Protein AF-0000000070917802 (afdb_homodimer)

Nearest PDB structures (foldseek):
  8bj2-assembly1_B  TM=9.925E-01  e=9.468E-62  Medicago truncatula
  1gex-assembly1_A-2  TM=9.159E-01  e=9.272E-33  Escherichia coli
  3ftb-assembly2_E  TM=9.326E-01  e=1.096E-28  Clostridium acetobutylicum
  3fkd-assembly2_B  TM=8.967E-01  e=3.118E-24  Porphyromonas gingivalis
  5yhv-assembly1_B  TM=8.462E-01  e=3.306E-24  Mycobacterium tuberculosis H37Rv

Solvent-accessible surface area (backbone atoms only — not comparable to full-atom values): 43816 Å² total; per-residue (Å²): 139,81,82,80,78,83,81,73,81,79,80,81,81,78,85,82,76,80,76,77,74,73,75,74,76,73,80,75,71,76,68,70,69,65,76,64,74,70,66,70,60,70,78,73,64,53,26,53,76,53,42,38,72,74,56,76,72,48,70,58,78,85,72,74,75,28,54,72,57,46,19,67,75,68,75,41,58,54,88,63,45,43,81,20,52,76,50,44,27,77,83,37,42,51,75,54,22,39,54,46,46,38,60,56,86,56,50,17,40,51,24,49,52,72,41,60,71,45,32,48,54,45,17,67,74,70,68,39,63,40,86,29,48,48,77,26,38,15,43,65,44,44,56,42,50,52,45,64,45,42,49,51,72,72,34,35,32,32,41,45,40,70,46,66,62,62,60,58,50,46,32,45,67,53,45,26,44,76,45,78,47,59,39,38,91,93,62,41,80,45,60,70,59,48,53,51,45,44,75,72,64,60,33,58,35,37,54,44,49,34,27,23,44,66,53,12,40,75,69,50,70,66,59,50,51,59,55,62,70,44,97,40,35,35,39,40,34,30,60,31,28,86,56,30,91,59,77,81,66,55,69,49,16,82,78,31,48,43,32,34,30,35,33,47,32,28,30,75,48,5,28,30,4,42,23,34,15,32,32,29,32,15,66,60,38,42,63,50,51,57,36,63,51,70,51,52,58,47,24,38,59,28,46,51,33,53,49,37,37,66,75,40,58,65,57,45,50,51,52,45,50,52,36,51,54,40,39,55,52,48,54,60,57,47,57,72,37,89,43,38,48,64,43,77,49,31,32,59,38,38,22,24,41,40,36,84,95,48,49,20,67,56,51,42,53,56,32,41,76,70,31,33,39,51,32,63,40,81,42,92,75,39,62,30,21,33,36,39,28,41,48,51,72,69,47,48,50,50,51,53,55,52,50,57,66,62,74,109,139,78,81,79,72,95,70,83,88,80,81,82,81,79,72,81,74,77,75,79,74,75,76,72,76,73,82,73,73,76,68,74,71,66,79,66,74,72,66,72,62,71,79,74,64,53,24,52,76,54,43,40,72,73,54,76,72,48,71,57,78,84,74,73,75,27,54,73,57,48,18,68,75,68,73,42,57,54,89,63,44,44,81,20,50,75,50,44,27,77,84,38,44,51,73,55,22,38,56,46,47,38,60,55,85,56,51,18,39,52,26,49,53,74,39,59,71,47,32,49,52,45,18,68,73,71,70,40,64,41,86,30,47,49,77,25,37,15,42,64,46,43,55,43,50,52,44,64,42,42,49,50,73,72,36,36,31,31,41,46,41,67,47,65,64,63,60,58,49,47,32,46,67,54,46,26,46,75,45,77,47,58,38,40,90,92,62,40,80,44,60,70,59,47,54,52,45,43,74,72,66,60,33,58,33,37,53,43,49,31,26,23,44,66,53,10,39,75,69,51,70,66,60,49,51,60,56,65,71,42,99,39,36,35,38,39,34,29,60,32,27,86,57,30,90,61,77,80,67,57,68,47,16,83,79,31,50,42,33,33,30,36,31,46,33,28,30,74,48,5,28,30,4,40,24,33,15,31,34,30,32,17,67,61,36,42,63,51,50,57,37,62,50,69,53,52,58,45,25,39,59,26,47,50,33,53,47,36,39,66,75,39,58,65,58,45,50,53,51,44,50,51,35,52,55,37,39,56,52,47,55,59,58,46,56,72,37,87,42,38,49,64,43,77,47,32,32,59,37,36,24,24,43,39,37,82,95,48,49,20,66,56,49,42,52,56,32,40,75,71,32,34,40,50,31,63,38,80,42,92,76,41,62,30,22,34,35,40,28,38,47,51,70,70,48,50,50,52,51,52,54,53,49,58,66,62,73,111

Structure (mmCIF, N/CA/C/O backbone):
data_AF-0000000070917802-model_v1
#
loop_
_entity.id
_entity.type
_entity.pdbx_description
1 polymer 'histidinol-phosphate transaminase'
#
loop_
_atom_site.group_PDB
_atom_site.id
_atom_site.type_symbol
_atom_site.label_atom_id
_atom_site.label_alt_id
_atom_site.label_comp_id
_atom_site.label_asym_id
_atom_site.label_entity_id
_atom_site.label_seq_id
_atom_site.pdbx_PDB_ins_code
_atom_site.Cartn_x
_atom_site.Cartn_y
_atom_site.Cartn_z
_atom_site.occupancy
_atom_site.B_iso_or_equiv
_atom_site.auth_seq_id
_atom_site.auth_comp_id
_atom_site.auth_asym_id
_atom_site.auth_atom_id
_atom_site.pdbx_PDB_model_num
ATOM 1 N N . MET A 1 1 ? -27.625 -1.824 -61.688 1 15.85 1 MET A N 1
ATOM 2 C CA . MET A 1 1 ? -27.172 -0.65 -62.438 1 15.85 1 MET A CA 1
ATOM 3 C C . MET A 1 1 ? -25.672 -0.693 -62.656 1 15.85 1 MET A C 1
ATOM 5 O O . MET A 1 1 ? -24.969 -1.47 -62 1 15.85 1 MET A O 1
ATOM 9 N N . SER A 1 2 ? -25.203 0.554 -62.875 1 15.86 2 SER A N 1
ATOM 10 C CA . SER A 1 2 ? -24.422 1.362 -63.812 1 15.86 2 SER A CA 1
ATOM 11 C C . SER A 1 2 ? -22.953 1.422 -63.406 1 15.86 2 SER A C 1
ATOM 13 O O . SER A 1 2 ? -22.625 1.797 -62.281 1 15.86 2 SER A O 1
ATOM 15 N N . LEU A 1 3 ? -22.094 0.553 -64.062 1 16.25 3 LEU A N 1
ATOM 16 C CA . LEU A 1 3 ? -20.703 0.179 -64.25 1 16.25 3 LEU A CA 1
ATOM 17 C C . LEU A 1 3 ? -19.875 1.386 -64.688 1 16.25 3 LEU A C 1
ATOM 19 O O . LEU A 1 3 ? -19.828 1.727 -65.875 1 16.25 3 LEU A O 1
ATOM 23 N N . ARG A 1 4 ? -20.484 2.572 -64 1 15.93 4 ARG A N 1
ATOM 24 C CA . ARG A 1 4 ? -19.875 3.717 -64.688 1 15.93 4 ARG A CA 1
ATOM 25 C C . ARG A 1 4 ? -18.359 3.539 -64.812 1 15.93 4 ARG A C 1
ATOM 27 O O . ARG A 1 4 ? -17.719 3.078 -63.844 1 15.93 4 ARG A O 1
ATOM 34 N N . ALA A 1 5 ? -17.844 3.975 -65.875 1 15.67 5 ALA A N 1
ATOM 35 C CA . ALA A 1 5 ? -16.922 3.92 -67 1 15.67 5 ALA A CA 1
ATOM 36 C C . ALA A 1 5 ? -15.555 4.461 -66.625 1 15.67 5 ALA A C 1
ATOM 38 O O . ALA A 1 5 ? -15.438 5.301 -65.75 1 15.67 5 ALA A O 1
ATOM 39 N N . ALA A 1 6 ? -14.477 3.957 -67.188 1 16.53 6 ALA A N 1
ATOM 40 C CA . ALA A 1 6 ? -13.078 3.572 -67.312 1 16.53 6 ALA A CA 1
ATOM 41 C C . ALA A 1 6 ? -12.188 4.793 -67.5 1 16.53 6 ALA A C 1
ATOM 43 O O . ALA A 1 6 ? -10.969 4.723 -67.312 1 16.53 6 ALA A O 1
ATOM 44 N N . ASN A 1 7 ? -12.906 6.035 -67.875 1 15.97 7 ASN A N 1
ATOM 45 C CA . ASN A 1 7 ? -12.203 6.645 -69 1 15.97 7 ASN A CA 1
ATOM 46 C C . ASN A 1 7 ? -10.867 7.238 -68.562 1 15.97 7 ASN A C 1
ATOM 48 O O . ASN A 1 7 ? -10.758 7.816 -67.5 1 15.97 7 ASN A O 1
ATOM 52 N N . LEU A 1 8 ? -9.758 6.879 -69.25 1 17.47 8 LEU A N 1
ATOM 53 C CA . LEU A 1 8 ? -8.305 6.785 -69.312 1 17.47 8 LEU A CA 1
ATOM 54 C C . LEU A 1 8 ? -7.68 8.164 -69.5 1 17.47 8 LEU A C 1
ATOM 56 O O . LEU A 1 8 ? -6.453 8.289 -69.562 1 17.47 8 LEU A O 1
ATOM 60 N N . ILE A 1 9 ? -8.523 9.297 -69.312 1 16.33 9 ILE A N 1
ATOM 61 C CA . ILE A 1 9 ? -8.07 10.266 -70.312 1 16.33 9 ILE A CA 1
ATOM 62 C C . ILE A 1 9 ? -6.621 10.656 -70 1 16.33 9 ILE A C 1
ATOM 64 O O . ILE A 1 9 ? -6.234 10.82 -68.875 1 16.33 9 ILE A O 1
ATOM 68 N N . ALA A 1 10 ? -5.762 10.828 -71.125 1 16.67 10 ALA A N 1
ATOM 69 C CA . ALA A 1 10 ? -4.434 10.938 -71.75 1 16.67 10 ALA A CA 1
ATOM 70 C C . ALA A 1 10 ? -3.758 12.25 -71.375 1 16.67 10 ALA A C 1
ATOM 72 O O . ALA A 1 10 ? -2.584 12.461 -71.688 1 16.67 10 ALA A O 1
ATOM 73 N N . ALA A 1 11 ? -4.477 13.141 -70.562 1 16.41 11 ALA A N 1
ATOM 74 C CA . ALA A 1 11 ? -4.207 14.453 -71.188 1 16.41 11 ALA A CA 1
ATOM 75 C C . ALA A 1 11 ? -2.721 14.789 -71.125 1 16.41 11 ALA A C 1
ATOM 77 O O . ALA A 1 11 ? -1.991 14.242 -70.25 1 16.41 11 ALA A O 1
ATOM 78 N N . GLY A 1 12 ? -2.404 15.914 -71.812 1 16.84 12 GLY A N 1
ATOM 79 C CA . GLY A 1 12 ? -1.417 16.594 -72.688 1 16.84 12 GLY A CA 1
ATOM 80 C C . GLY A 1 12 ? -0.229 17.109 -71.875 1 16.84 12 GLY A C 1
ATOM 81 O O . GLY A 1 12 ? -0.385 17.578 -70.75 1 16.84 12 GLY A O 1
ATOM 82 N N . ALA A 1 13 ? 0.987 16.703 -72.312 1 18.17 13 ALA A N 1
ATOM 83 C CA . ALA A 1 13 ? 2.391 16.688 -71.875 1 18.17 13 ALA A CA 1
ATOM 84 C C . ALA A 1 13 ? 2.945 18.109 -71.812 1 18.17 13 ALA A C 1
ATOM 86 O O . ALA A 1 13 ? 4.137 18.297 -71.5 1 18.17 13 ALA A O 1
ATOM 87 N N . ASN A 1 14 ? 1.986 19.203 -71.812 1 16.88 14 ASN A N 1
ATOM 88 C CA . ASN A 1 14 ? 2.643 20.328 -72.438 1 16.88 14 ASN A CA 1
ATOM 89 C C . ASN A 1 14 ? 3.961 20.688 -71.75 1 16.88 14 ASN A C 1
ATOM 91 O O . ASN A 1 14 ? 4.117 20.469 -70.562 1 16.88 14 ASN A O 1
ATOM 95 N N . SER A 1 15 ? 4.859 21.172 -72.625 1 17.45 15 SER A N 1
ATOM 96 C CA . SER A 1 15 ? 6.289 21.359 -72.812 1 17.45 15 SER A CA 1
ATOM 97 C C . SER A 1 15 ? 6.891 22.266 -71.75 1 17.45 15 SER A C 1
ATOM 99 O O . SER A 1 15 ? 6.164 22.906 -71 1 17.45 15 SER A O 1
ATOM 101 N N . LEU A 1 16 ? 7.926 22.984 -72.188 1 19.41 16 LEU A N 1
ATOM 102 C CA . LEU A 1 16 ? 9.367 23.031 -72 1 19.41 16 LEU A CA 1
ATOM 103 C C . LEU A 1 16 ? 9.727 24.125 -71 1 19.41 16 LEU A C 1
ATOM 105 O O . LEU A 1 16 ? 10.43 23.875 -70 1 19.41 16 LEU A O 1
ATOM 109 N N . SER A 1 17 ? 9.734 25.422 -71.438 1 18.62 17 SER A N 1
ATOM 110 C CA . SER A 1 17 ? 11.016 26.094 -71.688 1 18.62 17 SER A CA 1
ATOM 111 C C . SER A 1 17 ? 11.32 27.078 -70.562 1 18.62 17 SER A C 1
ATOM 113 O O . SER A 1 17 ? 12.344 27.766 -70.562 1 18.62 17 SER A O 1
ATOM 115 N N . GLY A 1 18 ? 10.578 27.172 -69.5 1 19.41 18 GLY A N 1
ATOM 116 C CA . GLY A 1 18 ? 10.523 28.531 -69 1 19.41 18 GLY A CA 1
ATOM 117 C C . GLY A 1 18 ? 11.875 29.062 -68.562 1 19.41 18 GLY A C 1
ATOM 118 O O . GLY A 1 18 ? 12.789 28.281 -68.25 1 19.41 18 GLY A O 1
ATOM 119 N N . THR A 1 19 ? 12.109 30.391 -69 1 21.34 19 THR A N 1
ATOM 120 C CA . THR A 1 19 ? 13.219 31.328 -69 1 21.34 19 THR A CA 1
ATOM 121 C C . THR A 1 19 ? 13.859 31.453 -67.625 1 21.34 19 THR A C 1
ATOM 123 O O . THR A 1 19 ? 13.164 31.562 -66.625 1 21.34 19 THR A O 1
ATOM 126 N N . PRO A 1 20 ? 15.172 31.156 -67.625 1 22.09 20 PRO A N 1
ATOM 127 C CA . PRO A 1 20 ? 16.031 31 -66.438 1 22.09 20 PRO A CA 1
ATOM 128 C C . PRO A 1 20 ? 16.141 32.281 -65.625 1 22.09 20 PRO A C 1
ATOM 130 O O . PRO A 1 20 ? 16.703 33.281 -66.125 1 22.09 20 PRO A O 1
ATOM 133 N N . LEU A 1 21 ? 14.984 33.094 -65.438 1 21.53 21 LEU A N 1
ATOM 134 C CA . LEU A 1 21 ? 15.328 34.469 -65.062 1 21.53 21 LEU A CA 1
ATOM 135 C C . LEU A 1 21 ? 16.344 34.438 -63.938 1 21.53 21 LEU A C 1
ATOM 137 O O . LEU A 1 21 ? 16.281 33.594 -63.031 1 21.53 21 LEU A O 1
ATOM 141 N N . SER A 1 22 ? 17.438 35.188 -64.125 1 21.77 22 SER A N 1
ATOM 142 C CA . SER A 1 22 ? 18.75 35.406 -63.531 1 21.77 22 SER A CA 1
ATOM 143 C C . SER A 1 22 ? 18.609 36.031 -62.156 1 21.77 22 SER A C 1
ATOM 145 O O . SER A 1 22 ? 19.531 36.656 -61.656 1 21.77 22 SER A O 1
ATOM 147 N N . PHE A 1 23 ? 17.641 35.562 -61.312 1 20.58 23 PHE A N 1
ATOM 148 C CA . PHE A 1 23 ? 17.438 36.469 -60.156 1 20.58 23 PHE A CA 1
ATOM 149 C C . PHE A 1 23 ? 18.75 36.719 -59.438 1 20.58 23 PHE A C 1
ATOM 151 O O . PHE A 1 23 ? 19.469 35.781 -59.094 1 20.58 23 PHE A O 1
ATOM 158 N N . ARG A 1 24 ? 19.234 37.969 -59.625 1 21.98 24 ARG A N 1
ATOM 159 C CA . ARG A 1 24 ? 20.406 38.594 -59.031 1 21.98 24 ARG A CA 1
ATOM 160 C C . ARG A 1 24 ? 20.391 38.406 -57.5 1 21.98 24 ARG A C 1
ATOM 162 O O . ARG A 1 24 ? 19.375 38.656 -56.844 1 21.98 24 ARG A O 1
ATOM 169 N N . SER A 1 25 ? 21.328 37.531 -56.969 1 22.31 25 SER A N 1
ATOM 170 C CA . SER A 1 25 ? 21.438 37.125 -55.594 1 22.31 25 SER A CA 1
ATOM 171 C C . SER A 1 25 ? 21.656 38.312 -54.656 1 22.31 25 SER A C 1
ATOM 173 O O . SER A 1 25 ? 22.641 39.031 -54.812 1 22.31 25 SER A O 1
ATOM 175 N N . PRO A 1 26 ? 20.594 39.25 -54.406 1 24.23 26 PRO A N 1
ATOM 176 C CA . PRO A 1 26 ? 21.047 40.406 -53.656 1 24.23 26 PRO A CA 1
ATOM 177 C C . PRO A 1 26 ? 21.969 40.062 -52.5 1 24.23 26 PRO A C 1
ATOM 179 O O . PRO A 1 26 ? 21.953 38.906 -52.031 1 24.23 26 PRO A O 1
ATOM 182 N N . SER A 1 27 ? 23.016 40.938 -52.312 1 24 27 SER A N 1
ATOM 183 C CA . SER A 1 27 ? 24.141 40.938 -51.406 1 24 27 SER A CA 1
ATOM 184 C C . SER A 1 27 ? 23.656 40.844 -49.938 1 24 27 SER A C 1
ATOM 186 O O . SER A 1 27 ? 22.953 41.719 -49.469 1 24 27 SER A O 1
ATOM 188 N N . MET A 1 28 ? 23.141 39.688 -49.531 1 24.08 28 MET A N 1
ATOM 189 C CA . MET A 1 28 ? 22.625 39.625 -48.156 1 24.08 28 MET A CA 1
ATOM 190 C C . MET A 1 28 ? 23.625 40.188 -47.156 1 24.08 28 MET A C 1
ATOM 192 O O . MET A 1 28 ? 24.781 39.75 -47.125 1 24.08 28 MET A O 1
ATOM 196 N N . SER A 1 29 ? 23.516 41.562 -46.969 1 24.39 29 SER A N 1
ATOM 197 C CA . SER A 1 29 ? 24.297 42.219 -45.938 1 24.39 29 SER A CA 1
ATOM 198 C C . SER A 1 29 ? 24.391 41.344 -44.688 1 24.39 29 SER A C 1
ATOM 200 O O . SER A 1 29 ? 23.422 40.656 -44.312 1 24.39 29 SER A O 1
ATOM 202 N N . ARG A 1 30 ? 25.688 41.094 -44.312 1 25.09 30 ARG A N 1
ATOM 203 C CA . ARG A 1 30 ? 26.078 40.312 -43.156 1 25.09 30 ARG A CA 1
ATOM 204 C C . ARG A 1 30 ? 25.438 40.812 -41.875 1 25.09 30 ARG A C 1
ATOM 206 O O . ARG A 1 30 ? 25.828 41.875 -41.375 1 25.09 30 ARG A O 1
ATOM 213 N N . VAL A 1 31 ? 24.141 41 -41.844 1 24.89 31 VAL A N 1
ATOM 214 C CA . VAL A 1 31 ? 23.75 41.312 -40.469 1 24.89 31 VAL A CA 1
ATOM 215 C C . VAL A 1 31 ? 24.5 40.438 -39.5 1 24.89 31 VAL A C 1
ATOM 217 O O . VAL A 1 31 ? 24.484 39.219 -39.625 1 24.89 31 VAL A O 1
ATOM 220 N N . SER A 1 32 ? 25.562 41.062 -39.031 1 25.31 32 SER A N 1
ATOM 221 C CA . SER A 1 32 ? 26.297 40.406 -37.969 1 25.31 32 SER A CA 1
ATOM 222 C C . SER A 1 32 ? 25.359 39.781 -36.938 1 25.31 32 SER A C 1
ATOM 224 O O . SER A 1 32 ? 24.531 40.469 -36.344 1 25.31 32 SER A O 1
ATOM 226 N N . ALA A 1 33 ? 24.891 38.656 -37.25 1 29.58 33 ALA A N 1
ATOM 227 C CA . ALA A 1 33 ? 24.125 37.969 -36.219 1 29.58 33 ALA A CA 1
ATOM 228 C C . ALA A 1 33 ? 24.781 38.125 -34.844 1 29.58 33 ALA A C 1
ATOM 230 O O . ALA A 1 33 ? 25.891 37.656 -34.625 1 29.58 33 ALA A O 1
ATOM 231 N N . SER A 1 34 ? 24.703 39.375 -34.375 1 24.12 34 SER A N 1
ATOM 232 C CA . SER A 1 34 ? 25.156 39.375 -32.969 1 24.12 34 SER A CA 1
ATOM 233 C C . SER A 1 34 ? 24.844 38.031 -32.281 1 24.12 34 SER A C 1
ATOM 235 O O . SER A 1 34 ? 23.75 37.5 -32.438 1 24.12 34 SER A O 1
ATOM 237 N N . ALA A 1 35 ? 25.906 37.312 -32.094 1 30.67 35 ALA A N 1
ATOM 238 C CA . ALA A 1 35 ? 25.828 36.125 -31.266 1 30.67 35 ALA A CA 1
ATOM 239 C C . ALA A 1 35 ? 24.844 36.312 -30.125 1 30.67 35 ALA A C 1
ATOM 241 O O . ALA A 1 35 ? 25.062 37.125 -29.234 1 30.67 35 ALA A O 1
ATOM 242 N N . ASP A 1 36 ? 23.562 36.344 -30.484 1 28.97 36 ASP A N 1
ATOM 243 C CA . ASP A 1 36 ? 22.547 36.344 -29.438 1 28.97 36 ASP A CA 1
ATOM 244 C C . ASP A 1 36 ? 23.062 35.656 -28.188 1 28.97 36 ASP A C 1
ATOM 246 O O . ASP A 1 36 ? 23.719 34.594 -28.266 1 28.97 36 ASP A O 1
ATOM 250 N N . ALA A 1 37 ? 23.344 36.375 -27.172 1 30.55 37 ALA A N 1
ATOM 251 C CA . ALA A 1 37 ? 23.578 35.875 -25.812 1 30.55 37 ALA A CA 1
ATOM 252 C C . ALA A 1 37 ? 22.844 34.562 -25.578 1 30.55 37 ALA A C 1
ATOM 254 O O . ALA A 1 37 ? 21.609 34.531 -25.531 1 30.55 37 ALA A O 1
ATOM 255 N N . LEU A 1 38 ? 23.359 33.562 -26.219 1 30.17 38 LEU A N 1
ATOM 256 C CA . LEU A 1 38 ? 22.891 32.281 -25.766 1 30.17 38 LEU A CA 1
ATOM 257 C C . LEU A 1 38 ? 22.484 32.344 -24.297 1 30.17 38 LEU A C 1
ATOM 259 O O . LEU A 1 38 ? 23.344 32.438 -23.422 1 30.17 38 LEU A O 1
ATOM 263 N N . THR A 1 39 ? 21.578 33.219 -23.984 1 30.11 39 THR A N 1
ATOM 264 C CA . THR A 1 39 ? 21.031 33.062 -22.641 1 30.11 39 THR A CA 1
ATOM 265 C C . THR A 1 39 ? 21.109 31.594 -22.188 1 30.11 39 THR A C 1
ATOM 267 O O . THR A 1 39 ? 20.547 30.703 -22.828 1 30.11 39 THR A O 1
ATOM 270 N N . THR A 1 40 ? 22.266 31.203 -21.812 1 30.97 40 THR A N 1
ATOM 271 C CA . THR A 1 40 ? 22.422 29.938 -21.109 1 30.97 40 THR A CA 1
ATOM 272 C C . THR A 1 40 ? 21.156 29.609 -20.312 1 30.97 40 THR A C 1
ATOM 274 O O . THR A 1 40 ? 20.906 30.219 -19.281 1 30.97 40 THR A O 1
ATOM 277 N N . VAL A 1 41 ? 20.094 29.531 -20.953 1 36.12 41 VAL A N 1
ATOM 278 C CA . VAL A 1 41 ? 19 28.922 -20.188 1 36.12 41 VAL A CA 1
ATOM 279 C C . VAL A 1 41 ? 19.562 27.844 -19.281 1 36.12 41 VAL A C 1
ATOM 281 O O . VAL A 1 41 ? 20.25 26.922 -19.734 1 36.12 41 VAL A O 1
ATOM 284 N N . PRO A 1 42 ? 19.891 28.188 -18.125 1 38.44 42 PRO A N 1
ATOM 285 C CA . PRO A 1 42 ? 20.359 27.078 -17.281 1 38.44 42 PRO A CA 1
ATOM 286 C C . PRO A 1 42 ? 19.812 25.734 -17.719 1 38.44 42 PRO A C 1
ATOM 288 O O . PRO A 1 42 ? 18.688 25.641 -18.203 1 38.44 42 PRO A O 1
ATOM 291 N N . LEU A 1 43 ? 20.5 24.891 -18.391 1 38.12 43 LEU A N 1
ATOM 292 C CA . LEU A 1 43 ? 20.156 23.516 -18.766 1 38.12 43 LEU A CA 1
ATOM 293 C C . LEU A 1 43 ? 19.094 22.953 -17.828 1 38.12 43 LEU A C 1
ATOM 295 O O . LEU A 1 43 ? 19.359 22.734 -16.641 1 38.12 43 LEU A O 1
ATOM 299 N N . ALA A 1 44 ? 17.875 23.328 -17.938 1 46.56 44 ALA A N 1
ATOM 300 C CA . ALA A 1 44 ? 16.672 22.844 -17.266 1 46.56 44 ALA A CA 1
ATOM 301 C C . ALA A 1 44 ? 16.797 21.359 -16.938 1 46.56 44 ALA A C 1
ATOM 303 O O . ALA A 1 44 ? 16.953 20.516 -17.828 1 46.56 44 ALA A O 1
ATOM 304 N N . THR A 1 45 ? 17.484 20.938 -15.828 1 64.56 45 THR A N 1
ATOM 305 C CA . THR A 1 45 ? 17.609 19.578 -15.281 1 64.56 45 THR A CA 1
ATOM 306 C C . THR A 1 45 ? 16.359 18.766 -15.57 1 64.56 45 THR A C 1
ATOM 308 O O . THR A 1 45 ? 15.258 19.156 -15.18 1 64.56 45 THR A O 1
ATOM 311 N N . LYS A 1 46 ? 16.516 17.906 -16.625 1 78.88 46 LYS A N 1
ATOM 312 C CA . LYS A 1 46 ? 15.422 16.984 -16.922 1 78.88 46 LYS A CA 1
ATOM 313 C C . LYS A 1 46 ? 15.109 16.109 -15.711 1 78.88 46 LYS A C 1
ATOM 315 O O . LYS A 1 46 ? 16 15.828 -14.898 1 78.88 46 LYS A O 1
ATOM 320 N N . GLY A 1 47 ? 13.836 15.914 -15.5 1 86.81 47 GLY A N 1
ATOM 321 C CA . GLY A 1 47 ? 13.359 15.102 -14.383 1 86.81 47 GLY A CA 1
ATOM 322 C C . GLY A 1 47 ? 14.148 13.82 -14.195 1 86.81 47 GLY A C 1
ATOM 323 O O . GLY A 1 47 ? 14.391 13.398 -13.062 1 86.81 47 GLY A O 1
ATOM 324 N N . ALA A 1 48 ? 14.688 13.305 -15.25 1 88.12 48 ALA A N 1
ATOM 325 C CA . ALA A 1 48 ? 15.414 12.039 -15.227 1 88.12 48 ALA A CA 1
ATOM 326 C C . ALA A 1 48 ? 16.703 12.164 -14.422 1 88.12 48 ALA A C 1
ATOM 328 O O . ALA A 1 48 ? 17.234 11.164 -13.922 1 88.12 48 ALA A O 1
ATOM 329 N N . SER A 1 49 ? 17.234 13.336 -14.328 1 91.44 49 SER A N 1
ATOM 330 C CA . SER A 1 49 ? 18.516 13.555 -13.633 1 91.44 49 SER A CA 1
ATOM 331 C C . SER A 1 49 ? 18.375 13.328 -12.133 1 91.44 49 SER A C 1
ATOM 333 O O . SER A 1 49 ? 19.359 13.133 -11.438 1 91.44 49 SER A O 1
ATOM 335 N N . PHE A 1 50 ? 17.141 13.305 -11.688 1 92.75 50 PHE A N 1
ATOM 336 C CA . PHE A 1 50 ? 16.906 13.125 -10.258 1 92.75 50 PHE A CA 1
ATOM 337 C C . PHE A 1 50 ? 16.75 11.656 -9.914 1 92.75 50 PHE A C 1
ATOM 339 O O . PHE A 1 50 ? 16.719 11.289 -8.734 1 92.75 50 PHE A O 1
ATOM 346 N N . ILE A 1 51 ? 16.703 10.805 -10.914 1 94.56 51 ILE A N 1
ATOM 347 C CA . ILE A 1 51 ? 16.359 9.398 -10.734 1 94.56 51 ILE A CA 1
ATOM 348 C C . ILE A 1 51 ? 17.641 8.578 -10.508 1 94.56 51 ILE A C 1
ATOM 350 O O . ILE A 1 51 ? 18.641 8.805 -11.18 1 94.56 51 ILE A O 1
ATOM 354 N N . ARG A 1 52 ? 17.516 7.648 -9.586 1 94.19 52 ARG A N 1
ATOM 355 C CA . ARG A 1 52 ? 18.641 6.727 -9.375 1 94.19 52 ARG A CA 1
ATOM 356 C C . ARG A 1 52 ? 19.016 6.016 -10.664 1 94.19 52 ARG A C 1
ATOM 358 O O . ARG A 1 52 ? 18.141 5.617 -11.438 1 94.19 52 ARG A O 1
ATOM 365 N N . LYS A 1 53 ? 20.234 5.672 -10.844 1 91.69 53 LYS A N 1
ATOM 366 C CA . LYS A 1 53 ? 20.781 5.176 -12.102 1 91.69 53 LYS A CA 1
ATOM 367 C C . LYS A 1 53 ? 20.203 3.809 -12.453 1 91.69 53 LYS A C 1
ATOM 369 O O . LYS A 1 53 ? 19.828 3.564 -13.602 1 91.69 53 LYS A O 1
ATOM 374 N N . HIS A 1 54 ? 20.078 2.932 -11.508 1 90.19 54 HIS A N 1
ATOM 375 C CA . HIS A 1 54 ? 19.656 1.571 -11.805 1 90.19 54 HIS A CA 1
ATOM 376 C C . HIS A 1 54 ? 18.188 1.537 -12.234 1 90.19 54 HIS A C 1
ATOM 378 O O . HIS A 1 54 ? 17.766 0.602 -12.914 1 90.19 54 HIS A O 1
ATOM 384 N N . LEU A 1 55 ? 17.406 2.545 -11.883 1 92.06 55 LEU A N 1
ATOM 385 C CA . LEU A 1 55 ? 15.992 2.592 -12.234 1 92.06 55 LEU A CA 1
ATOM 386 C C . LEU A 1 55 ? 15.797 3.127 -13.648 1 92.06 55 LEU A C 1
ATOM 388 O O . LEU A 1 55 ? 14.742 2.939 -14.25 1 92.06 55 LEU A O 1
ATOM 392 N N . GLN A 1 56 ? 16.766 3.814 -14.102 1 89.94 56 GLN A N 1
ATOM 393 C CA . GLN A 1 56 ? 16.656 4.391 -15.438 1 89.94 56 GLN A CA 1
ATOM 394 C C . GLN A 1 56 ? 16.656 3.299 -16.5 1 89.94 56 GLN A C 1
ATOM 396 O O . GLN A 1 56 ? 16.141 3.504 -17.609 1 89.94 56 GLN A O 1
ATOM 401 N N . THR A 1 57 ? 17.094 2.062 -16.125 1 86.44 57 THR A N 1
ATOM 402 C CA . THR A 1 57 ? 17.172 0.969 -17.094 1 86.44 57 THR A CA 1
ATOM 403 C C . THR A 1 57 ? 16.203 -0.155 -16.703 1 86.44 57 THR A C 1
ATOM 405 O O . THR A 1 57 ? 16.141 -1.18 -17.391 1 86.44 57 THR A O 1
ATOM 408 N N . LEU A 1 58 ? 15.57 0.006 -15.672 1 86.12 58 LEU A N 1
ATOM 409 C CA . LEU A 1 58 ? 14.633 -1.015 -15.219 1 86.12 58 LEU A CA 1
ATOM 410 C C . LEU A 1 58 ? 13.414 -1.073 -16.125 1 86.12 58 LEU A C 1
ATOM 412 O O . LEU A 1 58 ? 12.836 -0.037 -16.469 1 86.12 58 LEU A O 1
ATOM 416 N N . ALA A 1 59 ? 13.094 -2.271 -16.562 1 78.75 59 ALA A N 1
ATOM 417 C CA . ALA A 1 59 ? 11.844 -2.451 -17.297 1 78.75 59 ALA A CA 1
ATOM 418 C C . ALA A 1 59 ? 10.648 -2.469 -16.344 1 78.75 59 ALA A C 1
ATOM 420 O O . ALA A 1 59 ? 10.734 -3.008 -15.234 1 78.75 59 ALA A O 1
ATOM 421 N N . PRO A 1 60 ? 9.57 -1.865 -16.844 1 74.81 60 PRO A N 1
ATOM 422 C CA . PRO A 1 60 ? 8.383 -1.945 -15.992 1 74.81 60 PRO A CA 1
ATOM 423 C C . PRO A 1 60 ? 7.832 -3.365 -15.875 1 74.81 60 PRO A C 1
ATOM 425 O O . PRO A 1 60 ? 8.102 -4.207 -16.734 1 74.81 60 PRO A O 1
ATOM 428 N N . TYR A 1 61 ? 7.133 -3.584 -14.781 1 73.69 61 TYR A N 1
ATOM 429 C CA . TYR A 1 61 ? 6.43 -4.852 -14.625 1 73.69 61 TYR A CA 1
ATOM 430 C C . TYR A 1 61 ? 5.281 -4.961 -15.625 1 73.69 61 TYR A C 1
ATOM 432 O O . TYR A 1 61 ? 4.582 -3.98 -15.891 1 73.69 61 TYR A O 1
ATOM 440 N N . THR A 1 62 ? 5.066 -6.102 -16.156 1 70.12 62 THR A N 1
ATOM 441 C CA . THR A 1 62 ? 3.926 -6.363 -17.031 1 70.12 62 THR A CA 1
ATOM 442 C C . THR A 1 62 ? 2.752 -6.922 -16.234 1 70.12 62 THR A C 1
ATOM 444 O O . THR A 1 62 ? 2.703 -8.117 -15.945 1 70.12 62 THR A O 1
ATOM 447 N N . PRO A 1 63 ? 1.848 -6.043 -15.992 1 72.69 63 PRO A N 1
ATOM 448 C CA . PRO A 1 63 ? 0.741 -6.516 -15.156 1 72.69 63 PRO A CA 1
ATOM 449 C C . PRO A 1 63 ? -0.387 -7.141 -15.969 1 72.69 63 PRO A C 1
ATOM 451 O O . PRO A 1 63 ? -0.397 -7.035 -17.203 1 72.69 63 PRO A O 1
ATOM 454 N N . ILE A 1 64 ? -1.121 -7.918 -15.234 1 77.44 64 ILE A N 1
ATOM 455 C CA . ILE A 1 64 ? -2.375 -8.398 -15.805 1 77.44 64 ILE A CA 1
ATOM 456 C C . ILE A 1 64 ? -3.426 -7.293 -15.75 1 77.44 64 ILE A C 1
ATOM 458 O O . ILE A 1 64 ? -3.297 -6.348 -14.961 1 77.44 64 ILE A O 1
ATOM 462 N N . GLU A 1 65 ? -4.387 -7.434 -16.719 1 80.88 65 GLU A N 1
ATOM 463 C CA . GLU A 1 65 ? -5.402 -6.391 -16.828 1 80.88 65 GLU A CA 1
ATOM 464 C C . GLU A 1 65 ? -6.734 -6.852 -16.234 1 80.88 65 GLU A C 1
ATOM 466 O O . GLU A 1 65 ? -7.117 -8.016 -16.391 1 80.88 65 GLU A O 1
ATOM 471 N N . PRO A 1 66 ? -7.445 -5.945 -15.578 1 81.56 66 PRO A N 1
ATOM 472 C CA . PRO A 1 66 ? -8.766 -6.297 -15.047 1 81.56 66 PRO A CA 1
ATOM 473 C C . PRO A 1 66 ? -9.844 -6.352 -16.125 1 81.56 66 PRO A C 1
ATOM 475 O O . PRO A 1 66 ? -9.57 -6.07 -17.297 1 81.56 66 PRO A O 1
ATOM 478 N N . PHE A 1 67 ? -11.039 -6.766 -15.68 1 80.88 67 PHE A N 1
ATOM 479 C CA . PHE A 1 67 ? -12.156 -7 -16.594 1 80.88 67 PHE A CA 1
ATOM 480 C C . PHE A 1 67 ? -12.469 -5.742 -17.406 1 80.88 67 PHE A C 1
ATOM 482 O O . PHE A 1 67 ? -12.719 -5.82 -18.609 1 80.88 67 PHE A O 1
ATOM 489 N N . GLU A 1 68 ? -12.492 -4.656 -16.703 1 79.19 68 GLU A N 1
ATOM 490 C CA . GLU A 1 68 ? -12.891 -3.42 -17.359 1 79.19 68 GLU A CA 1
ATOM 491 C C . GLU A 1 68 ? -11.969 -3.107 -18.531 1 79.19 68 GLU A C 1
ATOM 493 O O . GLU A 1 68 ? -12.43 -2.691 -19.609 1 79.19 68 GLU A O 1
ATOM 498 N N . ILE A 1 69 ? -10.766 -3.338 -18.375 1 78.56 69 ILE A N 1
ATOM 499 C CA . ILE A 1 69 ? -9.781 -3.061 -19.406 1 78.56 69 ILE A CA 1
ATOM 500 C C . ILE A 1 69 ? -9.859 -4.129 -20.5 1 78.56 69 ILE A C 1
ATOM 502 O O . ILE A 1 69 ? -9.852 -3.811 -21.688 1 78.56 69 ILE A O 1
ATOM 506 N N . LEU A 1 70 ? -10.016 -5.344 -20.062 1 82.19 70 LEU A N 1
ATOM 507 C CA . LEU A 1 70 ? -10.141 -6.445 -21.016 1 82.19 70 LEU A CA 1
ATOM 508 C C . LEU A 1 70 ? -11.406 -6.301 -21.859 1 82.19 70 LEU A C 1
ATOM 510 O O . LEU A 1 70 ? -11.383 -6.547 -23.062 1 82.19 70 LEU A O 1
ATOM 514 N N . SER A 1 71 ? -12.477 -5.941 -21.125 1 83.94 71 SER A N 1
ATOM 515 C CA . SER A 1 71 ? -13.758 -5.734 -21.797 1 83.94 71 SER A CA 1
ATOM 516 C C . SER A 1 71 ? -13.641 -4.691 -22.906 1 83.94 71 SER A C 1
ATOM 518 O O . SER A 1 71 ? -14.078 -4.926 -24.031 1 83.94 71 SER A O 1
ATOM 520 N N . ALA A 1 72 ? -13.078 -3.588 -22.625 1 84.44 72 ALA A N 1
ATOM 521 C CA . ALA A 1 72 ? -12.891 -2.518 -23.594 1 84.44 72 ALA A CA 1
ATOM 522 C C . ALA A 1 72 ? -12.016 -2.984 -24.75 1 84.44 72 ALA A C 1
ATOM 524 O O . ALA A 1 72 ? -12.312 -2.705 -25.922 1 84.44 72 ALA A O 1
ATOM 525 N N . ARG A 1 73 ? -11.023 -3.73 -24.531 1 84.25 73 ARG A N 1
ATOM 526 C CA . ARG A 1 73 ? -10.062 -4.18 -25.547 1 84.25 73 ARG A CA 1
ATOM 527 C C . ARG A 1 73 ? -10.68 -5.246 -26.438 1 84.25 73 ARG A C 1
ATOM 529 O O . ARG A 1 73 ? -10.453 -5.238 -27.656 1 84.25 73 ARG A O 1
ATOM 536 N N . LEU A 1 74 ? -11.516 -6.117 -25.828 1 86.88 74 LEU A N 1
ATOM 537 C CA . LEU A 1 74 ? -12.039 -7.27 -26.547 1 86.88 74 LEU A CA 1
ATOM 538 C C . LEU A 1 74 ? -13.414 -6.965 -27.125 1 86.88 74 LEU A C 1
ATOM 540 O O . LEU A 1 74 ? -13.922 -7.711 -27.969 1 86.88 74 LEU A O 1
ATOM 544 N N . GLY A 1 75 ? -13.984 -5.82 -26.672 1 89.5 75 GLY A N 1
ATOM 545 C CA . GLY A 1 75 ? -15.344 -5.508 -27.078 1 89.5 75 GLY A CA 1
ATOM 546 C C . GLY A 1 75 ? -16.375 -6.508 -26.578 1 89.5 75 GLY A C 1
ATOM 547 O O . GLY A 1 75 ? -17.266 -6.918 -27.328 1 89.5 75 GLY A O 1
ATOM 548 N N . ARG A 1 76 ? -16.141 -7.027 -25.359 1 90.56 76 ARG A N 1
ATOM 549 C CA . ARG A 1 76 ? -17.016 -7.996 -24.719 1 90.56 76 ARG A CA 1
ATOM 550 C C . ARG A 1 76 ? -17.453 -7.504 -23.344 1 90.56 76 ARG A C 1
ATOM 552 O O . ARG A 1 76 ? -16.703 -6.828 -22.641 1 90.56 76 ARG A O 1
ATOM 559 N N . HIS A 1 77 ? -18.672 -7.879 -23.047 1 90.94 77 HIS A N 1
ATOM 560 C CA . HIS A 1 77 ? -19.094 -7.594 -21.672 1 90.94 77 HIS A CA 1
ATOM 561 C C . HIS A 1 77 ? -18.281 -8.383 -20.656 1 90.94 77 HIS A C 1
ATOM 563 O O . HIS A 1 77 ? -17.953 -9.547 -20.891 1 90.94 77 HIS A O 1
ATOM 569 N N . PRO A 1 78 ? -17.969 -7.75 -19.547 1 88.31 78 PRO A N 1
ATOM 570 C CA . PRO A 1 78 ? -17.141 -8.43 -18.531 1 88.31 78 PRO A CA 1
ATOM 571 C C . PRO A 1 78 ? -17.688 -9.812 -18.156 1 88.31 78 PRO A C 1
ATOM 573 O O . PRO A 1 78 ? -16.922 -10.742 -17.938 1 88.31 78 PRO A O 1
ATOM 576 N N . LYS A 1 79 ? -18.969 -9.961 -18.203 1 87.5 79 LYS A N 1
ATOM 577 C CA . LYS A 1 79 ? -19.594 -11.227 -17.812 1 87.5 79 LYS A CA 1
ATOM 578 C C . LYS A 1 79 ? -19.344 -12.305 -18.875 1 87.5 79 LYS A C 1
ATOM 580 O O . LYS A 1 79 ? -19.516 -13.492 -18.594 1 87.5 79 LYS A O 1
ATOM 585 N N . ASP A 1 80 ? -18.969 -11.836 -20.016 1 91.25 80 ASP A N 1
ATOM 586 C CA . ASP A 1 80 ? -18.734 -12.773 -21.125 1 91.25 80 ASP A CA 1
ATOM 587 C C . ASP A 1 80 ? -17.266 -13.133 -21.25 1 91.25 80 ASP A C 1
ATOM 589 O O . ASP A 1 80 ? -16.875 -13.898 -22.125 1 91.25 80 ASP A O 1
ATOM 593 N N . ILE A 1 81 ? -16.516 -12.586 -20.406 1 94.81 81 ILE A N 1
ATOM 594 C CA . ILE A 1 81 ? -15.086 -12.867 -20.422 1 94.81 81 ILE A CA 1
ATOM 595 C C . ILE A 1 81 ? -14.766 -13.938 -19.391 1 94.81 81 ILE A C 1
ATOM 597 O O . ILE A 1 81 ? -15.141 -13.82 -18.219 1 94.81 81 ILE A O 1
ATOM 601 N N . VAL A 1 82 ? -14.195 -15.039 -19.875 1 96.81 82 VAL A N 1
ATOM 602 C CA . VAL A 1 82 ? -13.68 -16.078 -18.984 1 96.81 82 VAL A CA 1
ATOM 603 C C . VAL A 1 82 ? -12.234 -15.758 -18.609 1 96.81 82 VAL A C 1
ATOM 605 O O . VAL A 1 82 ? -11.305 -16.094 -19.344 1 96.81 82 VAL A O 1
ATOM 608 N N . LYS A 1 83 ? -12.062 -15.125 -17.469 1 96.12 83 LYS A N 1
ATOM 609 C CA . LYS A 1 83 ? -10.758 -14.641 -17.031 1 96.12 83 LYS A CA 1
ATOM 610 C C . LYS A 1 83 ? -10.023 -15.703 -16.219 1 96.12 83 LYS A C 1
ATOM 612 O O . LYS A 1 83 ? -10.25 -15.828 -15.008 1 96.12 83 LYS A O 1
ATOM 617 N N . LEU A 1 84 ? -9.117 -16.391 -16.828 1 98 84 LEU A N 1
ATOM 618 C CA . LEU A 1 84 ? -8.367 -17.453 -16.188 1 98 84 LEU A CA 1
ATOM 619 C C . LEU A 1 84 ? -6.867 -17.25 -16.375 1 98 84 LEU A C 1
ATOM 621 O O . LEU A 1 84 ? -6.137 -18.219 -16.641 1 98 84 LEU A O 1
ATOM 625 N N . ASP A 1 85 ? -6.395 -16 -16.219 1 96.56 85 ASP A N 1
ATOM 626 C CA . ASP A 1 85 ? -5.004 -15.68 -16.516 1 96.56 85 ASP A CA 1
ATOM 627 C C . ASP A 1 85 ? -4.273 -15.164 -15.281 1 96.56 85 ASP A C 1
ATOM 629 O O . ASP A 1 85 ? -3.072 -14.898 -15.328 1 96.56 85 ASP A O 1
ATOM 633 N N . ALA A 1 86 ? -4.914 -15.055 -14.117 1 95.62 86 ALA A N 1
ATOM 634 C CA . ALA A 1 86 ? -4.262 -14.367 -13.008 1 95.62 86 ALA A CA 1
ATOM 635 C C . ALA A 1 86 ? -4.477 -15.117 -11.695 1 95.62 86 ALA A C 1
ATOM 637 O O . ALA A 1 86 ? -4.262 -14.562 -10.609 1 95.62 86 ALA A O 1
ATOM 638 N N . ASN A 1 87 ? -4.969 -16.344 -11.75 1 97.88 87 ASN A N 1
ATOM 639 C CA . ASN A 1 87 ? -5.133 -17.234 -10.609 1 97.88 87 ASN A CA 1
ATOM 640 C C . ASN A 1 87 ? -6.09 -16.656 -9.578 1 97.88 87 ASN A C 1
ATOM 642 O O . ASN A 1 87 ? -5.922 -16.875 -8.375 1 97.88 87 ASN A O 1
ATOM 646 N N . GLU A 1 88 ? -7.047 -15.859 -10.016 1 97.56 88 GLU A N 1
ATOM 647 C CA . GLU A 1 88 ? -8.078 -15.305 -9.141 1 97.56 88 GLU A CA 1
ATOM 648 C C . GLU A 1 88 ? -9.172 -16.328 -8.859 1 97.56 88 GLU A C 1
ATOM 650 O O . GLU A 1 88 ? -9.273 -17.344 -9.555 1 97.56 88 GLU A O 1
ATOM 655 N N . ASN A 1 89 ? -9.891 -16.109 -7.785 1 97.94 89 ASN A N 1
ATOM 656 C CA . ASN A 1 89 ? -11.008 -16.969 -7.387 1 97.94 89 ASN A CA 1
ATOM 657 C C . ASN A 1 89 ? -12.328 -16.453 -7.957 1 97.94 89 ASN A C 1
ATOM 659 O O . ASN A 1 89 ? -12.875 -15.461 -7.48 1 97.94 89 ASN A O 1
ATOM 663 N N . PRO A 1 90 ? -12.891 -17.172 -8.922 1 97.06 90 PRO A N 1
ATOM 664 C CA . PRO A 1 90 ? -14.086 -16.656 -9.594 1 97.06 90 PRO A CA 1
ATOM 665 C C . PRO A 1 90 ? -15.336 -16.734 -8.711 1 97.06 90 PRO A C 1
ATOM 667 O O . PRO A 1 90 ? -16.359 -16.125 -9.031 1 97.06 90 PRO A O 1
ATOM 670 N N . TYR A 1 91 ? -15.297 -17.484 -7.668 1 97.56 91 TYR A N 1
ATOM 671 C CA . TYR A 1 91 ? -16.453 -17.578 -6.777 1 97.56 91 TYR A CA 1
ATOM 672 C C . TYR A 1 91 ? -16.594 -16.312 -5.949 1 97.56 91 TYR A C 1
ATOM 674 O O . TYR A 1 91 ? -17.688 -16.016 -5.438 1 97.56 91 TYR A O 1
ATOM 682 N N . GLY A 1 92 ? -15.523 -15.594 -5.828 1 97.31 92 GLY A N 1
ATOM 683 C CA . GLY A 1 92 ? -15.57 -14.391 -5.016 1 97.31 92 GLY A CA 1
ATOM 684 C C . GLY A 1 92 ? -15.469 -14.672 -3.527 1 97.31 92 GLY A C 1
ATOM 685 O O . GLY A 1 92 ? -15.297 -15.82 -3.117 1 97.31 92 GLY A O 1
ATOM 686 N N . PRO A 1 93 ? -15.469 -13.594 -2.76 1 98.25 93 PRO A N 1
ATOM 687 C CA . PRO A 1 93 ? -15.375 -13.75 -1.306 1 98.25 93 PRO A CA 1
ATOM 688 C C . PRO A 1 93 ? -16.688 -14.164 -0.665 1 98.25 93 PRO A C 1
ATOM 690 O O . PRO A 1 93 ? -17.734 -14.117 -1.315 1 98.25 93 PRO A O 1
ATOM 693 N N . PRO A 1 94 ? -16.609 -14.602 0.638 1 98.25 94 PRO A N 1
ATOM 694 C CA . PRO A 1 94 ? -17.875 -14.828 1.354 1 98.25 94 PRO A CA 1
ATOM 695 C C . PRO A 1 94 ? -18.797 -13.617 1.32 1 98.25 94 PRO A C 1
ATOM 697 O O . PRO A 1 94 ? -18.328 -12.477 1.351 1 98.25 94 PRO A O 1
ATOM 700 N N . PRO A 1 95 ? -20.109 -13.859 1.292 1 96.56 95 PRO A N 1
ATOM 701 C CA . PRO A 1 95 ? -21.078 -12.758 1.177 1 96.56 95 PRO A CA 1
ATOM 702 C C . PRO A 1 95 ? -20.953 -11.742 2.311 1 96.56 95 PRO A C 1
ATOM 704 O O . PRO A 1 95 ? -21.281 -10.57 2.127 1 96.56 95 PRO A O 1
ATOM 707 N N . GLU A 1 96 ? -20.438 -12.188 3.449 1 97.88 96 GLU A N 1
ATOM 708 C CA . GLU A 1 96 ? -20.266 -11.32 4.605 1 97.88 96 GLU A CA 1
ATOM 709 C C . GLU A 1 96 ? -19.312 -10.164 4.289 1 97.88 96 GLU A C 1
ATOM 711 O O . GLU A 1 96 ? -19.359 -9.117 4.938 1 97.88 96 GLU A O 1
ATOM 716 N N . VAL A 1 97 ? -18.484 -10.352 3.293 1 98.06 97 VAL A N 1
ATOM 717 C CA . VAL A 1 97 ? -17.453 -9.367 2.982 1 98.06 97 VAL A CA 1
ATOM 718 C C . VAL A 1 97 ? -18.094 -8.102 2.432 1 98.06 97 VAL A C 1
ATOM 720 O O . VAL A 1 97 ? -17.844 -7 2.93 1 98.06 97 VAL A O 1
ATOM 723 N N . LEU A 1 98 ? -18.969 -8.219 1.438 1 96.88 98 LEU A N 1
ATOM 724 C CA . LEU A 1 98 ? -19.609 -7.047 0.849 1 96.88 98 LEU A CA 1
ATOM 725 C C . LEU A 1 98 ? -20.516 -6.359 1.858 1 96.88 98 LEU A C 1
ATOM 727 O O . LEU A 1 98 ? -20.609 -5.129 1.877 1 96.88 98 LEU A O 1
ATOM 731 N N . GLU A 1 99 ? -21.156 -7.117 2.643 1 96.94 99 GLU A N 1
ATOM 732 C CA . GLU A 1 99 ? -21.984 -6.551 3.699 1 96.94 99 GLU A CA 1
ATOM 733 C C . GLU A 1 99 ? -21.156 -5.695 4.652 1 96.94 99 GLU A C 1
ATOM 735 O O . GLU A 1 99 ? -21.562 -4.582 5 1 96.94 99 GLU A O 1
ATOM 740 N N . ALA A 1 100 ? -20.062 -6.207 5.039 1 97.44 100 ALA A N 1
ATOM 741 C CA . ALA A 1 100 ? -19.172 -5.5 5.961 1 97.44 100 ALA A CA 1
ATOM 742 C C . ALA A 1 100 ? -18.625 -4.223 5.324 1 97.44 100 ALA A C 1
ATOM 744 O O . ALA A 1 100 ? -18.531 -3.186 5.988 1 97.44 100 ALA A O 1
ATOM 745 N N . LEU A 1 101 ? -18.312 -4.297 4.07 1 97.31 101 LEU A N 1
ATOM 746 C CA . LEU A 1 101 ? -17.766 -3.141 3.363 1 97.31 101 LEU A CA 1
ATOM 747 C C . LEU A 1 101 ? -18.828 -2.049 3.221 1 97.31 101 LEU A C 1
ATOM 749 O O . LEU A 1 101 ? -18.516 -0.863 3.365 1 97.31 101 LEU A O 1
ATOM 753 N N . GLY A 1 102 ? -20.016 -2.404 2.957 1 96.25 102 GLY A N 1
ATOM 754 C CA . GLY A 1 102 ? -21.094 -1.448 2.773 1 96.25 102 GLY A CA 1
ATOM 755 C C . GLY A 1 102 ? -21.562 -0.824 4.074 1 96.25 102 GLY A C 1
ATOM 756 O O . GLY A 1 102 ? -22.266 0.195 4.062 1 96.25 102 GLY A O 1
ATOM 757 N N . SER A 1 103 ? -21.156 -1.435 5.188 1 94.94 103 SER A N 1
ATOM 758 C CA . SER A 1 103 ? -21.609 -0.944 6.484 1 94.94 103 SER A CA 1
ATOM 759 C C . SER A 1 103 ? -20.438 -0.476 7.344 1 94.94 103 SER A C 1
ATOM 761 O O . SER A 1 103 ? -20.547 -0.415 8.57 1 94.94 103 SER A O 1
ATOM 763 N N . MET A 1 104 ? -19.359 -0.221 6.719 1 94.06 104 MET A N 1
ATOM 764 C CA . MET A 1 104 ? -18.188 0.225 7.461 1 94.06 104 MET A CA 1
ATOM 765 C C . MET A 1 104 ? -18.516 1.458 8.297 1 94.06 104 MET A C 1
ATOM 767 O O . MET A 1 104 ? -19.031 2.451 7.781 1 94.06 104 MET A O 1
ATOM 771 N N . GLU A 1 105 ? -18.078 1.487 9.508 1 90.25 105 GLU A N 1
ATOM 772 C CA . GLU A 1 105 ? -18.469 2.547 10.43 1 90.25 105 GLU A CA 1
ATOM 773 C C . GLU A 1 105 ? -17.578 3.771 10.273 1 90.25 105 GLU A C 1
ATOM 775 O O . GLU A 1 105 ? -18.031 4.906 10.383 1 90.25 105 GLU A O 1
ATOM 780 N N . PHE A 1 106 ? -16.312 3.568 10.031 1 91.75 106 PHE A N 1
ATOM 781 C CA . PHE A 1 106 ? -15.383 4.688 10.102 1 91.75 106 PHE A CA 1
ATOM 782 C C . PHE A 1 106 ? -14.445 4.684 8.898 1 91.75 106 PHE A C 1
ATOM 784 O O . PHE A 1 106 ? -13.219 4.633 9.062 1 91.75 106 PHE A O 1
ATOM 791 N N . PRO A 1 107 ? -15.008 4.859 7.668 1 95.44 107 PRO A N 1
ATOM 792 C CA . PRO A 1 107 ? -14.141 4.941 6.488 1 95.44 107 PRO A CA 1
ATOM 793 C C . PRO A 1 107 ? -13.266 6.195 6.484 1 95.44 107 PRO A C 1
ATOM 795 O O . PRO A 1 107 ? -12.305 6.277 5.719 1 95.44 107 PRO A O 1
ATOM 798 N N . ASN A 1 108 ? -13.617 7.184 7.328 1 96.94 108 ASN A N 1
ATOM 799 C CA . ASN A 1 108 ? -12.938 8.477 7.371 1 96.94 108 ASN A CA 1
ATOM 800 C C . ASN A 1 108 ? -11.828 8.492 8.422 1 96.94 108 ASN A C 1
ATOM 802 O O . ASN A 1 108 ? -11.156 9.508 8.602 1 96.94 108 ASN A O 1
ATOM 806 N N . ILE A 1 109 ? -11.641 7.41 9.086 1 95.81 109 ILE A N 1
ATOM 807 C CA . ILE A 1 109 ? -10.633 7.316 10.133 1 95.81 109 ILE A CA 1
ATOM 808 C C . ILE A 1 109 ? -9.477 6.441 9.664 1 95.81 109 ILE A C 1
ATOM 810 O O . ILE A 1 109 ? -9.688 5.402 9.039 1 95.81 109 ILE A O 1
ATOM 814 N N . TYR A 1 110 ? -8.266 6.863 9.984 1 95.44 110 TYR A N 1
ATOM 815 C CA . TYR A 1 110 ? -7.078 6.102 9.617 1 95.44 110 TYR A CA 1
ATOM 816 C C . TYR A 1 110 ? -7.125 4.699 10.203 1 95.44 110 TYR A C 1
ATOM 818 O O . TYR A 1 110 ? -7.648 4.5 11.305 1 95.44 110 TYR A O 1
ATOM 826 N N . PRO A 1 111 ? -6.551 3.758 9.477 1 94.94 111 PRO A N 1
ATOM 827 C CA . PRO A 1 111 ? -6.562 2.377 9.961 1 94.94 111 PRO A CA 1
ATOM 828 C C . PRO A 1 111 ? -5.641 2.162 11.164 1 94.94 111 PRO A C 1
ATOM 830 O O . PRO A 1 111 ? -4.77 2.994 11.43 1 94.94 111 PRO A O 1
ATOM 833 N N . ASP A 1 112 ? -5.906 1.102 11.852 1 93.81 112 ASP A N 1
ATOM 834 C CA . ASP A 1 112 ? -4.973 0.639 12.867 1 93.81 112 ASP A CA 1
ATOM 835 C C . ASP A 1 112 ? -3.611 0.309 12.258 1 93.81 112 ASP A C 1
ATOM 837 O O . ASP A 1 112 ? -3.498 -0.613 11.445 1 93.81 112 ASP A O 1
ATOM 841 N N . PRO A 1 113 ? -2.602 1.061 12.656 1 92.5 113 PRO A N 1
ATOM 842 C CA . PRO A 1 113 ? -1.285 0.843 12.047 1 92.5 113 PRO A CA 1
ATOM 843 C C . PRO A 1 113 ? -0.752 -0.568 12.281 1 92.5 113 PRO A C 1
ATOM 845 O O . PRO A 1 113 ? 0.129 -1.03 11.555 1 92.5 113 PRO A O 1
ATOM 848 N N . GLU A 1 114 ? -1.276 -1.285 13.242 1 93.69 114 GLU A N 1
ATOM 849 C CA . GLU A 1 114 ? -0.776 -2.619 13.562 1 93.69 114 GLU A CA 1
ATOM 850 C C . GLU A 1 114 ? -1.768 -3.697 13.133 1 93.69 114 GLU A C 1
ATOM 852 O O . GLU A 1 114 ? -1.551 -4.883 13.391 1 93.69 114 GLU A O 1
ATOM 857 N N . SER A 1 115 ? -2.863 -3.279 12.586 1 95.81 115 SER A N 1
ATOM 858 C CA . SER A 1 115 ? -3.881 -4.234 12.164 1 95.81 115 SER A CA 1
ATOM 859 C C . SER A 1 115 ? -4.191 -5.242 13.266 1 95.81 115 SER A C 1
ATOM 861 O O . SER A 1 115 ? -4.238 -6.449 13.016 1 95.81 115 SER A O 1
ATOM 863 N N . ARG A 1 116 ? -4.387 -4.789 14.461 1 96.06 116 ARG A N 1
ATOM 864 C CA . ARG A 1 116 ? -4.461 -5.637 15.648 1 96.06 116 ARG A CA 1
ATOM 865 C C . ARG A 1 116 ? -5.621 -6.621 15.539 1 96.06 116 ARG A C 1
ATOM 867 O O . ARG A 1 116 ? -5.473 -7.801 15.859 1 96.06 116 ARG A O 1
ATOM 874 N N . ARG A 1 117 ? -6.789 -6.168 15.086 1 95.88 117 ARG A N 1
ATOM 875 C CA . ARG A 1 117 ? -7.949 -7.039 14.953 1 95.88 117 ARG A CA 1
ATOM 876 C C . ARG A 1 117 ? -7.68 -8.164 13.953 1 95.88 117 ARG A C 1
ATOM 878 O O . ARG A 1 117 ? -7.977 -9.328 14.227 1 95.88 117 ARG A O 1
ATOM 885 N N . LEU A 1 118 ? -7.078 -7.832 12.859 1 98.19 118 LEU A N 1
ATOM 886 C CA . LEU A 1 118 ? -6.801 -8.828 11.836 1 98.19 118 LEU A CA 1
ATOM 887 C C . LEU A 1 118 ? -5.707 -9.789 12.297 1 98.19 118 LEU A C 1
ATOM 889 O O . LEU A 1 118 ? -5.805 -11 12.07 1 98.19 118 LEU A O 1
ATOM 893 N N . ARG A 1 119 ? -4.672 -9.258 12.922 1 98.31 119 ARG A N 1
ATOM 894 C CA . ARG A 1 119 ? -3.619 -10.133 13.43 1 98.31 119 ARG A CA 1
ATOM 895 C C . ARG A 1 119 ? -4.172 -11.125 14.445 1 98.31 119 ARG A C 1
ATOM 897 O O . ARG A 1 119 ? -3.773 -12.289 14.469 1 98.31 119 ARG A O 1
ATOM 904 N N . ALA A 1 120 ? -5.09 -10.672 15.273 1 98.19 120 ALA A N 1
ATOM 905 C CA . ALA A 1 120 ? -5.711 -11.57 16.25 1 98.19 120 ALA A CA 1
ATOM 906 C C . ALA A 1 120 ? -6.508 -12.664 15.547 1 98.19 120 ALA A C 1
ATOM 908 O O . ALA A 1 120 ? -6.418 -13.836 15.922 1 98.19 120 ALA A O 1
ATOM 909 N N . ALA A 1 121 ? -7.273 -12.297 14.586 1 98.44 121 ALA A N 1
ATOM 910 C CA . ALA A 1 121 ? -8.062 -13.273 13.836 1 98.44 121 ALA A CA 1
ATOM 911 C C . ALA A 1 121 ? -7.156 -14.281 13.133 1 98.44 121 ALA A C 1
ATOM 913 O O . ALA A 1 121 ? -7.453 -15.477 13.102 1 98.44 121 ALA A O 1
ATOM 914 N N . LEU A 1 122 ? -6.066 -13.805 12.617 1 98.62 122 LEU A N 1
ATOM 915 C CA . LEU A 1 122 ? -5.121 -14.664 11.922 1 98.62 122 LEU A CA 1
ATOM 916 C C . LEU A 1 122 ? -4.418 -15.609 12.891 1 98.62 122 LEU A C 1
ATOM 918 O O . LEU A 1 122 ? -4.117 -16.75 12.547 1 98.62 122 LEU A O 1
ATOM 922 N N . ALA A 1 123 ? -4.121 -15.062 14.016 1 98.56 123 ALA A N 1
ATOM 923 C CA . ALA A 1 123 ? -3.521 -15.906 15.047 1 98.56 123 ALA A CA 1
ATOM 924 C C . ALA A 1 123 ? -4.422 -17.094 15.367 1 98.56 123 ALA A C 1
ATOM 926 O O . ALA A 1 123 ? -3.945 -18.234 15.484 1 98.56 123 ALA A O 1
ATOM 927 N N . GLU A 1 124 ? -5.656 -16.828 15.492 1 97.88 124 GLU A N 1
ATOM 928 C CA . GLU A 1 124 ? -6.621 -17.891 15.75 1 97.88 124 GLU A CA 1
ATOM 929 C C . GLU A 1 124 ? -6.688 -18.859 14.57 1 97.88 124 GLU A C 1
ATOM 931 O O . GLU A 1 124 ? -6.715 -20.078 14.766 1 97.88 124 GLU A O 1
ATOM 936 N N . ASP A 1 125 ? -6.652 -18.375 13.422 1 96.62 125 ASP A N 1
ATOM 937 C CA . ASP A 1 125 ? -6.816 -19.172 12.211 1 96.62 125 ASP A CA 1
ATOM 938 C C . ASP A 1 125 ? -5.598 -20.047 11.961 1 96.62 125 ASP A C 1
ATOM 940 O O . ASP A 1 125 ? -5.73 -21.188 11.523 1 96.62 125 ASP A O 1
ATOM 944 N N . THR A 1 126 ? -4.387 -19.547 12.227 1 96.62 126 THR A N 1
ATOM 945 C CA . THR A 1 126 ? -3.152 -20.234 11.867 1 96.62 126 THR A CA 1
ATOM 946 C C . THR A 1 126 ? -2.6 -21.016 13.062 1 96.62 126 THR A C 1
ATOM 948 O O . THR A 1 126 ? -1.774 -21.906 12.891 1 96.62 126 THR A O 1
ATOM 951 N N . GLY A 1 127 ? -2.951 -20.547 14.203 1 96.44 127 GLY A N 1
ATOM 952 C CA . GLY A 1 127 ? -2.42 -21.172 15.406 1 96.44 127 GLY A CA 1
ATOM 953 C C . GLY A 1 127 ? -1.095 -20.578 15.844 1 96.44 127 GLY A C 1
ATOM 954 O O . GLY A 1 127 ? -0.466 -21.078 16.781 1 96.44 127 GLY A O 1
ATOM 955 N N . ILE A 1 128 ? -0.644 -19.578 15.188 1 97.12 128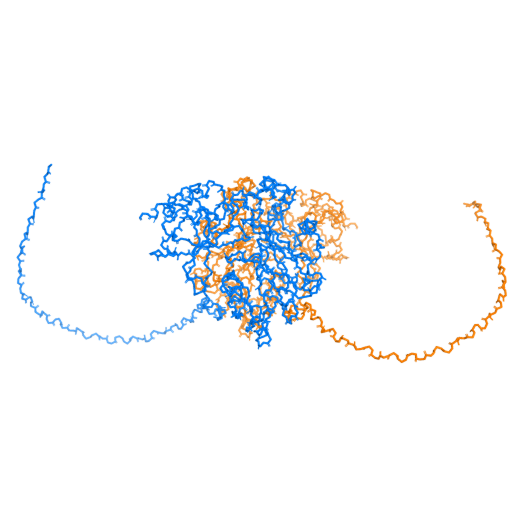 ILE A N 1
ATOM 956 C CA . ILE A 1 128 ? 0.603 -18.938 15.578 1 97.12 128 ILE A CA 1
ATOM 957 C C . ILE A 1 128 ? 0.298 -17.625 16.312 1 97.12 128 ILE A C 1
ATOM 959 O O . ILE A 1 128 ? -0.744 -17.016 16.078 1 97.12 128 ILE A O 1
ATOM 963 N N . GLY A 1 129 ? 1.147 -17.203 17.25 1 97.88 129 GLY A N 1
ATOM 964 C CA . GLY A 1 129 ? 0.947 -15.977 17.984 1 97.88 129 GLY A CA 1
ATOM 965 C C . GLY A 1 129 ? 0.923 -14.742 17.109 1 97.88 129 GLY A C 1
ATOM 966 O O . GLY A 1 129 ? 1.689 -14.648 16.141 1 97.88 129 GLY A O 1
ATOM 967 N N . ALA A 1 130 ? 0.046 -13.789 17.484 1 98.38 130 ALA A N 1
ATOM 968 C CA . ALA A 1 130 ? -0.119 -12.555 16.719 1 98.38 130 ALA A CA 1
ATOM 969 C C . ALA A 1 130 ? 1.196 -11.789 16.625 1 98.38 130 ALA A C 1
ATOM 971 O O . ALA A 1 130 ? 1.426 -11.047 15.672 1 98.38 130 ALA A O 1
ATOM 972 N N . GLU A 1 131 ? 2.09 -11.914 17.609 1 98 131 GLU A N 1
ATOM 973 C CA . GLU A 1 131 ? 3.361 -11.195 17.641 1 98 131 GLU A CA 1
ATOM 974 C C . GLU A 1 131 ? 4.262 -11.617 16.484 1 98 131 GLU A C 1
ATOM 976 O O . GLU A 1 131 ? 5.219 -10.914 16.156 1 98 131 GLU A O 1
ATOM 981 N N . HIS A 1 132 ? 3.926 -12.789 15.812 1 98.62 132 HIS A N 1
ATOM 982 C CA . HIS A 1 132 ? 4.719 -13.289 14.695 1 98.62 132 HIS A CA 1
ATOM 983 C C . HIS A 1 132 ? 4.121 -12.859 13.359 1 98.62 132 HIS A C 1
ATOM 985 O O . HIS A 1 132 ? 4.652 -13.195 12.305 1 98.62 132 HIS A O 1
ATOM 991 N N . ILE A 1 133 ? 2.994 -12.117 13.438 1 98.69 133 ILE A N 1
ATOM 992 C CA . ILE A 1 133 ? 2.244 -11.883 12.211 1 98.69 133 ILE A CA 1
ATOM 993 C C . ILE A 1 133 ? 2.324 -10.406 11.828 1 98.69 133 ILE A C 1
ATOM 995 O O . ILE A 1 133 ? 2.152 -9.531 12.68 1 98.69 133 ILE A O 1
ATOM 999 N N . LEU A 1 134 ? 2.656 -10.148 10.625 1 98.19 134 LEU A N 1
ATOM 1000 C CA . LEU A 1 134 ? 2.594 -8.828 10.016 1 98.19 134 LEU A CA 1
ATOM 1001 C C . LEU A 1 134 ? 1.693 -8.836 8.789 1 98.19 134 LEU A C 1
ATOM 1003 O O . LEU A 1 134 ? 1.749 -9.766 7.977 1 98.19 134 LEU A O 1
ATOM 1007 N N . VAL A 1 135 ? 0.784 -7.828 8.695 1 98.25 135 VAL A N 1
ATOM 1008 C CA . VAL A 1 135 ? -0.156 -7.727 7.582 1 98.25 135 VAL A CA 1
ATOM 1009 C C . VAL A 1 135 ? 0.345 -6.691 6.574 1 98.25 135 VAL A C 1
ATOM 1011 O O . VAL A 1 135 ? 0.948 -5.688 6.957 1 98.25 135 VAL A O 1
ATOM 1014 N N . GLY A 1 136 ? 0.159 -6.969 5.332 1 97.25 136 GLY A N 1
ATOM 1015 C CA . GLY A 1 136 ? 0.554 -6.059 4.27 1 97.25 136 GLY A CA 1
ATOM 1016 C C . GLY A 1 136 ? -0.53 -5.848 3.23 1 97.25 136 GLY A C 1
ATOM 1017 O O . GLY A 1 136 ? -1.521 -6.578 3.199 1 97.25 136 GLY A O 1
ATOM 1018 N N . CYS A 1 137 ? -0.339 -4.789 2.455 1 96.25 137 CYS A N 1
ATOM 1019 C CA . CYS A 1 137 ? -1.177 -4.562 1.283 1 96.25 137 CYS A CA 1
ATOM 1020 C C . CYS A 1 137 ? -0.921 -5.621 0.217 1 96.25 137 CYS A C 1
ATOM 1022 O O . CYS A 1 137 ? -0.342 -5.328 -0.83 1 96.25 137 CYS A O 1
ATOM 1024 N N . GLY A 1 138 ? -1.41 -6.766 0.47 1 95.25 138 GLY A N 1
ATOM 1025 C CA . GLY A 1 138 ? -1.019 -7.949 -0.281 1 95.25 138 GLY A CA 1
ATOM 1026 C C . GLY A 1 138 ? 0.325 -8.508 0.146 1 95.25 138 GLY A C 1
ATOM 1027 O O . GLY A 1 138 ? 1.095 -7.836 0.833 1 95.25 138 GLY A O 1
ATOM 1028 N N . ALA A 1 139 ? 0.545 -9.727 -0.313 1 95.88 139 ALA A N 1
ATOM 1029 C CA . ALA A 1 139 ? 1.843 -10.32 -0.013 1 95.88 139 ALA A CA 1
ATOM 1030 C C . ALA A 1 139 ? 2.961 -9.625 -0.785 1 95.88 139 ALA A C 1
ATOM 1032 O O . ALA A 1 139 ? 4.117 -9.633 -0.354 1 95.88 139 ALA A O 1
ATOM 1033 N N . ASP A 1 140 ? 2.613 -8.977 -1.845 1 94.56 140 ASP A N 1
ATOM 1034 C CA . ASP A 1 140 ? 3.596 -8.273 -2.658 1 94.56 140 ASP A CA 1
ATOM 1035 C C . ASP A 1 140 ? 4.285 -7.172 -1.854 1 94.56 140 ASP A C 1
ATOM 1037 O O . ASP A 1 140 ? 5.5 -6.984 -1.961 1 94.56 140 ASP A O 1
ATOM 1041 N N . GLU A 1 141 ? 3.49 -6.484 -1.101 1 95.69 141 GLU A N 1
ATOM 1042 C CA . GLU A 1 141 ? 4.09 -5.43 -0.29 1 95.69 141 GLU A CA 1
ATOM 1043 C C . GLU A 1 141 ? 5.078 -6.004 0.722 1 95.69 141 GLU A C 1
ATOM 1045 O O . GLU A 1 141 ? 6.105 -5.391 1.011 1 95.69 141 GLU A O 1
ATOM 1050 N N . LEU A 1 142 ? 4.754 -7.148 1.247 1 97.62 142 LEU A N 1
ATOM 1051 C CA . LEU A 1 142 ? 5.633 -7.77 2.232 1 97.62 142 LEU A CA 1
ATOM 1052 C C . LEU A 1 142 ? 6.926 -8.25 1.58 1 97.62 142 LEU A C 1
ATOM 1054 O O . LEU A 1 142 ? 7.996 -8.172 2.186 1 97.62 142 LEU A O 1
ATOM 1058 N N . ILE A 1 143 ? 6.828 -8.797 0.376 1 97.94 143 ILE A N 1
ATOM 1059 C CA . ILE A 1 143 ? 8.023 -9.18 -0.362 1 97.94 143 ILE A CA 1
ATOM 1060 C C . ILE A 1 143 ? 8.953 -7.973 -0.502 1 97.94 143 ILE A C 1
ATOM 1062 O O . ILE A 1 143 ? 10.148 -8.062 -0.209 1 97.94 143 ILE A O 1
ATOM 1066 N N . ASP A 1 144 ? 8.414 -6.898 -0.875 1 96.5 144 ASP A N 1
ATOM 1067 C CA . ASP A 1 144 ? 9.203 -5.684 -1.033 1 96.5 144 ASP A CA 1
ATOM 1068 C C . ASP A 1 144 ? 9.766 -5.211 0.307 1 96.5 144 ASP A C 1
ATOM 1070 O O . ASP A 1 144 ? 10.922 -4.812 0.394 1 96.5 144 ASP A O 1
ATOM 1074 N N . LEU A 1 145 ? 8.922 -5.188 1.319 1 96.69 145 LEU A N 1
ATOM 1075 C CA . LEU A 1 145 ? 9.352 -4.75 2.645 1 96.69 145 LEU A CA 1
ATOM 1076 C C . LEU A 1 145 ? 10.523 -5.59 3.141 1 96.69 145 LEU A C 1
ATOM 1078 O O . LEU A 1 145 ? 11.484 -5.055 3.709 1 96.69 145 LEU A O 1
ATOM 1082 N N . ILE A 1 146 ? 10.43 -6.891 2.949 1 98.25 146 ILE A N 1
ATOM 1083 C CA . ILE A 1 146 ? 11.508 -7.789 3.344 1 98.25 146 ILE A CA 1
ATOM 1084 C C . ILE A 1 146 ? 12.805 -7.391 2.635 1 98.25 146 ILE A C 1
ATOM 1086 O O . ILE A 1 146 ? 13.859 -7.281 3.266 1 98.25 146 ILE A O 1
ATOM 1090 N N . MET A 1 147 ? 12.727 -7.121 1.41 1 97.56 147 MET A N 1
ATOM 1091 C CA . MET A 1 147 ? 13.914 -6.766 0.634 1 97.56 147 MET A CA 1
ATOM 1092 C C . MET A 1 147 ? 14.453 -5.402 1.054 1 97.56 147 MET A C 1
ATOM 1094 O O . MET A 1 147 ? 15.664 -5.219 1.174 1 97.56 147 MET A O 1
ATOM 1098 N N . ARG A 1 148 ? 13.539 -4.512 1.31 1 95.31 148 ARG A N 1
ATOM 1099 C CA . ARG A 1 148 ? 13.93 -3.186 1.778 1 95.31 148 ARG A CA 1
ATOM 1100 C C . ARG A 1 148 ? 14.711 -3.277 3.084 1 95.31 148 ARG A C 1
ATOM 1102 O O . ARG A 1 148 ? 15.617 -2.473 3.332 1 95.31 148 ARG A O 1
ATOM 1109 N N . CYS A 1 149 ? 14.359 -4.168 3.859 1 96.69 149 CYS A N 1
ATOM 1110 C CA . CYS A 1 149 ? 14.938 -4.281 5.191 1 96.69 149 CYS A CA 1
ATOM 1111 C C . CYS A 1 149 ? 16.234 -5.074 5.156 1 96.69 149 CYS A C 1
ATOM 1113 O O . CYS A 1 149 ? 17.062 -4.977 6.074 1 96.69 149 CYS A O 1
ATOM 1115 N N . THR A 1 150 ? 16.469 -5.848 4.094 1 97.62 150 THR A N 1
ATOM 1116 C CA . THR A 1 150 ? 17.547 -6.824 4.168 1 97.62 150 THR A CA 1
ATOM 1117 C C . THR A 1 150 ? 18.609 -6.539 3.107 1 97.62 150 THR A C 1
ATOM 1119 O O . THR A 1 150 ? 19.75 -6.98 3.232 1 97.62 150 THR A O 1
ATOM 1122 N N . LEU A 1 151 ? 18.25 -5.781 2.043 1 97.19 151 LEU A N 1
ATOM 1123 C CA . LEU A 1 151 ? 19.156 -5.68 0.906 1 97.19 151 LEU A CA 1
ATOM 1124 C C . LEU A 1 151 ? 19.797 -4.297 0.842 1 97.19 151 LEU A C 1
ATOM 1126 O O . LEU A 1 151 ? 19.109 -3.281 0.884 1 97.19 151 LEU A O 1
ATOM 1130 N N . ASP A 1 152 ? 21.062 -4.262 0.718 1 94.81 152 ASP A N 1
ATOM 1131 C CA . ASP A 1 152 ? 21.797 -3.09 0.251 1 94.81 152 ASP A CA 1
ATOM 1132 C C . ASP A 1 152 ? 22.047 -3.158 -1.255 1 94.81 152 ASP A C 1
ATOM 1134 O O . ASP A 1 152 ? 22.047 -4.242 -1.839 1 94.81 152 ASP A O 1
ATOM 1138 N N . PRO A 1 153 ? 22.188 -1.96 -1.87 1 92.56 153 PRO A N 1
ATOM 1139 C CA . PRO A 1 153 ? 22.547 -2.021 -3.285 1 92.56 153 PRO A CA 1
ATOM 1140 C C . PRO A 1 153 ? 23.766 -2.906 -3.537 1 92.56 153 PRO A C 1
ATOM 1142 O O . PRO A 1 153 ? 24.766 -2.814 -2.812 1 92.56 153 PRO A O 1
ATOM 1145 N N . GLY A 1 154 ? 23.625 -3.814 -4.527 1 95.06 154 GLY A N 1
ATOM 1146 C CA . GLY A 1 154 ? 24.719 -4.715 -4.852 1 95.06 154 GLY A CA 1
ATOM 1147 C C . GLY A 1 154 ? 24.547 -6.102 -4.266 1 95.06 154 GLY A C 1
ATOM 1148 O O . GLY A 1 154 ? 25.188 -7.055 -4.711 1 95.06 154 GLY A O 1
ATOM 1149 N N . ASP A 1 155 ? 23.656 -6.27 -3.279 1 97.56 155 ASP A N 1
ATOM 1150 C CA . ASP A 1 155 ? 23.359 -7.586 -2.719 1 97.56 155 ASP A CA 1
ATOM 1151 C C . ASP A 1 155 ? 22.672 -8.477 -3.748 1 97.56 155 ASP A C 1
ATOM 1153 O O . ASP A 1 155 ? 22.297 -8.016 -4.828 1 97.56 155 ASP A O 1
ATOM 1157 N N . LYS A 1 156 ? 22.594 -9.766 -3.365 1 98.5 156 LYS A N 1
ATOM 1158 C CA . LYS A 1 156 ? 22 -10.742 -4.273 1 98.5 156 LYS A CA 1
ATOM 1159 C C . LYS A 1 156 ? 20.906 -11.547 -3.576 1 98.5 156 LYS A C 1
ATOM 1161 O O . LYS A 1 156 ? 20.984 -11.812 -2.375 1 98.5 156 LYS A O 1
ATOM 1166 N N . ILE A 1 157 ? 19.922 -11.883 -4.367 1 98.81 157 ILE A N 1
ATOM 1167 C CA . ILE A 1 157 ? 18.969 -12.898 -3.943 1 98.81 157 ILE A CA 1
ATOM 1168 C C . ILE A 1 157 ? 19.078 -14.117 -4.855 1 98.81 157 ILE A C 1
ATOM 1170 O O . ILE A 1 157 ? 19.703 -14.055 -5.918 1 98.81 157 ILE A O 1
ATOM 1174 N N . LEU A 1 158 ? 18.578 -15.234 -4.336 1 98.81 158 LEU A N 1
ATOM 1175 C CA . LEU A 1 158 ? 18.5 -16.453 -5.133 1 98.81 158 LEU A CA 1
ATOM 1176 C C . LEU A 1 158 ? 17.062 -16.875 -5.371 1 98.81 158 LEU A C 1
ATOM 1178 O O . LEU A 1 158 ? 16.25 -16.875 -4.441 1 98.81 158 LEU A O 1
ATOM 1182 N N . ASP A 1 159 ? 16.703 -17.094 -6.551 1 97.25 159 ASP A N 1
ATOM 1183 C CA . ASP A 1 159 ? 15.422 -17.734 -6.84 1 97.25 159 ASP A CA 1
ATOM 1184 C C . ASP A 1 159 ? 15.602 -18.891 -7.824 1 97.25 159 ASP A C 1
ATOM 1186 O O . ASP A 1 159 ? 16.703 -19.141 -8.297 1 97.25 159 ASP A O 1
ATOM 1190 N N . CYS A 1 160 ? 14.562 -19.703 -8.023 1 97.88 160 CYS A N 1
ATOM 1191 C CA . CYS A 1 160 ? 14.609 -20.922 -8.82 1 97.88 160 CYS A CA 1
ATOM 1192 C C . CYS A 1 160 ? 13.602 -20.875 -9.961 1 97.88 160 CYS A C 1
ATOM 1194 O O . CYS A 1 160 ? 12.5 -21.422 -9.844 1 97.88 160 CYS A O 1
ATOM 1196 N N . PRO A 1 161 ? 13.977 -20.281 -11.07 1 95.94 161 PRO A N 1
ATOM 1197 C CA . PRO A 1 161 ? 13.016 -20.188 -12.172 1 95.94 161 PRO A CA 1
ATOM 1198 C C . PRO A 1 161 ? 12.758 -21.516 -12.859 1 95.94 161 PRO A C 1
ATOM 1200 O O . PRO A 1 161 ? 13.617 -22.406 -12.844 1 95.94 161 PRO A O 1
ATOM 1203 N N . PRO A 1 162 ? 11.555 -21.672 -13.562 1 96.25 162 PRO A N 1
ATOM 1204 C CA . PRO A 1 162 ? 10.492 -20.672 -13.57 1 96.25 162 PRO A CA 1
ATOM 1205 C C . PRO A 1 162 ? 9.828 -20.516 -12.203 1 96.25 162 PRO A C 1
ATOM 1207 O O . PRO A 1 162 ? 9.648 -21.5 -11.477 1 96.25 162 PRO A O 1
ATOM 1210 N N . THR A 1 163 ? 9.562 -19.312 -11.82 1 96.44 163 THR A N 1
ATOM 1211 C CA . THR A 1 163 ? 8.867 -18.984 -10.578 1 96.44 163 THR A CA 1
ATOM 1212 C C . THR A 1 163 ? 8.242 -17.594 -10.656 1 96.44 163 THR A C 1
ATOM 1214 O O . THR A 1 163 ? 8.18 -17 -11.727 1 96.44 163 THR A O 1
ATOM 1217 N N . PHE A 1 164 ? 7.715 -17.203 -9.641 1 94.44 164 PHE A N 1
ATOM 1218 C CA . PHE A 1 164 ? 7.016 -15.93 -9.578 1 94.44 164 PHE A CA 1
ATOM 1219 C C . PHE A 1 164 ? 7.961 -14.781 -9.898 1 94.44 164 PHE A C 1
ATOM 1221 O O . PHE A 1 164 ? 9 -14.633 -9.258 1 94.44 164 PHE A O 1
ATOM 1228 N N . THR A 1 165 ? 7.637 -13.852 -10.766 1 91 165 THR A N 1
ATOM 1229 C CA . THR A 1 165 ? 8.547 -12.867 -11.352 1 91 165 THR A CA 1
ATOM 1230 C C . THR A 1 165 ? 8.695 -11.656 -10.438 1 91 165 THR A C 1
ATOM 1232 O O . THR A 1 165 ? 9.617 -10.859 -10.602 1 91 165 THR A O 1
ATOM 1235 N N . MET A 1 166 ? 7.801 -11.516 -9.492 1 92.19 166 MET A N 1
ATOM 1236 C CA . MET A 1 166 ? 7.84 -10.359 -8.602 1 92.19 166 MET A CA 1
ATOM 1237 C C . MET A 1 166 ? 9.117 -10.359 -7.766 1 92.19 166 MET A C 1
ATOM 1239 O O . MET A 1 166 ? 9.602 -9.305 -7.359 1 92.19 166 MET A O 1
ATOM 1243 N N . TYR A 1 167 ? 9.688 -11.523 -7.469 1 96.5 167 TYR A N 1
ATOM 1244 C CA . TYR A 1 167 ? 10.922 -11.586 -6.688 1 96.5 167 TYR A CA 1
ATOM 1245 C C . TYR A 1 167 ? 12.055 -10.852 -7.391 1 96.5 167 TYR A C 1
ATOM 1247 O O . TYR A 1 167 ? 12.711 -10 -6.793 1 96.5 167 TYR A O 1
ATOM 1255 N N . ALA A 1 168 ? 12.195 -11.164 -8.68 1 94.06 168 ALA A N 1
ATOM 1256 C CA . ALA A 1 168 ? 13.242 -10.516 -9.477 1 94.06 168 ALA A CA 1
ATOM 1257 C C . ALA A 1 168 ? 12.945 -9.031 -9.656 1 94.06 168 ALA A C 1
ATOM 1259 O O . ALA A 1 168 ? 13.859 -8.203 -9.617 1 94.06 168 ALA A O 1
ATOM 1260 N N . PHE A 1 169 ? 11.734 -8.734 -9.852 1 92.62 169 PHE A N 1
ATOM 1261 C CA . PHE A 1 169 ? 11.32 -7.344 -10.031 1 92.62 169 PHE A CA 1
ATOM 1262 C C . PHE A 1 169 ? 11.688 -6.512 -8.812 1 92.62 169 PHE A C 1
ATOM 1264 O O . PHE A 1 169 ? 12.344 -5.477 -8.93 1 92.62 169 PHE A O 1
ATOM 1271 N N . ASP A 1 170 ? 11.242 -6.957 -7.648 1 95.19 170 ASP A N 1
ATOM 1272 C CA . ASP A 1 170 ? 11.477 -6.207 -6.418 1 95.19 170 ASP A CA 1
ATOM 1273 C C . ASP A 1 170 ? 12.961 -6.145 -6.09 1 95.19 170 ASP A C 1
ATOM 1275 O O . ASP A 1 170 ? 13.445 -5.148 -5.539 1 95.19 170 ASP A O 1
ATOM 1279 N N . ALA A 1 171 ? 13.688 -7.227 -6.41 1 96.62 171 ALA A N 1
ATOM 1280 C CA . ALA A 1 171 ? 15.141 -7.184 -6.23 1 96.62 171 ALA A CA 1
ATOM 1281 C C . ALA A 1 171 ? 15.758 -6.055 -7.051 1 96.62 171 ALA A C 1
ATOM 1283 O O . ALA A 1 171 ? 16.578 -5.289 -6.543 1 96.62 171 ALA A O 1
ATOM 1284 N N . ALA A 1 172 ? 15.32 -5.934 -8.281 1 94.44 172 ALA A N 1
ATOM 1285 C CA . ALA A 1 172 ? 15.836 -4.902 -9.172 1 94.44 172 ALA A CA 1
ATOM 1286 C C . ALA A 1 172 ? 15.492 -3.508 -8.656 1 94.44 172 ALA A C 1
ATOM 1288 O O . ALA A 1 172 ? 16.328 -2.602 -8.695 1 94.44 172 ALA A O 1
ATOM 1289 N N . VAL A 1 173 ? 14.328 -3.334 -8.172 1 93.31 173 VAL A N 1
ATOM 1290 C CA . VAL A 1 173 ? 13.898 -2.051 -7.633 1 93.31 173 VAL A CA 1
ATOM 1291 C C . VAL A 1 173 ? 14.789 -1.657 -6.457 1 93.31 173 VAL A C 1
ATOM 1293 O O . VAL A 1 173 ? 15.102 -0.479 -6.277 1 93.31 173 VAL A O 1
ATOM 1296 N N . ASN A 1 174 ? 15.211 -2.625 -5.707 1 94.38 174 ASN A N 1
ATOM 1297 C CA . ASN A 1 174 ? 16.031 -2.381 -4.527 1 94.38 174 ASN A CA 1
ATOM 1298 C C . ASN A 1 174 ? 17.516 -2.365 -4.871 1 94.38 174 ASN A C 1
ATOM 1300 O O . ASN A 1 174 ? 18.359 -2.355 -3.975 1 94.38 174 ASN A O 1
ATOM 1304 N N . GLY A 1 175 ? 17.859 -2.445 -6.18 1 94.12 175 GLY A N 1
ATOM 1305 C CA . GLY A 1 175 ? 19.234 -2.363 -6.617 1 94.12 175 GLY A CA 1
ATOM 1306 C C . GLY A 1 175 ? 20.016 -3.648 -6.395 1 94.12 175 GLY A C 1
ATOM 1307 O O . GLY A 1 175 ? 21.234 -3.631 -6.289 1 94.12 175 GLY A O 1
ATOM 1308 N N . ALA A 1 176 ? 19.328 -4.758 -6.207 1 96.56 176 ALA A N 1
ATOM 1309 C CA . ALA A 1 176 ? 19.938 -6.07 -6.016 1 96.56 176 ALA A CA 1
ATOM 1310 C C . ALA A 1 176 ? 19.891 -6.891 -7.301 1 96.56 176 ALA A C 1
ATOM 1312 O O . ALA A 1 176 ? 19.188 -6.535 -8.242 1 96.56 176 ALA A O 1
ATOM 1313 N N . SER A 1 177 ? 20.75 -7.898 -7.309 1 96.88 177 SER A N 1
ATOM 1314 C CA . SER A 1 177 ? 20.75 -8.805 -8.453 1 96.88 177 SER A CA 1
ATOM 1315 C C . SER A 1 177 ? 20.172 -10.172 -8.078 1 96.88 177 SER A C 1
ATOM 1317 O O . SER A 1 177 ? 19.984 -10.461 -6.895 1 96.88 177 SER A O 1
ATOM 1319 N N . VAL A 1 178 ? 19.891 -10.961 -9.117 1 97.56 178 VAL A N 1
ATOM 1320 C CA . VAL A 1 178 ? 19.266 -12.273 -8.906 1 97.56 178 VAL A CA 1
ATOM 1321 C C . VAL A 1 178 ? 20.219 -13.367 -9.383 1 97.56 178 VAL A C 1
ATOM 1323 O O . VAL A 1 178 ? 20.688 -13.344 -10.523 1 97.56 178 VAL A O 1
ATOM 1326 N N . ILE A 1 179 ? 20.547 -14.273 -8.469 1 98.5 179 ILE A N 1
ATOM 1327 C CA . ILE A 1 179 ? 21.172 -15.539 -8.844 1 98.5 179 ILE A CA 1
ATOM 1328 C C . ILE A 1 179 ? 20.109 -16.578 -9.148 1 98.5 179 ILE A C 1
ATOM 1330 O O . ILE A 1 179 ? 19.203 -16.812 -8.336 1 98.5 179 ILE A O 1
ATOM 1334 N N . LYS A 1 180 ? 20.266 -17.203 -10.312 1 97.56 180 LYS A N 1
ATOM 1335 C CA . LYS A 1 180 ? 19.25 -18.172 -10.727 1 97.56 180 LYS A CA 1
ATOM 1336 C C . LYS A 1 180 ? 19.781 -19.609 -10.609 1 97.56 180 LYS A C 1
ATOM 1338 O O . LYS A 1 180 ? 20.891 -19.906 -11.07 1 97.56 180 LYS A O 1
ATOM 1343 N N . VAL A 1 181 ? 19.047 -20.391 -9.938 1 98.38 181 VAL A N 1
ATOM 1344 C CA . VAL A 1 181 ? 19.219 -21.844 -9.977 1 98.38 181 VAL A CA 1
ATOM 1345 C C . VAL A 1 181 ? 17.984 -22.484 -10.617 1 98.38 181 VAL A C 1
ATOM 1347 O O . VAL A 1 181 ? 16.984 -22.719 -9.945 1 98.38 181 VAL A O 1
ATOM 1350 N N . PRO A 1 182 ? 18.078 -22.797 -11.875 1 96.88 182 PRO A N 1
ATOM 1351 C CA . PRO A 1 182 ? 16.891 -23.281 -12.594 1 96.88 182 PRO A CA 1
ATOM 1352 C C . PRO A 1 182 ? 16.359 -24.609 -12.031 1 96.88 182 PRO A C 1
ATOM 1354 O O . PRO A 1 182 ? 17.141 -25.453 -11.602 1 96.88 182 PRO A O 1
ATOM 1357 N N . ARG A 1 183 ? 15.094 -24.703 -12.07 1 96.56 183 ARG A N 1
ATOM 1358 C CA . ARG A 1 183 ? 14.453 -25.953 -11.688 1 96.56 183 ARG A CA 1
ATOM 1359 C C . ARG A 1 183 ? 14.812 -27.078 -12.656 1 96.56 183 ARG A C 1
ATOM 1361 O O . ARG A 1 183 ? 15.125 -26.828 -13.82 1 96.56 183 ARG A O 1
ATOM 1368 N N . LEU A 1 184 ? 14.742 -28.328 -12.172 1 96.44 184 LEU A N 1
ATOM 1369 C CA . LEU A 1 184 ? 15.016 -29.516 -12.969 1 96.44 184 LEU A CA 1
ATOM 1370 C C . LEU A 1 184 ? 13.852 -29.828 -13.906 1 96.44 184 LEU A C 1
ATOM 1372 O O . LEU A 1 184 ? 12.766 -29.25 -13.766 1 96.44 184 LEU A O 1
ATOM 1376 N N . PRO A 1 185 ? 14.102 -30.703 -14.922 1 92.81 185 PRO A N 1
ATOM 1377 C CA . PRO A 1 185 ? 12.945 -31.172 -15.703 1 92.81 185 PRO A CA 1
ATOM 1378 C C . PRO A 1 185 ? 11.812 -31.688 -14.82 1 92.81 185 PRO A C 1
ATOM 1380 O O . PRO A 1 185 ? 12.055 -32.406 -13.844 1 92.81 185 PRO A O 1
ATOM 1383 N N . GLY A 1 186 ? 10.633 -31.234 -15.117 1 93.38 186 GLY A N 1
ATOM 1384 C CA . GLY A 1 186 ? 9.508 -31.547 -14.25 1 93.38 186 GLY A CA 1
ATOM 1385 C C . GLY A 1 186 ? 9.312 -30.531 -13.141 1 93.38 186 GLY A C 1
ATOM 1386 O O . GLY A 1 186 ? 8.469 -30.719 -12.266 1 93.38 186 GLY A O 1
ATOM 1387 N N . PHE A 1 187 ? 10.188 -29.562 -13.07 1 96.12 187 PHE A N 1
ATOM 1388 C CA . PHE A 1 187 ? 10.062 -28.344 -12.273 1 96.12 187 PHE A CA 1
ATOM 1389 C C . PHE A 1 187 ? 10.406 -28.625 -10.812 1 96.12 187 PHE A C 1
ATOM 1391 O O . PHE A 1 187 ? 10 -27.859 -9.93 1 96.12 187 PHE A O 1
ATOM 1398 N N . ALA A 1 188 ? 11.125 -29.719 -10.57 1 96.12 188 ALA A N 1
ATOM 1399 C CA . ALA A 1 188 ? 11.602 -29.953 -9.211 1 96.12 188 ALA A CA 1
ATOM 1400 C C . ALA A 1 188 ? 12.742 -29 -8.852 1 96.12 188 ALA A C 1
ATOM 1402 O O . ALA A 1 188 ? 13.453 -28.531 -9.727 1 96.12 188 ALA A O 1
ATOM 1403 N N . LEU A 1 189 ? 12.922 -28.781 -7.547 1 98 189 LEU A N 1
ATOM 1404 C CA . LEU A 1 189 ? 14.047 -27.969 -7.086 1 98 189 LEU A CA 1
ATOM 1405 C C . LEU A 1 189 ? 15.367 -28.703 -7.258 1 98 189 LEU A C 1
ATOM 1407 O O . LEU A 1 189 ? 15.438 -29.922 -7.016 1 98 189 LEU A O 1
ATOM 1411 N N . ASP A 1 190 ? 16.344 -27.984 -7.688 1 98.44 190 ASP A N 1
ATOM 1412 C CA . ASP A 1 190 ? 17.719 -28.5 -7.68 1 98.44 190 ASP A CA 1
ATOM 1413 C C . ASP A 1 190 ? 18.422 -28.156 -6.367 1 98.44 190 ASP A C 1
ATOM 1415 O O . ASP A 1 190 ? 19.312 -27.297 -6.344 1 98.44 190 ASP A O 1
ATOM 1419 N N . VAL A 1 191 ? 18.125 -28.922 -5.316 1 98.62 191 VAL A N 1
ATOM 1420 C CA . VAL A 1 191 ? 18.547 -28.594 -3.955 1 98.62 191 VAL A CA 1
ATOM 1421 C C . VAL A 1 191 ? 20.062 -28.609 -3.861 1 98.62 191 VAL A C 1
ATOM 1423 O O . VAL A 1 191 ? 20.672 -27.672 -3.312 1 98.62 191 VAL A O 1
ATOM 1426 N N . PRO A 1 192 ? 20.812 -29.578 -4.445 1 98.69 192 PRO A N 1
ATOM 1427 C CA . PRO A 1 192 ? 22.281 -29.547 -4.398 1 98.69 192 PRO A CA 1
ATOM 1428 C C . PRO A 1 192 ? 22.859 -28.266 -5.012 1 98.69 192 PRO A C 1
ATOM 1430 O O . PRO A 1 192 ? 23.781 -27.672 -4.438 1 98.69 192 PRO A O 1
ATOM 1433 N N . SER A 1 193 ? 22.297 -27.859 -6.133 1 98.75 193 SER A N 1
ATOM 1434 C CA . SER A 1 193 ? 22.797 -26.641 -6.785 1 98.75 193 SER A CA 1
ATOM 1435 C C . SER A 1 193 ? 22.5 -25.406 -5.953 1 98.75 193 SER A C 1
ATOM 1437 O O . SER A 1 193 ? 23.281 -24.453 -5.938 1 98.75 193 SER A O 1
ATOM 1439 N N . ILE A 1 194 ? 21.375 -25.406 -5.285 1 98.81 194 ILE A N 1
ATOM 1440 C CA . ILE A 1 194 ? 21.047 -24.297 -4.395 1 98.81 194 ILE A CA 1
ATOM 1441 C C . ILE A 1 194 ? 22.062 -24.219 -3.266 1 98.81 194 ILE A C 1
ATOM 1443 O O . ILE A 1 194 ? 22.609 -23.141 -2.986 1 98.81 194 ILE A O 1
ATOM 1447 N N . VAL A 1 195 ? 22.312 -25.359 -2.699 1 98.75 195 VAL A N 1
ATOM 1448 C CA . VAL A 1 195 ? 23.25 -25.422 -1.582 1 98.75 195 VAL A CA 1
ATOM 1449 C C . VAL A 1 195 ? 24.625 -24.906 -2.025 1 98.75 195 VAL A C 1
ATOM 1451 O O . VAL A 1 195 ? 25.219 -24.047 -1.368 1 98.75 195 VAL A O 1
ATOM 1454 N N . ASP A 1 196 ? 25.078 -25.359 -3.168 1 98.69 196 ASP A N 1
ATOM 1455 C CA . ASP A 1 196 ? 26.391 -24.969 -3.693 1 98.69 196 ASP A CA 1
ATOM 1456 C C . ASP A 1 196 ? 26.422 -23.469 -3.986 1 98.69 196 ASP A C 1
ATOM 1458 O O . ASP A 1 196 ? 27.422 -22.797 -3.672 1 98.69 196 ASP A O 1
ATOM 1462 N N . THR A 1 197 ? 25.391 -22.984 -4.582 1 98.75 197 THR A N 1
ATOM 1463 C CA . THR A 1 197 ? 25.328 -21.578 -4.973 1 98.75 197 THR A CA 1
ATOM 1464 C C . THR A 1 197 ? 25.312 -20.688 -3.74 1 98.75 197 THR A C 1
ATOM 1466 O O . THR A 1 197 ? 25.984 -19.641 -3.721 1 98.75 197 THR A O 1
ATOM 1469 N N . VAL A 1 198 ? 24.547 -21.062 -2.709 1 98.5 198 VAL A N 1
ATOM 1470 C CA . VAL A 1 198 ? 24.5 -20.281 -1.482 1 98.5 198 VAL A CA 1
ATOM 1471 C C . VAL A 1 198 ? 25.891 -20.219 -0.845 1 98.5 198 VAL A C 1
ATOM 1473 O O . VAL A 1 198 ? 26.328 -19.156 -0.406 1 98.5 198 VAL A O 1
ATOM 1476 N N . ARG A 1 199 ? 26.578 -21.312 -0.835 1 97.88 199 ARG A N 1
ATOM 1477 C CA . ARG A 1 199 ? 27.891 -21.391 -0.216 1 97.88 199 ARG A CA 1
ATOM 1478 C C . ARG A 1 199 ? 28.922 -20.562 -1.001 1 97.88 199 ARG A C 1
ATOM 1480 O O . ARG A 1 199 ? 29.812 -19.953 -0.417 1 97.88 199 ARG A O 1
ATOM 1487 N N . GLN A 1 200 ? 28.719 -20.469 -2.283 1 98.25 200 GLN A N 1
ATOM 1488 C CA . GLN A 1 200 ? 29.719 -19.828 -3.148 1 98.25 200 GLN A CA 1
ATOM 1489 C C . GLN A 1 200 ? 29.438 -18.344 -3.312 1 98.25 200 GLN A C 1
ATOM 1491 O O . GLN A 1 200 ? 30.375 -17.531 -3.385 1 98.25 200 GLN A O 1
ATOM 1496 N N . GLN A 1 201 ? 28.188 -18.016 -3.359 1 98.19 201 GLN A N 1
ATOM 1497 C CA . GLN A 1 201 ? 27.859 -16.672 -3.803 1 98.19 201 GLN A CA 1
ATOM 1498 C C . GLN A 1 201 ? 27.234 -15.852 -2.674 1 98.19 201 GLN A C 1
ATOM 1500 O O . GLN A 1 201 ? 27.031 -14.648 -2.809 1 98.19 201 GLN A O 1
ATOM 1505 N N . ASN A 1 202 ? 26.859 -16.406 -1.603 1 97.5 202 ASN A N 1
ATOM 1506 C CA . ASN A 1 202 ? 26.391 -15.781 -0.374 1 97.5 202 ASN A CA 1
ATOM 1507 C C . ASN A 1 202 ? 25.219 -14.828 -0.643 1 97.5 202 ASN A C 1
ATOM 1509 O O . ASN A 1 202 ? 25.266 -13.656 -0.265 1 97.5 202 ASN A O 1
ATOM 1513 N N . PRO A 1 203 ? 24.141 -15.32 -1.342 1 98.62 203 PRO A N 1
ATOM 1514 C CA . PRO A 1 203 ? 22.953 -14.461 -1.437 1 98.62 203 PRO A CA 1
ATOM 1515 C C . PRO A 1 203 ? 22.359 -14.125 -0.071 1 98.62 203 PRO A C 1
ATOM 1517 O O . PRO A 1 203 ? 22.516 -14.898 0.878 1 98.62 203 PRO A O 1
ATOM 1520 N N . LYS A 1 204 ? 21.641 -13 -0.003 1 98.31 204 LYS A N 1
ATOM 1521 C CA . LYS A 1 204 ? 21.031 -12.562 1.247 1 98.31 204 LYS A CA 1
ATOM 1522 C C . LYS A 1 204 ? 19.71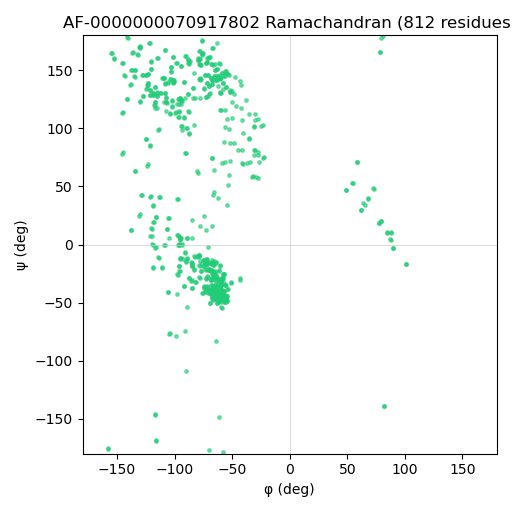9 -13.297 1.5 1 98.31 204 LYS A C 1
ATOM 1524 O O . LYS A 1 204 ? 19.328 -13.516 2.65 1 98.31 204 LYS A O 1
ATOM 1529 N N . ILE A 1 205 ? 19.031 -13.625 0.455 1 98.81 205 ILE A N 1
ATOM 1530 C CA . ILE A 1 205 ? 17.703 -14.242 0.539 1 98.81 205 ILE A CA 1
ATOM 1531 C C . ILE A 1 205 ? 17.594 -15.359 -0.497 1 98.81 205 ILE A C 1
ATOM 1533 O O . ILE A 1 205 ? 18.062 -15.219 -1.624 1 98.81 205 ILE A O 1
ATOM 1537 N N . VAL A 1 206 ? 17.016 -16.438 -0.107 1 98.81 206 VAL A N 1
ATOM 1538 C CA . VAL A 1 206 ? 16.516 -17.453 -1.024 1 98.81 206 VAL A CA 1
ATOM 1539 C C . VAL A 1 206 ? 14.984 -17.438 -1.027 1 98.81 206 VAL A C 1
ATOM 1541 O O . VAL A 1 206 ? 14.352 -17.594 0.021 1 98.81 206 VAL A O 1
ATOM 1544 N N . PHE A 1 207 ? 14.375 -17.25 -2.195 1 98.75 207 PHE A N 1
ATOM 1545 C CA . PHE A 1 207 ? 12.93 -17.328 -2.338 1 98.75 207 PHE A CA 1
ATOM 1546 C C . PHE A 1 207 ? 12.5 -18.719 -2.793 1 98.75 207 PHE A C 1
ATOM 1548 O O . PHE A 1 207 ? 13.016 -19.234 -3.783 1 98.75 207 PHE A O 1
ATOM 1555 N N . LEU A 1 208 ? 11.625 -19.281 -2.055 1 98.62 208 LEU A N 1
ATOM 1556 C CA . LEU A 1 208 ? 10.961 -20.531 -2.4 1 98.62 208 LEU A CA 1
ATOM 1557 C C . LEU A 1 208 ? 9.445 -20.359 -2.404 1 98.62 208 LEU A C 1
ATOM 1559 O O . LEU A 1 208 ? 8.898 -19.656 -1.559 1 98.62 208 LEU A O 1
ATOM 1563 N N . THR A 1 209 ? 8.812 -20.906 -3.369 1 98.31 209 THR A N 1
ATOM 1564 C CA . THR A 1 209 ? 7.359 -20.859 -3.469 1 98.31 209 THR A CA 1
ATOM 1565 C C . THR A 1 209 ? 6.77 -22.266 -3.496 1 98.31 209 THR A C 1
ATOM 1567 O O . THR A 1 209 ? 7.211 -23.109 -4.27 1 98.31 209 THR A O 1
ATOM 1570 N N . SER A 1 210 ? 5.797 -22.516 -2.643 1 98.44 210 SER A N 1
ATOM 1571 C CA . SER A 1 210 ? 5.184 -23.844 -2.514 1 98.44 210 SER A CA 1
ATOM 1572 C C . SER A 1 210 ? 3.699 -23.734 -2.188 1 98.44 210 SER A C 1
ATOM 1574 O O . SER A 1 210 ? 3.33 -23.375 -1.063 1 98.44 210 SER A O 1
ATOM 1576 N N . PRO A 1 211 ? 2.818 -24.125 -3.057 1 98.5 211 PRO A N 1
ATOM 1577 C CA . PRO A 1 211 ? 3.035 -24.547 -4.441 1 98.5 211 PRO A CA 1
ATOM 1578 C C . PRO A 1 211 ? 3.637 -23.438 -5.305 1 98.5 211 PRO A C 1
ATOM 1580 O O . PRO A 1 211 ? 3.303 -22.266 -5.133 1 98.5 211 PRO A O 1
ATOM 1583 N N . ASN A 1 212 ? 4.477 -23.859 -6.176 1 98.44 212 ASN A N 1
ATOM 1584 C CA . ASN A 1 212 ? 5.184 -22.906 -7.016 1 98.44 212 ASN A CA 1
ATOM 1585 C C . ASN A 1 212 ? 4.297 -22.391 -8.148 1 98.44 212 ASN A C 1
ATOM 1587 O O . ASN A 1 212 ? 3.414 -23.094 -8.625 1 98.44 212 ASN A O 1
ATOM 1591 N N . ASN A 1 213 ? 4.387 -21.156 -8.492 1 97.38 213 ASN A N 1
ATOM 1592 C CA . ASN A 1 213 ? 3.855 -20.547 -9.703 1 97.38 213 ASN A CA 1
ATOM 1593 C C . ASN A 1 213 ? 4.938 -20.375 -10.766 1 97.38 213 ASN A C 1
ATOM 1595 O O . ASN A 1 213 ? 5.926 -19.672 -10.555 1 97.38 213 ASN A O 1
ATOM 1599 N N . PRO A 1 214 ? 4.801 -21.094 -11.828 1 97.12 214 PRO A N 1
ATOM 1600 C CA . PRO A 1 214 ? 3.512 -21.406 -12.445 1 97.12 214 PRO A CA 1
ATOM 1601 C C . PRO A 1 214 ? 3.256 -22.906 -12.531 1 97.12 214 PRO A C 1
ATOM 1603 O O . PRO A 1 214 ? 2.27 -23.328 -13.141 1 97.12 214 PRO A O 1
ATOM 1606 N N . ASP A 1 215 ? 4.102 -23.719 -11.938 1 97.38 215 ASP A N 1
ATOM 1607 C CA . ASP A 1 215 ? 4.047 -25.141 -12.266 1 97.38 215 ASP A CA 1
ATOM 1608 C C . ASP A 1 215 ? 3.215 -25.906 -11.242 1 97.38 215 ASP A C 1
ATOM 1610 O O . ASP A 1 215 ? 2.82 -27.047 -11.492 1 97.38 215 ASP A O 1
ATOM 1614 N N . GLY A 1 216 ? 3.016 -25.328 -10.094 1 98.25 216 GLY A N 1
ATOM 1615 C CA . GLY A 1 216 ? 2.162 -25.953 -9.094 1 98.25 216 GLY A CA 1
ATOM 1616 C C . GLY A 1 216 ? 2.887 -26.969 -8.234 1 98.25 216 GLY A C 1
ATOM 1617 O O . GLY A 1 216 ? 2.264 -27.672 -7.438 1 98.25 216 GLY A O 1
ATOM 1618 N N . CYS A 1 217 ? 4.195 -27.062 -8.305 1 97.62 217 CYS A N 1
ATOM 1619 C CA . CYS A 1 217 ? 4.984 -28.047 -7.578 1 97.62 217 CYS A CA 1
ATOM 1620 C C . CYS A 1 217 ? 5.148 -27.641 -6.117 1 97.62 217 CYS A C 1
ATOM 1622 O O . CYS A 1 217 ? 5.09 -26.469 -5.781 1 97.62 217 CYS A O 1
ATOM 1624 N N . LEU A 1 218 ? 5.387 -28.719 -5.305 1 98.06 218 LEU A N 1
ATOM 1625 C CA . LEU A 1 218 ? 5.574 -28.5 -3.873 1 98.06 218 LEU A CA 1
ATOM 1626 C C . LEU A 1 218 ? 7.055 -28.578 -3.506 1 98.06 218 LEU A C 1
ATOM 1628 O O . LEU A 1 218 ? 7.855 -29.141 -4.246 1 98.06 218 LEU A O 1
ATOM 1632 N N . VAL A 1 219 ? 7.418 -27.891 -2.451 1 98.19 219 VAL A N 1
ATOM 1633 C CA . VAL A 1 219 ? 8.688 -28.078 -1.749 1 98.19 219 VAL A CA 1
ATOM 1634 C C . VAL A 1 219 ? 8.492 -29.016 -0.564 1 98.19 219 VAL A C 1
ATOM 1636 O O . VAL A 1 219 ? 7.641 -28.781 0.295 1 98.19 219 VAL A O 1
ATOM 1639 N N . SER A 1 220 ? 9.273 -30.094 -0.516 1 97.88 220 SER A N 1
ATOM 1640 C CA . SER A 1 220 ? 9.117 -31.047 0.578 1 97.88 220 SER A CA 1
ATOM 1641 C C . SER A 1 220 ? 9.742 -30.5 1.865 1 97.88 220 SER A C 1
ATOM 1643 O O . SER A 1 220 ? 10.539 -29.562 1.834 1 97.88 220 SER A O 1
ATOM 1645 N N . ASP A 1 221 ? 9.344 -31.141 2.973 1 98.06 221 ASP A N 1
ATOM 1646 C CA . ASP A 1 221 ? 9.93 -30.781 4.258 1 98.06 221 ASP A CA 1
ATOM 1647 C C . ASP A 1 221 ? 11.453 -30.938 4.238 1 98.06 221 ASP A C 1
ATOM 1649 O O . ASP A 1 221 ? 12.18 -30.078 4.727 1 98.06 221 ASP A O 1
ATOM 1653 N N . ASP A 1 222 ? 11.906 -32 3.691 1 98.12 222 ASP A N 1
ATOM 1654 C CA . ASP A 1 222 ? 13.336 -32.312 3.666 1 98.12 222 ASP A CA 1
ATOM 1655 C C . ASP A 1 222 ? 14.094 -31.266 2.836 1 98.12 222 ASP A C 1
ATOM 1657 O O . ASP A 1 222 ? 15.172 -30.812 3.225 1 98.12 222 ASP A O 1
ATOM 1661 N N . GLU A 1 223 ? 13.547 -30.953 1.686 1 98.5 223 GLU A N 1
ATOM 1662 C CA . GLU A 1 223 ? 14.156 -29.922 0.851 1 98.5 223 GLU A CA 1
ATOM 1663 C C . GLU A 1 223 ? 14.25 -28.594 1.594 1 98.5 223 GLU A C 1
ATOM 1665 O O . GLU A 1 223 ? 15.305 -27.953 1.589 1 98.5 223 GLU A O 1
ATOM 1670 N N . LEU A 1 224 ? 13.156 -28.203 2.225 1 98.69 224 LEU A N 1
ATOM 1671 C CA . LEU A 1 224 ? 13.117 -26.953 2.957 1 98.69 224 LEU A CA 1
ATOM 1672 C C . LEU A 1 224 ? 14.117 -26.953 4.109 1 98.69 224 LEU A C 1
ATOM 1674 O O . LEU A 1 224 ? 14.852 -25.984 4.309 1 98.69 224 LEU A O 1
ATOM 1678 N N . LYS A 1 225 ? 14.164 -28.047 4.855 1 98.62 225 LYS A N 1
ATOM 1679 C CA . LYS A 1 225 ? 15.07 -28.156 5.992 1 98.62 225 LYS A CA 1
ATOM 1680 C C . LYS A 1 225 ? 16.531 -28.047 5.547 1 98.62 225 LYS A C 1
ATOM 1682 O O . LYS A 1 225 ? 17.344 -27.422 6.215 1 98.62 225 LYS A O 1
ATOM 1687 N N . THR A 1 226 ? 16.828 -28.672 4.441 1 98.75 226 THR A N 1
ATOM 1688 C CA . THR A 1 226 ? 18.172 -28.609 3.906 1 98.75 226 THR A CA 1
ATOM 1689 C C . THR A 1 226 ? 18.594 -27.172 3.625 1 98.75 226 THR A C 1
ATOM 1691 O O . THR A 1 226 ? 19.719 -26.766 3.945 1 98.75 226 THR A O 1
ATOM 1694 N N . ILE A 1 227 ? 17.734 -26.438 3.078 1 98.62 227 ILE A N 1
ATOM 1695 C CA . ILE A 1 227 ? 18.047 -25.047 2.725 1 98.62 227 ILE A CA 1
ATOM 1696 C C . ILE A 1 227 ? 18.078 -24.188 3.986 1 98.62 227 ILE A C 1
ATOM 1698 O O . ILE A 1 227 ? 18.906 -23.281 4.105 1 98.62 227 ILE A O 1
ATOM 1702 N N . LEU A 1 228 ? 17.203 -24.5 4.941 1 98.44 228 LEU A N 1
ATOM 1703 C CA . LEU A 1 228 ? 17.141 -23.75 6.191 1 98.44 228 LEU A CA 1
ATOM 1704 C C . LEU A 1 228 ? 18.406 -23.953 7.008 1 98.44 228 LEU A C 1
ATOM 1706 O O . LEU A 1 228 ? 18.703 -23.172 7.918 1 98.44 228 LEU A O 1
ATOM 1710 N N . ASP A 1 229 ? 19.172 -24.953 6.723 1 97.81 229 ASP A N 1
ATOM 1711 C CA . ASP A 1 229 ? 20.422 -25.219 7.43 1 97.81 229 ASP A CA 1
ATOM 1712 C C . ASP A 1 229 ? 21.531 -24.312 6.934 1 97.81 229 ASP A C 1
ATOM 1714 O O . ASP A 1 229 ? 22.594 -24.234 7.555 1 97.81 229 ASP A O 1
ATOM 1718 N N . LEU A 1 230 ? 21.328 -23.578 5.883 1 97.75 230 LEU A N 1
ATOM 1719 C CA . LEU A 1 230 ? 22.328 -22.688 5.305 1 97.75 230 LEU A CA 1
ATOM 1720 C C . LEU A 1 230 ? 22.266 -21.312 5.957 1 97.75 230 LEU A C 1
ATOM 1722 O O . LEU A 1 230 ? 21.234 -20.938 6.527 1 97.75 230 LEU A O 1
ATOM 1726 N N . PRO A 1 231 ? 23.359 -20.516 5.93 1 95.94 231 PRO A N 1
ATOM 1727 C CA . PRO A 1 231 ? 23.375 -19.156 6.477 1 95.94 231 PRO A CA 1
ATOM 1728 C C . PRO A 1 231 ? 22.75 -18.125 5.531 1 95.94 231 PRO A C 1
ATOM 1730 O O . PRO A 1 231 ? 23.422 -17.203 5.094 1 95.94 231 PRO A O 1
ATOM 1733 N N . VAL A 1 232 ? 21.5 -18.312 5.254 1 98.25 232 VAL A N 1
ATOM 1734 C CA . VAL A 1 232 ? 20.766 -17.453 4.328 1 98.25 232 VAL A CA 1
ATOM 1735 C C . VAL A 1 232 ? 19.328 -17.281 4.82 1 98.25 232 VAL A C 1
ATOM 1737 O O . VAL A 1 232 ? 18.781 -18.141 5.508 1 98.25 232 VAL A O 1
ATOM 1740 N N . LEU A 1 233 ? 18.719 -16.125 4.613 1 98.69 233 LEU A N 1
ATOM 1741 C CA . LEU A 1 233 ? 17.297 -15.922 4.891 1 98.69 233 LEU A CA 1
ATOM 1742 C C . LEU A 1 233 ? 16.438 -16.641 3.857 1 98.69 233 LEU A C 1
ATOM 1744 O O . LEU A 1 233 ? 16.656 -16.484 2.652 1 98.69 233 LEU A O 1
ATOM 1748 N N . VAL A 1 234 ? 15.516 -17.453 4.312 1 98.88 234 VAL A N 1
ATOM 1749 C CA . VAL A 1 234 ? 14.617 -18.172 3.426 1 98.88 234 VAL A CA 1
ATOM 1750 C C . VAL A 1 234 ? 13.219 -17.578 3.504 1 98.88 234 VAL A C 1
ATOM 1752 O O . VAL A 1 234 ? 12.641 -17.469 4.59 1 98.88 234 VAL A O 1
ATOM 1755 N N . VAL A 1 235 ? 12.695 -17.141 2.391 1 98.88 235 VAL A N 1
ATOM 1756 C CA . VAL A 1 235 ? 11.305 -16.719 2.291 1 98.88 235 VAL A CA 1
ATOM 1757 C C . VAL A 1 235 ? 10.484 -17.797 1.569 1 98.88 235 VAL A C 1
ATOM 1759 O O . VAL A 1 235 ? 10.703 -18.062 0.386 1 98.88 235 VAL A O 1
ATOM 1762 N N . LEU A 1 236 ? 9.617 -18.375 2.311 1 98.88 236 LEU A N 1
ATOM 1763 C CA . LEU A 1 236 ? 8.695 -19.375 1.748 1 98.88 236 LEU A CA 1
ATOM 1764 C C . LEU A 1 236 ? 7.352 -18.734 1.419 1 98.88 236 LEU A C 1
ATOM 1766 O O . LEU A 1 236 ? 6.594 -18.375 2.322 1 98.88 236 LEU A O 1
ATOM 1770 N N . ASP A 1 237 ? 7.074 -18.609 0.151 1 98.81 237 ASP A N 1
ATOM 1771 C CA . ASP A 1 237 ? 5.812 -18.062 -0.338 1 98.81 237 ASP A CA 1
ATOM 1772 C C . ASP A 1 237 ? 4.758 -19.156 -0.481 1 98.81 237 ASP A C 1
ATOM 1774 O O . ASP A 1 237 ? 4.871 -20.031 -1.351 1 98.81 237 ASP A O 1
ATOM 1778 N N . GLU A 1 238 ? 3.727 -19.031 0.336 1 98.75 238 GLU A N 1
ATOM 1779 C CA . GLU A 1 238 ? 2.66 -20.031 0.373 1 98.75 238 GLU A CA 1
ATOM 1780 C C . GLU A 1 238 ? 1.344 -19.453 -0.133 1 98.75 238 GLU A C 1
ATOM 1782 O O . GLU A 1 238 ? 0.279 -19.75 0.413 1 98.75 238 GLU A O 1
ATOM 1787 N N . ALA A 1 239 ? 1.428 -18.672 -1.18 1 98.44 239 ALA A N 1
ATOM 1788 C CA . ALA A 1 239 ? 0.254 -18 -1.73 1 98.44 239 ALA A CA 1
ATOM 1789 C C . ALA A 1 239 ? -0.832 -19 -2.102 1 98.44 239 ALA A C 1
ATOM 1791 O O . ALA A 1 239 ? -2.021 -18.688 -2.078 1 98.44 239 ALA A O 1
ATOM 1792 N N . TYR A 1 240 ? -0.466 -20.281 -2.393 1 98.69 240 TYR A N 1
ATOM 1793 C CA . TYR A 1 240 ? -1.42 -21.25 -2.939 1 98.69 240 TYR A CA 1
ATOM 1794 C C . TYR A 1 240 ? -1.578 -22.438 -2.014 1 98.69 240 TYR A C 1
ATOM 1796 O O . TYR A 1 240 ? -2.188 -23.453 -2.389 1 98.69 240 TYR A O 1
ATOM 1804 N N . VAL A 1 241 ? -1.121 -22.359 -0.82 1 98.25 241 VAL A N 1
ATOM 1805 C CA . VAL A 1 241 ? -0.949 -23.531 0.043 1 98.25 241 VAL A CA 1
ATOM 1806 C C . VAL A 1 241 ? -2.312 -24.125 0.39 1 98.25 241 VAL A C 1
ATOM 1808 O O . VAL A 1 241 ? -2.432 -25.328 0.624 1 98.25 241 VAL A O 1
ATOM 1811 N N . GLU A 1 242 ? -3.346 -23.328 0.375 1 97.12 242 GLU A N 1
ATOM 1812 C CA . GLU A 1 242 ? -4.676 -23.797 0.745 1 97.12 242 GLU A CA 1
ATOM 1813 C C . GLU A 1 242 ? -5.184 -24.844 -0.245 1 97.12 242 GLU A C 1
ATOM 1815 O O . GLU A 1 242 ? -6.043 -25.656 0.092 1 97.12 242 GLU A O 1
ATOM 1820 N N . PHE A 1 243 ? -4.676 -24.844 -1.418 1 98.38 243 PHE A N 1
ATOM 1821 C CA . PHE A 1 243 ? -5.152 -25.75 -2.455 1 98.38 243 PHE A CA 1
ATOM 1822 C C . PHE A 1 243 ? -4.383 -27.062 -2.414 1 98.38 243 PHE A C 1
ATOM 1824 O O . PHE A 1 243 ? -4.738 -28.016 -3.107 1 98.38 243 PHE A O 1
ATOM 1831 N N . ALA A 1 244 ? -3.305 -27.094 -1.672 1 97.94 244 ALA A N 1
ATOM 1832 C CA . ALA A 1 244 ? -2.459 -28.281 -1.565 1 97.94 244 ALA A CA 1
ATOM 1833 C C . ALA A 1 244 ? -2.953 -29.203 -0.458 1 97.94 244 ALA A C 1
ATOM 1835 O O . ALA A 1 244 ? -3.645 -28.766 0.464 1 97.94 244 ALA A O 1
ATOM 1836 N N . ARG A 1 245 ? -2.588 -30.453 -0.575 1 94.25 245 ARG A N 1
ATOM 1837 C CA . ARG A 1 245 ? -2.885 -31.422 0.478 1 94.25 245 ARG A CA 1
ATOM 1838 C C . ARG A 1 245 ? -1.911 -31.281 1.644 1 94.25 245 ARG A C 1
ATOM 1840 O O . ARG A 1 245 ? -2.268 -31.547 2.793 1 94.25 245 ARG A O 1
ATOM 1847 N N . GLU A 1 246 ? -0.726 -30.828 1.335 1 94.81 246 GLU A N 1
ATOM 1848 C CA . GLU A 1 246 ? 0.288 -30.609 2.363 1 94.81 246 GLU A CA 1
ATOM 1849 C C . GLU A 1 246 ? -0.034 -29.375 3.211 1 94.81 246 GLU A C 1
ATOM 1851 O O . GLU A 1 246 ? -0.528 -28.375 2.693 1 94.81 246 GLU A O 1
ATOM 1856 N N . PRO A 1 247 ? 0.321 -29.469 4.449 1 95.38 247 PRO A N 1
ATOM 1857 C CA . PRO A 1 247 ? 0.01 -28.344 5.332 1 95.38 247 PRO A CA 1
ATOM 1858 C C . PRO A 1 247 ? 0.994 -27.188 5.18 1 95.38 247 PRO A C 1
ATOM 1860 O O . PRO A 1 247 ? 2.117 -27.391 4.711 1 95.38 247 PRO A O 1
ATOM 1863 N N . SER A 1 248 ? 0.533 -26.062 5.621 1 97.88 248 SER A N 1
ATOM 1864 C CA . SER A 1 248 ? 1.393 -24.875 5.707 1 97.88 248 SER A CA 1
ATOM 1865 C C . SER A 1 248 ? 2.512 -25.078 6.723 1 97.88 248 SER A C 1
ATOM 1867 O O . SER A 1 248 ? 2.34 -25.812 7.703 1 97.88 248 SER A O 1
ATOM 1869 N N . ARG A 1 249 ? 3.664 -24.422 6.492 1 98.38 249 ARG A N 1
ATOM 1870 C CA . ARG A 1 249 ? 4.781 -24.438 7.43 1 98.38 249 ARG A CA 1
ATOM 1871 C C . ARG A 1 249 ? 4.891 -23.109 8.164 1 98.38 249 ARG A C 1
ATOM 1873 O O . ARG A 1 249 ? 5.969 -22.734 8.633 1 98.38 249 ARG A O 1
ATOM 1880 N N . ILE A 1 250 ? 3.84 -22.391 8.234 1 98.44 250 ILE A N 1
ATOM 1881 C CA . ILE A 1 250 ? 3.838 -21.047 8.797 1 98.44 250 ILE A CA 1
ATOM 1882 C C . ILE A 1 250 ? 4.297 -21.078 10.25 1 98.44 250 ILE A C 1
ATOM 1884 O O . ILE A 1 250 ? 4.953 -20.156 10.727 1 98.44 250 ILE A O 1
ATOM 1888 N N . ASN A 1 251 ? 4.035 -22.109 10.961 1 97.56 251 ASN A N 1
ATOM 1889 C CA . ASN A 1 251 ? 4.402 -22.234 12.367 1 97.56 251 ASN A CA 1
ATOM 1890 C C . ASN A 1 251 ? 5.898 -22.484 12.531 1 97.56 251 ASN A C 1
ATOM 1892 O O . ASN A 1 251 ? 6.441 -22.328 13.625 1 97.56 251 ASN A O 1
ATOM 1896 N N . TRP A 1 252 ? 6.613 -22.828 11.43 1 98.44 252 TRP A N 1
ATOM 1897 C CA . TRP A 1 252 ? 8.039 -23.125 11.492 1 98.44 252 TRP A CA 1
ATOM 1898 C C . TRP A 1 252 ? 8.844 -21.875 11.836 1 98.44 252 TRP A C 1
ATOM 1900 O O . TRP A 1 252 ? 9.992 -21.969 12.281 1 98.44 252 TRP A O 1
ATOM 1910 N N . VAL A 1 253 ? 8.266 -20.703 11.773 1 98.31 253 VAL A N 1
ATOM 1911 C CA . VAL A 1 253 ? 9.016 -19.469 11.992 1 98.31 253 VAL A CA 1
ATOM 1912 C C . VAL A 1 253 ? 9.391 -19.344 13.469 1 98.31 253 VAL A C 1
ATOM 1914 O O . VAL A 1 253 ? 10.266 -18.562 13.836 1 98.31 253 VAL A O 1
ATOM 1917 N N . THR A 1 254 ? 8.703 -20.016 14.328 1 97.56 254 THR A N 1
ATOM 1918 C CA . THR A 1 254 ? 9.008 -19.984 15.758 1 97.56 254 THR A CA 1
ATOM 1919 C C . THR A 1 254 ? 10.25 -20.812 16.062 1 97.56 254 THR A C 1
ATOM 1921 O O . THR A 1 254 ? 10.875 -20.656 17.109 1 97.56 254 THR A O 1
ATOM 1924 N N . ASN A 1 255 ? 10.633 -21.719 15.117 1 97 255 ASN A N 1
ATOM 1925 C CA . ASN A 1 255 ? 11.75 -22.625 15.352 1 97 255 ASN A CA 1
ATOM 1926 C C . ASN A 1 255 ? 12.945 -22.281 14.469 1 97 255 ASN A C 1
ATOM 1928 O O . ASN A 1 255 ? 14.07 -22.719 14.734 1 97 255 ASN A O 1
ATOM 1932 N N . TYR A 1 256 ? 12.711 -21.594 13.43 1 97.75 256 TYR A N 1
ATOM 1933 C CA . TYR A 1 256 ? 13.773 -21.203 12.508 1 97.75 256 TYR A CA 1
ATOM 1934 C C . TYR A 1 256 ? 13.914 -19.672 12.453 1 97.75 256 TYR A C 1
ATOM 1936 O O . TYR A 1 256 ? 13.023 -18.984 11.969 1 97.75 256 TYR A O 1
ATOM 1944 N N . GLU A 1 257 ? 15.086 -19.203 12.805 1 97.31 257 GLU A N 1
ATOM 1945 C CA . GLU A 1 257 ? 15.328 -17.766 12.891 1 97.31 257 GLU A CA 1
ATOM 1946 C C . GLU A 1 257 ? 15.555 -17.156 11.516 1 97.31 257 GLU A C 1
ATOM 1948 O O . GLU A 1 257 ? 15.562 -15.93 11.359 1 97.31 257 GLU A O 1
ATOM 1953 N N . ASN A 1 258 ? 15.695 -18.031 10.531 1 98.31 258 ASN A N 1
ATOM 1954 C CA . ASN A 1 258 ? 15.977 -17.547 9.188 1 98.31 258 ASN A CA 1
ATOM 1955 C C . ASN A 1 258 ? 14.844 -17.875 8.219 1 98.31 258 ASN A C 1
ATOM 1957 O O . ASN A 1 258 ? 15.055 -17.953 7.008 1 98.31 258 ASN A O 1
ATOM 1961 N N . LEU A 1 259 ? 13.594 -18.078 8.758 1 98.75 259 LEU A N 1
ATOM 1962 C CA . LEU A 1 259 ? 12.461 -18.422 7.898 1 98.75 259 LEU A CA 1
ATOM 1963 C C . LEU A 1 259 ? 11.375 -17.359 7.98 1 98.75 259 LEU A C 1
ATOM 1965 O O . LEU A 1 259 ? 10.992 -16.938 9.078 1 98.75 259 LEU A O 1
ATOM 1969 N N . ILE A 1 260 ? 10.938 -16.922 6.863 1 98.88 260 ILE A N 1
ATOM 1970 C CA . ILE A 1 260 ? 9.727 -16.125 6.707 1 98.88 260 ILE A CA 1
ATOM 1971 C C . ILE A 1 260 ? 8.711 -16.891 5.859 1 98.88 260 ILE A C 1
ATOM 1973 O O . ILE A 1 260 ? 9.078 -17.516 4.855 1 98.88 260 ILE A O 1
ATOM 1977 N N . VAL A 1 261 ? 7.438 -16.906 6.27 1 98.94 261 VAL A N 1
ATOM 1978 C CA . VAL A 1 261 ? 6.387 -17.531 5.477 1 98.94 261 VAL A CA 1
ATOM 1979 C C . VAL A 1 261 ? 5.344 -16.5 5.078 1 98.94 261 VAL A C 1
ATOM 1981 O O . VAL A 1 261 ? 4.848 -15.75 5.922 1 98.94 261 VAL A O 1
ATOM 1984 N N . LEU A 1 262 ? 5.016 -16.422 3.809 1 98.88 262 LEU A N 1
ATOM 1985 C CA . LEU A 1 262 ? 4.055 -15.453 3.287 1 98.88 262 LEU A CA 1
ATOM 1986 C C . LEU A 1 262 ? 2.762 -16.141 2.869 1 98.88 262 LEU A C 1
ATOM 1988 O O . LEU A 1 262 ? 2.789 -17.25 2.322 1 98.88 262 LEU A O 1
ATOM 1992 N N . ARG A 1 263 ? 1.665 -15.469 3.109 1 98.56 263 ARG A N 1
ATOM 1993 C CA . ARG A 1 263 ? 0.316 -15.883 2.744 1 98.56 263 ARG A CA 1
ATOM 1994 C C . ARG A 1 263 ? -0.481 -14.719 2.166 1 98.56 263 ARG A C 1
ATOM 1996 O O . ARG A 1 263 ? -0.054 -13.57 2.252 1 98.56 263 ARG A O 1
ATOM 2003 N N . THR A 1 264 ? -1.621 -15.016 1.512 1 98.31 264 THR A N 1
ATOM 2004 C CA . THR A 1 264 ? -2.428 -13.969 0.893 1 98.31 264 THR A CA 1
ATOM 2005 C C . THR A 1 264 ? -3.912 -14.312 0.983 1 98.31 264 THR A C 1
ATOM 2007 O O . THR A 1 264 ? -4.281 -15.477 1.131 1 98.31 264 THR A O 1
ATOM 2010 N N . PHE A 1 265 ? -4.746 -13.305 0.918 1 98.62 265 PHE A N 1
ATOM 2011 C CA . PHE A 1 265 ? -6.191 -13.477 0.826 1 98.62 265 PHE A CA 1
ATOM 2012 C C . PHE A 1 265 ? -6.652 -13.414 -0.625 1 98.62 265 PHE A C 1
ATOM 2014 O O . PHE A 1 265 ? -7.848 -13.531 -0.908 1 98.62 265 PHE A O 1
ATOM 2021 N N . SER A 1 266 ? -5.762 -13.312 -1.551 1 97.94 266 SER A N 1
ATOM 2022 C CA . SER A 1 266 ? -6.09 -13.023 -2.943 1 97.94 266 SER A CA 1
ATOM 2023 C C . SER A 1 266 ? -6.641 -14.258 -3.646 1 97.94 266 SER A C 1
ATOM 2025 O O . SER A 1 266 ? -7.285 -14.148 -4.691 1 97.94 266 SER A O 1
ATOM 2027 N N . LYS A 1 267 ? -6.316 -15.445 -3.117 1 98.06 267 LYS A N 1
ATOM 2028 C CA . LYS A 1 267 ? -6.605 -16.672 -3.852 1 98.06 267 LYS A CA 1
ATOM 2029 C C . LYS A 1 267 ? -7.816 -17.391 -3.262 1 98.06 267 LYS A C 1
ATOM 2031 O O . LYS A 1 267 ? -8.961 -17.078 -3.586 1 98.06 267 LYS A O 1
ATOM 2036 N N . ARG A 1 268 ? -7.652 -18.047 -2.168 1 97.06 268 ARG A N 1
ATOM 2037 C CA . ARG A 1 268 ? -8.75 -18.828 -1.602 1 97.06 268 ARG A CA 1
ATOM 2038 C C . ARG A 1 268 ? -9.891 -17.906 -1.159 1 97.06 268 ARG A C 1
ATOM 2040 O O . ARG A 1 268 ? -11.062 -18.203 -1.417 1 97.06 268 ARG A O 1
ATOM 2047 N N . ALA A 1 269 ? -9.562 -16.781 -0.537 1 97.94 269 ALA A N 1
ATOM 2048 C CA . ALA A 1 269 ? -10.578 -15.93 0.069 1 97.94 269 ALA A CA 1
ATOM 2049 C C . ALA A 1 269 ? -11.211 -15.008 -0.973 1 97.94 269 ALA A C 1
ATOM 2051 O O . ALA A 1 269 ? -12.211 -14.336 -0.692 1 97.94 269 ALA A O 1
ATOM 2052 N N . GLY A 1 270 ? -10.656 -14.961 -2.141 1 98.25 270 GLY A N 1
ATOM 2053 C CA . GLY A 1 270 ? -11.234 -14.148 -3.203 1 98.25 270 GLY A CA 1
ATOM 2054 C C . GLY A 1 270 ? -11.148 -12.664 -2.932 1 98.25 270 GLY A C 1
ATOM 2055 O O . GLY A 1 270 ? -12.094 -11.922 -3.211 1 98.25 270 GLY A O 1
ATOM 2056 N N . LEU A 1 271 ? -10.07 -12.219 -2.389 1 98.44 271 LEU A N 1
ATOM 2057 C CA . LEU A 1 271 ? -9.93 -10.805 -2.029 1 98.44 271 LEU A CA 1
ATOM 2058 C C . LEU A 1 271 ? -8.773 -10.164 -2.785 1 98.44 271 LEU A C 1
ATOM 2060 O O . LEU A 1 271 ? -8.078 -9.297 -2.246 1 98.44 271 LEU A O 1
ATOM 2064 N N . ALA A 1 272 ? -8.523 -10.594 -4.027 1 97.88 272 ALA A N 1
ATOM 2065 C CA . ALA A 1 272 ? -7.43 -10.031 -4.816 1 97.88 272 ALA A CA 1
ATOM 2066 C C . ALA A 1 272 ? -7.57 -8.516 -4.953 1 97.88 272 ALA A C 1
ATOM 2068 O O . ALA A 1 272 ? -6.578 -7.789 -4.906 1 97.88 272 ALA A O 1
ATOM 2069 N N . GLY A 1 273 ? -8.758 -8.031 -5.039 1 97.12 273 GLY A N 1
ATOM 2070 C CA . GLY A 1 273 ? -9 -6.609 -5.25 1 97.12 273 GLY A CA 1
ATOM 2071 C C . GLY A 1 273 ? -8.836 -5.785 -3.99 1 97.12 273 GLY A C 1
ATOM 2072 O O . GLY A 1 273 ? -8.734 -4.559 -4.055 1 97.12 273 GLY A O 1
ATOM 2073 N N . LEU A 1 274 ? -8.883 -6.402 -2.848 1 98 274 LEU A N 1
ATOM 2074 C CA . LEU A 1 274 ? -8.836 -5.676 -1.585 1 98 274 LEU A CA 1
ATOM 2075 C C . LEU A 1 274 ? -7.398 -5.504 -1.106 1 98 274 LEU A C 1
ATOM 2077 O O . LEU A 1 274 ? -7.121 -4.672 -0.24 1 98 274 LEU A O 1
ATOM 2081 N N . ARG A 1 275 ? -6.477 -6.262 -1.697 1 97 275 ARG A N 1
ATOM 2082 C CA . ARG A 1 275 ? -5.039 -6.129 -1.467 1 97 275 ARG A CA 1
ATOM 2083 C C . ARG A 1 275 ? -4.703 -6.324 0.007 1 97 275 ARG A C 1
ATOM 2085 O O . ARG A 1 275 ? -4.227 -5.398 0.668 1 97 275 ARG A O 1
ATOM 2092 N N . VAL A 1 276 ? -4.82 -7.508 0.464 1 98.31 276 VAL A N 1
ATOM 2093 C CA . VAL A 1 276 ? -4.477 -7.844 1.843 1 98.31 276 VAL A CA 1
ATOM 2094 C C . VAL A 1 276 ? -3.809 -9.211 1.891 1 98.31 276 VAL A C 1
ATOM 2096 O O . VAL A 1 276 ? -4.285 -10.164 1.271 1 98.31 276 VAL A O 1
ATOM 2099 N N . GLY A 1 277 ? -2.678 -9.297 2.438 1 98.38 277 GLY A N 1
ATOM 2100 C CA . GLY A 1 277 ? -1.893 -10.492 2.729 1 98.38 277 GLY A CA 1
ATOM 2101 C C . GLY A 1 277 ? -1.177 -10.422 4.066 1 98.38 277 GLY A C 1
ATOM 2102 O O . GLY A 1 277 ? -1.339 -9.453 4.812 1 98.38 277 GLY A O 1
ATOM 2103 N N . TYR A 1 278 ? -0.485 -11.477 4.406 1 98.75 278 TYR A N 1
ATOM 2104 C CA . TYR A 1 278 ? 0.212 -11.484 5.688 1 98.75 278 TYR A CA 1
ATOM 2105 C C . TYR A 1 278 ? 1.429 -12.398 5.645 1 98.75 278 TYR A C 1
ATOM 2107 O O . TYR A 1 278 ? 1.574 -13.203 4.719 1 98.75 278 TYR A O 1
ATOM 2115 N N . GLY A 1 279 ? 2.303 -12.156 6.559 1 98.69 279 GLY A N 1
ATOM 2116 C CA . GLY A 1 279 ? 3.486 -12.977 6.75 1 98.69 279 GLY A CA 1
ATOM 2117 C C . GLY A 1 279 ? 3.738 -13.328 8.203 1 98.69 279 GLY A C 1
ATOM 2118 O O . GLY A 1 279 ? 3.293 -12.617 9.109 1 98.69 279 GLY A O 1
ATOM 2119 N N . ALA A 1 280 ? 4.344 -14.469 8.391 1 98.88 280 ALA A N 1
ATOM 2120 C CA . ALA A 1 280 ? 4.859 -14.883 9.695 1 98.88 280 ALA A CA 1
ATOM 2121 C C . ALA A 1 280 ? 6.379 -14.781 9.742 1 98.88 280 ALA A C 1
ATOM 2123 O O . ALA A 1 280 ? 7.062 -15.125 8.773 1 98.88 280 ALA A O 1
ATOM 2124 N N . PHE A 1 281 ? 6.84 -14.312 10.844 1 98.69 281 PHE A N 1
ATOM 2125 C CA . PHE A 1 281 ? 8.25 -13.984 11.008 1 98.69 281 PHE A CA 1
ATOM 2126 C C . PHE A 1 281 ? 8.766 -14.453 12.359 1 98.69 281 PHE A C 1
ATOM 2128 O O . PHE A 1 281 ? 8.016 -14.484 13.336 1 98.69 281 PHE A O 1
ATOM 2135 N N . PRO A 1 282 ? 10.094 -14.789 12.391 1 97.88 282 PRO A N 1
ATOM 2136 C CA . PRO A 1 282 ? 10.703 -14.867 13.727 1 97.88 282 PRO A CA 1
ATOM 2137 C C . PRO A 1 282 ? 10.695 -13.523 14.445 1 97.88 282 PRO A C 1
ATOM 2139 O O . PRO A 1 282 ? 10.781 -12.469 13.812 1 97.88 282 PRO A O 1
ATOM 2142 N N . LEU A 1 283 ? 10.648 -13.57 15.773 1 96.56 283 LEU A N 1
ATOM 2143 C CA . LEU A 1 283 ? 10.547 -12.344 16.562 1 96.56 283 LEU A CA 1
ATOM 2144 C C . LEU A 1 283 ? 11.797 -11.484 16.391 1 96.56 283 LEU A C 1
ATOM 2146 O O . LEU A 1 283 ? 11.719 -10.258 16.391 1 96.56 283 LEU A O 1
ATOM 2150 N N . SER A 1 284 ? 12.938 -12.102 16.156 1 95.25 284 SER A N 1
ATOM 2151 C CA . SER A 1 284 ? 14.211 -11.391 16.016 1 95.25 284 SER A CA 1
ATOM 2152 C C . SER A 1 284 ? 14.273 -10.625 14.695 1 95.25 284 SER A C 1
ATOM 2154 O O . SER A 1 284 ? 15.141 -9.766 14.516 1 95.25 284 SER A O 1
ATOM 2156 N N . LEU A 1 285 ? 13.32 -10.914 13.797 1 96.12 285 LEU A N 1
ATOM 2157 C CA . LEU A 1 285 ? 13.281 -10.25 12.5 1 96.12 285 LEU A CA 1
ATOM 2158 C C . LEU A 1 285 ? 12.156 -9.227 12.453 1 96.12 285 LEU A C 1
ATOM 2160 O O . LEU A 1 285 ? 12.352 -8.109 11.969 1 96.12 285 LEU A O 1
ATOM 2164 N N . ILE A 1 286 ? 11.023 -9.586 13.008 1 96.12 286 ILE A N 1
ATOM 2165 C CA . ILE A 1 286 ? 9.781 -8.852 12.766 1 96.12 286 ILE A CA 1
ATOM 2166 C C . ILE A 1 286 ? 9.867 -7.465 13.398 1 96.12 286 ILE A C 1
ATOM 2168 O O . ILE A 1 286 ? 9.266 -6.512 12.898 1 96.12 286 ILE A O 1
ATOM 2172 N N . GLU A 1 287 ? 10.602 -7.289 14.43 1 92.81 287 GLU A N 1
ATOM 2173 C CA . GLU A 1 287 ? 10.727 -6.004 15.102 1 92.81 287 GLU A CA 1
ATOM 2174 C C . GLU A 1 287 ? 11.281 -4.934 14.164 1 92.81 287 GLU A C 1
ATOM 2176 O O . GLU A 1 287 ? 10.867 -3.775 14.219 1 92.81 287 GLU A O 1
ATOM 2181 N N . TYR A 1 288 ? 12.102 -5.344 13.281 1 93.69 288 TYR A N 1
ATOM 2182 C CA . TYR A 1 288 ? 12.727 -4.387 12.383 1 93.69 288 TYR A CA 1
ATOM 2183 C C . TYR A 1 288 ? 11.836 -4.098 11.18 1 93.69 288 TYR A C 1
ATOM 2185 O O . TYR A 1 288 ? 11.875 -3.004 10.617 1 93.69 288 TYR A O 1
ATOM 2193 N N . LEU A 1 289 ? 11.07 -5.105 10.82 1 95.56 289 LEU A N 1
ATOM 2194 C CA . LEU A 1 289 ? 10.094 -4.848 9.766 1 95.56 289 LEU A CA 1
ATOM 2195 C C . LEU A 1 289 ? 9.055 -3.828 10.219 1 95.56 289 LEU A C 1
ATOM 2197 O O . LEU A 1 289 ? 8.648 -2.961 9.445 1 95.56 289 LEU A O 1
ATOM 2201 N N . TRP A 1 290 ? 8.695 -3.883 11.477 1 92.81 290 TRP A N 1
ATOM 2202 C CA . TRP A 1 290 ? 7.766 -2.916 12.047 1 92.81 290 TRP A CA 1
ATOM 2203 C C . TRP A 1 290 ? 8.336 -1.503 11.977 1 92.81 290 TRP A C 1
ATOM 2205 O O . TRP A 1 290 ? 7.602 -0.539 11.75 1 92.81 290 TRP A O 1
ATOM 2215 N N . ARG A 1 291 ? 9.578 -1.354 12.094 1 90.94 291 ARG A N 1
ATOM 2216 C CA . ARG A 1 291 ? 10.227 -0.047 12.109 1 90.94 291 ARG A CA 1
ATOM 2217 C C . ARG A 1 291 ? 10.227 0.583 10.719 1 90.94 291 ARG A C 1
ATOM 2219 O O . ARG A 1 291 ? 10.18 1.808 10.586 1 90.94 291 ARG A O 1
ATOM 2226 N N . ALA A 1 292 ? 10.234 -0.284 9.789 1 92.25 292 ALA A N 1
ATOM 2227 C CA . ALA A 1 292 ? 10.367 0.202 8.414 1 92.25 292 ALA A CA 1
ATOM 2228 C C . ALA A 1 292 ? 9 0.338 7.75 1 92.25 292 ALA A C 1
ATOM 2230 O O . ALA A 1 292 ? 8.852 1.095 6.789 1 92.25 292 ALA A O 1
ATOM 2231 N N . LYS A 1 293 ? 8.07 -0.379 8.273 1 91.81 293 LYS A N 1
ATOM 2232 C CA . LYS A 1 293 ? 6.742 -0.401 7.656 1 91.81 293 LYS A CA 1
ATOM 2233 C C . LYS A 1 293 ? 6.027 0.933 7.848 1 91.81 293 LYS A C 1
ATOM 2235 O O . LYS A 1 293 ? 6.023 1.491 8.945 1 91.81 293 LYS A O 1
ATOM 2240 N N . GLN A 1 294 ? 5.398 1.406 6.773 1 87.81 294 GLN A N 1
ATOM 2241 C CA . GLN A 1 294 ? 4.547 2.582 6.91 1 87.81 294 GLN A CA 1
ATOM 2242 C C . GLN A 1 294 ? 3.297 2.266 7.727 1 87.81 294 GLN A C 1
ATOM 2244 O O . GLN A 1 294 ? 2.717 1.186 7.586 1 87.81 294 GLN A O 1
ATOM 2249 N N . PRO A 1 295 ? 2.738 3.111 8.57 1 83.81 295 PRO A N 1
ATOM 2250 C CA . PRO A 1 295 ? 1.651 2.822 9.508 1 83.81 295 PRO A CA 1
ATOM 2251 C C . PRO A 1 295 ? 0.307 2.627 8.812 1 83.81 295 PRO A C 1
ATOM 2253 O O . PRO A 1 295 ? -0.553 1.9 9.32 1 83.81 295 PRO A O 1
ATOM 2256 N N . TYR A 1 296 ? 0 3.168 7.68 1 88.25 296 TYR A N 1
ATOM 2257 C CA . TYR A 1 296 ? -1.357 3.184 7.148 1 88.25 296 TYR A CA 1
ATOM 2258 C C . TYR A 1 296 ? -1.416 2.504 5.785 1 88.25 296 TYR A C 1
ATOM 2260 O O . TYR A 1 296 ? -2.205 2.896 4.922 1 88.25 296 TYR A O 1
ATOM 2268 N N . ASN A 1 297 ? -0.689 1.446 5.773 1 88.44 297 ASN A N 1
ATOM 2269 C CA . ASN A 1 297 ? -0.568 0.803 4.469 1 88.44 297 ASN A CA 1
ATOM 2270 C C . ASN A 1 297 ? -1.703 -0.189 4.227 1 88.44 297 ASN A C 1
ATOM 2272 O O . ASN A 1 297 ? -2.035 -0.49 3.08 1 88.44 297 ASN A O 1
ATOM 2276 N N . VAL A 1 298 ? -2.236 -0.766 5.27 1 94.44 298 VAL A N 1
ATOM 2277 C CA . VAL A 1 298 ? -3.391 -1.651 5.152 1 94.44 298 VAL A CA 1
ATOM 2278 C C . VAL A 1 298 ? -4.672 -0.869 5.43 1 94.44 298 VAL A C 1
ATOM 2280 O O . VAL A 1 298 ? -4.902 -0.42 6.555 1 94.44 298 VAL A O 1
ATOM 2283 N N . SER A 1 299 ? -5.469 -0.738 4.445 1 96.81 299 SER A N 1
ATOM 2284 C CA . SER A 1 299 ? -6.648 0.112 4.566 1 96.81 299 SER A CA 1
ATOM 2285 C C . SER A 1 299 ? -7.676 -0.499 5.512 1 96.81 299 SER A C 1
ATOM 2287 O O . SER A 1 299 ? -7.645 -1.702 5.777 1 96.81 299 SER A O 1
ATOM 2289 N N . VAL A 1 300 ? -8.594 0.335 5.992 1 96.75 300 VAL A N 1
ATOM 2290 C CA . VAL A 1 300 ? -9.711 -0.136 6.809 1 96.75 300 VAL A CA 1
ATOM 2291 C C . VAL A 1 300 ? -10.547 -1.138 6.016 1 96.75 300 VAL A C 1
ATOM 2293 O O . VAL A 1 300 ? -10.969 -2.166 6.551 1 96.75 300 VAL A O 1
ATOM 2296 N N . ALA A 1 301 ? -10.758 -0.901 4.734 1 97.81 301 ALA A N 1
ATOM 2297 C CA . ALA A 1 301 ? -11.539 -1.793 3.883 1 97.81 301 ALA A CA 1
ATOM 2298 C C . ALA A 1 301 ? -10.891 -3.168 3.781 1 97.81 301 ALA A C 1
ATOM 2300 O O . ALA A 1 301 ? -11.57 -4.195 3.844 1 97.81 301 ALA A O 1
ATOM 2301 N N . ALA A 1 302 ? -9.602 -3.172 3.598 1 97.94 302 ALA A N 1
ATOM 2302 C CA . ALA A 1 302 ? -8.875 -4.434 3.512 1 97.94 302 ALA A CA 1
ATOM 2303 C C . ALA A 1 302 ? -9.008 -5.234 4.805 1 97.94 302 ALA A C 1
ATOM 2305 O O . ALA A 1 302 ? -9.289 -6.434 4.773 1 97.94 302 ALA A O 1
ATOM 2306 N N . GLU A 1 303 ? -8.805 -4.547 5.906 1 97.19 303 GLU A N 1
ATOM 2307 C CA . GLU A 1 303 ? -8.891 -5.211 7.203 1 97.19 303 GLU A CA 1
ATOM 2308 C C . GLU A 1 303 ? -10.297 -5.73 7.469 1 97.19 303 GLU A C 1
ATOM 2310 O O . GLU A 1 303 ? -10.477 -6.871 7.898 1 97.19 303 GLU A O 1
ATOM 2315 N N . VAL A 1 304 ? -11.297 -4.895 7.199 1 97.31 304 VAL A N 1
ATOM 2316 C CA . VAL A 1 304 ? -12.695 -5.25 7.414 1 97.31 304 VAL A CA 1
ATOM 2317 C C . VAL A 1 304 ? -13.062 -6.453 6.543 1 97.31 304 VAL A C 1
ATOM 2319 O O . VAL A 1 304 ? -13.703 -7.391 7.012 1 97.31 304 VAL A O 1
ATOM 2322 N N . ALA A 1 305 ? -12.609 -6.453 5.359 1 98.44 305 ALA A N 1
ATOM 2323 C CA . ALA A 1 305 ? -12.906 -7.531 4.422 1 98.44 305 ALA A CA 1
ATOM 2324 C C . ALA A 1 305 ? -12.258 -8.844 4.867 1 98.44 305 ALA A C 1
ATOM 2326 O O . ALA A 1 305 ? -12.898 -9.891 4.871 1 98.44 305 ALA A O 1
ATOM 2327 N N . ALA A 1 306 ? -10.992 -8.758 5.215 1 98.75 306 ALA A N 1
ATOM 2328 C CA . ALA A 1 306 ? -10.258 -9.953 5.633 1 98.75 306 ALA A CA 1
ATOM 2329 C C . ALA A 1 306 ? -10.867 -10.555 6.898 1 98.75 306 ALA A C 1
ATOM 2331 O O . ALA A 1 306 ? -11.062 -11.766 6.988 1 98.75 306 ALA A O 1
ATOM 2332 N N . CYS A 1 307 ? -11.203 -9.688 7.855 1 98.44 307 CYS A N 1
ATOM 2333 C CA . CYS A 1 307 ? -11.836 -10.156 9.086 1 98.44 307 CYS A CA 1
ATOM 2334 C C . CYS A 1 307 ? -13.18 -10.812 8.789 1 98.44 307 CYS A C 1
ATOM 2336 O O . CYS A 1 307 ? -13.484 -11.883 9.32 1 98.44 307 CYS A O 1
ATOM 2338 N N . ALA A 1 308 ? -13.961 -10.172 7.957 1 98.44 308 ALA A N 1
ATOM 2339 C CA . ALA A 1 308 ? -15.266 -10.727 7.586 1 98.44 308 ALA A CA 1
ATOM 2340 C C . ALA A 1 308 ? -15.109 -12.086 6.914 1 98.44 308 ALA A C 1
ATOM 2342 O O . ALA A 1 308 ? -15.867 -13.016 7.203 1 98.44 308 ALA A O 1
ATOM 2343 N N . ALA A 1 309 ? -14.148 -12.227 6.059 1 98.69 309 ALA A N 1
ATOM 2344 C CA . ALA A 1 309 ? -13.922 -13.492 5.352 1 98.69 309 ALA A CA 1
ATOM 2345 C C . ALA A 1 309 ? -13.609 -14.617 6.332 1 98.69 309 ALA A C 1
ATOM 2347 O O . ALA A 1 309 ? -14.102 -15.734 6.18 1 98.69 309 ALA A O 1
ATOM 2348 N N . LEU A 1 310 ? -12.844 -14.312 7.324 1 98.44 310 LEU A N 1
ATOM 2349 C CA . LEU A 1 310 ? -12.391 -15.312 8.281 1 98.44 310 LEU A CA 1
ATOM 2350 C C . LEU A 1 310 ? -13.539 -15.766 9.18 1 98.44 310 LEU A C 1
ATOM 2352 O O . LEU A 1 310 ? -13.43 -16.797 9.859 1 98.44 310 LEU A O 1
ATOM 2356 N N . THR A 1 311 ? -14.656 -15.078 9.211 1 98 311 THR A N 1
ATOM 2357 C CA . THR A 1 311 ? -15.789 -15.461 10.055 1 98 311 THR A CA 1
ATOM 2358 C C . THR A 1 311 ? -16.594 -16.578 9.406 1 98 311 THR A C 1
ATOM 2360 O O . THR A 1 311 ? -17.469 -17.172 10.039 1 98 311 THR A O 1
ATOM 2363 N N . ASN A 1 312 ? -16.344 -16.938 8.141 1 98.19 312 ASN A N 1
ATOM 2364 C CA . ASN A 1 312 ? -17.062 -17.984 7.43 1 98.19 312 ASN A CA 1
ATOM 2365 C C . ASN A 1 312 ? -16.125 -19.047 6.887 1 98.19 312 ASN A C 1
ATOM 2367 O O . ASN A 1 312 ? -16.016 -19.234 5.676 1 98.19 312 ASN A O 1
ATOM 2371 N N . PRO A 1 313 ? -15.516 -19.797 7.75 1 97.31 313 PRO A N 1
ATOM 2372 C CA . PRO A 1 313 ? -14.562 -20.812 7.312 1 97.31 313 PRO A CA 1
ATOM 2373 C C . PRO A 1 313 ? -15.211 -21.891 6.445 1 97.31 313 PRO A C 1
ATOM 2375 O O . PRO A 1 313 ? -14.547 -22.484 5.586 1 97.31 313 PRO A O 1
ATOM 2378 N N . LYS A 1 314 ? -16.484 -22.172 6.629 1 98.25 314 LYS A N 1
ATOM 2379 C CA . LYS A 1 314 ? -17.172 -23.172 5.812 1 98.25 314 LYS A CA 1
ATOM 2380 C C . LYS A 1 314 ? -17.203 -22.75 4.344 1 98.25 314 LYS A C 1
ATOM 2382 O O . LYS A 1 314 ? -16.922 -23.562 3.461 1 98.25 314 LYS A O 1
ATOM 2387 N N . TYR A 1 315 ? -17.562 -21.484 4.113 1 98.38 315 TYR A N 1
ATOM 2388 C CA . TYR A 1 315 ? -17.562 -20.984 2.744 1 98.38 315 TYR A CA 1
ATOM 2389 C C . TYR A 1 315 ? -16.188 -21.125 2.111 1 98.38 315 TYR A C 1
ATOM 2391 O O . TYR A 1 315 ? -16.062 -21.578 0.97 1 98.38 315 TYR A O 1
ATOM 2399 N N . LEU A 1 316 ? -15.172 -20.734 2.801 1 98.25 316 LEU A N 1
ATOM 2400 C CA . LEU A 1 316 ? -13.805 -20.797 2.301 1 98.25 316 LEU A CA 1
ATOM 2401 C C . LEU A 1 316 ? -13.414 -22.234 1.954 1 98.25 316 LEU A C 1
ATOM 2403 O O . LEU A 1 316 ? -12.797 -22.484 0.917 1 98.25 316 LEU A O 1
ATOM 2407 N N . GLU A 1 317 ? -13.773 -23.141 2.801 1 97.81 317 GLU A N 1
ATOM 2408 C CA . GLU A 1 317 ? -13.469 -24.547 2.57 1 97.81 317 GLU A CA 1
ATOM 2409 C C . GLU A 1 317 ? -14.258 -25.094 1.386 1 97.81 317 GLU A C 1
ATOM 2411 O O . GLU A 1 317 ? -13.719 -25.844 0.568 1 97.81 317 GLU A O 1
ATOM 2416 N N . ASP A 1 318 ? -15.516 -24.75 1.309 1 98.38 318 ASP A N 1
ATOM 2417 C CA . ASP A 1 318 ? -16.359 -25.234 0.222 1 98.38 318 ASP A CA 1
ATOM 2418 C C . ASP A 1 318 ? -15.836 -24.766 -1.133 1 98.38 318 ASP A C 1
ATOM 2420 O O . ASP A 1 318 ? -15.789 -25.547 -2.09 1 98.38 318 ASP A O 1
ATOM 2424 N N . VAL A 1 319 ? -15.484 -23.547 -1.166 1 97.94 319 VAL A N 1
ATOM 2425 C CA . VAL A 1 319 ? -15 -22.969 -2.414 1 97.94 319 VAL A CA 1
ATOM 2426 C C . VAL A 1 319 ? -13.656 -23.594 -2.785 1 97.94 319 VAL A C 1
ATOM 2428 O O . VAL A 1 319 ? -13.43 -23.953 -3.947 1 97.94 319 VAL A O 1
ATOM 2431 N N . LYS A 1 320 ? -12.812 -23.703 -1.837 1 98.06 320 LYS A N 1
ATOM 2432 C CA . LYS A 1 320 ? -11.531 -24.359 -2.061 1 98.06 320 LYS A CA 1
ATOM 2433 C C . LYS A 1 320 ? -11.727 -25.781 -2.605 1 98.06 320 LYS A C 1
ATOM 2435 O O . LYS A 1 320 ? -11.086 -26.172 -3.582 1 98.06 320 LYS A O 1
ATOM 2440 N N . ASN A 1 321 ? -12.562 -26.531 -1.984 1 98.38 321 ASN A N 1
ATOM 2441 C CA . ASN A 1 321 ? -12.836 -27.906 -2.424 1 98.38 321 ASN A CA 1
ATOM 2442 C C . ASN A 1 321 ? -13.391 -27.938 -3.844 1 98.38 321 ASN A C 1
ATOM 2444 O O . ASN A 1 321 ? -13.016 -28.797 -4.645 1 98.38 321 ASN A O 1
ATOM 2448 N N . ALA A 1 322 ? -14.281 -27 -4.129 1 98.62 322 ALA A N 1
ATOM 2449 C CA . ALA A 1 322 ? -14.852 -26.906 -5.473 1 98.62 322 ALA A CA 1
ATOM 2450 C C . ALA A 1 322 ? -13.758 -26.641 -6.508 1 98.62 322 ALA A C 1
ATOM 2452 O O . ALA A 1 322 ? -13.758 -27.25 -7.586 1 98.62 322 ALA A O 1
ATOM 2453 N N . LEU A 1 323 ? -12.859 -25.812 -6.176 1 98.75 323 LEU A N 1
ATOM 2454 C CA . LEU A 1 323 ? -11.781 -25.469 -7.094 1 98.75 323 LEU A CA 1
ATOM 2455 C C . LEU A 1 323 ? -10.828 -26.656 -7.281 1 98.75 323 LEU A C 1
ATOM 2457 O O . LEU A 1 323 ? -10.375 -26.922 -8.398 1 98.75 323 LEU A O 1
ATOM 2461 N N . VAL A 1 324 ? -10.547 -27.359 -6.223 1 98.69 324 VAL A N 1
ATOM 2462 C CA . VAL A 1 324 ? -9.648 -28.5 -6.297 1 98.69 324 VAL A CA 1
ATOM 2463 C C . VAL A 1 324 ? -10.305 -29.609 -7.125 1 98.69 324 VAL A C 1
ATOM 2465 O O . VAL A 1 324 ? -9.641 -30.25 -7.941 1 98.69 324 VAL A O 1
ATOM 2468 N N . GLU A 1 325 ? -11.57 -29.828 -6.91 1 98.62 325 GLU A N 1
ATOM 2469 C CA . GLU A 1 325 ? -12.297 -30.797 -7.711 1 98.62 325 GLU A CA 1
ATOM 2470 C C . GLU A 1 325 ? -12.281 -30.438 -9.188 1 98.62 325 GLU A C 1
ATOM 2472 O O . GLU A 1 325 ? -12.07 -31.297 -10.047 1 98.62 325 GLU A O 1
ATOM 2477 N N . GLU A 1 326 ? -12.516 -29.172 -9.43 1 98.81 326 GLU A N 1
ATOM 2478 C CA . GLU A 1 326 ? -12.523 -28.703 -10.812 1 98.81 326 GLU A CA 1
ATOM 2479 C C . GLU A 1 326 ? -11.141 -28.781 -11.438 1 98.81 326 GLU A C 1
ATOM 2481 O O . GLU A 1 326 ? -11 -29.047 -12.641 1 98.81 326 GLU A O 1
ATOM 2486 N N . ARG A 1 327 ? -10.094 -28.531 -10.672 1 98.81 327 ARG A N 1
ATOM 2487 C CA . ARG A 1 327 ? -8.727 -28.688 -11.141 1 98.81 327 ARG A CA 1
ATOM 2488 C C . ARG A 1 327 ? -8.492 -30.094 -11.688 1 98.81 327 ARG A C 1
ATOM 2490 O O . ARG A 1 327 ? -7.898 -30.266 -12.758 1 98.81 327 ARG A O 1
ATOM 2497 N N . GLU A 1 328 ? -8.969 -31.078 -10.977 1 98.5 328 GLU A N 1
ATOM 2498 C CA . GLU A 1 328 ? -8.812 -32.469 -11.391 1 98.5 328 GLU A CA 1
ATOM 2499 C C . GLU A 1 328 ? -9.578 -32.75 -12.68 1 98.5 328 GLU A C 1
ATOM 2501 O O . GLU A 1 328 ? -9.07 -33.406 -13.586 1 98.5 328 GLU A O 1
ATOM 2506 N N . ARG A 1 329 ? -10.766 -32.219 -12.719 1 98.75 329 ARG A N 1
ATOM 2507 C CA . ARG A 1 329 ? -11.562 -32.406 -13.93 1 98.75 329 ARG A CA 1
ATOM 2508 C C . ARG A 1 329 ? -10.883 -31.75 -15.125 1 98.75 329 ARG A C 1
ATOM 2510 O O . ARG A 1 329 ? -10.742 -32.375 -16.188 1 98.75 329 ARG A O 1
ATOM 2517 N N . MET A 1 330 ? -10.523 -30.516 -14.945 1 98.81 330 MET A N 1
ATOM 2518 C CA . MET A 1 330 ? -9.875 -29.766 -16.031 1 98.81 330 MET A CA 1
ATOM 2519 C C . MET A 1 330 ? -8.594 -30.469 -16.469 1 98.81 330 MET A C 1
ATOM 2521 O O . MET A 1 330 ? -8.32 -30.562 -17.672 1 98.81 330 MET A O 1
ATOM 2525 N N . PHE A 1 331 ? -7.793 -30.953 -15.539 1 98.75 331 PHE A N 1
ATOM 2526 C CA . PHE A 1 331 ? -6.539 -31.641 -15.828 1 98.75 331 PHE A CA 1
ATOM 2527 C C . PHE A 1 331 ? -6.773 -32.812 -16.75 1 98.75 331 PHE A C 1
ATOM 2529 O O . PHE A 1 331 ? -6.082 -33 -17.75 1 98.75 331 PHE A O 1
ATOM 2536 N N . VAL A 1 332 ? -7.766 -33.625 -16.438 1 98.69 332 VAL A N 1
ATOM 2537 C CA . VAL A 1 332 ? -8.086 -34.812 -17.203 1 98.69 332 VAL A CA 1
ATOM 2538 C C . VAL A 1 332 ? -8.555 -34.406 -18.609 1 98.69 332 VAL A C 1
ATOM 2540 O O . VAL A 1 332 ? -8.133 -35.031 -19.594 1 98.69 332 VAL A O 1
ATOM 2543 N N . LYS A 1 333 ? -9.359 -33.406 -18.703 1 98.62 333 LYS A N 1
ATOM 2544 C CA . LYS A 1 333 ? -9.93 -33 -19.969 1 98.62 333 LYS A CA 1
ATOM 2545 C C . LYS A 1 333 ? -8.875 -32.344 -20.875 1 98.62 333 LYS A C 1
ATOM 2547 O O . LYS A 1 333 ? -8.914 -32.5 -22.094 1 98.62 333 LYS A O 1
ATOM 2552 N N . LEU A 1 334 ? -7.969 -31.609 -20.297 1 98.38 334 LEU A N 1
ATOM 2553 C CA . LEU A 1 334 ? -6.922 -30.953 -21.078 1 98.38 334 LEU A CA 1
ATOM 2554 C C . LEU A 1 334 ? -6.016 -31.984 -21.75 1 98.38 334 LEU A C 1
ATOM 2556 O O . LEU A 1 334 ? -5.445 -31.734 -22.812 1 98.38 334 LEU A O 1
ATOM 2560 N N . LYS A 1 335 ? -5.891 -33.156 -21.188 1 97.5 335 LYS A N 1
ATOM 2561 C CA . LYS A 1 335 ? -5.055 -34.25 -21.734 1 97.5 335 LYS A CA 1
ATOM 2562 C C . LYS A 1 335 ? -5.621 -34.781 -23.047 1 97.5 335 LYS A C 1
ATOM 2564 O O . LYS A 1 335 ? -4.91 -35.438 -23.812 1 97.5 335 LYS A O 1
ATOM 2569 N N . GLU A 1 336 ? -6.828 -34.469 -23.281 1 96.69 336 GLU A N 1
ATOM 2570 C CA . GLU A 1 336 ? -7.492 -34.969 -24.484 1 96.69 336 GLU A CA 1
ATOM 2571 C C . GLU A 1 336 ? -7.051 -34.219 -25.719 1 96.69 336 GLU A C 1
ATOM 2573 O O . GLU A 1 336 ? -7.293 -34.656 -26.844 1 96.69 336 GLU A O 1
ATOM 2578 N N . PHE A 1 337 ? -6.465 -33.125 -25.547 1 96.5 337 PHE A N 1
ATOM 2579 C CA . PHE A 1 337 ? -5.996 -32.344 -26.672 1 96.5 337 PHE A CA 1
ATOM 2580 C C . PHE A 1 337 ? -4.539 -32.656 -26.984 1 96.5 337 PHE A C 1
ATOM 2582 O O . PHE A 1 337 ? -3.654 -32.406 -26.156 1 96.5 337 PHE A O 1
ATOM 2589 N N . SER A 1 338 ? -4.23 -33.062 -28.188 1 94.19 338 SER A N 1
ATOM 2590 C CA . SER A 1 338 ? -2.924 -33.594 -28.562 1 94.19 338 SER A CA 1
ATOM 2591 C C . SER A 1 338 ? -1.853 -32.531 -28.531 1 94.19 338 SER A C 1
ATOM 2593 O O . SER A 1 338 ? -0.664 -32.812 -28.391 1 94.19 338 SER A O 1
ATOM 2595 N N . PHE A 1 339 ? -2.254 -31.312 -28.625 1 95.44 339 PHE A N 1
ATOM 2596 C CA . PHE A 1 339 ? -1.276 -30.234 -28.703 1 95.44 339 PHE A CA 1
ATOM 2597 C C . PHE A 1 339 ? -1.028 -29.641 -27.312 1 95.44 339 PHE A C 1
ATOM 2599 O O . PHE A 1 339 ? -0.343 -28.625 -27.188 1 95.44 339 PHE A O 1
ATOM 2606 N N . LEU A 1 340 ? -1.608 -30.234 -26.281 1 96.75 340 LEU A N 1
ATOM 2607 C CA . LEU A 1 340 ? -1.404 -29.797 -24.906 1 96.75 340 LEU A CA 1
ATOM 2608 C C . LEU A 1 340 ? -0.867 -30.922 -24.047 1 96.75 340 LEU A C 1
ATOM 2610 O O . LEU A 1 340 ? -1.296 -32.062 -24.172 1 96.75 340 LEU A O 1
ATOM 2614 N N . GLU A 1 341 ? 0.06 -30.609 -23.203 1 96.56 341 GLU A N 1
ATOM 2615 C CA . GLU A 1 341 ? 0.556 -31.484 -22.156 1 96.56 341 GLU A CA 1
ATOM 2616 C C . GLU A 1 341 ? 0.468 -30.828 -20.781 1 96.56 341 GLU A C 1
ATOM 2618 O O . GLU A 1 341 ? 1.391 -30.125 -20.359 1 96.56 341 GLU A O 1
ATOM 2623 N N . PRO A 1 342 ? -0.604 -31.016 -20.109 1 98.06 342 PRO A N 1
ATOM 2624 C CA . PRO A 1 342 ? -0.752 -30.422 -18.781 1 98.06 342 PRO A CA 1
ATOM 2625 C C . PRO A 1 342 ? 0.135 -31.078 -17.734 1 98.06 342 PRO A C 1
ATOM 2627 O O . PRO A 1 342 ? 0.379 -32.281 -17.797 1 98.06 342 PRO A O 1
ATOM 2630 N N . TYR A 1 343 ? 0.61 -30.312 -16.797 1 97.56 343 TYR A N 1
ATOM 2631 C CA . TYR A 1 343 ? 1.368 -30.797 -15.648 1 97.56 343 TYR A CA 1
ATOM 2632 C C . TYR A 1 343 ? 0.492 -30.859 -14.406 1 97.56 343 TYR A C 1
ATOM 2634 O O . TYR A 1 343 ? -0.372 -30 -14.203 1 97.56 343 TYR A O 1
ATOM 2642 N N . PRO A 1 344 ? 0.695 -31.938 -13.609 1 97.19 344 PRO A N 1
ATOM 2643 C CA . PRO A 1 344 ? -0.037 -31.953 -12.344 1 97.19 344 PRO A CA 1
ATOM 2644 C C . PRO A 1 344 ? 0.243 -30.719 -11.484 1 97.19 344 PRO A C 1
ATOM 2646 O O . PRO A 1 344 ? 1.373 -30.234 -11.453 1 97.19 344 PRO A O 1
ATOM 2649 N N . SER A 1 345 ? -0.777 -30.281 -10.773 1 98.25 345 SER A N 1
ATOM 2650 C CA . SER A 1 345 ? -0.643 -29.062 -10 1 98.25 345 SER A CA 1
ATOM 2651 C C . SER A 1 345 ? -1.219 -29.219 -8.594 1 98.25 345 SER A C 1
ATOM 2653 O O . SER A 1 345 ? -2.219 -29.922 -8.406 1 98.25 345 SER A O 1
ATOM 2655 N N . HIS A 1 346 ? -0.593 -28.578 -7.652 1 98.44 346 HIS A N 1
ATOM 2656 C CA . HIS A 1 346 ? -1.107 -28.5 -6.289 1 98.44 346 HIS A CA 1
ATOM 2657 C C . HIS A 1 346 ? -1.667 -27.109 -5.98 1 98.44 346 HIS A C 1
ATOM 2659 O O . HIS A 1 346 ? -1.891 -26.781 -4.816 1 98.44 346 HIS A O 1
ATOM 2665 N N . ALA A 1 347 ? -1.863 -26.297 -6.949 1 98.62 347 ALA A N 1
ATOM 2666 C CA . ALA A 1 347 ? -2.391 -24.938 -6.832 1 98.62 347 ALA A CA 1
ATOM 2667 C C . ALA A 1 347 ? -3.73 -24.812 -7.551 1 98.62 347 ALA A C 1
ATOM 2669 O O . ALA A 1 347 ? -4.398 -25.812 -7.82 1 98.62 347 ALA A O 1
ATOM 2670 N N . ASN A 1 348 ? -4.238 -23.594 -7.742 1 98.75 348 ASN A N 1
ATOM 2671 C CA . ASN A 1 348 ? -5.5 -23.391 -8.445 1 98.75 348 ASN A CA 1
ATOM 2672 C C . ASN A 1 348 ? -5.273 -23.031 -9.914 1 98.75 348 ASN A C 1
ATOM 2674 O O . ASN A 1 348 ? -5.953 -22.156 -10.461 1 98.75 348 ASN A O 1
ATOM 2678 N N . PHE A 1 349 ? -4.316 -23.656 -10.516 1 98.88 349 PHE A N 1
ATOM 2679 C CA . PHE A 1 349 ? -4.012 -23.469 -11.93 1 98.88 349 PHE A CA 1
ATOM 2680 C C . PHE A 1 349 ? -3.316 -24.703 -12.492 1 98.88 349 PHE A C 1
ATOM 2682 O O . PHE A 1 349 ? -2.852 -25.562 -11.734 1 98.88 349 PHE A O 1
ATOM 2689 N N . ILE A 1 350 ? -3.277 -24.781 -13.805 1 98.75 350 ILE A N 1
ATOM 2690 C CA . ILE A 1 350 ? -2.6 -25.859 -14.508 1 98.75 350 ILE A CA 1
ATOM 2691 C C . ILE A 1 350 ? -1.674 -25.281 -15.578 1 98.75 350 ILE A C 1
ATOM 2693 O O . ILE A 1 350 ? -2.098 -24.469 -16.391 1 98.75 350 ILE A O 1
ATOM 2697 N N . LEU A 1 351 ? -0.427 -25.641 -15.469 1 98.44 351 LEU A N 1
ATOM 2698 C CA . LEU A 1 351 ? 0.537 -25.328 -16.516 1 98.44 351 LEU A CA 1
ATOM 2699 C C . LEU A 1 351 ? 0.506 -26.359 -17.625 1 98.44 351 LEU A C 1
ATOM 2701 O O . LEU A 1 351 ? 0.469 -27.562 -17.359 1 98.44 351 LEU A O 1
ATOM 2705 N N . CYS A 1 352 ? 0.507 -25.906 -18.891 1 97.69 352 CYS A N 1
ATOM 2706 C CA . CYS A 1 352 ? 0.491 -26.797 -20.047 1 97.69 352 CYS A CA 1
ATOM 2707 C C . CYS A 1 352 ? 1.619 -26.469 -21.016 1 97.69 352 CYS A C 1
ATOM 2709 O O . CYS A 1 352 ? 1.767 -25.312 -21.438 1 97.69 352 CYS A O 1
ATOM 2711 N N . SER A 1 353 ? 2.346 -27.438 -21.344 1 95.81 353 SER A N 1
ATOM 2712 C CA . SER A 1 353 ? 3.211 -27.281 -22.516 1 95.81 353 SER A CA 1
ATOM 2713 C C . SER A 1 353 ? 2.408 -27.344 -23.812 1 95.81 353 SER A C 1
ATOM 2715 O O . SER A 1 353 ? 1.484 -28.156 -23.938 1 95.81 353 SER A O 1
ATOM 2717 N N . VAL A 1 354 ? 2.691 -26.453 -24.641 1 95.5 354 VAL A N 1
ATOM 2718 C CA . VAL A 1 354 ? 2.057 -26.438 -25.953 1 95.5 354 VAL A CA 1
ATOM 2719 C C . VAL A 1 354 ? 2.951 -27.156 -26.969 1 95.5 354 VAL A C 1
ATOM 2721 O O . VAL A 1 354 ? 4.121 -26.797 -27.125 1 95.5 354 VAL A O 1
ATOM 2724 N N . THR A 1 355 ? 2.395 -28.125 -27.594 1 91.06 355 THR A N 1
ATOM 2725 C CA . THR A 1 355 ? 3.17 -28.953 -28.516 1 91.06 355 THR A CA 1
ATOM 2726 C C . THR A 1 355 ? 2.57 -28.922 -29.922 1 91.06 355 THR A C 1
ATOM 2728 O O . THR A 1 355 ? 1.534 -28.297 -30.141 1 91.06 355 THR A O 1
ATOM 2731 N N . GLY A 1 356 ? 3.316 -29.547 -30.797 1 85.94 356 GLY A N 1
ATOM 2732 C CA . GLY A 1 356 ? 2.846 -29.609 -32.188 1 85.94 356 GLY A CA 1
ATOM 2733 C C . GLY A 1 356 ? 3.146 -28.359 -32.969 1 85.94 356 GLY A C 1
ATOM 2734 O O . GLY A 1 356 ? 4.25 -27.812 -32.875 1 85.94 356 GLY A O 1
ATOM 2735 N N . ASN A 1 357 ? 2.129 -27.969 -33.781 1 85.25 357 ASN A N 1
ATOM 2736 C CA . ASN A 1 357 ? 2.363 -26.891 -34.719 1 85.25 357 ASN A CA 1
ATOM 2737 C C . ASN A 1 357 ? 1.868 -25.547 -34.188 1 85.25 357 ASN A C 1
ATOM 2739 O O . ASN A 1 357 ? 1.911 -24.531 -34.875 1 85.25 357 ASN A O 1
ATOM 2743 N N . LYS A 1 358 ? 1.498 -25.594 -32.938 1 87.81 358 LYS A N 1
ATOM 2744 C CA . LYS A 1 358 ? 0.989 -24.359 -32.344 1 87.81 358 LYS A CA 1
ATOM 2745 C C . LYS A 1 358 ? 1.957 -23.812 -31.312 1 87.81 358 LYS A C 1
ATOM 2747 O O . LYS A 1 358 ? 2.623 -24.578 -30.609 1 87.81 358 LYS A O 1
ATOM 2752 N N . THR A 1 359 ? 1.998 -22.5 -31.328 1 91.81 359 THR A N 1
ATOM 2753 C CA . THR A 1 359 ? 2.77 -21.844 -30.266 1 91.81 359 THR A CA 1
ATOM 2754 C C . THR A 1 359 ? 1.855 -21.391 -29.141 1 91.81 359 THR A C 1
ATOM 2756 O O . THR A 1 359 ? 0.646 -21.25 -29.328 1 91.81 359 THR A O 1
ATOM 2759 N N . ALA A 1 360 ? 2.449 -21.25 -27.984 1 94.81 360 ALA A N 1
ATOM 2760 C CA . ALA A 1 360 ? 1.696 -20.75 -26.844 1 94.81 360 ALA A CA 1
ATOM 2761 C C . ALA A 1 360 ? 1.069 -19.391 -27.125 1 94.81 360 ALA A C 1
ATOM 2763 O O . ALA A 1 360 ? -0.061 -19.125 -26.719 1 94.81 360 ALA A O 1
ATOM 2764 N N . ARG A 1 361 ? 1.805 -18.578 -27.781 1 93.69 361 ARG A N 1
ATOM 2765 C CA . ARG A 1 361 ? 1.319 -17.25 -28.141 1 93.69 361 ARG A CA 1
ATOM 2766 C C . ARG A 1 361 ? 0.092 -17.344 -29.047 1 93.69 361 ARG A C 1
ATOM 2768 O O . ARG A 1 361 ? -0.894 -16.625 -28.828 1 93.69 361 ARG A O 1
ATOM 2775 N N . GLU A 1 362 ? 0.134 -18.141 -30 1 93.06 362 GLU A N 1
ATOM 2776 C CA . GLU A 1 362 ? -0.977 -18.328 -30.922 1 93.06 362 GLU A CA 1
ATOM 2777 C C . GLU A 1 362 ? -2.195 -18.906 -30.219 1 93.06 362 GLU A C 1
ATOM 2779 O O . GLU A 1 362 ? -3.33 -18.516 -30.5 1 93.06 362 GLU A O 1
ATOM 2784 N N . LEU A 1 363 ? -1.876 -19.844 -29.422 1 94.94 363 LEU A N 1
ATOM 2785 C CA . LEU A 1 363 ? -2.965 -20.469 -28.672 1 94.94 363 LEU A CA 1
ATOM 2786 C C . LEU A 1 363 ? -3.662 -19.453 -27.781 1 94.94 363 LEU A C 1
ATOM 2788 O O . LEU A 1 363 ? -4.895 -19.406 -27.719 1 94.94 363 LEU A O 1
ATOM 2792 N N . LYS A 1 364 ? -2.934 -18.703 -27.047 1 95.12 364 LYS A N 1
ATOM 2793 C CA . LYS A 1 364 ? -3.492 -17.656 -26.203 1 95.12 364 LYS A CA 1
ATOM 2794 C C . LYS A 1 364 ? -4.352 -16.703 -27.031 1 95.12 364 LYS A C 1
ATOM 2796 O O . LYS A 1 364 ? -5.457 -16.344 -26.609 1 95.12 364 LYS A O 1
ATOM 2801 N N . ALA A 1 365 ? -3.846 -16.234 -28.141 1 94.12 365 ALA A N 1
ATOM 2802 C CA . ALA A 1 365 ? -4.562 -15.312 -29.016 1 94.12 365 ALA A CA 1
ATOM 2803 C C . ALA A 1 365 ? -5.875 -15.914 -29.5 1 94.12 365 ALA A C 1
ATOM 2805 O O . ALA A 1 365 ? -6.898 -15.234 -29.562 1 94.12 365 ALA A O 1
ATOM 2806 N N . ALA A 1 366 ? -5.832 -17.125 -29.891 1 94.75 366 ALA A N 1
ATOM 2807 C CA . ALA A 1 366 ? -7.027 -17.812 -30.375 1 94.75 366 ALA A CA 1
ATOM 2808 C C . ALA A 1 366 ? -8.086 -17.906 -29.281 1 94.75 366 ALA A C 1
ATOM 2810 O O . ALA A 1 366 ? -9.273 -17.703 -29.531 1 94.75 366 ALA A O 1
ATOM 2811 N N . LEU A 1 367 ? -7.66 -18.281 -28.094 1 96.44 367 LEU A N 1
ATOM 2812 C CA . LEU A 1 367 ? -8.578 -18.375 -26.969 1 96.44 367 LEU A CA 1
ATOM 2813 C C . LEU A 1 367 ? -9.18 -17.016 -26.641 1 96.44 367 LEU A C 1
ATOM 2815 O O . LEU A 1 367 ? -10.375 -16.922 -26.328 1 96.44 367 LEU A O 1
ATOM 2819 N N . ALA A 1 368 ? -8.344 -16.016 -26.719 1 94.69 368 ALA A N 1
ATOM 2820 C CA . ALA A 1 368 ? -8.812 -14.664 -26.438 1 94.69 368 ALA A CA 1
ATOM 2821 C C . ALA A 1 368 ? -9.922 -14.25 -27.391 1 94.69 368 ALA A C 1
ATOM 2823 O O . ALA A 1 368 ? -10.844 -13.531 -27 1 94.69 368 ALA A O 1
ATOM 2824 N N . LYS A 1 369 ? -9.852 -14.609 -28.594 1 93.44 369 LYS A N 1
ATOM 2825 C CA . LYS A 1 369 ? -10.883 -14.32 -29.578 1 93.44 369 LYS A CA 1
ATOM 2826 C C . LYS A 1 369 ? -12.234 -14.883 -29.156 1 93.44 369 LYS A C 1
ATOM 2828 O O . LYS A 1 369 ? -13.281 -14.328 -29.484 1 93.44 369 LYS A O 1
ATOM 2833 N N . ASP A 1 370 ? -12.117 -15.93 -28.406 1 94.38 370 ASP A N 1
ATOM 2834 C CA . ASP A 1 370 ? -13.344 -16.562 -27.922 1 94.38 370 ASP A CA 1
ATOM 2835 C C . ASP A 1 370 ? -13.703 -16.078 -26.516 1 94.38 370 ASP A C 1
ATOM 2837 O O . ASP A 1 370 ? -14.562 -16.656 -25.859 1 94.38 370 ASP A O 1
ATOM 2841 N N . GLY A 1 371 ? -12.984 -15.109 -25.984 1 94.69 371 GLY A N 1
ATOM 2842 C CA . GLY A 1 371 ? -13.281 -14.516 -24.688 1 94.69 371 GLY A CA 1
ATOM 2843 C C . GLY A 1 371 ? -12.633 -15.25 -23.531 1 94.69 371 GLY A C 1
ATOM 2844 O O . GLY A 1 371 ? -13.008 -15.055 -22.375 1 94.69 371 GLY A O 1
ATOM 2845 N N . VAL A 1 372 ? -11.758 -16.141 -23.875 1 97.06 372 VAL A N 1
ATOM 2846 C CA . VAL A 1 372 ? -11.055 -16.906 -22.844 1 97.06 372 VAL A CA 1
ATOM 2847 C C . VAL A 1 372 ? -9.648 -16.344 -22.656 1 97.06 372 VAL A C 1
ATOM 2849 O O . VAL A 1 372 ? -8.836 -16.375 -23.594 1 97.06 372 VAL A O 1
ATOM 2852 N N . MET A 1 373 ? -9.375 -15.875 -21.422 1 96.56 373 MET A N 1
ATOM 2853 C CA . MET A 1 373 ? -8.062 -15.305 -21.125 1 96.56 373 MET A CA 1
ATOM 2854 C C . MET A 1 373 ? -7.203 -16.297 -20.344 1 96.56 373 MET A C 1
ATOM 2856 O O . MET A 1 373 ? -7.625 -16.797 -19.312 1 96.56 373 MET A O 1
ATOM 2860 N N . VAL A 1 374 ? -6.062 -16.609 -20.859 1 96.94 374 VAL A N 1
ATOM 2861 C CA . VAL A 1 374 ? -5.074 -17.438 -20.172 1 96.94 374 VAL A CA 1
ATOM 2862 C C . VAL A 1 374 ? -3.711 -16.75 -20.203 1 96.94 374 VAL A C 1
ATOM 2864 O O . VAL A 1 374 ? -3.539 -15.727 -20.875 1 96.94 374 VAL A O 1
ATOM 2867 N N . ARG A 1 375 ? -2.799 -17.266 -19.484 1 95.31 375 ARG A N 1
ATOM 2868 C CA . ARG A 1 375 ? -1.449 -16.703 -19.453 1 95.31 375 ARG A CA 1
ATOM 2869 C C . ARG A 1 375 ? -0.5 -17.531 -20.328 1 95.31 375 ARG A C 1
ATOM 2871 O O . ARG A 1 375 ? -0.57 -18.75 -20.344 1 95.31 375 ARG A O 1
ATOM 2878 N N . HIS A 1 376 ? 0.368 -16.859 -21.062 1 93.19 376 HIS A N 1
ATOM 2879 C CA . HIS A 1 376 ? 1.404 -17.594 -21.781 1 93.19 376 HIS A CA 1
ATOM 2880 C C . HIS A 1 376 ? 2.797 -17.156 -21.344 1 93.19 376 HIS A C 1
ATOM 2882 O O . HIS A 1 376 ? 2.955 -16.109 -20.719 1 93.19 376 HIS A O 1
ATOM 2888 N N . TYR A 1 377 ? 3.717 -17.938 -21.516 1 90.44 377 TYR A N 1
ATOM 2889 C CA . TYR A 1 377 ? 5.117 -17.672 -21.203 1 90.44 377 TYR A CA 1
ATOM 2890 C C . TYR A 1 377 ? 6.004 -17.875 -22.422 1 90.44 377 TYR A C 1
ATOM 2892 O O . TYR A 1 377 ? 5.816 -18.828 -23.172 1 90.44 377 TYR A O 1
ATOM 2900 N N . GLU A 1 378 ? 6.898 -16.891 -22.609 1 80 378 GLU A N 1
ATOM 2901 C CA . GLU A 1 378 ? 7.848 -16.984 -23.719 1 80 378 GLU A CA 1
ATOM 2902 C C . GLU A 1 378 ? 9.273 -16.734 -23.25 1 80 378 GLU A C 1
ATOM 2904 O O . GLU A 1 378 ? 10.133 -16.328 -24.031 1 80 378 GLU A O 1
ATOM 2909 N N . LYS A 1 379 ? 9.5 -17 -22.062 1 77.5 379 LYS A N 1
ATOM 2910 C CA . LYS A 1 379 ? 10.844 -16.812 -21.531 1 77.5 379 LYS A CA 1
ATOM 2911 C C . LYS A 1 379 ? 11.68 -18.062 -21.672 1 77.5 379 LYS A C 1
ATOM 2913 O O . LYS A 1 379 ? 11.148 -19.156 -21.906 1 77.5 379 LYS A O 1
ATOM 2918 N N . ALA A 1 380 ? 12.93 -17.906 -21.578 1 75.06 380 ALA A N 1
ATOM 2919 C CA . ALA A 1 380 ? 13.898 -18.984 -21.797 1 75.06 380 ALA A CA 1
ATOM 2920 C C . ALA A 1 380 ? 13.602 -20.172 -20.891 1 75.06 380 ALA A C 1
ATOM 2922 O O . ALA A 1 380 ? 13.672 -21.328 -21.328 1 75.06 380 ALA A O 1
ATOM 2923 N N . GLU A 1 381 ? 13.125 -19.844 -19.688 1 78.38 381 GLU A N 1
ATOM 2924 C CA . GLU A 1 381 ? 12.914 -20.938 -18.734 1 78.38 381 GLU A CA 1
ATOM 2925 C C . GLU A 1 381 ? 11.547 -21.594 -18.922 1 78.38 381 GLU A C 1
ATOM 2927 O O . GLU A 1 381 ? 11.297 -22.672 -18.406 1 78.38 381 GLU A O 1
ATOM 2932 N N . LEU A 1 382 ? 10.727 -20.969 -19.609 1 87.62 382 LEU A N 1
ATOM 2933 C CA . LEU A 1 382 ? 9.367 -21.438 -19.859 1 87.62 382 LEU A CA 1
ATOM 2934 C C . LEU A 1 382 ? 8.906 -21.047 -21.25 1 87.62 382 LEU A C 1
ATOM 2936 O O . LEU A 1 382 ? 8.109 -20.125 -21.422 1 87.62 382 LEU A O 1
ATOM 2940 N N . GLN A 1 383 ? 9.43 -21.844 -22.172 1 87.94 383 GLN A N 1
ATOM 2941 C CA . GLN A 1 383 ? 9.117 -21.516 -23.562 1 87.94 383 GLN A CA 1
ATOM 2942 C C . GLN A 1 383 ? 7.934 -22.344 -24.062 1 87.94 383 GLN A C 1
ATOM 2944 O O . GLN A 1 383 ? 7.918 -23.562 -23.922 1 87.94 383 GLN A O 1
ATOM 2949 N N . ASN A 1 384 ? 6.992 -21.766 -24.531 1 93.5 384 ASN A N 1
ATOM 2950 C CA . ASN A 1 384 ? 5.84 -22.375 -25.188 1 93.5 384 ASN A CA 1
ATOM 2951 C C . ASN A 1 384 ? 4.922 -23.062 -24.172 1 93.5 384 ASN A C 1
ATOM 2953 O O . ASN A 1 384 ? 4.562 -24.219 -24.344 1 93.5 384 ASN A O 1
ATOM 2957 N N . TYR A 1 385 ? 4.629 -22.359 -23.125 1 96.81 385 TYR A N 1
ATOM 2958 C CA . TYR A 1 385 ? 3.686 -22.828 -22.109 1 96.81 385 TYR A CA 1
ATOM 2959 C C . TYR A 1 385 ? 2.514 -21.859 -21.984 1 96.81 385 TYR A C 1
ATOM 2961 O O . TYR A 1 385 ? 2.652 -20.656 -22.25 1 96.81 385 TYR A O 1
ATOM 2969 N N . ILE A 1 386 ? 1.428 -22.359 -21.625 1 97.25 386 ILE A N 1
ATOM 2970 C CA . ILE A 1 386 ? 0.317 -21.562 -21.125 1 97.25 386 ILE A CA 1
ATOM 2971 C C . ILE A 1 386 ? -0.078 -22.047 -19.719 1 97.25 386 ILE A C 1
ATOM 2973 O O . ILE A 1 386 ? 0.126 -23.203 -19.375 1 97.25 386 ILE A O 1
ATOM 2977 N N . ARG A 1 387 ? -0.495 -21.141 -18.953 1 98.19 387 ARG A N 1
ATOM 2978 C CA . ARG A 1 387 ? -1.076 -21.469 -17.656 1 98.19 387 ARG A CA 1
ATOM 2979 C C . ARG A 1 387 ? -2.551 -21.078 -17.609 1 98.19 387 ARG A C 1
ATOM 2981 O O . ARG A 1 387 ? -2.916 -19.953 -17.938 1 98.19 387 ARG A O 1
ATOM 2988 N N . ILE A 1 388 ? -3.354 -21.984 -17.172 1 98.69 388 ILE A N 1
ATOM 2989 C CA . ILE A 1 388 ? -4.793 -21.781 -17.078 1 98.69 388 ILE A CA 1
ATOM 2990 C C . ILE A 1 388 ? -5.227 -21.859 -15.617 1 98.69 388 ILE A C 1
ATOM 2992 O O . ILE A 1 388 ? -5.105 -22.906 -14.977 1 98.69 388 ILE A O 1
ATOM 2996 N N . SER A 1 389 ? -5.754 -20.734 -15.133 1 98.69 389 SER A N 1
ATOM 2997 C CA . SER A 1 389 ? -6.359 -20.766 -13.805 1 98.69 389 SER A CA 1
ATOM 2998 C C . SER A 1 389 ? -7.598 -21.656 -13.773 1 98.69 389 SER A C 1
ATOM 3000 O O . SER A 1 389 ? -8.344 -21.719 -14.75 1 98.69 389 SER A O 1
ATOM 3002 N N . VAL A 1 390 ? -7.781 -22.312 -12.664 1 98.56 390 VAL A N 1
ATOM 3003 C CA . VAL A 1 390 ? -8.984 -23.109 -12.484 1 98.56 390 VAL A CA 1
ATOM 3004 C C . VAL A 1 390 ? -10.141 -22.219 -12.031 1 98.56 390 VAL A C 1
ATOM 3006 O O . VAL A 1 390 ? -9.992 -21.422 -11.102 1 98.56 390 VAL A O 1
ATOM 3009 N N . GLY A 1 391 ? -11.227 -22.281 -12.75 1 97.81 391 GLY A N 1
ATOM 3010 C CA . GLY A 1 391 ? -12.406 -21.5 -12.406 1 97.81 391 GLY A CA 1
ATOM 3011 C C . GLY A 1 391 ? -13.609 -22.359 -12.062 1 97.81 391 GLY A C 1
ATOM 3012 O O . GLY A 1 391 ? -13.477 -23.391 -11.406 1 97.81 391 GLY A O 1
ATOM 3013 N N . LYS A 1 392 ? -14.742 -21.922 -12.375 1 98.12 392 LYS A N 1
ATOM 3014 C CA . LYS A 1 392 ? -15.992 -22.672 -12.219 1 98.12 392 LYS A CA 1
ATOM 3015 C C . LYS A 1 392 ? -16.156 -23.703 -13.336 1 98.12 392 LYS A C 1
ATOM 3017 O O . LYS A 1 392 ? -15.516 -23.594 -14.383 1 98.12 392 LYS A O 1
ATOM 3022 N N . PRO A 1 393 ? -17 -24.688 -13.07 1 98.56 393 PRO A N 1
ATOM 3023 C CA . PRO A 1 393 ? -17.188 -25.734 -14.078 1 98.56 393 PRO A CA 1
ATOM 3024 C C . PRO A 1 393 ? -17.578 -25.172 -15.445 1 98.56 393 PRO A C 1
ATOM 3026 O O . PRO A 1 393 ? -17.062 -25.625 -16.469 1 98.56 393 PRO A O 1
ATOM 3029 N N . GLU A 1 394 ? -18.422 -24.109 -15.469 1 98.19 394 GLU A N 1
ATOM 3030 C CA . GLU A 1 394 ? -18.844 -23.531 -16.734 1 98.19 394 GLU A CA 1
ATOM 3031 C C . GLU A 1 394 ? -17.672 -22.844 -17.453 1 98.19 394 GLU A C 1
ATOM 3033 O O . GLU A 1 394 ? -17.641 -22.766 -18.672 1 98.19 394 GLU A O 1
ATOM 3038 N N . GLN A 1 395 ? -16.766 -22.359 -16.719 1 98.19 395 GLN A N 1
ATOM 3039 C CA . GLN A 1 395 ? -15.594 -21.734 -17.312 1 98.19 395 GLN A CA 1
ATOM 3040 C C . GLN A 1 395 ? -14.648 -22.766 -17.906 1 98.19 395 GLN A C 1
ATOM 3042 O O . GLN A 1 395 ? -14.07 -22.562 -18.969 1 98.19 395 GLN A O 1
ATOM 3047 N N . THR A 1 396 ? -14.453 -23.906 -17.188 1 98.44 396 THR A N 1
ATOM 3048 C CA . THR A 1 396 ? -13.719 -25.016 -17.75 1 98.44 396 THR A CA 1
ATOM 3049 C C . THR A 1 396 ? -14.359 -25.469 -19.062 1 98.44 396 THR A C 1
ATOM 3051 O O . THR A 1 396 ? -13.656 -25.703 -20.062 1 98.44 396 THR A O 1
ATOM 3054 N N . ASP A 1 397 ? -15.664 -25.562 -19.094 1 98.56 397 ASP A N 1
ATOM 3055 C CA . ASP A 1 397 ? -16.375 -25.953 -20.297 1 98.56 397 ASP A CA 1
ATOM 3056 C C . ASP A 1 397 ? -16.094 -24.984 -21.438 1 98.56 397 ASP A C 1
ATOM 3058 O O . ASP A 1 397 ? -15.922 -25.391 -22.594 1 98.56 397 ASP A O 1
ATOM 3062 N N . ALA A 1 398 ? -16.094 -23.703 -21.109 1 97.81 398 ALA A N 1
ATOM 3063 C CA . ALA A 1 398 ? -15.812 -22.688 -22.125 1 97.81 398 ALA A CA 1
ATOM 3064 C C . ALA A 1 398 ? -14.406 -22.844 -22.672 1 97.81 398 ALA A C 1
ATOM 3066 O O . ALA A 1 398 ? -14.188 -22.688 -23.875 1 97.81 398 ALA A O 1
ATOM 3067 N N . VAL A 1 399 ? -13.469 -23.141 -21.844 1 98.31 399 VAL A N 1
ATOM 3068 C CA . VAL A 1 399 ? -12.086 -23.375 -22.266 1 98.31 399 VAL A CA 1
ATOM 3069 C C . VAL A 1 399 ? -12.031 -24.562 -23.219 1 98.31 399 VAL A C 1
ATOM 3071 O O . VAL A 1 399 ? -11.43 -24.484 -24.281 1 98.31 399 VAL A O 1
ATOM 3074 N N . LEU A 1 400 ? -12.688 -25.656 -22.859 1 98.19 400 LEU A N 1
ATOM 3075 C CA . LEU A 1 400 ? -12.664 -26.875 -23.641 1 98.19 400 LEU A CA 1
ATOM 3076 C C . LEU A 1 400 ? -13.328 -26.672 -25 1 98.19 400 LEU A C 1
ATOM 3078 O O . LEU A 1 400 ? -12.852 -27.172 -26.016 1 98.19 400 LEU A O 1
ATOM 3082 N N . ALA A 1 401 ? -14.391 -25.938 -24.969 1 97.62 401 ALA A N 1
ATOM 3083 C CA . ALA A 1 401 ? -15.078 -25.625 -26.219 1 97.62 401 ALA A CA 1
ATOM 3084 C C . ALA A 1 401 ? -14.188 -24.812 -27.141 1 97.62 401 ALA A C 1
ATOM 3086 O O . ALA A 1 401 ? -14.148 -25.047 -28.344 1 97.62 401 ALA A O 1
ATOM 3087 N N . ALA A 1 402 ? -13.555 -23.812 -26.594 1 97.06 402 ALA A N 1
ATOM 3088 C CA . ALA A 1 402 ? -12.656 -22.969 -27.391 1 97.06 402 ALA A CA 1
ATOM 3089 C C . ALA A 1 402 ? -11.492 -23.781 -27.938 1 97.06 402 ALA A C 1
ATOM 3091 O O . ALA A 1 402 ? -11.086 -23.609 -29.094 1 97.06 402 ALA A O 1
ATOM 3092 N N . LEU A 1 403 ? -10.938 -24.688 -27.188 1 96.94 403 LEU A N 1
ATOM 3093 C CA . LEU A 1 403 ? -9.828 -25.531 -27.594 1 96.94 403 LEU A CA 1
ATOM 3094 C C . LEU A 1 403 ? -10.258 -26.5 -28.703 1 96.94 403 LEU A C 1
ATOM 3096 O O . LEU A 1 403 ? -9.484 -26.781 -29.609 1 96.94 403 LEU A O 1
ATOM 3100 N N . ALA A 1 404 ? -11.422 -26.984 -28.578 1 96.44 404 ALA A N 1
ATOM 3101 C CA . ALA A 1 404 ? -11.945 -27.953 -29.547 1 96.44 404 ALA A CA 1
ATOM 3102 C C . ALA A 1 404 ? -11.992 -27.328 -30.953 1 96.44 404 ALA A C 1
ATOM 3104 O O . ALA A 1 404 ? -11.797 -28.031 -31.938 1 96.44 404 ALA A O 1
ATOM 3105 N N . LYS A 1 405 ? -12.164 -26.062 -30.969 1 94.31 405 LYS A N 1
ATOM 3106 C CA . LYS A 1 405 ? -12.195 -25.359 -32.25 1 94.31 405 LYS A CA 1
ATOM 3107 C C . LYS A 1 405 ? -10.812 -25.328 -32.906 1 94.31 405 LYS A C 1
ATOM 3109 O O . LYS A 1 405 ? -10.688 -25.109 -34.094 1 94.31 405 LYS A O 1
ATOM 3114 N N . LEU A 1 406 ? -9.852 -25.5 -32.156 1 91.06 406 LEU A N 1
ATOM 3115 C CA . LEU A 1 406 ? -8.477 -25.375 -32.625 1 91.06 406 LEU A CA 1
ATOM 3116 C C . LEU A 1 406 ? -7.922 -26.75 -33.031 1 91.06 406 LEU A C 1
ATOM 3118 O O . LEU A 1 406 ? -6.809 -26.828 -33.562 1 91.06 406 LEU A O 1
ATOM 3122 N N . GLN A 1 407 ? -8.562 -27.812 -32.719 1 83.12 407 GLN A N 1
ATOM 3123 C CA . GLN A 1 407 ? -8.125 -29.156 -33.094 1 83.12 407 GLN A CA 1
ATOM 3124 C C . GLN A 1 407 ? -8.227 -29.359 -34.625 1 83.12 407 GLN A C 1
ATOM 3126 O O . GLN A 1 407 ? -7.488 -30.156 -35.188 1 83.12 407 GLN A O 1
ATOM 3131 N N . CYS A 1 408 ? -9.086 -28.594 -35.375 1 61.19 408 CYS A N 1
ATOM 3132 C CA . CYS A 1 408 ? -9.234 -28.781 -36.812 1 61.19 408 CYS A CA 1
ATOM 3133 C C . CYS A 1 408 ? -8.125 -28.078 -37.562 1 61.19 408 CYS A C 1
ATOM 3135 O O . CYS A 1 408 ? -7.648 -27.016 -37.156 1 61.19 408 CYS A O 1
ATOM 3137 N N . MET B 1 1 ? -13.758 8.477 69.562 1 16.78 1 MET B N 1
ATOM 3138 C CA . MET B 1 1 ? -13.359 7.938 70.875 1 16.78 1 MET B CA 1
ATOM 3139 C C . MET B 1 1 ? -12.695 6.578 70.688 1 16.78 1 MET B C 1
ATOM 3141 O O . MET B 1 1 ? -12.648 6.027 69.625 1 16.78 1 MET B O 1
ATOM 3145 N N . SER B 1 2 ? -13.281 5.578 71.312 1 15.32 2 SER B N 1
ATOM 3146 C CA . SER B 1 2 ? -12.922 4.625 72.312 1 15.32 2 SER B CA 1
ATOM 3147 C C . SER B 1 2 ? -12.508 3.283 71.75 1 15.32 2 SER B C 1
ATOM 3149 O O . SER B 1 2 ? -11.758 2.527 72.375 1 15.32 2 SER B O 1
ATOM 3151 N N . LEU B 1 3 ? -13.266 2.842 70.75 1 14.86 3 LEU B N 1
ATOM 3152 C CA . LEU B 1 3 ? -13.617 1.463 71.062 1 14.86 3 LEU B CA 1
ATOM 3153 C C . LEU B 1 3 ? -12.398 0.553 70.938 1 14.86 3 LEU B C 1
ATOM 3155 O O . LEU B 1 3 ? -11.484 0.821 70.188 1 14.86 3 LEU B O 1
ATOM 3159 N N . ARG B 1 4 ? -12.586 -0.696 71.125 1 15.33 4 ARG B N 1
ATOM 3160 C CA . ARG B 1 4 ? -12.18 -1.864 71.875 1 15.33 4 ARG B CA 1
ATOM 3161 C C . ARG B 1 4 ? -11.078 -2.639 71.188 1 15.33 4 ARG B C 1
ATOM 3163 O O . ARG B 1 4 ? -10.055 -2.979 71.75 1 15.33 4 ARG B O 1
ATOM 3170 N N . ALA B 1 5 ? -11.445 -3.402 70.062 1 14.6 5 ALA B N 1
ATOM 3171 C CA . ALA B 1 5 ? -11.383 -4.816 70.438 1 14.6 5 ALA B CA 1
ATOM 3172 C C . ALA B 1 5 ? -9.984 -5.375 70.188 1 14.6 5 ALA B C 1
ATOM 3174 O O . ALA B 1 5 ? -9.508 -6.195 71 1 14.6 5 ALA B O 1
ATOM 3175 N N . ALA B 1 6 ? -9.312 -5.277 68.938 1 16.52 6 ALA B N 1
ATOM 3176 C CA . ALA B 1 6 ? -8.984 -6.57 68.375 1 16.52 6 ALA B CA 1
ATOM 3177 C C . ALA B 1 6 ? -7.695 -7.137 68.938 1 16.52 6 ALA B C 1
ATOM 3179 O O . ALA B 1 6 ? -6.637 -6.512 68.875 1 16.52 6 ALA B O 1
ATOM 3180 N N . ASN B 1 7 ? -7.793 -8.062 69.812 1 15.67 7 ASN B N 1
ATOM 3181 C CA . ASN B 1 7 ? -7.027 -8.664 70.875 1 15.67 7 ASN B CA 1
ATOM 3182 C C . ASN B 1 7 ? -5.758 -9.344 70.375 1 15.67 7 ASN B C 1
ATOM 3184 O O . ASN B 1 7 ? -4.66 -9.07 70.875 1 15.67 7 ASN B O 1
ATOM 3188 N N . LEU B 1 8 ? -5.871 -10.641 69.875 1 15.72 8 LEU B N 1
ATOM 3189 C CA . LEU B 1 8 ? -5.328 -11.664 70.75 1 15.72 8 LEU B CA 1
ATOM 3190 C C . LEU B 1 8 ? -3.857 -11.922 70.438 1 15.72 8 LEU B C 1
ATOM 3192 O O . LEU B 1 8 ? -3.01 -11.859 71.312 1 15.72 8 LEU B O 1
ATOM 3196 N N . ILE B 1 9 ? -3.422 -13.25 69.75 1 16.27 9 ILE B N 1
ATOM 3197 C CA . ILE B 1 9 ? -2.793 -14.383 70.438 1 16.27 9 ILE B CA 1
ATOM 3198 C C . ILE B 1 9 ? -1.315 -14.453 70.062 1 16.27 9 ILE B C 1
ATOM 3200 O O . ILE B 1 9 ? -0.972 -14.539 68.875 1 16.27 9 ILE B O 1
ATOM 3204 N N . ALA B 1 10 ? -0.296 -14.273 70.875 1 17.81 10 ALA B N 1
ATOM 3205 C CA . ALA B 1 10 ? 1.139 -14 70.938 1 17.81 10 ALA B CA 1
ATOM 3206 C C . ALA B 1 10 ? 1.946 -15.289 70.812 1 17.81 10 ALA B C 1
ATOM 3208 O O . ALA B 1 10 ? 3.146 -15.312 71.062 1 17.81 10 ALA B O 1
ATOM 3209 N N . ALA B 1 11 ? 1.247 -16.453 70.188 1 16.88 11 ALA B N 1
ATOM 3210 C CA . ALA B 1 11 ? 1.779 -17.656 70.812 1 16.88 11 ALA B CA 1
ATOM 3211 C C . ALA B 1 11 ? 3.293 -17.75 70.625 1 16.88 11 ALA B C 1
ATOM 3213 O O . ALA B 1 11 ? 3.861 -17.109 69.75 1 16.88 11 ALA B O 1
ATOM 3214 N N . GLY B 1 12 ? 3.916 -18.922 71.188 1 16.52 12 GLY B N 1
ATOM 3215 C CA . GLY B 1 12 ? 5.055 -19.422 72 1 16.52 12 GLY B CA 1
ATOM 3216 C C . GLY B 1 12 ? 6.238 -19.797 71.125 1 16.52 12 GLY B C 1
ATOM 3217 O O . GLY B 1 12 ? 6.062 -20.266 70 1 16.52 12 GLY B O 1
ATOM 3218 N N . ALA B 1 13 ? 7.484 -19.312 71.312 1 18.78 13 ALA B N 1
ATOM 3219 C CA . ALA B 1 13 ? 8.82 -19.125 70.75 1 18.78 13 ALA B CA 1
ATOM 3220 C C . ALA B 1 13 ? 9.602 -20.438 70.75 1 18.78 13 ALA B C 1
ATOM 3222 O O . ALA B 1 13 ? 10.805 -20.453 70.5 1 18.78 13 ALA B O 1
ATOM 3223 N N . ASN B 1 14 ? 8.797 -21.688 70.75 1 17.42 14 ASN B N 1
ATOM 3224 C CA . ASN B 1 14 ? 9.625 -22.734 71.375 1 17.42 14 ASN B CA 1
ATOM 3225 C C . ASN B 1 14 ? 10.914 -22.938 70.562 1 17.42 14 ASN B C 1
ATOM 3227 O O . ASN B 1 14 ? 10.945 -22.734 69.375 1 17.42 14 ASN B O 1
ATOM 3231 N N . SER B 1 15 ? 12.062 -23.266 71.25 1 19.09 15 SER B N 1
ATOM 3232 C CA . SER B 1 15 ? 13.516 -23.219 71.312 1 19.09 15 SER B CA 1
ATOM 3233 C C . SER B 1 15 ? 14.109 -24.391 70.5 1 19.09 15 SER B C 1
ATOM 3235 O O . SER B 1 15 ? 15.336 -24.531 70.438 1 19.09 15 SER B O 1
ATOM 3237 N N . LEU B 1 16 ? 13.25 -25.234 69.75 1 19.36 16 LEU B N 1
ATOM 3238 C CA . LEU B 1 16 ? 13.852 -26.578 69.75 1 19.36 16 LEU B CA 1
ATOM 3239 C C . LEU B 1 16 ? 15.227 -26.547 69.125 1 19.36 16 LEU B C 1
ATOM 3241 O O . LEU B 1 16 ? 15.438 -25.844 68.125 1 19.36 16 LEU B O 1
ATOM 3245 N N . SER B 1 17 ? 16.234 -27.109 69.75 1 20.31 17 SER B N 1
ATOM 3246 C CA . SER B 1 17 ? 17.688 -27.219 69.812 1 20.31 17 SER B CA 1
ATOM 3247 C C . SER B 1 17 ? 18.219 -28.125 68.75 1 20.31 17 SER B C 1
ATOM 3249 O O . SER B 1 17 ? 19.422 -28.375 68.625 1 20.31 17 SER B O 1
ATOM 3251 N N . GLY B 1 18 ? 17.391 -28.453 67.688 1 19.55 18 GLY B N 1
ATOM 3252 C CA . GLY B 1 18 ? 17.781 -29.734 67.062 1 19.55 18 GLY B CA 1
ATOM 3253 C C . GLY B 1 18 ? 19.203 -29.75 66.562 1 19.55 18 GLY B C 1
ATOM 3254 O O . GLY B 1 18 ? 19.766 -28.703 66.25 1 19.55 18 GLY B O 1
ATOM 3255 N N . THR B 1 19 ? 19.859 -30.906 66.938 1 22.31 19 THR B N 1
ATOM 3256 C CA . THR B 1 19 ? 21.234 -31.422 66.875 1 22.31 19 THR B CA 1
ATOM 3257 C C . THR B 1 19 ? 21.75 -31.422 65.438 1 22.31 19 THR B C 1
ATOM 3259 O O . THR B 1 19 ? 21.047 -31.844 64.5 1 22.31 19 THR B O 1
ATOM 3262 N N . PRO B 1 20 ? 22.797 -30.609 65.188 1 21.88 20 PRO B N 1
ATOM 3263 C CA . PRO B 1 20 ? 23.359 -30.266 63.875 1 21.88 20 PRO B CA 1
ATOM 3264 C C . PRO B 1 20 ? 23.984 -31.469 63.188 1 21.88 20 PRO B C 1
ATOM 3266 O O . PRO B 1 20 ? 24.922 -32.062 63.719 1 21.88 20 PRO B O 1
ATOM 3269 N N . LEU B 1 21 ? 23.094 -32.531 62.844 1 21.83 21 LEU B N 1
ATOM 3270 C CA . LEU B 1 21 ? 23.734 -33.75 62.312 1 21.83 21 LEU B CA 1
ATOM 3271 C C . LEU B 1 21 ? 24.75 -33.375 61.25 1 21.83 21 LEU B C 1
ATOM 3273 O O . LEU B 1 21 ? 24.5 -32.5 60.406 1 21.83 21 LEU B O 1
ATOM 3277 N N . SER B 1 22 ? 25.984 -33.719 61.5 1 21.86 22 SER B N 1
ATOM 3278 C CA . SER B 1 22 ? 27.281 -33.5 60.875 1 21.86 22 SER B CA 1
ATOM 3279 C C . SER B 1 22 ? 27.344 -34.188 59.5 1 21.86 22 SER B C 1
ATOM 3281 O O . SER B 1 22 ? 28.078 -35.125 59.312 1 21.86 22 SER B O 1
ATOM 3283 N N . PHE B 1 23 ? 26.266 -34.031 58.656 1 20.77 23 PHE B N 1
ATOM 3284 C CA . PHE B 1 23 ? 26.297 -34.906 57.5 1 20.77 23 PHE B CA 1
ATOM 3285 C C . PHE B 1 23 ? 27.594 -34.719 56.719 1 20.77 23 PHE B C 1
ATOM 3287 O O . PHE B 1 23 ? 27.984 -33.594 56.375 1 20.77 23 PHE B O 1
ATOM 3294 N N . ARG B 1 24 ? 28.484 -35.688 56.969 1 22.36 24 ARG B N 1
ATOM 3295 C CA . ARG B 1 24 ? 29.797 -35.844 56.312 1 22.36 24 ARG B CA 1
ATOM 3296 C C . ARG B 1 24 ? 29.672 -35.844 54.812 1 22.36 24 ARG B C 1
ATOM 3298 O O . ARG B 1 24 ? 28.859 -36.594 54.25 1 22.36 24 ARG B O 1
ATOM 3305 N N . SER B 1 25 ? 29.969 -34.656 54.219 1 21.95 25 SER B N 1
ATOM 3306 C CA . SER B 1 25 ? 29.812 -34.406 52.781 1 21.95 25 SER B CA 1
ATOM 3307 C C . SER B 1 25 ? 30.594 -35.375 51.938 1 21.95 25 SER B C 1
ATOM 3309 O O . SER B 1 25 ? 31.797 -35.562 52.156 1 21.95 25 SER B O 1
ATOM 3311 N N . PRO B 1 26 ? 29.953 -36.562 51.594 1 24.73 26 PRO B N 1
ATOM 3312 C CA . PRO B 1 26 ? 30.703 -37.562 50.812 1 24.73 26 PRO B CA 1
ATOM 3313 C C . PRO B 1 26 ? 31.516 -36.938 49.688 1 24.73 26 PRO B C 1
ATOM 3315 O O . PRO B 1 26 ? 31.219 -35.812 49.25 1 24.73 26 PRO B O 1
ATOM 3318 N N . SER B 1 27 ? 32.781 -37.469 49.562 1 24.47 27 SER B N 1
ATOM 3319 C CA . SER B 1 27 ? 33.875 -37.156 48.656 1 24.47 27 SER B CA 1
ATOM 3320 C C . SER B 1 27 ? 33.438 -37.156 47.219 1 24.47 27 SER B C 1
ATOM 3322 O O . SER B 1 27 ? 33 -38.219 46.688 1 24.47 27 SER B O 1
ATOM 3324 N N . MET B 1 28 ? 32.688 -36.188 46.781 1 23.38 28 MET B N 1
ATOM 3325 C CA . MET B 1 28 ? 32.156 -36.188 45.406 1 23.38 28 MET B CA 1
ATOM 3326 C C . MET B 1 28 ? 33.312 -36.406 44.406 1 23.38 28 MET B C 1
ATOM 3328 O O . MET B 1 28 ? 34.281 -35.656 44.406 1 23.38 28 MET B O 1
ATOM 3332 N N . SER B 1 29 ? 33.594 -37.719 44.156 1 23.98 29 SER B N 1
ATOM 3333 C CA . SER B 1 29 ? 34.562 -38.031 43.094 1 23.98 29 SER B CA 1
ATOM 3334 C C . SER B 1 29 ? 34.344 -37.156 41.875 1 23.98 29 SER B C 1
ATOM 3336 O O . SER B 1 29 ? 33.219 -36.875 41.5 1 23.98 29 SER B O 1
ATOM 3338 N N . ARG B 1 30 ? 35.406 -36.344 41.594 1 25.09 30 ARG B N 1
ATOM 3339 C CA . ARG B 1 30 ? 35.5 -35.438 40.469 1 25.09 30 ARG B CA 1
ATOM 3340 C C . ARG B 1 30 ? 35.219 -36.156 39.156 1 25.09 30 ARG B C 1
ATOM 3342 O O . ARG B 1 30 ? 36 -37 38.719 1 25.09 30 ARG B O 1
ATOM 3349 N N . VAL B 1 31 ? 34 -36.75 39 1 23.73 31 VAL B N 1
ATOM 3350 C CA . VAL B 1 31 ? 33.781 -37.188 37.656 1 23.73 31 VAL B CA 1
ATOM 3351 C C . VAL B 1 31 ? 34.281 -36.156 36.656 1 23.73 31 VAL B C 1
ATOM 3353 O O . VAL B 1 31 ? 34 -34.969 36.781 1 23.73 31 VAL B O 1
ATOM 3356 N N . SER B 1 32 ? 35.406 -36.562 36.062 1 26.17 32 SER B N 1
ATOM 3357 C CA . SER B 1 32 ? 36 -35.781 34.969 1 26.17 32 SER B CA 1
ATOM 3358 C C . SER B 1 32 ? 34.969 -35.344 33.969 1 26.17 32 SER B C 1
ATOM 3360 O O . SER B 1 32 ? 34.219 -36.188 33.406 1 26.17 32 SER B O 1
ATOM 3362 N N . ALA B 1 33 ? 34.281 -34.281 34.281 1 29.38 33 ALA B N 1
ATOM 3363 C CA . ALA B 1 33 ? 33.375 -33.719 33.281 1 29.38 33 ALA B CA 1
ATOM 3364 C C . ALA B 1 33 ? 34 -33.719 31.906 1 29.38 33 ALA B C 1
ATOM 3366 O O . ALA B 1 33 ? 35.031 -33.062 31.672 1 29.38 33 ALA B O 1
ATOM 3367 N N . SER B 1 34 ? 34.125 -34.938 31.391 1 24.69 34 SER B N 1
ATOM 3368 C CA . SER B 1 34 ? 34.562 -34.844 30 1 24.69 34 SER B CA 1
ATOM 3369 C C . SER B 1 34 ? 33.938 -33.625 29.328 1 24.69 34 SER B C 1
ATOM 3371 O O . SER B 1 34 ? 32.75 -33.312 29.516 1 24.69 34 SER B O 1
ATOM 3373 N N . ALA B 1 35 ? 34.812 -32.688 29.031 1 31.02 35 ALA B N 1
ATOM 3374 C CA . ALA B 1 35 ? 34.469 -31.516 28.203 1 31.02 35 ALA B CA 1
ATOM 3375 C C . ALA B 1 35 ? 33.5 -31.891 27.094 1 31.02 35 ALA B C 1
ATOM 3377 O O . ALA B 1 35 ? 33.844 -32.656 26.188 1 31.02 35 ALA B O 1
ATOM 3378 N N . ASP B 1 36 ? 32.281 -32.188 27.5 1 29.56 36 ASP B N 1
ATOM 3379 C CA . ASP B 1 36 ? 31.219 -32.406 26.5 1 29.56 36 ASP B CA 1
ATOM 3380 C C . ASP B 1 36 ? 31.5 -31.562 25.25 1 29.56 36 ASP B C 1
ATOM 3382 O O . ASP B 1 36 ? 31.922 -30.406 25.359 1 29.56 36 ASP B O 1
ATOM 3386 N N . ALA B 1 37 ? 31.797 -32.219 24.172 1 32.25 37 ALA B N 1
ATOM 3387 C CA . ALA B 1 37 ? 31.859 -31.656 22.812 1 32.25 37 ALA B CA 1
ATOM 3388 C C . ALA B 1 37 ? 30.859 -30.516 22.656 1 32.25 37 ALA B C 1
ATOM 3390 O O . ALA B 1 37 ? 29.641 -30.75 22.656 1 32.25 37 ALA B O 1
ATOM 3391 N N . LEU B 1 38 ? 31.219 -29.391 23.203 1 32.06 38 LEU B N 1
ATOM 3392 C CA . LEU B 1 38 ? 30.453 -28.203 22.812 1 32.06 38 LEU B CA 1
ATOM 3393 C C . LEU B 1 38 ? 29.984 -28.312 21.375 1 32.06 38 LEU B C 1
ATOM 3395 O O . LEU B 1 38 ? 30.797 -28.234 20.438 1 32.06 38 LEU B O 1
ATOM 3399 N N . THR B 1 39 ? 29.234 -29.359 21.062 1 31.19 39 THR B N 1
ATOM 3400 C CA . THR B 1 39 ? 28.578 -29.281 19.766 1 31.19 39 THR B CA 1
ATOM 3401 C C . THR B 1 39 ? 28.328 -27.828 19.359 1 31.19 39 THR B C 1
ATOM 3403 O O . THR B 1 39 ? 27.641 -27.094 20.078 1 31.19 39 THR B O 1
ATOM 3406 N N . THR B 1 40 ? 29.359 -27.203 18.875 1 31.69 40 THR B N 1
ATOM 3407 C CA . THR B 1 40 ? 29.219 -25.906 18.234 1 31.69 40 THR B CA 1
ATOM 3408 C C . THR B 1 40 ? 27.875 -25.797 17.547 1 31.69 40 THR B C 1
ATOM 3410 O O . THR B 1 40 ? 27.641 -26.422 16.516 1 31.69 40 THR B O 1
ATOM 3413 N N . VAL B 1 41 ? 26.844 -25.922 18.234 1 36.75 41 VAL B N 1
ATOM 3414 C CA . VAL B 1 41 ? 25.594 -25.516 17.578 1 36.75 41 VAL B CA 1
ATOM 3415 C C . VAL B 1 41 ? 25.859 -24.312 16.672 1 36.75 41 VAL B C 1
ATOM 3417 O O . VAL B 1 41 ? 26.422 -23.297 17.109 1 36.75 41 VAL B O 1
ATOM 3420 N N . PRO B 1 42 ? 26.172 -24.562 15.461 1 38.62 42 PRO B N 1
ATOM 3421 C CA . PRO B 1 42 ? 26.359 -23.391 14.609 1 38.62 42 PRO B CA 1
ATOM 3422 C C . PRO B 1 42 ? 25.625 -22.156 15.125 1 38.62 42 PRO B C 1
ATOM 3424 O O . PRO B 1 42 ? 24.547 -22.281 15.703 1 38.62 42 PRO B O 1
ATOM 3427 N N . LEU B 1 43 ? 26.188 -21.203 15.719 1 38.47 43 LEU B N 1
ATOM 3428 C CA . LEU B 1 43 ? 25.672 -19.906 16.141 1 38.47 43 LEU B CA 1
ATOM 3429 C C . LEU B 1 43 ? 24.453 -19.516 15.312 1 38.47 43 LEU B C 1
ATOM 3431 O O . LEU B 1 43 ? 24.562 -19.266 14.109 1 38.47 43 LEU B O 1
ATOM 3435 N N . ALA B 1 44 ? 23.312 -20.078 15.508 1 46.41 44 ALA B N 1
ATOM 3436 C CA . ALA B 1 44 ? 22 -19.781 14.961 1 46.41 44 ALA B CA 1
ATOM 3437 C C . ALA B 1 44 ? 21.844 -18.297 14.656 1 46.41 44 ALA B C 1
ATOM 3439 O O . ALA B 1 44 ? 21.938 -17.469 15.555 1 46.41 44 ALA B O 1
ATOM 3440 N N . THR B 1 45 ? 22.344 -17.766 13.492 1 64.88 45 THR B N 1
ATOM 3441 C CA . THR B 1 45 ? 22.188 -16.406 12.961 1 64.88 45 THR B CA 1
ATOM 3442 C C . THR B 1 45 ? 20.844 -15.812 13.375 1 64.88 45 THR B C 1
ATOM 3444 O O . THR B 1 45 ? 19.797 -16.375 13.078 1 64.88 45 THR B O 1
ATOM 3447 N N . LYS B 1 46 ? 20.953 -14.93 14.398 1 79.5 46 LYS B N 1
ATOM 3448 C CA . LYS B 1 46 ? 19.766 -14.195 14.805 1 79.5 46 LYS B CA 1
ATOM 3449 C C . LYS B 1 46 ? 19.188 -13.391 13.641 1 79.5 46 LYS B C 1
ATOM 3451 O O . LYS B 1 46 ? 19.922 -12.984 12.742 1 79.5 46 LYS B O 1
ATOM 3456 N N . GLY B 1 47 ? 17.891 -13.406 13.562 1 87.75 47 GLY B N 1
ATOM 3457 C CA . GLY B 1 47 ? 17.172 -12.703 12.508 1 87.75 47 GLY B CA 1
ATOM 3458 C C . GLY B 1 47 ? 17.719 -11.312 12.25 1 87.75 47 GLY B C 1
ATOM 3459 O O . GLY B 1 47 ? 17.766 -10.859 11.102 1 87.75 47 GLY B O 1
ATOM 3460 N N . ALA B 1 48 ? 18.25 -10.695 13.258 1 88.69 48 ALA B N 1
ATOM 3461 C CA . ALA B 1 48 ? 18.766 -9.328 13.164 1 88.69 48 ALA B CA 1
ATOM 3462 C C . ALA B 1 48 ? 19.969 -9.242 12.227 1 88.69 48 ALA B C 1
ATOM 3464 O O . ALA B 1 48 ? 20.266 -8.18 11.688 1 88.69 48 ALA B O 1
ATOM 3465 N N . SER B 1 49 ? 20.656 -10.328 12.062 1 91.81 49 SER B N 1
ATOM 3466 C CA . SER B 1 49 ? 21.875 -10.336 11.242 1 91.81 49 SER B CA 1
ATOM 3467 C C . SER B 1 49 ? 21.531 -10.156 9.766 1 91.81 49 SER B C 1
ATOM 3469 O O . SER B 1 49 ? 22.406 -9.805 8.969 1 91.81 49 SER B O 1
ATOM 3471 N N . PHE B 1 50 ? 20.281 -10.344 9.453 1 93.25 50 PHE B N 1
ATOM 3472 C CA . PHE B 1 50 ? 19.875 -10.227 8.062 1 93.25 50 PHE B CA 1
ATOM 3473 C C . PHE B 1 50 ? 19.438 -8.797 7.742 1 93.25 50 PHE B C 1
ATOM 3475 O O . PHE B 1 50 ? 19.219 -8.453 6.578 1 93.25 50 PHE B O 1
ATOM 3482 N N . ILE B 1 51 ? 19.359 -7.949 8.758 1 94.88 51 ILE B N 1
ATOM 3483 C CA . ILE B 1 51 ? 18.766 -6.625 8.617 1 94.88 51 ILE B CA 1
ATOM 3484 C C . ILE B 1 51 ? 19.844 -5.605 8.273 1 94.88 51 ILE B C 1
ATOM 3486 O O . ILE B 1 51 ? 20.953 -5.648 8.828 1 94.88 51 ILE B O 1
ATOM 3490 N N . ARG B 1 52 ? 19.484 -4.711 7.375 1 94.44 52 ARG B N 1
ATOM 3491 C CA . ARG B 1 52 ? 20.406 -3.621 7.055 1 94.44 52 ARG B CA 1
ATOM 3492 C C . ARG B 1 52 ? 20.797 -2.844 8.312 1 94.44 52 ARG B C 1
ATOM 3494 O O . ARG B 1 52 ? 19.953 -2.594 9.172 1 94.44 52 ARG B O 1
ATOM 3501 N N . LYS B 1 53 ? 21.938 -2.303 8.367 1 92 53 LYS B N 1
ATOM 3502 C CA . LYS B 1 53 ? 22.531 -1.711 9.57 1 92 53 LYS B CA 1
ATOM 3503 C C . LYS B 1 53 ? 21.766 -0.457 9.984 1 92 53 LYS B C 1
ATOM 3505 O O . LYS B 1 53 ? 21.469 -0.269 11.172 1 92 53 LYS B O 1
ATOM 3510 N N . HIS B 1 54 ? 21.406 0.385 9.07 1 90.5 54 HIS B N 1
ATOM 3511 C CA . HIS B 1 54 ? 20.781 1.656 9.43 1 90.5 54 HIS B CA 1
ATOM 3512 C C . HIS B 1 54 ? 19.391 1.447 10.008 1 90.5 54 HIS B C 1
ATOM 3514 O O . HIS B 1 54 ? 18.891 2.299 10.734 1 90.5 54 HIS B O 1
ATOM 3520 N N . LEU B 1 55 ? 18.75 0.318 9.727 1 92.31 55 LEU B N 1
ATOM 3521 C CA . LEU B 1 55 ? 17.406 0.037 10.219 1 92.31 55 LEU B CA 1
ATOM 3522 C C . LEU B 1 55 ? 17.453 -0.511 11.641 1 92.31 55 LEU B C 1
ATOM 3524 O O . LEU B 1 55 ? 16.438 -0.501 12.352 1 92.31 55 LEU B O 1
ATOM 3528 N N . GLN B 1 56 ? 18.562 -1.021 11.977 1 90.31 56 GLN B N 1
ATOM 3529 C CA . GLN B 1 56 ? 18.688 -1.594 13.312 1 90.31 56 GLN B CA 1
ATOM 3530 C C . GLN B 1 56 ? 18.625 -0.511 14.391 1 90.31 56 GLN B C 1
ATOM 3532 O O . GLN B 1 56 ? 18.266 -0.79 15.539 1 90.31 56 GLN B O 1
ATOM 3537 N N . THR B 1 57 ? 18.781 0.779 13.969 1 86.69 57 THR B N 1
ATOM 3538 C CA . THR B 1 57 ? 18.781 1.877 14.93 1 86.69 57 THR B CA 1
ATOM 3539 C C . THR B 1 57 ? 17.609 2.818 14.672 1 86.69 57 THR B C 1
ATOM 3541 O O . THR B 1 57 ? 17.453 3.822 15.367 1 86.69 57 THR B O 1
ATOM 3544 N N . LEU B 1 58 ? 16.922 2.541 13.703 1 86.38 58 LEU B N 1
ATOM 3545 C CA . LEU B 1 58 ? 15.781 3.389 13.359 1 86.38 58 LEU B CA 1
ATOM 3546 C C . LEU B 1 58 ? 14.664 3.246 14.398 1 86.38 58 LEU B C 1
ATOM 3548 O O . LEU B 1 58 ? 14.312 2.131 14.781 1 86.38 58 LEU B O 1
ATOM 3552 N N . ALA B 1 59 ? 14.188 4.379 14.867 1 79 59 ALA B N 1
ATOM 3553 C CA . ALA B 1 59 ? 13.008 4.352 15.727 1 79 59 ALA B CA 1
ATOM 3554 C C . ALA B 1 59 ? 11.742 4.156 14.906 1 79 59 ALA B C 1
ATOM 3556 O O . ALA B 1 59 ? 11.617 4.691 13.797 1 79 59 ALA B O 1
ATOM 3557 N N . PRO B 1 60 ? 10.82 3.385 15.508 1 74.69 60 PRO B N 1
ATOM 3558 C CA . PRO B 1 60 ? 9.555 3.254 14.781 1 74.69 60 PRO B CA 1
ATOM 3559 C C . PRO B 1 60 ? 8.766 4.559 14.734 1 74.69 60 PRO B C 1
ATOM 3561 O O . PRO B 1 60 ? 8.977 5.445 15.562 1 74.69 60 PRO B O 1
ATOM 3564 N N . TYR B 1 61 ? 7.938 4.641 13.719 1 73.56 61 TYR B N 1
ATOM 3565 C CA . TYR B 1 61 ? 7.012 5.766 13.648 1 73.56 61 TYR B CA 1
ATOM 3566 C C . TYR B 1 61 ? 5.973 5.684 14.766 1 73.56 61 TYR B C 1
ATOM 3568 O O . TYR B 1 61 ? 5.484 4.598 15.086 1 73.56 61 TYR B O 1
ATOM 3576 N N . THR B 1 62 ? 5.617 6.777 15.32 1 69.94 62 THR B N 1
ATOM 3577 C CA . THR B 1 62 ? 4.547 6.844 16.312 1 69.94 62 THR B CA 1
ATOM 3578 C C . THR B 1 62 ? 3.217 7.191 15.648 1 69.94 62 THR B C 1
ATOM 3580 O O . THR B 1 62 ? 2.938 8.359 15.375 1 69.94 62 THR B O 1
ATOM 3583 N N . PRO B 1 63 ? 2.453 6.164 15.492 1 72.62 63 PRO B N 1
ATOM 3584 C CA . PRO B 1 63 ? 1.199 6.441 14.789 1 72.62 63 PRO B CA 1
ATOM 3585 C C . PRO B 1 63 ? 0.074 6.867 15.727 1 72.62 63 PRO B C 1
ATOM 3587 O O . PRO B 1 63 ? 0.21 6.754 16.953 1 72.62 63 PRO B O 1
ATOM 3590 N N . ILE B 1 64 ? -0.847 7.504 15.086 1 77.56 64 ILE B N 1
ATOM 3591 C CA . ILE B 1 64 ? -2.092 7.766 15.797 1 77.56 64 ILE B CA 1
ATOM 3592 C C . ILE B 1 64 ? -2.945 6.5 15.836 1 77.56 64 ILE B C 1
ATOM 3594 O O . ILE B 1 64 ? -2.742 5.586 15.031 1 77.56 64 ILE B O 1
ATOM 3598 N N . GLU B 1 65 ? -3.814 6.477 16.906 1 80.94 65 GLU B N 1
ATOM 3599 C CA . GLU B 1 65 ? -4.625 5.281 17.109 1 80.94 65 GLU B CA 1
ATOM 3600 C C . GLU B 1 65 ? -6.062 5.504 16.656 1 80.94 65 GLU B C 1
ATOM 3602 O O . GLU B 1 65 ? -6.621 6.586 16.859 1 80.94 65 GLU B O 1
ATOM 3607 N N . PRO B 1 66 ? -6.68 4.488 16.062 1 81.56 66 PRO B N 1
ATOM 3608 C CA . PRO B 1 66 ? -8.086 4.605 15.672 1 81.56 66 PRO B CA 1
ATOM 3609 C C . PRO B 1 66 ? -9.039 4.488 16.859 1 81.56 66 PRO B C 1
ATOM 3611 O O . PRO B 1 66 ? -8.602 4.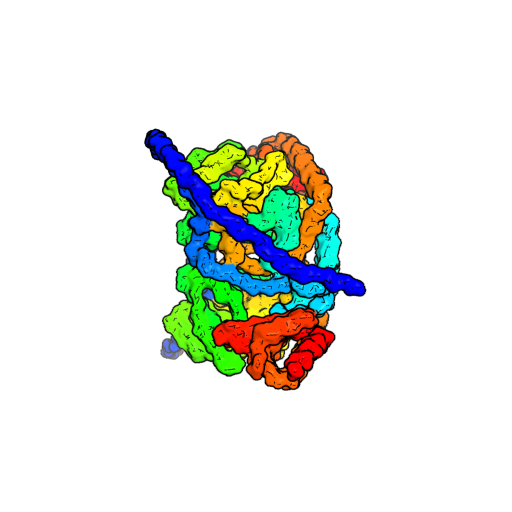27 17.984 1 81.56 66 PRO B O 1
ATOM 3614 N N . PHE B 1 67 ? -10.32 4.68 16.547 1 80.81 67 PHE B N 1
ATOM 3615 C CA . PHE B 1 67 ? -11.359 4.73 17.578 1 80.81 67 PHE B CA 1
ATOM 3616 C C . PHE B 1 67 ? -11.375 3.445 18.391 1 80.81 67 PHE B C 1
ATOM 3618 O O . PHE B 1 67 ? -11.508 3.486 19.625 1 80.81 67 PHE B O 1
ATOM 3625 N N . GLU B 1 68 ? -11.289 2.371 17.688 1 79.38 68 GLU B N 1
ATOM 3626 C CA . GLU B 1 68 ? -11.398 1.091 18.375 1 79.38 68 GLU B CA 1
ATOM 3627 C C . GLU B 1 68 ? -10.32 0.946 19.453 1 79.38 68 GLU B C 1
ATOM 3629 O O . GLU B 1 68 ? -10.586 0.463 20.547 1 79.38 68 GLU B O 1
ATOM 3634 N N . ILE B 1 69 ? -9.195 1.375 19.156 1 78.69 69 ILE B N 1
ATOM 3635 C CA . ILE B 1 69 ? -8.07 1.277 20.078 1 78.69 69 ILE B CA 1
ATOM 3636 C C . ILE B 1 69 ? -8.219 2.324 21.188 1 78.69 69 ILE B C 1
ATOM 3638 O O . ILE B 1 69 ? -8.031 2.021 22.359 1 78.69 69 ILE B O 1
ATOM 3642 N N . LEU B 1 70 ? -8.617 3.492 20.781 1 82.31 70 LEU B N 1
ATOM 3643 C CA . LEU B 1 70 ? -8.828 4.566 21.75 1 82.31 70 LEU B CA 1
ATOM 3644 C C . LEU B 1 70 ? -9.953 4.215 22.719 1 82.31 70 LEU B C 1
ATOM 3646 O O . LEU B 1 70 ? -9.852 4.469 23.922 1 82.31 70 LEU B O 1
ATOM 3650 N N . SER B 1 71 ? -11.031 3.664 22.109 1 84.06 71 SER B N 1
ATOM 3651 C CA . SER B 1 71 ? -12.18 3.252 22.906 1 84.06 71 SER B CA 1
ATOM 3652 C C . SER B 1 71 ? -11.773 2.252 23.984 1 84.06 71 SER B C 1
ATOM 3654 O O . SER B 1 71 ? -12.125 2.414 25.156 1 84.06 71 SER B O 1
ATOM 3656 N N . ALA B 1 72 ? -11.062 1.26 23.641 1 84.56 72 ALA B N 1
ATOM 3657 C CA . ALA B 1 72 ? -10.586 0.247 24.578 1 84.56 72 ALA B CA 1
ATOM 3658 C C . ALA B 1 72 ? -9.695 0.865 25.641 1 84.56 72 ALA B C 1
ATOM 3660 O O . ALA B 1 72 ? -9.82 0.546 26.828 1 84.56 72 ALA B O 1
ATOM 3661 N N . ARG B 1 73 ? -8.875 1.773 25.328 1 84.25 73 ARG B N 1
ATOM 3662 C CA . ARG B 1 73 ? -7.902 2.389 26.234 1 84.25 73 ARG B CA 1
ATOM 3663 C C . ARG B 1 73 ? -8.594 3.34 27.203 1 84.25 73 ARG B C 1
ATOM 3665 O O . ARG B 1 73 ? -8.25 3.381 28.391 1 84.25 73 ARG B O 1
ATOM 3672 N N . LEU B 1 74 ? -9.625 4.051 26.688 1 87 74 LEU B N 1
ATOM 3673 C CA . LEU B 1 74 ? -10.258 5.105 27.469 1 87 74 LEU B CA 1
ATOM 3674 C C . LEU B 1 74 ? -11.492 4.574 28.188 1 87 74 LEU B C 1
ATOM 3676 O O . LEU B 1 74 ? -12.023 5.234 29.078 1 87 74 LEU B O 1
ATOM 3680 N N . GLY B 1 75 ? -11.906 3.348 27.766 1 89.56 75 GLY B N 1
ATOM 3681 C CA . GLY B 1 75 ? -13.141 2.814 28.328 1 89.56 75 GLY B CA 1
ATOM 3682 C C . GLY B 1 75 ? -14.367 3.621 27.938 1 89.56 75 GLY B C 1
ATOM 3683 O O . GLY B 1 75 ? -15.234 3.883 28.781 1 89.56 75 GLY B O 1
ATOM 3684 N N . ARG B 1 76 ? -14.352 4.16 26.719 1 90.69 76 ARG B N 1
ATOM 3685 C CA . ARG B 1 76 ? -15.445 4.961 26.172 1 90.69 76 ARG B CA 1
ATOM 3686 C C . ARG B 1 76 ? -15.93 4.391 24.844 1 90.69 76 ARG B C 1
ATOM 3688 O O . ARG B 1 76 ? -15.141 3.85 24.062 1 90.69 76 ARG B O 1
ATOM 3695 N N . HIS B 1 77 ? -17.219 4.547 24.672 1 91.06 77 HIS B N 1
ATOM 3696 C CA . HIS B 1 77 ? -17.734 4.18 23.359 1 91.06 77 HIS B CA 1
ATOM 3697 C C . HIS B 1 77 ? -17.156 5.09 22.266 1 91.06 77 HIS B C 1
ATOM 3699 O O . HIS B 1 77 ? -17.016 6.297 22.469 1 91.06 77 HIS B O 1
ATOM 3705 N N . PRO B 1 78 ? -16.859 4.512 21.125 1 88.38 78 PRO B N 1
ATOM 3706 C CA . PRO B 1 78 ? -16.281 5.309 20.031 1 88.38 78 PRO B CA 1
ATOM 3707 C C . PRO B 1 78 ? -17.094 6.57 19.734 1 88.38 78 PRO B C 1
ATOM 3709 O O . PRO B 1 78 ? -16.516 7.621 19.453 1 88.38 78 PRO B O 1
ATOM 3712 N N . LYS B 1 79 ? -18.375 6.512 19.906 1 87.44 79 LYS B N 1
ATOM 3713 C CA . LYS B 1 79 ? -19.234 7.641 19.609 1 87.44 79 LYS B CA 1
ATOM 3714 C C . LYS B 1 79 ? -19.078 8.758 20.625 1 87.44 79 LYS B C 1
ATOM 3716 O O . LYS B 1 79 ? -19.469 9.898 20.375 1 87.44 79 LYS B O 1
ATOM 3721 N N . ASP B 1 80 ? -18.484 8.375 21.734 1 91.19 80 ASP B N 1
ATOM 3722 C CA . ASP B 1 80 ? -18.312 9.344 22.812 1 91.19 80 ASP B CA 1
ATOM 3723 C C . ASP B 1 80 ? -16.922 9.953 22.781 1 91.19 80 ASP B C 1
ATOM 3725 O O . ASP B 1 80 ? -16.578 10.781 23.625 1 91.19 80 ASP B O 1
ATOM 3729 N N . ILE B 1 81 ? -16.188 9.531 21.875 1 94.75 81 ILE B N 1
ATOM 3730 C CA . ILE B 1 81 ? -14.828 10.047 21.734 1 94.75 81 ILE B CA 1
ATOM 3731 C C . ILE B 1 81 ? -14.805 11.156 20.688 1 94.75 81 ILE B C 1
ATOM 3733 O O . ILE B 1 81 ? -15.273 10.969 19.562 1 94.75 81 ILE B O 1
ATOM 3737 N N . VAL B 1 82 ? -14.383 12.336 21.125 1 96.81 82 VAL B N 1
ATOM 3738 C CA . VAL B 1 82 ? -14.148 13.445 20.203 1 96.81 82 VAL B CA 1
ATOM 3739 C C . VAL B 1 82 ? -12.719 13.375 19.672 1 96.81 82 VAL B C 1
ATOM 3741 O O . VAL B 1 82 ? -11.789 13.867 20.312 1 96.81 82 VAL B O 1
ATOM 3744 N N . LYS B 1 83 ? -12.562 12.766 18.516 1 96.06 83 LYS B N 1
ATOM 3745 C CA . LYS B 1 83 ? -11.25 12.508 17.938 1 96.06 83 LYS B CA 1
ATOM 3746 C C . LYS B 1 83 ? -10.797 13.672 17.062 1 96.06 83 LYS B C 1
ATOM 3748 O O . LYS B 1 83 ? -11.172 13.758 15.883 1 96.06 83 LYS B O 1
ATOM 3753 N N . LEU B 1 84 ? -9.953 14.508 17.562 1 98 84 LEU B N 1
ATOM 3754 C CA . LEU B 1 84 ? -9.461 15.688 16.859 1 98 84 LEU B CA 1
ATOM 3755 C C . LEU B 1 84 ? -7.941 15.742 16.891 1 98 84 LEU B C 1
ATOM 3757 O O . LEU B 1 84 ? -7.359 16.812 17.109 1 98 84 LEU B O 1
ATOM 3761 N N . ASP B 1 85 ? -7.281 14.57 16.672 1 96.56 85 ASP B N 1
ATOM 3762 C CA . ASP B 1 85 ? -5.832 14.5 16.828 1 96.56 85 ASP B CA 1
ATOM 3763 C C . ASP B 1 85 ? -5.164 14.102 15.516 1 96.56 85 ASP B C 1
ATOM 3765 O O . ASP B 1 85 ? -3.934 14.055 15.43 1 96.56 85 ASP B O 1
ATOM 3769 N N . ALA B 1 86 ? -5.891 13.875 14.422 1 95.56 86 ALA B N 1
ATOM 3770 C CA . ALA B 1 86 ? -5.25 13.305 13.242 1 95.56 86 ALA B CA 1
ATOM 3771 C C . ALA B 1 86 ? -5.73 13.992 11.969 1 95.56 86 ALA B C 1
ATOM 3773 O O . ALA B 1 86 ? -5.535 13.477 10.867 1 95.56 86 ALA B O 1
ATOM 3774 N N . ASN B 1 87 ? -6.418 15.125 12.094 1 97.88 87 ASN B N 1
ATOM 3775 C CA . ASN B 1 87 ? -6.848 15.969 10.977 1 97.88 87 ASN B CA 1
ATOM 3776 C C . ASN B 1 87 ? -7.797 15.219 10.047 1 97.88 87 ASN B C 1
ATOM 3778 O O . ASN B 1 87 ? -7.797 15.445 8.836 1 97.88 87 ASN B O 1
ATOM 3782 N N . GLU B 1 88 ? -8.555 14.266 10.586 1 97.56 88 GLU B N 1
ATOM 3783 C CA . GLU B 1 88 ? -9.562 13.539 9.812 1 97.56 88 GLU B CA 1
ATOM 3784 C C . GLU B 1 88 ? -10.836 14.359 9.656 1 97.56 88 GLU B C 1
ATOM 3786 O O . GLU B 1 88 ? -11.039 15.344 10.375 1 97.56 88 GLU B O 1
ATOM 3791 N N . ASN B 1 89 ? -11.609 14.016 8.664 1 97.94 89 ASN B N 1
ATOM 3792 C CA . ASN B 1 89 ? -12.891 14.664 8.391 1 97.94 89 ASN B CA 1
ATOM 3793 C C . ASN B 1 89 ? -14.039 13.945 9.094 1 97.94 89 ASN B C 1
ATOM 3795 O O . ASN B 1 89 ? -14.453 12.867 8.664 1 97.94 89 ASN B O 1
ATOM 3799 N N . PRO B 1 90 ? -14.602 14.555 10.117 1 97 90 PRO B N 1
ATOM 3800 C CA . PRO B 1 90 ? -15.617 13.859 10.906 1 97 90 PRO B CA 1
ATOM 3801 C C . PRO B 1 90 ? -16.938 13.711 10.172 1 97 90 PRO B C 1
ATOM 3803 O O . PRO B 1 90 ? -17.812 12.945 10.594 1 97 90 PRO B O 1
ATOM 3806 N N . TYR B 1 91 ? -17.156 14.453 9.133 1 97.56 91 TYR B N 1
ATOM 3807 C CA . TYR B 1 91 ? -18.391 14.336 8.375 1 97.56 91 TYR B CA 1
ATOM 3808 C C . TYR B 1 91 ? -18.422 13.047 7.559 1 97.56 91 TYR B C 1
ATOM 3810 O O . TYR B 1 91 ? -19.484 12.57 7.172 1 97.56 91 TYR B O 1
ATOM 3818 N N . GLY B 1 92 ? -17.25 12.539 7.309 1 97.31 92 GLY B N 1
ATOM 3819 C CA . GLY B 1 92 ? -17.172 11.336 6.496 1 97.31 92 GLY B CA 1
ATOM 3820 C C . GLY B 1 92 ? -17.266 11.617 5.008 1 97.31 92 GLY B C 1
ATOM 3821 O O . GLY B 1 92 ? -17.344 12.773 4.59 1 97.31 92 GLY B O 1
ATOM 3822 N N . PRO B 1 93 ? -17.188 10.539 4.238 1 98.25 93 PRO B N 1
ATOM 3823 C CA . PRO B 1 93 ? -17.266 10.688 2.781 1 98.25 93 PRO B CA 1
ATOM 3824 C C . PRO B 1 93 ? -18.688 10.875 2.285 1 98.25 93 PRO B C 1
ATOM 3826 O O . PRO B 1 93 ? -19.641 10.656 3.039 1 98.25 93 PRO B O 1
ATOM 3829 N N . PRO B 1 94 ? -18.828 11.312 0.993 1 98.25 94 PRO B N 1
ATOM 3830 C CA . PRO B 1 94 ? -20.172 11.32 0.413 1 98.25 94 PRO B CA 1
ATOM 3831 C C . PRO B 1 94 ? -20.875 9.961 0.532 1 98.25 94 PRO B C 1
ATOM 3833 O O . PRO B 1 94 ? -20.219 8.922 0.44 1 98.25 94 PRO B O 1
ATOM 3836 N N . PRO B 1 95 ? -22.188 9.977 0.707 1 96.62 95 PRO B N 1
ATOM 3837 C CA . PRO B 1 95 ? -22.938 8.727 0.912 1 96.62 95 PRO B CA 1
ATOM 3838 C C . PRO B 1 95 ? -22.766 7.742 -0.24 1 96.62 95 PRO B C 1
ATOM 3840 O O . PRO B 1 95 ? -22.859 6.527 -0.035 1 96.62 95 PRO B O 1
ATOM 3843 N N . GLU B 1 96 ? -22.453 8.266 -1.429 1 97.88 96 GLU B N 1
ATOM 3844 C CA . GLU B 1 96 ? -22.25 7.426 -2.607 1 97.88 96 GLU B CA 1
ATOM 3845 C C . GLU B 1 96 ? -21.094 6.453 -2.398 1 97.88 96 GLU B C 1
ATOM 3847 O O . GLU B 1 96 ? -21.031 5.406 -3.045 1 97.88 96 GLU B O 1
ATOM 3852 N N . VAL B 1 97 ? -20.203 6.777 -1.502 1 98.06 97 VAL B N 1
ATOM 3853 C CA . VAL B 1 97 ? -19 5.984 -1.306 1 98.06 97 VAL B CA 1
ATOM 3854 C C . VAL B 1 97 ? -19.359 4.629 -0.7 1 98.06 97 VAL B C 1
ATOM 3856 O O . VAL B 1 97 ? -18.984 3.584 -1.231 1 98.06 97 VAL B O 1
ATOM 3859 N N . LEU B 1 98 ? -20.141 4.617 0.384 1 96.88 98 LEU B N 1
ATOM 3860 C CA . LEU B 1 98 ? -20.5 3.361 1.027 1 96.88 98 LEU B CA 1
ATOM 3861 C C . LEU B 1 98 ? -21.375 2.518 0.112 1 96.88 98 LEU B C 1
ATOM 3863 O O . LEU B 1 98 ? -21.266 1.29 0.092 1 96.88 98 LEU B O 1
ATOM 3867 N N . GLU B 1 99 ? -22.219 3.154 -0.596 1 96.88 99 GLU B N 1
ATOM 3868 C CA . GLU B 1 99 ? -23.047 2.441 -1.564 1 96.88 99 GLU B CA 1
ATOM 3869 C C . GLU B 1 99 ? -22.188 1.728 -2.605 1 96.88 99 GLU B C 1
ATOM 3871 O O . GLU B 1 99 ? -22.422 0.559 -2.918 1 96.88 99 GLU B O 1
ATOM 3876 N N . ALA B 1 100 ? -21.234 2.418 -3.102 1 97.44 100 ALA B N 1
ATOM 3877 C CA . ALA B 1 100 ? -20.344 1.861 -4.113 1 97.44 100 ALA B CA 1
ATOM 3878 C C . ALA B 1 100 ? -19.531 0.702 -3.551 1 97.44 100 ALA B C 1
ATOM 3880 O O . ALA B 1 100 ? -19.328 -0.311 -4.227 1 97.44 100 ALA B O 1
ATOM 3881 N N . LEU B 1 101 ? -19.094 0.842 -2.342 1 97.31 101 LEU B N 1
ATOM 3882 C CA . LEU B 1 101 ? -18.297 -0.2 -1.703 1 97.31 101 LEU B CA 1
ATOM 3883 C C . LEU B 1 101 ? -19.125 -1.453 -1.464 1 97.31 101 LEU B C 1
ATOM 3885 O O . LEU B 1 101 ? -18.641 -2.572 -1.655 1 97.31 101 LEU B O 1
ATOM 3889 N N . GLY B 1 102 ? -20.328 -1.303 -1.069 1 96.31 102 GLY B N 1
ATOM 3890 C CA . GLY B 1 102 ? -21.203 -2.428 -0.782 1 96.31 102 GLY B CA 1
ATOM 3891 C C . GLY B 1 102 ? -21.703 -3.137 -2.031 1 96.31 102 GLY B C 1
ATOM 3892 O O . GLY B 1 102 ? -22.203 -4.262 -1.957 1 96.31 102 GLY B O 1
ATOM 3893 N N . SER B 1 103 ? -21.516 -2.475 -3.178 1 95 103 SER B N 1
ATOM 3894 C CA . SER B 1 103 ? -22.016 -3.049 -4.422 1 95 103 SER B CA 1
ATOM 3895 C C . SER B 1 103 ? -20.875 -3.32 -5.402 1 95 103 SER B C 1
ATOM 3897 O O . SER B 1 103 ? -21.109 -3.414 -6.609 1 95 103 SER B O 1
ATOM 3899 N N . MET B 1 104 ? -19.703 -3.381 -4.895 1 94.12 104 MET B N 1
ATOM 3900 C CA . MET B 1 104 ? -18.562 -3.625 -5.762 1 94.12 104 MET B CA 1
ATOM 3901 C C . MET B 1 104 ? -18.75 -4.898 -6.578 1 94.12 104 MET B C 1
ATOM 3903 O O . MET B 1 104 ? -19.031 -5.961 -6.02 1 94.12 104 MET B O 1
ATOM 3907 N N . GLU B 1 105 ? -18.453 -4.855 -7.82 1 90.38 105 GLU B N 1
ATOM 3908 C CA . GLU B 1 105 ? -18.75 -5.973 -8.719 1 90.38 105 GLU B CA 1
ATOM 3909 C C . GLU B 1 105 ? -17.641 -7.023 -8.672 1 90.38 105 GLU B C 1
ATOM 3911 O O . GLU B 1 105 ? -17.922 -8.227 -8.742 1 90.38 105 GLU B O 1
ATOM 3916 N N . PHE B 1 106 ? -16.422 -6.617 -8.555 1 91.69 106 PHE B N 1
ATOM 3917 C CA . PHE B 1 106 ? -15.32 -7.559 -8.734 1 91.69 106 PHE B CA 1
ATOM 3918 C C . PHE B 1 106 ? -14.281 -7.387 -7.633 1 91.69 106 PHE B C 1
ATOM 3920 O O . PHE B 1 106 ? -13.109 -7.133 -7.918 1 91.69 106 PHE B O 1
ATOM 3927 N N . PRO B 1 107 ? -14.672 -7.648 -6.352 1 95.5 107 PRO B N 1
ATOM 3928 C CA . PRO B 1 107 ? -13.688 -7.574 -5.27 1 95.5 107 PRO B CA 1
ATOM 3929 C C . PRO B 1 107 ? -12.617 -8.664 -5.371 1 95.5 107 PRO B C 1
ATOM 3931 O O . PRO B 1 107 ? -11.578 -8.578 -4.707 1 95.5 107 PRO B O 1
ATOM 3934 N N . ASN B 1 108 ? -12.875 -9.703 -6.18 1 97 108 ASN B N 1
ATOM 3935 C CA . ASN B 1 108 ? -12 -10.859 -6.309 1 97 108 ASN B CA 1
ATOM 3936 C C . ASN B 1 108 ? -11.016 -10.688 -7.469 1 97 108 ASN B C 1
ATOM 3938 O O . ASN B 1 108 ? -10.203 -11.578 -7.734 1 97 108 ASN B O 1
ATOM 3942 N N . ILE B 1 109 ? -11.086 -9.609 -8.141 1 95.94 109 ILE B N 1
ATOM 3943 C CA . ILE B 1 109 ? -10.234 -9.352 -9.289 1 95.94 109 ILE B CA 1
ATOM 3944 C C . ILE B 1 109 ? -9.195 -8.289 -8.938 1 95.94 109 ILE B C 1
ATOM 3946 O O . ILE B 1 109 ? -9.516 -7.293 -8.289 1 95.94 109 ILE B O 1
ATOM 3950 N N . TYR B 1 110 ? -7.965 -8.5 -9.383 1 95.5 110 TYR B N 1
ATOM 3951 C CA . TYR B 1 110 ? -6.895 -7.539 -9.133 1 95.5 110 TYR B CA 1
ATOM 3952 C C . TYR B 1 110 ? -7.242 -6.168 -9.703 1 95.5 110 TYR B C 1
ATOM 3954 O O . TYR B 1 110 ? -7.906 -6.07 -10.734 1 95.5 110 TYR B O 1
ATOM 3962 N N . PRO B 1 111 ? -6.766 -5.133 -9.039 1 94.94 111 PRO B N 1
ATOM 3963 C CA . PRO B 1 111 ? -7.062 -3.775 -9.508 1 94.94 111 PRO B CA 1
ATOM 3964 C C . PRO B 1 111 ? -6.32 -3.42 -10.789 1 94.94 111 PRO B C 1
ATOM 3966 O O . PRO B 1 111 ? -5.359 -4.098 -11.164 1 94.94 111 PRO B O 1
ATOM 3969 N N . ASP B 1 112 ? -6.836 -2.42 -11.438 1 93.81 112 ASP B N 1
ATOM 3970 C CA . ASP B 1 112 ? -6.098 -1.814 -12.539 1 93.81 112 ASP B CA 1
ATOM 3971 C C . ASP B 1 112 ? -4.758 -1.26 -12.07 1 93.81 112 ASP B C 1
ATOM 3973 O O . ASP B 1 112 ? -4.711 -0.33 -11.266 1 93.81 112 ASP B O 1
ATOM 3977 N N . PRO B 1 113 ? -3.672 -1.833 -12.586 1 92.62 113 PRO B N 1
ATOM 3978 C CA . PRO B 1 113 ? -2.355 -1.395 -12.117 1 92.62 113 PRO B CA 1
ATOM 3979 C C . PRO B 1 113 ? -2.092 0.084 -12.391 1 92.62 113 PRO B C 1
ATOM 3981 O O . PRO B 1 113 ? -1.222 0.689 -11.766 1 92.62 113 PRO B O 1
ATOM 3984 N N . GLU B 1 114 ? -2.84 0.693 -13.281 1 93.69 114 GLU B N 1
ATOM 3985 C CA . GLU B 1 114 ? -2.609 2.09 -13.641 1 93.69 114 GLU B CA 1
ATOM 3986 C C . GLU B 1 114 ? -3.723 2.986 -13.102 1 93.69 114 GLU B C 1
ATOM 3988 O O . GLU B 1 114 ? -3.74 4.188 -13.375 1 93.69 114 GLU B O 1
ATOM 3993 N N . SER B 1 115 ? -4.672 2.4 -12.445 1 95.81 115 SER B N 1
ATOM 3994 C CA . SER B 1 115 ? -5.789 3.17 -11.906 1 95.81 115 SER B CA 1
ATOM 3995 C C . SER B 1 115 ? -6.375 4.102 -12.961 1 95.81 115 SER B C 1
ATOM 3997 O O . SER B 1 115 ? -6.602 5.285 -12.695 1 95.81 115 SER B O 1
ATOM 3999 N N . ARG B 1 116 ? -6.617 3.613 -14.141 1 95.94 116 ARG B N 1
ATOM 4000 C CA . ARG B 1 116 ? -6.961 4.43 -15.305 1 95.94 116 ARG B CA 1
ATOM 4001 C C . ARG B 1 116 ? -8.258 5.203 -15.07 1 95.94 116 ARG B C 1
ATOM 4003 O O . ARG B 1 116 ? -8.344 6.387 -15.391 1 95.94 116 ARG B O 1
ATOM 4010 N N . ARG B 1 117 ? -9.273 4.555 -14.5 1 95.88 117 ARG B N 1
ATOM 4011 C CA . ARG B 1 117 ? -10.547 5.219 -14.234 1 95.88 117 ARG B CA 1
ATOM 4012 C C . ARG B 1 117 ? -10.367 6.379 -13.258 1 95.88 117 ARG B C 1
ATOM 4014 O O . ARG B 1 117 ? -10.891 7.473 -13.484 1 95.88 117 ARG B O 1
ATOM 4021 N N . LEU B 1 118 ? -9.609 6.164 -12.227 1 98.19 118 LEU B N 1
ATOM 4022 C CA . LEU B 1 118 ? -9.398 7.203 -11.227 1 98.19 118 LEU B CA 1
ATOM 4023 C C . LEU B 1 118 ? -8.547 8.336 -11.781 1 98.19 118 LEU B C 1
ATOM 4025 O O . LEU B 1 118 ? -8.82 9.508 -11.539 1 98.19 118 LEU B O 1
ATOM 4029 N N . ARG B 1 119 ? -7.508 7.977 -12.531 1 98.31 119 ARG B N 1
ATOM 4030 C CA . ARG B 1 119 ? -6.676 9.016 -13.133 1 98.31 119 ARG B CA 1
ATOM 4031 C C . ARG B 1 119 ? -7.492 9.883 -14.086 1 98.31 119 ARG B C 1
ATOM 4033 O O . ARG B 1 119 ? -7.301 11.102 -14.133 1 98.31 119 ARG B O 1
ATOM 4040 N N . ALA B 1 120 ? -8.398 9.273 -14.82 1 98.19 120 ALA B N 1
ATOM 4041 C CA . ALA B 1 120 ? -9.258 10.047 -15.711 1 98.19 120 ALA B CA 1
ATOM 4042 C C . ALA B 1 120 ? -10.156 10.992 -14.922 1 98.19 120 ALA B C 1
ATOM 4044 O O . ALA B 1 120 ? -10.305 12.164 -15.289 1 98.19 120 ALA B O 1
ATOM 4045 N N . ALA B 1 121 ? -10.75 10.516 -13.891 1 98.44 121 ALA B N 1
ATOM 4046 C CA . ALA B 1 121 ? -11.602 11.344 -13.047 1 98.44 121 ALA B CA 1
ATOM 4047 C C . ALA B 1 121 ? -10.82 12.5 -12.43 1 98.44 121 ALA B C 1
ATOM 4049 O O . ALA B 1 121 ? -11.312 13.633 -12.359 1 98.44 121 ALA B O 1
ATOM 4050 N N . LEU B 1 122 ? -9.617 12.219 -12.039 1 98.62 122 LEU B N 1
ATOM 4051 C CA . LEU B 1 122 ? -8.758 13.234 -11.438 1 98.62 122 LEU B CA 1
ATOM 4052 C C . LEU B 1 122 ? -8.336 14.273 -12.469 1 98.62 122 LEU B C 1
ATOM 4054 O O . LEU B 1 122 ? -8.203 15.453 -12.141 1 98.62 122 LEU B O 1
ATOM 4058 N N . ALA B 1 123 ? -8.062 13.773 -13.617 1 98.56 123 ALA B N 1
ATOM 4059 C CA . ALA B 1 123 ? -7.73 14.703 -14.695 1 98.56 123 ALA B CA 1
ATOM 4060 C C . ALA B 1 123 ? -8.852 15.719 -14.914 1 98.56 123 ALA B C 1
ATOM 4062 O O . ALA B 1 123 ? -8.586 16.906 -15.062 1 98.56 123 ALA B O 1
ATOM 4063 N N . GLU B 1 124 ? -10.023 15.242 -14.906 1 97.88 124 GLU B N 1
ATOM 4064 C CA . GLU B 1 124 ? -11.18 16.125 -15.047 1 97.88 124 GLU B CA 1
ATOM 4065 C C . GLU B 1 124 ? -11.289 17.078 -13.867 1 97.88 124 GLU B C 1
ATOM 4067 O O . GLU B 1 124 ? -11.539 18.281 -14.039 1 97.88 124 GLU B O 1
ATOM 4072 N N . ASP B 1 125 ? -11.047 16.594 -12.727 1 96.69 125 ASP B N 1
ATOM 4073 C CA . ASP B 1 125 ? -11.219 17.375 -11.5 1 96.69 125 ASP B CA 1
ATOM 4074 C C . ASP B 1 125 ? -10.148 18.453 -11.375 1 96.69 125 ASP B C 1
ATOM 4076 O O . ASP B 1 125 ? -10.422 19.562 -10.914 1 96.69 125 ASP B O 1
ATOM 4080 N N . THR B 1 126 ? -8.906 18.172 -11.766 1 96.62 126 THR B N 1
ATOM 4081 C CA . THR B 1 126 ? -7.773 19.062 -11.531 1 96.62 126 THR B CA 1
ATOM 4082 C C . THR B 1 126 ? -7.488 19.906 -12.773 1 96.62 126 THR B C 1
ATOM 4084 O O . THR B 1 126 ? -6.812 20.938 -12.68 1 96.62 126 THR B O 1
ATOM 4087 N N . GLY B 1 127 ? -7.879 19.391 -13.875 1 96.44 127 GLY B N 1
ATOM 4088 C CA . GLY B 1 127 ? -7.59 20.078 -15.125 1 96.44 127 GLY B CA 1
ATOM 4089 C C . GLY B 1 127 ? -6.234 19.719 -15.703 1 96.44 127 GLY B C 1
ATOM 4090 O O . GLY B 1 127 ? -5.793 20.328 -16.688 1 96.44 127 GLY B O 1
ATOM 4091 N N . ILE B 1 128 ? -5.555 18.812 -15.109 1 97.12 128 ILE B N 1
ATOM 4092 C CA . ILE B 1 128 ? -4.262 18.375 -15.633 1 97.12 128 ILE B CA 1
ATOM 4093 C C . ILE B 1 128 ? -4.414 17.031 -16.344 1 97.12 128 ILE B C 1
ATOM 4095 O O . ILE B 1 128 ? -5.301 16.25 -16 1 97.12 128 ILE B O 1
ATOM 4099 N N . GLY B 1 129 ? -3.611 16.766 -17.375 1 97.88 129 GLY B N 1
ATOM 4100 C CA . GLY B 1 129 ? -3.676 15.508 -18.094 1 97.88 129 GLY B CA 1
ATOM 4101 C C . GLY B 1 129 ? -3.395 14.297 -17.234 1 97.88 129 GLY B C 1
ATOM 4102 O O . GLY B 1 129 ? -2.523 14.336 -16.359 1 97.88 129 GLY B O 1
ATOM 4103 N N . ALA B 1 130 ? -4.137 13.203 -17.516 1 98.31 130 ALA B N 1
ATOM 4104 C CA . ALA B 1 130 ? -4.004 11.969 -16.766 1 98.31 130 ALA B CA 1
ATOM 4105 C C . ALA B 1 130 ? -2.574 11.438 -16.812 1 98.31 130 ALA B C 1
ATOM 4107 O O . ALA B 1 130 ? -2.121 10.758 -15.891 1 98.31 130 ALA B O 1
ATOM 4108 N N . GLU B 1 131 ? -1.82 11.703 -17.875 1 98.06 131 GLU B N 1
ATOM 4109 C CA . GLU B 1 131 ? -0.456 11.219 -18.047 1 98.06 131 GLU B CA 1
ATOM 4110 C C . GLU B 1 131 ? 0.478 11.797 -17 1 98.06 131 GLU B C 1
ATOM 4112 O O . GLU B 1 131 ? 1.57 11.266 -16.766 1 98.06 131 GLU B O 1
ATOM 4117 N N . HIS B 1 132 ? 0.014 12.898 -16.281 1 98.62 132 HIS B N 1
ATOM 4118 C CA . HIS B 1 132 ? 0.824 13.531 -15.242 1 98.62 132 HIS B CA 1
ATOM 4119 C C . HIS B 1 132 ? 0.453 13.016 -13.859 1 98.62 132 HIS B C 1
ATOM 4121 O O . HIS B 1 132 ? 1.021 13.453 -12.852 1 98.62 132 HIS B O 1
ATOM 4127 N N . ILE B 1 133 ? -0.528 12.094 -13.82 1 98.69 133 ILE B N 1
ATOM 4128 C CA . ILE B 1 133 ? -1.094 11.75 -12.523 1 98.69 133 ILE B CA 1
ATOM 4129 C C . ILE B 1 133 ? -0.725 10.312 -12.164 1 98.69 133 ILE B C 1
ATOM 4131 O O . ILE B 1 133 ? -0.831 9.406 -13 1 98.69 133 ILE B O 1
ATOM 4135 N N . LEU B 1 134 ? -0.227 10.125 -11.008 1 98.25 134 LEU B N 1
ATOM 4136 C CA . LEU B 1 134 ? -0 8.812 -10.406 1 98.25 134 LEU B CA 1
ATOM 4137 C C . LEU B 1 134 ? -0.754 8.68 -9.094 1 98.25 134 LEU B C 1
ATOM 4139 O O . LEU B 1 134 ? -0.772 9.617 -8.281 1 98.25 134 LEU B O 1
ATOM 4143 N N . VAL B 1 135 ? -1.464 7.531 -8.906 1 98.25 135 VAL B N 1
ATOM 4144 C CA . VAL B 1 135 ? -2.252 7.285 -7.707 1 98.25 135 VAL B CA 1
ATOM 4145 C C . VAL B 1 135 ? -1.48 6.359 -6.766 1 98.25 135 VAL B C 1
ATOM 4147 O O . VAL B 1 135 ? -0.761 5.465 -7.215 1 98.25 135 VAL B O 1
ATOM 4150 N N . GLY B 1 136 ? -1.575 6.617 -5.508 1 97.31 136 GLY B N 1
ATOM 4151 C CA . GLY B 1 136 ? -0.922 5.797 -4.5 1 97.31 136 GLY B CA 1
ATOM 4152 C C . GLY B 1 136 ? -1.843 5.406 -3.361 1 97.31 136 GLY B C 1
ATOM 4153 O O . GLY B 1 136 ? -2.936 5.957 -3.223 1 97.31 136 GLY B O 1
ATOM 4154 N N . CYS B 1 137 ? -1.397 4.395 -2.623 1 96.31 137 CYS B N 1
ATOM 4155 C CA . CYS B 1 137 ? -2.059 4.035 -1.372 1 96.31 137 CYS B CA 1
ATOM 4156 C C . CYS B 1 137 ? -1.876 5.129 -0.326 1 96.31 137 CYS B C 1
ATOM 4158 O O . CYS B 1 137 ? -1.149 4.941 0.652 1 96.31 137 CYS B O 1
ATOM 4160 N N . GLY B 1 138 ? -2.578 6.176 -0.504 1 95.31 138 GLY B N 1
ATOM 4161 C CA . GLY B 1 138 ? -2.314 7.414 0.216 1 95.31 138 GLY B CA 1
ATOM 4162 C C . GLY B 1 138 ? -1.142 8.195 -0.348 1 95.31 138 GLY B C 1
ATOM 4163 O O . GLY B 1 138 ? -0.345 7.656 -1.12 1 95.31 138 GLY B O 1
ATOM 4164 N N . ALA B 1 139 ? -1.092 9.43 0.09 1 96 139 ALA B N 1
ATOM 4165 C CA . ALA B 1 139 ? 0.044 10.242 -0.341 1 96 139 ALA B CA 1
ATOM 4166 C C . ALA B 1 139 ? 1.34 9.758 0.302 1 96 139 ALA B C 1
ATOM 4168 O O . ALA B 1 139 ? 2.426 9.953 -0.248 1 96 139 ALA B O 1
ATOM 4169 N N . ASP B 1 140 ? 1.226 9.07 1.388 1 94.62 140 ASP B N 1
ATOM 4170 C CA . ASP B 1 140 ? 2.395 8.547 2.09 1 94.62 140 ASP B CA 1
ATOM 4171 C C . ASP B 1 140 ? 3.174 7.574 1.208 1 94.62 140 ASP B C 1
ATOM 4173 O O . ASP B 1 140 ? 4.406 7.602 1.186 1 94.62 140 ASP B O 1
ATOM 4177 N N . GLU B 1 141 ? 2.436 6.758 0.534 1 95.75 141 GLU B N 1
ATOM 4178 C CA . GLU B 1 141 ? 3.119 5.812 -0.342 1 95.75 141 GLU B CA 1
ATOM 4179 C C . GLU B 1 141 ? 3.883 6.535 -1.447 1 95.75 141 GLU B C 1
ATOM 4181 O O . GLU B 1 141 ? 4.965 6.102 -1.847 1 95.75 141 GLU B O 1
ATOM 4186 N N . LEU B 1 142 ? 3.312 7.609 -1.93 1 97.62 142 LEU B N 1
ATOM 4187 C CA . LEU B 1 142 ? 3.965 8.359 -2.996 1 97.62 142 LEU B CA 1
ATOM 4188 C C . LEU B 1 142 ? 5.219 9.062 -2.479 1 97.62 142 LEU B C 1
ATOM 4190 O O . LEU B 1 142 ? 6.215 9.172 -3.195 1 97.62 142 LEU B O 1
ATOM 4194 N N . ILE B 1 143 ? 5.152 9.586 -1.265 1 97.94 143 ILE B N 1
ATOM 4195 C CA . ILE B 1 143 ? 6.34 10.18 -0.652 1 97.94 143 ILE B CA 1
ATOM 4196 C C . ILE B 1 143 ? 7.465 9.148 -0.617 1 97.94 143 ILE B C 1
ATOM 4198 O O . ILE B 1 143 ? 8.594 9.438 -1.033 1 97.94 143 ILE B O 1
ATOM 4202 N N . ASP B 1 144 ? 7.164 8.008 -0.204 1 96.5 144 ASP B N 1
ATOM 4203 C CA . ASP B 1 144 ? 8.164 6.941 -0.139 1 96.5 144 ASP B CA 1
ATOM 4204 C C . ASP B 1 144 ? 8.648 6.562 -1.534 1 96.5 144 ASP B C 1
ATOM 4206 O O . ASP B 1 144 ? 9.852 6.363 -1.745 1 96.5 144 ASP B O 1
ATOM 4210 N N . LEU B 1 145 ? 7.727 6.387 -2.451 1 96.69 145 LEU B N 1
ATOM 4211 C CA . LEU B 1 145 ? 8.078 6.016 -3.816 1 96.69 145 LEU B CA 1
ATOM 4212 C C . LEU B 1 145 ? 9.039 7.035 -4.426 1 96.69 145 LEU B C 1
ATOM 4214 O O . LEU B 1 145 ? 10.008 6.66 -5.09 1 96.69 145 LEU B O 1
ATOM 4218 N N . ILE B 1 146 ? 8.742 8.305 -4.219 1 98.31 146 ILE B N 1
ATOM 4219 C CA . ILE B 1 146 ? 9.602 9.375 -4.719 1 98.31 146 ILE B CA 1
ATOM 4220 C C . ILE B 1 146 ? 11.016 9.203 -4.152 1 98.31 146 ILE B C 1
ATOM 4222 O O . ILE B 1 146 ? 12 9.273 -4.891 1 98.31 146 ILE B O 1
ATOM 4226 N N . MET B 1 147 ? 11.109 8.938 -2.924 1 97.56 147 MET B N 1
ATOM 4227 C CA . MET B 1 147 ? 12.414 8.797 -2.279 1 97.56 147 MET B CA 1
ATOM 4228 C C . MET B 1 147 ? 13.133 7.543 -2.764 1 97.56 147 MET B C 1
ATOM 4230 O O . MET B 1 147 ? 14.336 7.566 -3.008 1 97.56 147 MET B O 1
ATOM 4234 N N . ARG B 1 148 ? 12.367 6.516 -2.932 1 95.38 148 ARG B N 1
ATOM 4235 C CA . ARG B 1 148 ? 12.93 5.27 -3.451 1 95.38 148 ARG B CA 1
ATOM 4236 C C . ARG B 1 148 ? 13.539 5.48 -4.832 1 95.38 148 ARG B C 1
ATOM 4238 O O . ARG B 1 148 ? 14.539 4.84 -5.176 1 95.38 148 ARG B O 1
ATOM 4245 N N . CYS B 1 149 ? 12.961 6.293 -5.562 1 96.69 149 CYS B N 1
ATOM 4246 C CA . CYS B 1 149 ? 13.367 6.488 -6.945 1 96.69 149 CYS B CA 1
ATOM 4247 C C . CYS B 1 149 ? 14.516 7.496 -7.039 1 96.69 149 CYS B C 1
ATOM 4249 O O . CYS B 1 149 ? 15.234 7.527 -8.039 1 96.69 149 CYS B O 1
ATOM 4251 N N . THR B 1 150 ? 14.711 8.305 -5.996 1 97.62 150 THR B N 1
ATOM 4252 C CA . THR B 1 150 ? 15.594 9.445 -6.176 1 97.62 150 THR B CA 1
ATOM 4253 C C . THR B 1 150 ? 16.797 9.359 -5.23 1 97.62 150 THR B C 1
ATOM 4255 O O . THR B 1 150 ? 17.828 9.992 -5.465 1 97.62 150 THR B O 1
ATOM 4258 N N . LEU B 1 151 ? 16.688 8.555 -4.145 1 97.19 151 LEU B N 1
ATOM 4259 C CA . LEU B 1 151 ? 17.719 8.609 -3.111 1 97.19 151 LEU B CA 1
ATOM 4260 C C . LEU B 1 151 ? 18.578 7.355 -3.129 1 97.19 151 LEU B C 1
ATOM 4262 O O . LEU B 1 151 ? 18.062 6.238 -3.109 1 97.19 151 LEU B O 1
ATOM 4266 N N . ASP B 1 152 ? 19.828 7.539 -3.141 1 94.75 152 ASP B N 1
ATOM 4267 C CA . ASP B 1 152 ? 20.797 6.512 -2.762 1 94.75 152 ASP B CA 1
ATOM 4268 C C . ASP B 1 152 ? 21.188 6.637 -1.289 1 94.75 152 ASP B C 1
ATOM 4270 O O . ASP B 1 152 ? 21.062 7.711 -0.701 1 94.75 152 ASP B O 1
ATOM 4274 N N . PRO B 1 153 ? 21.594 5.473 -0.701 1 92.56 153 PRO B N 1
ATOM 4275 C CA . PRO B 1 153 ? 22.094 5.613 0.667 1 92.56 153 PRO B CA 1
ATOM 4276 C C . PRO B 1 153 ? 23.172 6.691 0.795 1 92.56 153 PRO B C 1
ATOM 4278 O O . PRO B 1 153 ? 24.094 6.762 -0.027 1 92.56 153 PRO B O 1
ATOM 4281 N N . GLY B 1 154 ? 22.984 7.574 1.813 1 95.06 154 GLY B N 1
ATOM 4282 C CA . GLY B 1 154 ? 23.938 8.648 2.029 1 95.06 154 GLY B CA 1
ATOM 4283 C C . GLY B 1 154 ? 23.469 9.984 1.479 1 95.06 154 GLY B C 1
ATOM 4284 O O . GLY B 1 154 ? 23.984 11.039 1.867 1 95.06 154 GLY B O 1
ATOM 4285 N N . ASP B 1 155 ? 22.453 9.984 0.592 1 97.56 155 ASP B N 1
ATOM 4286 C CA . ASP B 1 155 ? 21.891 11.227 0.077 1 97.56 155 ASP B CA 1
ATOM 4287 C C . ASP B 1 155 ? 21.172 12 1.18 1 97.56 155 ASP B C 1
ATOM 4289 O O . ASP B 1 155 ? 21 11.492 2.291 1 97.56 155 ASP B O 1
ATOM 4293 N N . LYS B 1 156 ? 20.828 13.258 0.816 1 98.5 156 LYS B N 1
ATOM 4294 C CA . LYS B 1 156 ? 20.172 14.133 1.791 1 98.5 156 LYS B CA 1
ATOM 4295 C C . LYS B 1 156 ? 18.891 14.727 1.222 1 98.5 156 LYS B C 1
ATOM 4297 O O . LYS B 1 156 ? 18.797 14.984 0.018 1 98.5 156 LYS B O 1
ATOM 4302 N N . ILE B 1 157 ? 17.953 14.898 2.111 1 98.81 157 ILE B N 1
ATOM 4303 C CA . ILE B 1 157 ? 16.797 15.734 1.801 1 98.81 157 ILE B CA 1
ATOM 4304 C C . ILE B 1 157 ? 16.797 16.969 2.703 1 98.81 157 ILE B C 1
ATOM 4306 O O . ILE B 1 157 ? 17.531 17.016 3.697 1 98.81 157 ILE B O 1
ATOM 4310 N N . LEU B 1 158 ? 16.062 17.984 2.254 1 98.81 158 LEU B N 1
ATOM 4311 C CA . LEU B 1 158 ? 15.867 19.172 3.064 1 98.81 158 LEU B CA 1
ATOM 4312 C C . LEU B 1 158 ? 14.406 19.344 3.455 1 98.81 158 LEU B C 1
ATOM 4314 O O . LEU B 1 158 ? 13.516 19.188 2.617 1 98.81 158 LEU B O 1
ATOM 4318 N N . ASP B 1 159 ? 14.133 19.5 4.668 1 97.31 159 ASP B N 1
ATOM 4319 C CA . ASP B 1 159 ? 12.805 19.922 5.094 1 97.31 159 ASP B CA 1
ATOM 4320 C C . ASP B 1 159 ? 12.883 21.094 6.066 1 97.31 159 ASP B C 1
ATOM 4322 O O . ASP B 1 159 ? 13.977 21.547 6.422 1 97.31 159 ASP B O 1
ATOM 4326 N N . CYS B 1 160 ? 11.758 21.734 6.371 1 97.88 160 CYS B N 1
ATOM 4327 C CA . CYS B 1 160 ? 11.68 22.953 7.172 1 97.88 160 CYS B CA 1
ATOM 4328 C C . CYS B 1 160 ? 10.812 22.734 8.406 1 97.88 160 CYS B C 1
ATOM 4330 O O . CYS B 1 160 ? 9.633 23.078 8.414 1 97.88 160 CYS B O 1
ATOM 4332 N N . PRO B 1 161 ? 11.398 22.219 9.484 1 95.94 161 PRO B N 1
ATOM 4333 C CA . PRO B 1 161 ? 10.594 21.969 10.68 1 95.94 161 PRO B CA 1
ATOM 4334 C C . PRO B 1 161 ? 10.18 23.25 11.398 1 95.94 161 PRO B C 1
ATOM 4336 O O . PRO B 1 161 ? 10.867 24.266 11.297 1 95.94 161 PRO B O 1
ATOM 4339 N N . PRO B 1 162 ? 9.055 23.203 12.219 1 96.31 162 PRO B N 1
ATOM 4340 C CA . PRO B 1 162 ? 8.188 22.031 12.328 1 96.31 162 PRO B CA 1
ATOM 4341 C C . PRO B 1 162 ? 7.418 21.75 11.031 1 96.31 162 PRO B C 1
ATOM 4343 O O . PRO B 1 162 ? 7 22.688 10.344 1 96.31 162 PRO B O 1
ATOM 4346 N N . THR B 1 163 ? 7.324 20.516 10.664 1 96.5 163 THR B N 1
ATOM 4347 C CA . THR B 1 163 ? 6.57 20.078 9.5 1 96.5 163 THR B CA 1
ATOM 4348 C C . THR B 1 163 ? 6.199 18.594 9.625 1 96.5 163 THR B C 1
ATOM 4350 O O . THR B 1 163 ? 6.355 18 10.695 1 96.5 163 THR B O 1
ATOM 4353 N N . PHE B 1 164 ? 5.652 18.109 8.672 1 94.44 164 PHE B N 1
ATOM 4354 C CA . PHE B 1 164 ? 5.176 16.734 8.672 1 94.44 164 PHE B CA 1
ATOM 4355 C C . PHE B 1 164 ? 6.332 15.758 8.883 1 94.44 164 PHE B C 1
ATOM 4357 O O . PHE B 1 164 ? 7.309 15.781 8.133 1 94.44 164 PHE B O 1
ATOM 4364 N N . THR B 1 165 ? 6.266 14.805 9.773 1 91.06 165 THR B N 1
ATOM 4365 C CA . THR B 1 165 ? 7.387 14 10.25 1 91.06 165 THR B CA 1
ATOM 4366 C C . THR B 1 165 ? 7.637 12.82 9.32 1 91.06 165 THR B C 1
ATOM 4368 O O . THR B 1 165 ? 8.695 12.188 9.375 1 91.06 165 THR B O 1
ATOM 4371 N N . MET B 1 166 ? 6.691 12.508 8.484 1 92.31 166 MET B N 1
ATOM 4372 C CA . MET B 1 166 ? 6.836 11.367 7.582 1 92.31 166 MET B CA 1
ATOM 4373 C C . MET B 1 166 ? 7.996 11.578 6.617 1 92.31 166 MET B C 1
ATOM 4375 O O . MET B 1 166 ? 8.609 10.617 6.156 1 92.31 166 MET B O 1
ATOM 4379 N N . TYR B 1 167 ? 8.32 12.828 6.262 1 96.56 167 TYR B N 1
ATOM 4380 C CA . TYR B 1 167 ? 9.438 13.102 5.359 1 96.56 167 TYR B CA 1
ATOM 4381 C C . TYR B 1 167 ? 10.742 12.57 5.934 1 96.56 167 TYR B C 1
ATOM 4383 O O . TYR B 1 167 ? 11.477 11.844 5.258 1 96.56 167 TYR B O 1
ATOM 4391 N N . ALA B 1 168 ? 10.961 12.922 7.207 1 94.06 168 ALA B N 1
ATOM 4392 C CA . ALA B 1 168 ? 12.18 12.469 7.879 1 94.06 168 ALA B CA 1
ATOM 4393 C C . ALA B 1 168 ? 12.172 10.961 8.078 1 94.06 168 ALA B C 1
ATOM 4395 O O . ALA B 1 168 ? 13.203 10.297 7.938 1 94.06 168 ALA B O 1
ATOM 4396 N N . PHE B 1 169 ? 11.055 10.453 8.391 1 92.62 169 PHE B N 1
ATOM 4397 C CA . PHE B 1 169 ? 10.906 9.016 8.602 1 92.62 169 PHE B CA 1
ATOM 4398 C C . PHE B 1 169 ? 11.273 8.242 7.34 1 92.62 169 PHE B C 1
ATOM 4400 O O . PHE B 1 169 ? 12.117 7.34 7.375 1 92.62 169 PHE B O 1
ATOM 4407 N N . ASP B 1 170 ? 10.633 8.602 6.238 1 95.12 170 ASP B N 1
ATOM 4408 C CA . ASP B 1 170 ? 10.867 7.887 4.984 1 95.12 170 ASP B CA 1
ATOM 4409 C C . ASP B 1 170 ? 12.305 8.078 4.5 1 95.12 170 ASP B C 1
ATOM 4411 O O . ASP B 1 170 ? 12.883 7.176 3.895 1 95.12 170 ASP B O 1
ATOM 4415 N N . ALA B 1 171 ? 12.867 9.281 4.754 1 96.69 171 ALA B N 1
ATOM 4416 C CA . ALA B 1 171 ? 14.273 9.484 4.426 1 96.69 171 ALA B CA 1
ATOM 4417 C C . ALA B 1 171 ? 15.156 8.477 5.16 1 96.69 171 ALA B C 1
ATOM 4419 O O . ALA B 1 171 ? 16.031 7.859 4.562 1 96.69 171 ALA B O 1
ATOM 4420 N N . ALA B 1 172 ? 14.875 8.289 6.426 1 94.44 172 ALA B N 1
ATOM 4421 C CA . ALA B 1 172 ? 15.648 7.363 7.25 1 94.44 172 ALA B CA 1
ATOM 4422 C C . ALA B 1 172 ? 15.492 5.93 6.762 1 94.44 172 ALA B C 1
ATOM 4424 O O . ALA B 1 172 ? 16.469 5.176 6.703 1 94.44 172 ALA B O 1
ATOM 4425 N N . VAL B 1 173 ? 14.336 5.547 6.41 1 93.31 173 VAL B N 1
ATOM 4426 C CA . VAL B 1 173 ? 14.07 4.203 5.906 1 93.31 173 VAL B CA 1
ATOM 4427 C C . VAL B 1 173 ? 14.891 3.953 4.641 1 93.31 173 VAL B C 1
ATOM 4429 O O . VAL B 1 173 ? 15.375 2.842 4.418 1 93.31 173 VAL B O 1
ATOM 4432 N N . ASN B 1 174 ? 15.055 4.977 3.857 1 94.38 174 ASN B N 1
ATOM 4433 C CA . ASN B 1 174 ? 15.773 4.863 2.594 1 94.38 174 ASN B CA 1
ATOM 4434 C C . ASN B 1 174 ? 17.266 5.105 2.777 1 94.38 174 ASN B C 1
ATOM 4436 O O . ASN B 1 174 ? 18 5.223 1.799 1 94.38 174 ASN B O 1
ATOM 4440 N N . GLY B 1 175 ? 17.719 5.258 4.043 1 94.12 175 GLY B N 1
ATOM 4441 C CA . GLY B 1 175 ? 19.141 5.414 4.332 1 94.12 175 GLY B CA 1
ATOM 4442 C C . GLY B 1 175 ? 19.656 6.812 4.043 1 94.12 175 GLY B C 1
ATOM 4443 O O . GLY B 1 175 ? 20.859 7 3.805 1 94.12 175 GLY B O 1
ATOM 4444 N N . ALA B 1 176 ? 18.781 7.789 3.939 1 96.62 176 ALA B N 1
ATOM 4445 C CA . ALA B 1 176 ? 19.141 9.188 3.697 1 96.62 176 ALA B CA 1
ATOM 4446 C C . ALA B 1 176 ? 19.078 10 4.988 1 96.62 176 ALA B C 1
ATOM 4448 O O . ALA B 1 176 ? 18.562 9.531 6 1 96.62 176 ALA B O 1
ATOM 4449 N N . SER B 1 177 ? 19.75 11.148 4.914 1 96.94 177 SER B N 1
ATOM 4450 C CA . SER B 1 177 ? 19.719 12.055 6.059 1 96.94 177 SER B CA 1
ATOM 4451 C C . SER B 1 177 ? 18.875 13.297 5.754 1 96.94 177 SER B C 1
ATOM 4453 O O . SER B 1 177 ? 18.516 13.539 4.605 1 96.94 177 SER B O 1
ATOM 4455 N N . VAL B 1 178 ? 18.578 14.039 6.828 1 97.62 178 VAL B N 1
ATOM 4456 C CA . VAL B 1 178 ? 17.734 15.219 6.699 1 97.62 178 VAL B CA 1
ATOM 4457 C C . VAL B 1 178 ? 18.531 16.469 7.078 1 97.62 178 VAL B C 1
ATOM 4459 O O . VAL B 1 178 ? 19.109 16.531 8.164 1 97.62 178 VAL B O 1
ATOM 4462 N N . ILE B 1 179 ? 18.594 17.406 6.137 1 98.5 179 ILE B N 1
ATOM 4463 C CA . ILE B 1 179 ? 19.031 18.75 6.453 1 98.5 179 ILE B CA 1
ATOM 4464 C C . ILE B 1 179 ? 17.828 19.594 6.879 1 98.5 179 ILE B C 1
ATOM 4466 O O . ILE B 1 179 ? 16.828 19.672 6.168 1 98.5 179 ILE B O 1
ATOM 4470 N N . LYS B 1 180 ? 18.016 20.25 8.023 1 97.56 180 LYS B N 1
ATOM 4471 C CA . LYS B 1 180 ? 16.906 21.047 8.555 1 97.56 180 LYS B CA 1
ATOM 4472 C C . LYS B 1 180 ? 17.172 22.547 8.398 1 97.56 180 LYS B C 1
ATOM 4474 O O . LYS B 1 180 ? 18.25 23.016 8.742 1 97.56 180 LYS B O 1
ATOM 4479 N N . VAL B 1 181 ? 16.25 23.188 7.805 1 98.44 181 VAL B N 1
ATOM 4480 C CA . VAL B 1 181 ? 16.172 24.641 7.844 1 98.44 181 VAL B CA 1
ATOM 4481 C C . VAL B 1 181 ? 14.922 25.062 8.617 1 98.44 181 VAL B C 1
ATOM 4483 O O . VAL B 1 181 ? 13.82 25.125 8.062 1 98.44 181 VAL B O 1
ATOM 4486 N N . PRO B 1 182 ? 15.086 25.406 9.859 1 96.88 182 PRO B N 1
ATOM 4487 C CA . PRO B 1 182 ? 13.93 25.703 10.703 1 96.88 182 PRO B CA 1
ATOM 4488 C C . PRO B 1 182 ? 13.125 26.891 10.211 1 96.88 182 PRO B C 1
ATOM 4490 O O . PRO B 1 182 ? 13.695 27.859 9.703 1 96.88 182 PRO B O 1
ATOM 4493 N N . ARG B 1 183 ? 11.859 26.781 10.406 1 96.56 183 ARG B N 1
ATOM 4494 C CA . ARG B 1 183 ? 10.977 27.891 10.102 1 96.56 183 ARG B CA 1
ATOM 4495 C C . ARG B 1 183 ? 11.234 29.062 11.039 1 96.56 183 ARG B C 1
ATOM 4497 O O . ARG B 1 183 ? 11.719 28.875 12.156 1 96.56 183 ARG B O 1
ATOM 4504 N N . LEU B 1 184 ? 10.906 30.281 10.57 1 96.38 184 LEU B N 1
ATOM 4505 C CA . LEU B 1 184 ? 11.047 31.516 11.344 1 96.38 184 LEU B CA 1
ATOM 4506 C C . LEU B 1 184 ? 9.953 31.625 12.398 1 96.38 184 LEU B C 1
ATOM 4508 O O . LEU B 1 184 ? 8.977 30.875 12.367 1 96.38 184 LEU B O 1
ATOM 4512 N N . PRO B 1 185 ? 10.156 32.562 13.391 1 92.75 185 PRO B N 1
ATOM 4513 C CA . PRO B 1 185 ? 9.031 32.812 14.289 1 92.75 185 PRO B CA 1
ATOM 4514 C C . PRO B 1 185 ? 7.738 33.125 13.531 1 92.75 185 PRO B C 1
ATOM 4516 O O . PRO B 1 185 ? 7.758 33.844 12.547 1 92.75 185 PRO B O 1
ATOM 4519 N N . GLY B 1 186 ? 6.688 32.469 13.961 1 93.31 186 GLY B N 1
ATOM 4520 C CA . GLY B 1 186 ? 5.441 32.594 13.219 1 93.31 186 GLY B CA 1
ATOM 4521 C C . GLY B 1 186 ? 5.309 31.547 12.125 1 93.31 186 GLY B C 1
ATOM 4522 O O . GLY B 1 186 ? 4.352 31.578 11.344 1 93.31 186 GLY B O 1
ATOM 4523 N N . PHE B 1 187 ? 6.32 30.734 11.945 1 96.06 187 PHE B N 1
ATOM 4524 C CA . PHE B 1 187 ? 6.328 29.516 11.156 1 96.06 187 PHE B CA 1
ATOM 4525 C C . PHE B 1 187 ? 6.461 29.828 9.672 1 96.06 187 PHE B C 1
ATOM 4527 O O . PHE B 1 187 ? 6.113 29 8.828 1 96.06 187 PHE B O 1
ATOM 4534 N N . ALA B 1 188 ? 6.945 31.016 9.359 1 96.12 188 ALA B N 1
ATOM 4535 C CA . ALA B 1 188 ? 7.23 31.328 7.965 1 96.12 188 ALA B CA 1
ATOM 4536 C C . ALA B 1 188 ? 8.469 30.578 7.48 1 96.12 188 ALA B C 1
ATOM 4538 O O . ALA B 1 188 ? 9.344 30.234 8.273 1 96.12 188 ALA B O 1
ATOM 4539 N N . LEU B 1 189 ? 8.562 30.375 6.164 1 98.06 189 LEU B N 1
ATOM 4540 C CA . LEU B 1 189 ? 9.75 29.766 5.586 1 98.06 189 LEU B CA 1
ATOM 4541 C C . LEU B 1 189 ? 10.93 30.719 5.629 1 98.06 189 LEU B C 1
ATOM 4543 O O . LEU B 1 189 ? 10.773 31.922 5.395 1 98.06 189 LEU B O 1
ATOM 4547 N N . ASP B 1 190 ? 12.07 30.188 5.941 1 98.44 190 ASP B N 1
ATOM 4548 C CA . ASP B 1 190 ? 13.32 30.922 5.793 1 98.44 190 ASP B CA 1
ATOM 4549 C C . ASP B 1 190 ? 13.93 30.688 4.41 1 98.44 190 ASP B C 1
ATOM 4551 O O . ASP B 1 190 ? 14.945 30 4.285 1 98.44 190 ASP B O 1
ATOM 4555 N N . VAL B 1 191 ? 13.398 31.375 3.404 1 98.62 191 VAL B N 1
ATOM 4556 C CA . VAL B 1 191 ? 13.719 31.109 2.006 1 98.62 191 VAL B CA 1
ATOM 4557 C C . VAL B 1 191 ? 15.203 31.391 1.753 1 98.62 191 VAL B C 1
ATOM 4559 O O . VAL B 1 191 ? 15.891 30.578 1.137 1 98.62 191 VAL B O 1
ATOM 4562 N N . PRO B 1 192 ? 15.828 32.5 2.266 1 98.69 192 PRO B N 1
ATOM 4563 C CA . PRO B 1 192 ? 17.266 32.688 2.062 1 98.69 192 PRO B CA 1
ATOM 4564 C C . PRO B 1 192 ? 18.109 31.547 2.598 1 98.69 192 PRO B C 1
ATOM 4566 O O . PRO B 1 192 ? 19.047 31.109 1.929 1 98.69 192 PRO B O 1
ATOM 4569 N N . SER B 1 193 ? 17.75 31.047 3.768 1 98.75 193 SER B N 1
ATOM 4570 C CA . SER B 1 193 ? 18.516 29.938 4.355 1 98.75 193 SER B CA 1
ATOM 4571 C C . SER B 1 193 ? 18.344 28.656 3.545 1 98.75 193 SER B C 1
ATOM 4573 O O . SER B 1 193 ? 19.266 27.859 3.439 1 98.75 193 SER B O 1
ATOM 4575 N N . ILE B 1 194 ? 17.172 28.469 3.004 1 98.81 194 ILE B N 1
ATOM 4576 C CA . ILE B 1 194 ? 16.938 27.312 2.145 1 98.81 194 ILE B CA 1
ATOM 4577 C C . ILE B 1 194 ? 17.844 27.406 0.914 1 98.81 194 ILE B C 1
ATOM 4579 O O . ILE B 1 194 ? 18.516 26.422 0.571 1 98.81 194 ILE B O 1
ATOM 4583 N N . VAL B 1 195 ? 17.828 28.578 0.328 1 98.75 195 VAL B N 1
ATOM 4584 C CA . VAL B 1 195 ? 18.609 28.781 -0.88 1 98.75 195 VAL B CA 1
ATOM 4585 C C . VAL B 1 195 ? 20.094 28.516 -0.586 1 98.75 195 VAL B C 1
ATOM 4587 O O . VAL B 1 195 ? 20.75 27.766 -1.31 1 98.75 195 VAL B O 1
ATOM 4590 N N . ASP B 1 196 ? 20.578 29.047 0.503 1 98.69 196 ASP B N 1
ATOM 4591 C CA . ASP B 1 196 ? 21.984 28.875 0.886 1 98.69 196 ASP B CA 1
ATOM 4592 C C . ASP B 1 196 ? 22.312 27.406 1.16 1 98.69 196 ASP B C 1
ATOM 4594 O O . ASP B 1 196 ? 23.359 26.922 0.741 1 98.69 196 ASP B O 1
ATOM 4598 N N . THR B 1 197 ? 21.438 26.766 1.856 1 98.75 197 THR B N 1
ATOM 4599 C CA . THR B 1 197 ? 21.656 25.375 2.236 1 98.75 197 THR B CA 1
ATOM 4600 C C . THR B 1 197 ? 21.672 24.469 1.006 1 98.75 197 THR B C 1
ATOM 4602 O O . THR B 1 197 ? 22.5 23.562 0.909 1 98.75 197 THR B O 1
ATOM 4605 N N . VAL B 1 198 ? 20.75 24.719 0.062 1 98.56 198 VAL B N 1
ATOM 4606 C CA . VAL B 1 198 ? 20.719 23.922 -1.16 1 98.56 198 VAL B CA 1
ATOM 4607 C C . VAL B 1 198 ? 22.016 24.109 -1.938 1 98.56 198 VAL B C 1
ATOM 4609 O O . VAL B 1 198 ? 22.594 23.125 -2.434 1 98.56 198 VAL B O 1
ATOM 4612 N N . ARG B 1 199 ? 22.5 25.297 -2.004 1 97.88 199 ARG B N 1
ATOM 4613 C CA . ARG B 1 199 ? 23.719 25.594 -2.756 1 97.88 199 ARG B CA 1
ATOM 4614 C C . ARG B 1 199 ? 24.938 24.969 -2.088 1 97.88 199 ARG B C 1
ATOM 4616 O O . ARG B 1 199 ? 25.859 24.516 -2.768 1 97.88 199 ARG B O 1
ATOM 4623 N N . GLN B 1 200 ? 24.891 24.844 -0.793 1 98.25 200 GLN B N 1
ATOM 4624 C CA . GLN B 1 200 ? 26.062 24.391 -0.042 1 98.25 200 GLN B CA 1
ATOM 4625 C C . GLN B 1 200 ? 26.062 22.875 0.133 1 98.25 200 GLN B C 1
ATOM 4627 O O . GLN B 1 200 ? 27.109 22.234 0.1 1 98.25 200 GLN B O 1
ATOM 4632 N N . GLN B 1 201 ? 24.891 22.344 0.301 1 98.19 201 GLN B N 1
ATOM 4633 C CA . GLN B 1 201 ? 24.859 20.953 0.762 1 98.19 201 GLN B CA 1
ATOM 4634 C C . GLN B 1 201 ? 24.266 20.047 -0.304 1 98.19 201 GLN B C 1
ATOM 4636 O O . GLN B 1 201 ? 24.281 18.812 -0.16 1 98.19 201 GLN B O 1
ATOM 4641 N N . ASN B 1 202 ? 23.703 20.516 -1.322 1 97.5 202 ASN B N 1
ATOM 4642 C CA . ASN B 1 202 ? 23.219 19.812 -2.5 1 97.5 202 ASN B CA 1
ATOM 4643 C C . ASN B 1 202 ? 22.266 18.672 -2.119 1 97.5 202 ASN B C 1
ATOM 4645 O O . ASN B 1 202 ? 22.469 17.531 -2.512 1 97.5 202 ASN B O 1
ATOM 4649 N N . PRO B 1 203 ? 21.203 18.984 -1.314 1 98.62 203 PRO B N 1
ATOM 4650 C CA . PRO B 1 203 ? 20.203 17.938 -1.104 1 98.62 203 PRO B CA 1
ATOM 4651 C C . PRO B 1 203 ? 19.531 17.5 -2.402 1 98.62 203 PRO B C 1
ATOM 4653 O O . PRO B 1 203 ? 19.438 18.281 -3.355 1 98.62 203 PRO B O 1
ATOM 4656 N N . LYS B 1 204 ? 19 16.266 -2.385 1 98.31 204 LYS B N 1
ATOM 4657 C CA . LYS B 1 204 ? 18.344 15.711 -3.568 1 98.31 204 LYS B CA 1
ATOM 4658 C C . LYS B 1 204 ? 16.906 16.203 -3.674 1 98.31 204 LYS B C 1
ATOM 4660 O O . LYS B 1 204 ? 16.375 16.359 -4.777 1 98.31 204 LYS B O 1
ATOM 4665 N N . ILE B 1 205 ? 16.281 16.422 -2.57 1 98.81 205 ILE B N 1
ATOM 4666 C CA . ILE B 1 205 ? 14.875 16.797 -2.51 1 98.81 205 ILE B CA 1
ATOM 4667 C C . ILE B 1 205 ? 14.672 17.891 -1.458 1 98.81 205 ILE B C 1
ATOM 4669 O O . ILE B 1 205 ? 15.289 17.844 -0.389 1 98.81 205 ILE B O 1
ATOM 4673 N N . VAL B 1 206 ? 13.883 18.875 -1.785 1 98.88 206 VAL B N 1
ATOM 4674 C CA . VAL B 1 206 ? 13.312 19.797 -0.81 1 98.88 206 VAL B CA 1
ATOM 4675 C C . VAL B 1 206 ? 11.82 19.516 -0.647 1 98.88 206 VAL B C 1
ATOM 4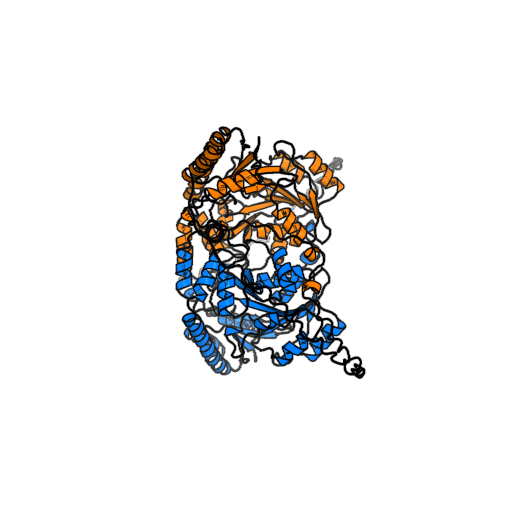677 O O . VAL B 1 206 ? 11.062 19.547 -1.621 1 98.88 206 VAL B O 1
ATOM 4680 N N . PHE B 1 207 ? 11.383 19.234 0.581 1 98.75 207 PHE B N 1
ATOM 4681 C CA . PHE B 1 207 ? 9.969 19.062 0.875 1 98.75 207 PHE B CA 1
ATOM 4682 C C . PHE B 1 207 ? 9.359 20.359 1.385 1 98.75 207 PHE B C 1
ATOM 4684 O O . PHE B 1 207 ? 9.883 20.969 2.316 1 98.75 207 PHE B O 1
ATOM 4691 N N . LEU B 1 208 ? 8.328 20.766 0.747 1 98.62 208 LEU B N 1
ATOM 4692 C CA . LEU B 1 208 ? 7.5 21.891 1.174 1 98.62 208 LEU B CA 1
ATOM 4693 C C . LEU B 1 208 ? 6.043 21.453 1.334 1 98.62 208 LEU B C 1
ATOM 4695 O O . LEU B 1 208 ? 5.539 20.656 0.545 1 98.62 208 LEU B O 1
ATOM 4699 N N . THR B 1 209 ? 5.426 21.891 2.367 1 98.31 209 THR B N 1
ATOM 4700 C CA . THR B 1 209 ? 4.023 21.578 2.617 1 98.31 209 THR B CA 1
ATOM 4701 C C . THR B 1 209 ? 3.203 22.875 2.721 1 98.31 209 THR B C 1
ATOM 4703 O O . THR B 1 209 ? 3.57 23.797 3.451 1 98.31 209 THR B O 1
ATOM 4706 N N . SER B 1 210 ? 2.123 22.953 1.966 1 98.44 210 SER B N 1
ATOM 4707 C CA . SER B 1 210 ? 1.284 24.156 1.915 1 98.44 210 SER B CA 1
ATOM 4708 C C . SER B 1 210 ? -0.187 23.781 1.744 1 98.44 210 SER B C 1
ATOM 4710 O O . SER B 1 210 ? -0.606 23.375 0.663 1 98.44 210 SER B O 1
ATOM 4712 N N . PRO B 1 211 ? -1.02 24.047 2.707 1 98.5 211 PRO B N 1
ATOM 4713 C CA . PRO B 1 211 ? -0.731 24.5 4.066 1 98.5 211 PRO B CA 1
ATOM 4714 C C . PRO B 1 211 ? 0.138 23.531 4.852 1 98.5 211 PRO B C 1
ATOM 4716 O O . PRO B 1 211 ? -0.009 22.312 4.703 1 98.5 211 PRO B O 1
ATOM 4719 N N . ASN B 1 212 ? 0.975 24.094 5.637 1 98.44 212 ASN B N 1
ATOM 4720 C CA . ASN B 1 212 ? 1.919 23.266 6.391 1 98.44 212 ASN B CA 1
ATOM 4721 C C . ASN B 1 212 ? 1.257 22.625 7.602 1 98.44 212 ASN B C 1
ATOM 4723 O O . ASN B 1 212 ? 0.311 23.172 8.164 1 98.44 212 ASN B O 1
ATOM 4727 N N . ASN B 1 213 ? 1.6 21.422 7.918 1 97.38 213 ASN B N 1
ATOM 4728 C CA . ASN B 1 213 ? 1.311 20.734 9.172 1 97.38 213 ASN B CA 1
ATOM 4729 C C . ASN B 1 213 ? 2.51 20.781 10.117 1 97.38 213 ASN B C 1
ATOM 4731 O O . ASN B 1 213 ? 3.574 20.25 9.789 1 97.38 213 ASN B O 1
ATOM 4735 N N . PRO B 1 214 ? 2.369 21.453 11.195 1 97.12 214 PRO B N 1
ATOM 4736 C CA . PRO B 1 214 ? 1.119 21.562 11.953 1 97.12 214 PRO B CA 1
ATOM 4737 C C . PRO B 1 214 ? 0.619 23 12.078 1 97.12 214 PRO B C 1
ATOM 4739 O O . PRO B 1 214 ? -0.356 23.25 12.789 1 97.12 214 PRO B O 1
ATOM 4742 N N . ASP B 1 215 ? 1.244 23.938 11.406 1 97.38 215 ASP B N 1
ATOM 4743 C CA . ASP B 1 215 ? 0.981 25.328 11.75 1 97.38 215 ASP B CA 1
ATOM 4744 C C . ASP B 1 215 ? -0.071 25.938 10.828 1 97.38 215 ASP B C 1
ATOM 4746 O O . ASP B 1 215 ? -0.628 27 11.125 1 97.38 215 ASP B O 1
ATOM 4750 N N . GLY B 1 216 ? -0.29 25.312 9.695 1 98.25 216 GLY B N 1
ATOM 4751 C CA . GLY B 1 216 ? -1.337 25.766 8.797 1 98.25 216 GLY B CA 1
ATOM 4752 C C . GLY B 1 216 ? -0.891 26.891 7.879 1 98.25 216 GLY B C 1
ATOM 4753 O O . GLY B 1 216 ? -1.705 27.469 7.16 1 98.25 216 GLY B O 1
ATOM 4754 N N . CYS B 1 217 ? 0.383 27.203 7.809 1 97.62 217 CYS B N 1
ATOM 4755 C CA . CYS B 1 217 ? 0.909 28.312 7.012 1 97.62 217 CYS B CA 1
ATOM 4756 C C . CYS B 1 217 ? 0.986 27.922 5.539 1 97.62 217 CYS B C 1
ATOM 4758 O O . CYS B 1 217 ? 1.097 26.75 5.203 1 97.62 217 CYS B O 1
ATOM 4760 N N . LEU B 1 218 ? 0.949 29.016 4.715 1 98.06 218 LEU B N 1
ATOM 4761 C CA . LEU B 1 218 ? 1.02 28.812 3.27 1 98.06 218 LEU B CA 1
ATOM 4762 C C . LEU B 1 218 ? 2.418 29.141 2.748 1 98.06 218 LEU B C 1
ATOM 4764 O O . LEU B 1 218 ? 3.18 29.859 3.402 1 98.06 218 LEU B O 1
ATOM 4768 N N . VAL B 1 219 ? 2.779 28.516 1.67 1 98.25 219 VAL B N 1
ATOM 4769 C CA . VAL B 1 219 ? 3.916 28.906 0.839 1 98.25 219 VAL B CA 1
ATOM 4770 C C . VAL B 1 219 ? 3.441 29.797 -0.306 1 98.25 219 VAL B C 1
ATOM 4772 O O . VAL B 1 219 ? 2.555 29.422 -1.073 1 98.25 219 VAL B O 1
ATOM 4775 N N . SER B 1 220 ? 4.02 30.984 -0.423 1 97.88 220 SER B N 1
ATOM 4776 C CA . SER B 1 220 ? 3.592 31.891 -1.484 1 97.88 220 SER B CA 1
ATOM 4777 C C . SER B 1 220 ? 4.156 31.469 -2.836 1 97.88 220 SER B C 1
ATOM 4779 O O . SER B 1 220 ? 5.098 30.672 -2.898 1 97.88 220 SER B O 1
ATOM 4781 N N . ASP B 1 221 ? 3.549 32 -3.891 1 98.06 221 ASP B N 1
ATOM 4782 C CA . ASP B 1 221 ? 4.051 31.734 -5.234 1 98.06 221 ASP B CA 1
ATOM 4783 C C . ASP B 1 221 ? 5.512 32.156 -5.371 1 98.06 221 ASP B C 1
ATOM 4785 O O . ASP B 1 221 ? 6.324 31.422 -5.938 1 98.06 221 ASP B O 1
ATOM 4789 N N . ASP B 1 222 ? 5.836 33.281 -4.863 1 98.12 222 ASP B N 1
ATOM 4790 C CA . ASP B 1 222 ? 7.188 33.812 -4.984 1 98.12 222 ASP B CA 1
ATOM 4791 C C . ASP B 1 222 ? 8.195 32.938 -4.25 1 98.12 222 ASP B C 1
ATOM 4793 O O . ASP B 1 222 ? 9.289 32.688 -4.754 1 98.12 222 ASP B O 1
ATOM 4797 N N . GLU B 1 223 ? 7.828 32.562 -3.053 1 98.5 223 GLU B N 1
ATOM 4798 C CA . GLU B 1 223 ? 8.688 31.641 -2.297 1 98.5 223 GLU B CA 1
ATOM 4799 C C . GLU B 1 223 ? 8.93 30.344 -3.059 1 98.5 223 GLU B C 1
ATOM 4801 O O . GLU B 1 223 ? 10.07 29.891 -3.168 1 98.5 223 GLU B O 1
ATOM 4806 N N . LEU B 1 224 ? 7.855 29.766 -3.578 1 98.69 224 LEU B N 1
ATOM 4807 C CA . LEU B 1 224 ? 7.957 28.516 -4.312 1 98.69 224 LEU B CA 1
ATOM 4808 C C . LEU B 1 224 ? 8.812 28.688 -5.566 1 98.69 224 LEU B C 1
ATOM 4810 O O . LEU B 1 224 ? 9.672 27.859 -5.852 1 98.69 224 LEU B O 1
ATOM 4814 N N . LYS B 1 225 ? 8.594 29.75 -6.309 1 98.62 225 LYS B N 1
ATOM 4815 C CA . LYS B 1 225 ? 9.344 30.016 -7.535 1 98.62 225 LYS B CA 1
ATOM 4816 C C . LYS B 1 225 ? 10.836 30.172 -7.242 1 98.62 225 LYS B C 1
ATOM 4818 O O . LYS B 1 225 ? 11.672 29.672 -7.996 1 98.62 225 LYS B O 1
ATOM 4823 N N . THR B 1 226 ? 11.141 30.828 -6.168 1 98.75 226 THR B N 1
ATOM 4824 C CA . THR B 1 226 ? 12.539 31.016 -5.777 1 98.75 226 THR B CA 1
ATOM 4825 C C . THR B 1 226 ? 13.219 29.672 -5.555 1 98.75 226 THR B C 1
ATOM 4827 O O . THR B 1 226 ? 14.352 29.453 -5.988 1 98.75 226 THR B O 1
ATOM 4830 N N . ILE B 1 227 ? 12.555 28.797 -4.93 1 98.62 227 ILE B N 1
ATOM 4831 C CA . ILE B 1 227 ? 13.133 27.484 -4.625 1 98.62 227 ILE B CA 1
ATOM 4832 C C . ILE B 1 227 ? 13.188 26.641 -5.891 1 98.62 227 ILE B C 1
ATOM 4834 O O . ILE B 1 227 ? 14.133 25.891 -6.102 1 98.62 227 ILE B O 1
ATOM 4838 N N . LEU B 1 228 ? 12.172 26.781 -6.746 1 98.5 228 LEU B N 1
ATOM 4839 C CA . LEU B 1 228 ? 12.109 26.031 -7.988 1 98.5 228 LEU B CA 1
ATOM 4840 C C . LEU B 1 228 ? 13.234 26.438 -8.93 1 98.5 228 LEU B C 1
ATOM 4842 O O . LEU B 1 228 ? 13.555 25.703 -9.875 1 98.5 228 LEU B O 1
ATOM 4846 N N . ASP B 1 229 ? 13.836 27.547 -8.711 1 97.81 229 ASP B N 1
ATOM 4847 C CA . ASP B 1 229 ? 14.938 28.031 -9.539 1 97.81 229 ASP B CA 1
ATOM 4848 C C . ASP B 1 229 ? 16.25 27.328 -9.18 1 97.81 229 ASP B C 1
ATOM 4850 O O . ASP B 1 229 ? 17.234 27.438 -9.906 1 97.81 229 ASP B O 1
ATOM 4854 N N . LEU B 1 230 ? 16.281 26.578 -8.125 1 97.75 230 LEU B N 1
ATOM 4855 C CA . LEU B 1 230 ? 17.453 25.859 -7.66 1 97.75 230 LEU B CA 1
ATOM 4856 C C . LEU B 1 230 ? 17.562 24.484 -8.312 1 97.75 230 LEU B C 1
ATOM 4858 O O . LEU B 1 230 ? 16.562 23.938 -8.773 1 97.75 230 LEU B O 1
ATOM 4862 N N . PRO B 1 231 ? 18.781 23.891 -8.406 1 95.94 231 PRO B N 1
ATOM 4863 C CA . PRO B 1 231 ? 18.953 22.547 -8.969 1 95.94 231 PRO B CA 1
ATOM 4864 C C . PRO B 1 231 ? 18.625 21.438 -7.969 1 95.94 231 PRO B C 1
ATOM 4866 O O . PRO B 1 231 ? 19.484 20.641 -7.613 1 95.94 231 PRO B O 1
ATOM 4869 N N . VAL B 1 232 ? 17.406 21.406 -7.555 1 98.25 232 VAL B N 1
ATOM 4870 C CA . VAL B 1 232 ? 16.922 20.453 -6.566 1 98.25 232 VAL B CA 1
ATOM 4871 C C . VAL B 1 232 ? 15.5 20.031 -6.91 1 98.25 232 VAL B C 1
ATOM 4873 O O . VAL B 1 232 ? 14.75 20.781 -7.527 1 98.25 232 VAL B O 1
ATOM 4876 N N . LEU B 1 233 ? 15.125 18.781 -6.648 1 98.69 233 LEU B N 1
ATOM 4877 C CA . LEU B 1 233 ? 13.742 18.344 -6.781 1 98.69 233 LEU B CA 1
ATOM 4878 C C . LEU B 1 233 ? 12.883 18.906 -5.656 1 98.69 233 LEU B C 1
ATOM 4880 O O . LEU B 1 233 ? 13.25 18.812 -4.48 1 98.69 233 LEU B O 1
ATOM 4884 N N . VAL B 1 234 ? 11.789 19.562 -6.016 1 98.88 234 VAL B N 1
ATOM 4885 C CA . VAL B 1 234 ? 10.875 20.141 -5.031 1 98.88 234 VAL B CA 1
ATOM 4886 C C . VAL B 1 234 ? 9.594 19.312 -4.965 1 98.88 234 VAL B C 1
ATOM 4888 O O . VAL B 1 234 ? 8.938 19.094 -5.988 1 98.88 234 VAL B O 1
ATOM 4891 N N . VAL B 1 235 ? 9.273 18.797 -3.807 1 98.88 235 VAL B N 1
ATOM 4892 C CA . VAL B 1 235 ? 7.988 18.141 -3.562 1 98.88 235 VAL B CA 1
ATOM 4893 C C . VAL B 1 235 ? 7.082 19.062 -2.752 1 98.88 235 VAL B C 1
ATOM 4895 O O . VAL B 1 235 ? 7.375 19.375 -1.594 1 98.88 235 VAL B O 1
ATOM 4898 N N . LEU B 1 236 ? 6.051 19.5 -3.393 1 98.88 236 LEU B N 1
ATOM 4899 C CA . LEU B 1 236 ? 5.043 20.312 -2.729 1 98.88 236 LEU B CA 1
ATOM 4900 C C . LEU B 1 236 ? 3.867 19.469 -2.266 1 98.88 236 LEU B C 1
ATOM 4902 O O . LEU B 1 236 ? 3.092 18.969 -3.088 1 98.88 236 LEU B O 1
ATOM 4906 N N . ASP B 1 237 ? 3.752 19.297 -0.977 1 98.81 237 ASP B N 1
ATOM 4907 C CA . ASP B 1 237 ? 2.66 18.547 -0.362 1 98.81 237 ASP B CA 1
ATOM 4908 C C . ASP B 1 237 ? 1.455 19.453 -0.099 1 98.81 237 ASP B C 1
ATOM 4910 O O . ASP B 1 237 ? 1.508 20.328 0.762 1 98.81 237 ASP B O 1
ATOM 4914 N N . GLU B 1 238 ? 0.381 19.156 -0.808 1 98.75 238 GLU B N 1
ATOM 4915 C CA . GLU B 1 238 ? -0.838 19.953 -0.724 1 98.75 238 GLU B CA 1
ATOM 4916 C C . GLU B 1 238 ? -1.976 19.156 -0.087 1 98.75 238 GLU B C 1
ATOM 4918 O O . GLU B 1 238 ? -3.127 19.266 -0.515 1 98.75 238 GLU B O 1
ATOM 4923 N N . ALA B 1 239 ? -1.652 18.406 0.942 1 98.44 239 ALA B N 1
ATOM 4924 C CA . ALA B 1 239 ? -2.629 17.547 1.606 1 98.44 239 ALA B CA 1
ATOM 4925 C C . ALA B 1 239 ? -3.826 18.359 2.098 1 98.44 239 ALA B C 1
ATOM 4927 O O . ALA 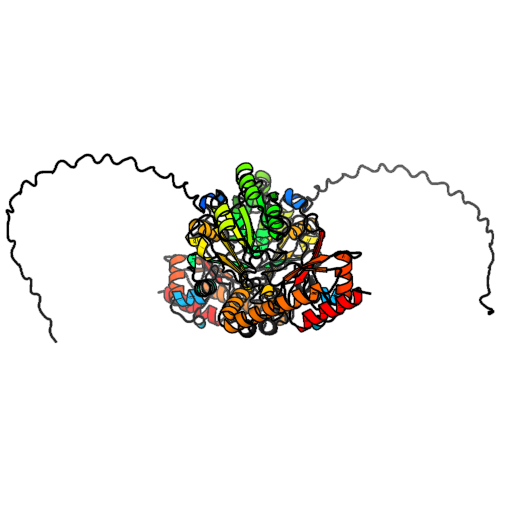B 1 239 ? -4.938 17.844 2.197 1 98.44 239 ALA B O 1
ATOM 4928 N N . TYR B 1 240 ? -3.658 19.688 2.361 1 98.69 240 TYR B N 1
ATOM 4929 C CA . TYR B 1 240 ? -4.699 20.469 3.016 1 98.69 240 TYR B CA 1
ATOM 4930 C C . TYR B 1 240 ? -5.156 21.625 2.125 1 98.69 240 TYR B C 1
ATOM 4932 O O . TYR B 1 240 ? -5.887 22.516 2.57 1 98.69 240 TYR B O 1
ATOM 4940 N N . VAL B 1 241 ? -4.812 21.609 0.885 1 98.25 241 VAL B N 1
ATOM 4941 C CA . VAL B 1 241 ? -4.934 22.766 0.02 1 98.25 241 VAL B CA 1
ATOM 4942 C C . VAL B 1 241 ? -6.406 23.125 -0.179 1 98.25 241 VAL B C 1
ATOM 4944 O O . VAL B 1 241 ? -6.754 24.281 -0.39 1 98.25 241 VAL B O 1
ATOM 4947 N N . GLU B 1 242 ? -7.285 22.172 -0.054 1 97.12 242 GLU B N 1
ATOM 4948 C CA . GLU B 1 242 ? -8.711 22.406 -0.279 1 97.12 242 GLU B CA 1
ATOM 4949 C C . GLU B 1 242 ? -9.281 23.359 0.769 1 97.12 242 GLU B C 1
ATOM 4951 O O . GLU B 1 242 ? -10.305 24 0.533 1 97.12 242 GLU B O 1
ATOM 4956 N N . PHE B 1 243 ? -8.656 23.438 1.871 1 98.38 243 PHE B N 1
ATOM 4957 C CA . PHE B 1 243 ? -9.172 24.266 2.959 1 98.38 243 PHE B CA 1
ATOM 4958 C C . PHE B 1 243 ? -8.648 25.688 2.85 1 98.38 243 PHE B C 1
ATOM 4960 O O . PHE B 1 243 ? -9.086 26.578 3.582 1 98.38 243 PHE B O 1
ATOM 4967 N N . ALA B 1 244 ? -7.668 25.891 2.004 1 97.94 244 ALA B N 1
ATOM 4968 C CA . ALA B 1 244 ? -7.055 27.203 1.821 1 97.94 244 ALA B CA 1
ATOM 4969 C C . ALA B 1 244 ? -7.816 28.031 0.784 1 97.94 244 ALA B C 1
ATOM 4971 O O . ALA B 1 244 ? -8.523 27.469 -0.061 1 97.94 244 ALA B O 1
ATOM 4972 N N . ARG B 1 245 ? -7.652 29.328 0.873 1 94.44 245 ARG B N 1
ATOM 4973 C CA . ARG B 1 245 ? -8.219 30.219 -0.133 1 94.44 245 ARG B CA 1
ATOM 4974 C C . ARG B 1 245 ? -7.367 30.234 -1.398 1 94.44 245 ARG B C 1
ATOM 4976 O O . ARG B 1 245 ? -7.887 30.422 -2.502 1 94.44 245 ARG B O 1
ATOM 4983 N N . GLU B 1 246 ? -6.094 29.984 -1.222 1 94.75 246 GLU B N 1
ATOM 4984 C CA . GLU B 1 246 ? -5.172 29.938 -2.354 1 94.75 246 GLU B CA 1
ATOM 4985 C C . GLU B 1 246 ? -5.371 28.672 -3.174 1 94.75 246 GLU B C 1
ATOM 4987 O O . GLU B 1 246 ? -5.633 27.609 -2.619 1 94.75 246 GLU B O 1
ATOM 4992 N N . PRO B 1 247 ? -5.172 28.812 -4.434 1 95.31 247 PRO B N 1
ATOM 4993 C CA . PRO B 1 247 ? -5.375 27.641 -5.289 1 95.31 247 PRO B CA 1
ATOM 4994 C C . PRO B 1 247 ? -4.199 26.672 -5.254 1 95.31 247 PRO B C 1
ATOM 4996 O O . PRO B 1 247 ? -3.082 27.062 -4.902 1 95.31 247 PRO B O 1
ATOM 4999 N N . SER B 1 248 ? -4.504 25.469 -5.652 1 97.88 248 SER B N 1
ATOM 5000 C CA . SER B 1 248 ? -3.475 24.453 -5.84 1 97.88 248 SER B CA 1
ATOM 5001 C C . SER B 1 248 ? -2.521 24.844 -6.969 1 97.88 248 SER B C 1
ATOM 5003 O O . SER B 1 248 ? -2.914 25.516 -7.918 1 97.88 248 SER B O 1
ATOM 5005 N N . ARG B 1 249 ? -1.246 24.406 -6.867 1 98.38 249 ARG B N 1
ATOM 5006 C CA . ARG B 1 249 ? -0.253 24.594 -7.918 1 98.38 249 ARG B CA 1
ATOM 5007 C C . ARG B 1 249 ? 0.004 23.281 -8.672 1 98.38 249 ARG B C 1
ATOM 5009 O O . ARG B 1 249 ? 1.077 23.094 -9.25 1 98.38 249 ARG B O 1
ATOM 5016 N N . ILE B 1 250 ? -0.914 22.391 -8.641 1 98.44 250 ILE B N 1
ATOM 5017 C CA . ILE B 1 250 ? -0.744 21.062 -9.211 1 98.44 250 ILE B CA 1
ATOM 5018 C C . ILE B 1 250 ? -0.455 21.172 -10.703 1 98.44 250 ILE B C 1
ATOM 5020 O O . ILE B 1 250 ? 0.298 20.359 -11.258 1 98.44 250 ILE B O 1
ATOM 5024 N N . ASN B 1 251 ? -0.956 22.141 -11.367 1 97.56 251 ASN B N 1
ATOM 5025 C CA . ASN B 1 251 ? -0.761 22.297 -12.805 1 97.56 251 ASN B CA 1
ATOM 5026 C C . ASN B 1 251 ? 0.645 22.797 -13.125 1 97.56 251 ASN B C 1
ATOM 5028 O O . ASN B 1 251 ? 1.084 22.734 -14.273 1 97.56 251 ASN B O 1
ATOM 5032 N N . TRP B 1 252 ? 1.401 23.281 -12.109 1 98.44 252 TRP B N 1
ATOM 5033 C CA . TRP B 1 252 ? 2.74 23.812 -12.312 1 98.44 252 TRP B CA 1
ATOM 5034 C C . TRP B 1 252 ? 3.709 22.719 -12.758 1 98.44 252 TRP B C 1
ATOM 5036 O O . TRP B 1 252 ? 4.766 23.016 -13.32 1 98.44 252 TRP B O 1
ATOM 5046 N N . VAL B 1 253 ? 3.348 21.469 -12.641 1 98.31 253 VAL B N 1
ATOM 5047 C CA . VAL B 1 253 ? 4.266 20.375 -12.953 1 98.31 253 VAL B CA 1
ATOM 5048 C C . VAL B 1 253 ? 4.496 20.312 -14.461 1 98.31 253 VAL B C 1
ATOM 5050 O O . VAL B 1 253 ? 5.449 19.672 -14.922 1 98.31 253 VAL B O 1
ATOM 5053 N N . THR B 1 254 ? 3.619 20.844 -15.234 1 97.56 254 THR B N 1
ATOM 5054 C CA . THR B 1 254 ? 3.766 20.859 -16.688 1 97.56 254 THR B CA 1
ATOM 5055 C C . THR B 1 254 ? 4.816 21.875 -17.109 1 97.56 254 THR B C 1
ATOM 5057 O O . THR B 1 254 ? 5.34 21.812 -18.219 1 97.56 254 THR B O 1
ATOM 5060 N N . ASN B 1 255 ? 5.145 22.844 -16.203 1 97 255 ASN B N 1
ATOM 5061 C CA . ASN B 1 255 ? 6.062 23.922 -16.547 1 97 255 ASN B CA 1
ATOM 5062 C C . ASN B 1 255 ? 7.383 23.797 -15.789 1 97 255 ASN B C 1
ATOM 5064 O O . ASN B 1 255 ? 8.375 24.406 -16.172 1 97 255 ASN B O 1
ATOM 5068 N N . TYR B 1 256 ? 7.371 23.078 -14.742 1 97.81 256 TYR B N 1
ATOM 5069 C CA . TYR B 1 256 ? 8.57 22.891 -13.938 1 97.81 256 TYR B CA 1
ATOM 5070 C C . TYR B 1 256 ? 8.977 21.422 -13.914 1 97.81 256 TYR B C 1
ATOM 5072 O O . TYR B 1 256 ? 8.27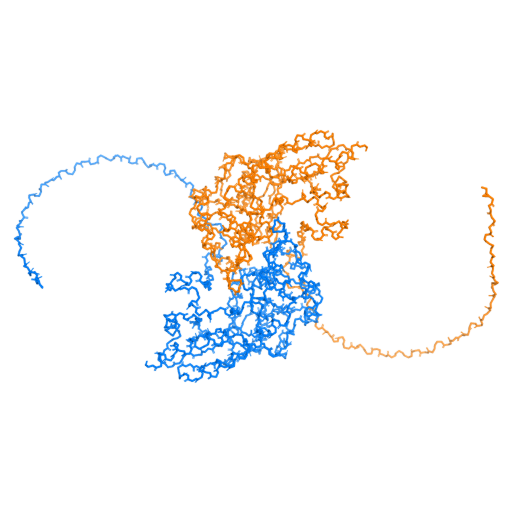3 20.578 -13.336 1 97.81 256 TYR B O 1
ATOM 5080 N N . GLU B 1 257 ? 10.164 21.141 -14.391 1 97.25 257 GLU B N 1
ATOM 5081 C CA . GLU B 1 257 ? 10.641 19.766 -14.516 1 97.25 257 GLU B CA 1
ATOM 5082 C C . GLU B 1 257 ? 11.109 19.219 -13.172 1 97.25 257 GLU B C 1
ATOM 5084 O O . GLU B 1 257 ? 11.328 18.016 -13.039 1 97.25 257 GLU B O 1
ATOM 5089 N N . ASN B 1 258 ? 11.203 20.109 -12.211 1 98.31 258 ASN B N 1
ATOM 5090 C CA . ASN B 1 258 ? 11.703 19.688 -10.906 1 98.31 258 ASN B CA 1
ATOM 5091 C C . ASN B 1 258 ? 10.641 19.828 -9.82 1 98.31 258 ASN B C 1
ATOM 5093 O O . ASN B 1 258 ? 10.961 19.938 -8.641 1 98.31 258 ASN B O 1
ATOM 5097 N N . LEU B 1 259 ? 9.328 19.812 -10.219 1 98.75 259 LEU B N 1
ATOM 5098 C CA . LEU B 1 259 ? 8.25 19.969 -9.25 1 98.75 259 LEU B CA 1
ATOM 5099 C C . LEU B 1 259 ? 7.355 18.734 -9.227 1 98.75 259 LEU B C 1
ATOM 5101 O O . LEU B 1 259 ? 6.941 18.25 -10.273 1 98.75 259 LEU B O 1
ATOM 5105 N N . ILE B 1 260 ? 7.121 18.25 -8.07 1 98.88 260 ILE B N 1
ATOM 5106 C CA . ILE B 1 260 ? 6.086 17.25 -7.793 1 98.88 260 ILE B CA 1
ATOM 5107 C C . ILE B 1 260 ? 5.051 17.844 -6.836 1 98.88 260 ILE B C 1
ATOM 5109 O O . ILE B 1 260 ? 5.406 18.531 -5.871 1 98.88 260 ILE B O 1
ATOM 5113 N N . VAL B 1 261 ? 3.756 17.641 -7.117 1 98.94 261 VAL B N 1
ATOM 5114 C CA . VAL B 1 261 ? 2.705 18.094 -6.215 1 98.94 261 VAL B CA 1
ATOM 5115 C C . VAL B 1 261 ? 1.901 16.891 -5.715 1 98.94 261 VAL B C 1
ATOM 5117 O O . VAL B 1 261 ? 1.454 16.062 -6.512 1 98.94 261 VAL B O 1
ATOM 5120 N N . LEU B 1 262 ? 1.717 16.766 -4.418 1 98.88 262 LEU B N 1
ATOM 5121 C CA . LEU B 1 262 ? 0.997 15.648 -3.809 1 98.88 262 LEU B CA 1
ATOM 5122 C C . LEU B 1 262 ? -0.346 16.109 -3.254 1 98.88 262 LEU B C 1
ATOM 5124 O O . LEU B 1 262 ? -0.452 17.219 -2.707 1 98.88 262 LEU B O 1
ATOM 5128 N N . ARG B 1 263 ? -1.33 15.258 -3.383 1 98.56 263 ARG B N 1
ATOM 5129 C CA . ARG B 1 263 ? -2.686 15.445 -2.875 1 98.56 263 ARG B CA 1
ATOM 5130 C C . ARG B 1 263 ? -3.207 14.164 -2.229 1 98.56 263 ARG B C 1
ATOM 5132 O O . ARG B 1 263 ? -2.607 13.102 -2.377 1 98.56 263 ARG B O 1
ATOM 5139 N N . THR B 1 264 ? -4.301 14.266 -1.449 1 98.31 264 THR B N 1
ATOM 5140 C CA . THR B 1 264 ? -4.848 13.102 -0.758 1 98.31 264 THR B CA 1
ATOM 5141 C C . THR B 1 264 ? -6.371 13.18 -0.689 1 98.31 264 THR B C 1
ATOM 5143 O O . THR B 1 264 ? -6.945 14.266 -0.786 1 98.31 264 THR B O 1
ATOM 5146 N N . PHE B 1 265 ? -7.016 12.055 -0.55 1 98.62 265 PHE B N 1
ATOM 5147 C CA . PHE B 1 265 ? -8.453 11.977 -0.304 1 98.62 265 PHE B CA 1
ATOM 5148 C C . PHE B 1 265 ? -8.742 11.844 1.187 1 98.62 265 PHE B C 1
ATOM 5150 O O . PHE B 1 265 ? -9.898 11.75 1.595 1 98.62 265 PHE B O 1
ATOM 5157 N N . SER B 1 266 ? -7.746 11.906 2.018 1 97.94 266 SER B N 1
ATOM 5158 C CA . SER B 1 266 ? -7.871 11.578 3.434 1 97.94 266 SER B CA 1
ATOM 5159 C C . SER B 1 266 ? -8.547 12.703 4.207 1 97.94 266 SER B C 1
ATOM 5161 O O . SER B 1 266 ? -9.039 12.492 5.316 1 97.94 266 SER B O 1
ATOM 5163 N N . LYS B 1 267 ? -8.492 13.93 3.648 1 98.06 267 LYS B N 1
ATOM 5164 C CA . LYS B 1 267 ? -8.898 15.102 4.422 1 98.06 267 LYS B CA 1
ATOM 5165 C C . LYS B 1 267 ? -10.273 15.602 3.973 1 98.06 267 LYS B C 1
ATOM 5167 O O . LYS B 1 267 ? -11.305 15.086 4.414 1 98.06 267 LYS B O 1
ATOM 5172 N N . ARG B 1 268 ? -10.336 16.266 2.869 1 97.06 268 ARG B N 1
ATOM 5173 C CA . ARG B 1 268 ? -11.602 16.828 2.428 1 97.06 268 ARG B CA 1
ATOM 5174 C C . ARG B 1 268 ? -12.609 15.734 2.1 1 97.06 268 ARG B C 1
ATOM 5176 O O . ARG B 1 268 ? -13.781 15.828 2.48 1 97.06 268 ARG B O 1
ATOM 5183 N N . ALA B 1 269 ? -12.172 14.672 1.438 1 97.94 269 ALA B N 1
ATOM 5184 C CA . ALA B 1 269 ? -13.078 13.648 0.932 1 97.94 269 ALA B CA 1
ATOM 5185 C C . ALA B 1 269 ? -13.438 12.648 2.025 1 97.94 269 ALA B C 1
ATOM 5187 O O . ALA B 1 269 ? -14.336 11.812 1.845 1 97.94 269 ALA B O 1
ATOM 5188 N N . GLY B 1 270 ? -12.758 12.703 3.125 1 98.25 270 GLY B N 1
ATOM 5189 C CA . GLY B 1 270 ? -13.07 1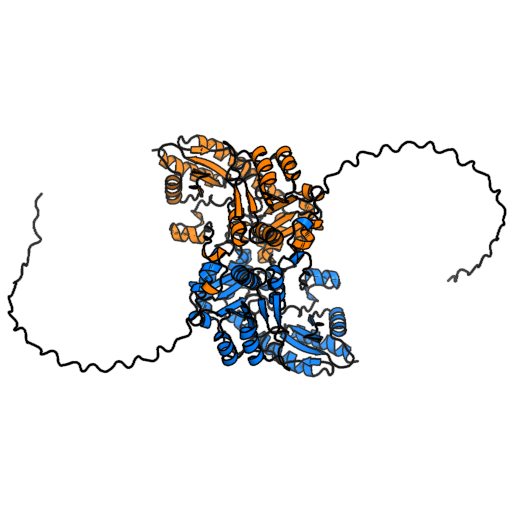1.82 4.234 1 98.25 270 GLY B CA 1
ATOM 5190 C C . GLY B 1 270 ? -12.766 10.359 3.941 1 98.25 270 GLY B C 1
ATOM 5191 O O . GLY B 1 270 ? -13.531 9.477 4.316 1 98.25 270 GLY B O 1
ATOM 5192 N N . LEU B 1 271 ? -11.688 10.102 3.281 1 98.44 271 LEU B N 1
ATOM 5193 C CA . LEU B 1 271 ? -11.352 8.734 2.898 1 98.44 271 LEU B CA 1
ATOM 5194 C C . LEU B 1 271 ? -10.031 8.297 3.525 1 98.44 271 LEU B C 1
ATOM 5196 O O . LEU B 1 271 ? -9.258 7.559 2.908 1 98.44 271 LEU B O 1
ATOM 5200 N N . ALA B 1 272 ? -9.734 8.781 4.738 1 97.88 272 ALA B N 1
ATOM 5201 C CA . ALA B 1 272 ? -8.484 8.422 5.402 1 97.88 272 ALA B CA 1
ATOM 5202 C C . ALA B 1 272 ? -8.344 6.91 5.543 1 97.88 272 ALA B C 1
ATOM 5204 O O . ALA B 1 272 ? -7.25 6.363 5.391 1 97.88 272 ALA B O 1
ATOM 5205 N N . GLY B 1 273 ? -9.422 6.23 5.746 1 97.12 273 GLY B N 1
ATOM 5206 C CA . GLY B 1 273 ? -9.383 4.793 5.965 1 97.12 273 GLY B CA 1
ATOM 5207 C C . GLY B 1 273 ? -9.219 3.994 4.688 1 97.12 273 GLY B C 1
ATOM 5208 O O . GLY B 1 273 ? -8.906 2.805 4.727 1 97.12 273 GLY B O 1
ATOM 5209 N N . LEU B 1 274 ? -9.484 4.586 3.561 1 98 274 LEU B N 1
ATOM 5210 C CA . LEU B 1 274 ? -9.453 3.865 2.293 1 98 274 LEU B CA 1
ATOM 5211 C C . LEU B 1 274 ? -8.062 3.934 1.666 1 98 274 LEU B C 1
ATOM 5213 O O . LEU B 1 274 ? -7.746 3.154 0.765 1 98 274 LEU B O 1
ATOM 5217 N N . ARG B 1 275 ? -7.227 4.832 2.162 1 97 275 ARG B N 1
ATOM 5218 C CA . ARG B 1 275 ? -5.824 4.941 1.782 1 97 275 ARG B CA 1
ATOM 5219 C C . ARG B 1 275 ? -5.68 5.176 0.282 1 97 275 ARG B C 1
ATOM 5221 O O . ARG B 1 275 ? -5.117 4.344 -0.432 1 97 275 ARG B O 1
ATOM 5228 N N . VAL B 1 276 ? -6.047 6.332 -0.147 1 98.31 276 VAL B N 1
ATOM 5229 C CA . VAL B 1 276 ? -5.91 6.707 -1.551 1 98.31 276 VAL B CA 1
ATOM 5230 C C . VAL B 1 276 ? -5.492 8.172 -1.654 1 98.31 276 VAL B C 1
ATOM 5232 O O . VAL B 1 276 ? -6.051 9.031 -0.972 1 98.31 276 VAL B O 1
ATOM 5235 N N . GLY B 1 277 ? -4.449 8.445 -2.322 1 98.38 277 GLY B N 1
ATOM 5236 C CA . GLY B 1 277 ? -3.914 9.75 -2.682 1 98.38 277 GLY B CA 1
ATOM 5237 C C . GLY B 1 277 ? -3.344 9.797 -4.086 1 98.38 277 GLY B C 1
ATOM 5238 O O . GLY B 1 277 ? -3.424 8.812 -4.824 1 98.38 277 GLY B O 1
ATOM 5239 N N . TYR B 1 278 ? -2.887 10.953 -4.488 1 98.75 278 TYR B N 1
ATOM 5240 C CA . TYR B 1 278 ? -2.34 11.062 -5.836 1 98.75 278 TYR B CA 1
ATOM 5241 C C . TYR B 1 278 ? -1.296 12.172 -5.906 1 98.75 278 TYR B C 1
ATOM 5243 O O . TYR B 1 278 ? -1.191 13 -4.992 1 98.75 278 TYR B O 1
ATOM 5251 N N . GLY B 1 279 ? -0.488 12.078 -6.91 1 98.75 279 GLY B N 1
ATOM 5252 C CA . GLY B 1 279 ? 0.515 13.086 -7.215 1 98.75 279 GLY B CA 1
ATOM 5253 C C . GLY B 1 279 ? 0.551 13.461 -8.688 1 98.75 279 GLY B C 1
ATOM 5254 O O . GLY B 1 279 ? 0.146 12.68 -9.547 1 98.75 279 GLY B O 1
ATOM 5255 N N . ALA B 1 280 ? 0.925 14.688 -8.914 1 98.88 280 ALA B N 1
ATOM 5256 C CA . ALA B 1 280 ? 1.221 15.164 -10.266 1 98.88 280 ALA B CA 1
ATOM 5257 C C . ALA B 1 280 ? 2.723 15.32 -10.477 1 98.88 280 ALA B C 1
ATOM 5259 O O . ALA B 1 280 ? 3.436 15.781 -9.578 1 98.88 280 ALA B O 1
ATOM 5260 N N . PHE B 1 281 ? 3.141 14.938 -11.633 1 98.69 281 PHE B N 1
ATOM 5261 C CA . PHE B 1 281 ? 4.562 14.852 -11.938 1 98.69 281 PHE B CA 1
ATOM 5262 C C . PHE B 1 281 ? 4.844 15.391 -13.336 1 98.69 281 PHE B C 1
ATOM 5264 O O . PHE B 1 281 ? 4 15.289 -14.234 1 98.69 281 PHE B O 1
ATOM 5271 N N . PRO B 1 282 ? 6.094 15.953 -13.5 1 97.88 282 PRO B N 1
ATOM 5272 C CA . PRO B 1 282 ? 6.535 16.109 -14.891 1 97.88 282 PRO B CA 1
ATOM 5273 C C . PRO B 1 282 ? 6.676 14.781 -15.617 1 97.88 282 PRO B C 1
ATOM 5275 O O . PRO B 1 282 ? 7.004 13.766 -15 1 97.88 282 PRO B O 1
ATOM 5278 N N . LEU B 1 283 ? 6.484 14.805 -16.938 1 96.5 283 LEU B N 1
ATOM 5279 C CA . LEU B 1 283 ? 6.512 13.578 -17.719 1 96.5 283 LEU B CA 1
ATOM 5280 C C . LEU B 1 283 ? 7.898 12.938 -17.688 1 96.5 283 LEU B C 1
ATOM 5282 O O . LEU B 1 283 ? 8.023 11.711 -17.688 1 96.5 283 LEU B O 1
ATOM 5286 N N . SER B 1 284 ? 8.93 13.742 -17.562 1 95.12 284 SER B N 1
ATOM 5287 C CA . SER B 1 284 ? 10.305 13.258 -17.562 1 95.12 284 SER B CA 1
ATOM 5288 C C . SER B 1 284 ? 10.641 12.523 -16.266 1 95.12 284 SER B C 1
ATOM 5290 O O . SER B 1 284 ? 11.648 11.82 -16.188 1 95.12 284 SER B O 1
ATOM 5292 N N . LEU B 1 285 ? 9.758 12.664 -15.273 1 96.06 285 LEU B N 1
ATOM 5293 C CA . LEU B 1 285 ? 9.969 12.016 -13.984 1 96.06 285 LEU B CA 1
ATOM 5294 C C . LEU B 1 285 ? 9.039 10.812 -13.82 1 96.06 285 LEU B C 1
ATOM 5296 O O . LEU B 1 285 ? 9.469 9.75 -13.375 1 96.06 285 LEU B O 1
ATOM 5300 N N . ILE B 1 286 ? 7.812 10.961 -14.25 1 96.12 286 ILE B N 1
ATOM 5301 C CA . ILE B 1 286 ? 6.75 10.031 -13.891 1 96.12 286 ILE B CA 1
ATOM 5302 C C . ILE B 1 286 ? 7.008 8.672 -14.539 1 96.12 286 ILE B C 1
ATOM 5304 O O . ILE B 1 286 ? 6.629 7.637 -14 1 96.12 286 ILE B O 1
ATOM 5308 N N . GLU B 1 287 ? 7.648 8.633 -15.648 1 92.81 287 GLU B N 1
ATOM 5309 C CA . GLU B 1 287 ? 7.922 7.383 -16.344 1 92.81 287 GLU B CA 1
ATOM 5310 C C . GLU B 1 287 ? 8.742 6.434 -15.484 1 92.81 287 GLU B C 1
ATOM 5312 O O . GLU B 1 287 ? 8.531 5.219 -15.508 1 92.81 287 GLU B O 1
ATOM 5317 N N . TYR B 1 288 ? 9.562 6.973 -14.68 1 93.69 288 TYR B N 1
ATOM 5318 C CA . TYR B 1 288 ? 10.438 6.141 -13.859 1 93.69 288 TYR B CA 1
ATOM 5319 C C . TYR B 1 288 ? 9.734 5.715 -12.578 1 93.69 288 TYR B C 1
ATOM 5321 O O . TYR B 1 288 ? 10.016 4.645 -12.031 1 93.69 288 TYR B O 1
ATOM 5329 N N . LEU B 1 289 ? 8.859 6.582 -12.125 1 95.56 289 LEU B N 1
ATOM 5330 C CA . LEU B 1 289 ? 8.055 6.172 -10.977 1 95.56 289 LEU B CA 1
ATOM 5331 C C . LEU B 1 289 ? 7.164 4.984 -11.328 1 95.56 289 LEU B C 1
ATOM 5333 O O . LEU B 1 289 ? 6.992 4.07 -10.523 1 95.56 289 LEU B O 1
ATOM 5337 N N . TRP B 1 290 ? 6.672 4.969 -12.539 1 92.88 290 TRP B N 1
ATOM 5338 C CA . TRP B 1 290 ? 5.867 3.852 -13.016 1 92.88 290 TRP B CA 1
ATOM 5339 C C . TRP B 1 290 ? 6.672 2.557 -13.023 1 92.88 290 TRP B C 1
ATOM 5341 O O . TRP B 1 290 ? 6.137 1.482 -12.742 1 92.88 290 TRP B O 1
ATOM 5351 N N . ARG B 1 291 ? 7.906 2.621 -13.273 1 91 291 ARG B N 1
ATOM 5352 C CA . ARG B 1 291 ? 8.758 1.44 -13.367 1 91 291 ARG B CA 1
ATOM 5353 C C . ARG B 1 291 ? 9.008 0.834 -11.984 1 91 291 ARG B C 1
ATOM 5355 O O . ARG B 1 291 ? 9.18 -0.38 -11.859 1 91 291 ARG B O 1
ATOM 5362 N N . ALA B 1 292 ? 8.977 1.7 -11.055 1 92.31 292 ALA B N 1
ATOM 5363 C CA . ALA B 1 292 ? 9.328 1.257 -9.703 1 92.31 292 ALA B CA 1
ATOM 5364 C C . ALA B 1 292 ? 8.078 0.894 -8.906 1 92.31 292 ALA B C 1
ATOM 5366 O O . ALA B 1 292 ? 8.156 0.122 -7.945 1 92.31 292 ALA B O 1
ATOM 5367 N N . LYS B 1 293 ? 6.992 1.438 -9.312 1 91.94 293 LYS B N 1
ATOM 5368 C CA . LYS B 1 293 ? 5.754 1.24 -8.562 1 91.94 293 LYS B CA 1
ATOM 5369 C C . LYS B 1 293 ? 5.262 -0.199 -8.688 1 91.94 293 LYS B C 1
ATOM 5371 O O . LYS B 1 293 ? 5.234 -0.757 -9.789 1 91.94 293 LYS B O 1
ATOM 5376 N N . GLN B 1 294 ? 4.84 -0.766 -7.555 1 88.06 294 GLN B N 1
ATOM 5377 C CA . GLN B 1 294 ? 4.191 -2.07 -7.613 1 88.06 294 GLN B CA 1
ATOM 5378 C C . GLN B 1 294 ? 2.824 -1.976 -8.289 1 88.06 294 GLN B C 1
ATOM 5380 O O . GLN B 1 294 ? 2.088 -1.01 -8.078 1 88.06 294 GLN B O 1
ATOM 5385 N N . PRO B 1 295 ? 2.34 -2.91 -9.086 1 84.25 295 PRO B N 1
ATOM 5386 C CA . PRO B 1 295 ? 1.128 -2.816 -9.898 1 84.25 295 PRO B CA 1
ATOM 5387 C C . PRO B 1 295 ? -0.15 -2.844 -9.062 1 84.25 295 PRO B C 1
ATOM 5389 O O . PRO B 1 295 ? -1.168 -2.275 -9.469 1 84.25 295 PRO B O 1
ATOM 5392 N N . TYR B 1 296 ? -0.239 -3.439 -7.918 1 88.62 296 TYR B N 1
ATOM 5393 C CA . TYR B 1 296 ? -1.515 -3.672 -7.25 1 88.62 296 TYR B CA 1
ATOM 5394 C C . TYR B 1 296 ? -1.543 -3.002 -5.883 1 88.62 296 TYR B C 1
ATOM 5396 O O . TYR B 1 296 ? -2.154 -3.518 -4.945 1 88.62 296 TYR B O 1
ATOM 5404 N N . ASN B 1 297 ? -1.016 -1.83 -5.938 1 88.62 297 ASN B N 1
ATOM 5405 C CA . ASN B 1 297 ? -0.868 -1.163 -4.645 1 88.62 297 ASN B CA 1
ATOM 5406 C C . ASN B 1 297 ? -2.123 -0.378 -4.273 1 88.62 297 ASN B C 1
ATOM 5408 O O . ASN B 1 297 ? -2.375 -0.124 -3.096 1 88.62 297 ASN B O 1
ATOM 5412 N N . VAL B 1 298 ? -2.859 0.089 -5.25 1 94.56 298 VAL B N 1
ATOM 5413 C CA . VAL B 1 298 ? -4.129 0.762 -5.004 1 94.56 298 VAL B CA 1
ATOM 5414 C C . VAL B 1 298 ? -5.281 -0.232 -5.152 1 94.56 298 VAL B C 1
ATOM 5416 O O . VAL B 1 298 ? -5.543 -0.729 -6.25 1 94.56 298 VAL B O 1
ATOM 5419 N N . SER B 1 299 ? -5.941 -0.478 -4.094 1 96.81 299 SER B N 1
ATOM 5420 C CA . SER B 1 299 ? -6.965 -1.519 -4.094 1 96.81 299 SER B CA 1
ATOM 5421 C C . SER B 1 299 ? -8.18 -1.101 -4.922 1 96.81 299 SER B C 1
ATOM 5423 O O . SER B 1 299 ? -8.375 0.087 -5.184 1 96.81 299 SER B O 1
ATOM 5425 N N . VAL B 1 300 ? -8.992 -2.086 -5.312 1 96.75 300 VAL B N 1
ATOM 5426 C CA . VAL B 1 300 ? -10.242 -1.821 -6.004 1 96.75 300 VAL B CA 1
ATOM 5427 C C . VAL B 1 300 ? -11.156 -0.968 -5.121 1 96.75 300 VAL B C 1
ATOM 5429 O O . VAL B 1 300 ? -11.797 -0.03 -5.602 1 96.75 300 VAL B O 1
ATOM 5432 N N . ALA B 1 301 ? -11.18 -1.227 -3.824 1 97.81 301 ALA B N 1
ATOM 5433 C CA . ALA B 1 301 ? -12.016 -0.473 -2.891 1 97.81 301 ALA B CA 1
ATOM 5434 C C . ALA B 1 301 ? -11.602 0.994 -2.846 1 97.81 301 ALA B C 1
ATOM 5436 O O . ALA B 1 301 ? -12.445 1.888 -2.828 1 97.81 301 ALA B O 1
ATOM 5437 N N . ALA B 1 302 ? -10.328 1.213 -2.797 1 97.94 302 ALA B N 1
ATOM 5438 C CA . ALA B 1 302 ? -9.812 2.58 -2.775 1 97.94 302 ALA B CA 1
ATOM 5439 C C . ALA B 1 302 ? -10.211 3.336 -4.039 1 97.94 302 ALA B C 1
ATOM 5441 O O . ALA B 1 302 ? -10.695 4.469 -3.969 1 97.94 302 ALA B O 1
ATOM 5442 N N . GLU B 1 303 ? -10.016 2.682 -5.164 1 97.25 303 GLU B N 1
ATOM 5443 C CA . GLU B 1 303 ? -10.352 3.309 -6.438 1 97.25 303 GLU B CA 1
ATOM 5444 C C . GLU B 1 303 ? -11.852 3.576 -6.547 1 97.25 303 GLU B C 1
ATOM 5446 O O . GLU B 1 303 ? -12.266 4.668 -6.945 1 97.25 303 GLU B O 1
ATOM 5451 N N . VAL B 1 304 ? -12.656 2.594 -6.18 1 97.31 304 VAL B N 1
ATOM 5452 C CA . VAL B 1 304 ? -14.109 2.705 -6.238 1 97.31 304 VAL B CA 1
ATOM 5453 C C . VAL B 1 304 ? -14.578 3.832 -5.328 1 97.31 304 VAL B C 1
ATOM 5455 O O . VAL B 1 304 ? -15.422 4.645 -5.715 1 97.31 304 VAL B O 1
ATOM 5458 N N . ALA B 1 305 ? -14.008 3.926 -4.195 1 98.44 305 ALA B N 1
ATOM 5459 C CA . ALA B 1 305 ? -14.383 4.949 -3.225 1 98.44 305 ALA B CA 1
ATOM 5460 C C . ALA B 1 305 ? -14.016 6.344 -3.723 1 98.44 305 ALA B C 1
ATOM 5462 O O . ALA B 1 305 ? -14.828 7.27 -3.65 1 98.44 305 ALA B O 1
ATOM 5463 N N . ALA B 1 306 ? -12.797 6.469 -4.207 1 98.75 306 ALA B N 1
ATOM 5464 C CA . ALA B 1 306 ? -12.328 7.766 -4.691 1 98.75 306 ALA B CA 1
ATOM 5465 C C . ALA B 1 306 ? -13.156 8.242 -5.879 1 98.75 306 ALA B C 1
ATOM 5467 O O . ALA B 1 306 ? -13.562 9.406 -5.938 1 98.75 306 ALA B O 1
ATOM 5468 N N . CYS B 1 307 ? -13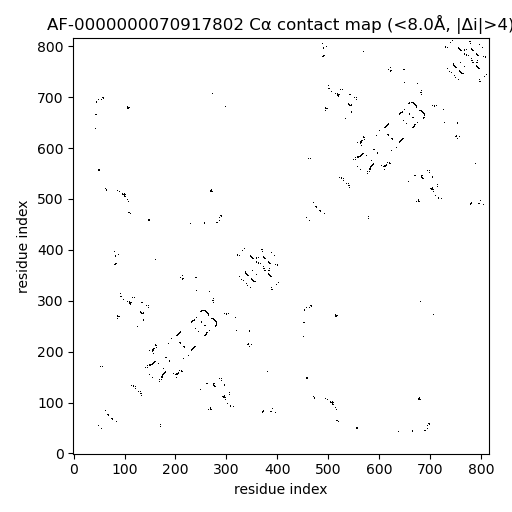.445 7.324 -6.801 1 98.5 307 CYS B N 1
ATOM 5469 C CA . CYS B 1 307 ? -14.273 7.668 -7.949 1 98.5 307 CYS B CA 1
ATOM 5470 C C . CYS B 1 307 ? -15.672 8.086 -7.512 1 98.5 307 CYS B C 1
ATOM 5472 O O . CYS B 1 307 ? -16.203 9.086 -8 1 98.5 307 CYS B O 1
ATOM 5474 N N . ALA B 1 308 ? -16.234 7.34 -6.609 1 98.44 308 ALA B N 1
ATOM 5475 C CA . ALA B 1 308 ? -17.562 7.664 -6.102 1 98.44 308 ALA B CA 1
ATOM 5476 C C . ALA B 1 308 ? -17.578 9.039 -5.434 1 98.44 308 ALA B C 1
ATOM 5478 O O . ALA B 1 308 ? -18.5 9.82 -5.637 1 98.44 308 ALA B O 1
ATOM 5479 N N . ALA B 1 309 ? -16.578 9.344 -4.68 1 98.69 309 ALA B N 1
ATOM 5480 C CA . ALA B 1 309 ? -16.484 10.625 -3.992 1 98.69 309 ALA B CA 1
ATOM 5481 C C . ALA B 1 309 ? -16.469 11.781 -4.988 1 98.69 309 ALA B C 1
ATOM 5483 O O . ALA B 1 309 ? -17.125 12.805 -4.773 1 98.69 309 ALA B O 1
ATOM 5484 N N . LEU B 1 310 ? -15.789 11.602 -6.059 1 98.44 310 LEU B N 1
ATOM 5485 C CA . LEU B 1 310 ? -15.609 12.656 -7.051 1 98.44 310 LEU B CA 1
ATOM 5486 C C . LEU B 1 310 ? -16.906 12.898 -7.82 1 98.44 310 LEU B C 1
ATOM 5488 O O . LEU B 1 310 ? -17.047 13.922 -8.5 1 98.44 310 LEU B O 1
ATOM 5492 N N . THR B 1 311 ? -17.875 12.039 -7.742 1 98 311 THR B N 1
ATOM 5493 C CA . THR B 1 311 ? -19.141 12.211 -8.453 1 98 311 THR B CA 1
ATOM 5494 C C . THR B 1 311 ? -20.062 13.188 -7.715 1 98 311 THR B C 1
ATOM 5496 O O . THR B 1 311 ? -21.078 13.609 -8.242 1 98 311 THR B O 1
ATOM 5499 N N . ASN B 1 312 ? -19.75 13.578 -6.473 1 98.19 312 ASN B N 1
ATOM 5500 C CA . ASN B 1 312 ? -20.562 14.5 -5.684 1 98.19 312 ASN B CA 1
ATOM 5501 C C . ASN B 1 312 ? -19.75 15.719 -5.234 1 98.19 312 ASN B C 1
ATOM 5503 O O . ASN B 1 312 ? -19.562 15.93 -4.035 1 98.19 312 ASN B O 1
ATOM 5507 N N . PRO B 1 313 ? -19.391 16.547 -6.156 1 97.25 313 PRO B N 1
ATOM 5508 C CA . PRO B 1 313 ? -18.578 17.703 -5.809 1 97.25 313 PRO B CA 1
ATOM 5509 C C . PRO B 1 313 ? -19.297 18.672 -4.871 1 97.25 313 PRO B C 1
ATOM 5511 O O . PRO B 1 313 ? -18.656 19.375 -4.078 1 97.25 313 PRO B O 1
ATOM 5514 N N . LYS B 1 314 ? -20.609 18.734 -4.914 1 98.25 314 LYS B N 1
ATOM 5515 C CA . LYS B 1 314 ? -21.375 19.609 -4.023 1 98.25 314 LYS B CA 1
ATOM 5516 C C . LYS B 1 314 ? -21.172 19.203 -2.562 1 98.25 314 LYS B C 1
ATOM 5518 O O . LYS B 1 314 ? -20.938 20.062 -1.705 1 98.25 314 LYS B O 1
ATOM 5523 N N . TYR B 1 315 ? -21.297 17.891 -2.309 1 98.38 315 TYR B N 1
ATOM 5524 C CA . TYR B 1 315 ? -21.062 17.406 -0.951 1 98.38 315 TYR B CA 1
ATOM 5525 C C . TYR B 1 315 ? -19.672 17.781 -0.465 1 98.38 315 TYR B C 1
ATOM 5527 O O . TYR B 1 315 ? -19.516 18.266 0.662 1 98.38 315 TYR B O 1
ATOM 5535 N N . LEU B 1 316 ? -18.688 17.578 -1.257 1 98.25 316 LEU B N 1
ATOM 5536 C CA . LEU B 1 316 ? -17.297 17.875 -0.901 1 98.25 316 LEU B CA 1
ATOM 5537 C C . LEU B 1 316 ? -17.125 19.359 -0.583 1 98.25 316 LEU B C 1
ATOM 5539 O O . LEU B 1 316 ? -16.453 19.719 0.387 1 98.25 316 LEU B O 1
ATOM 5543 N N . GLU B 1 317 ? -17.719 20.188 -1.381 1 97.88 317 GLU B N 1
ATOM 5544 C CA . GLU B 1 317 ? -17.641 21.625 -1.171 1 97.88 317 GLU B CA 1
ATOM 5545 C C . GLU B 1 317 ? -18.391 22.047 0.092 1 97.88 317 GLU B C 1
ATOM 5547 O O . GLU B 1 317 ? -17.906 22.875 0.855 1 97.88 317 GLU B O 1
ATOM 5552 N N . ASP B 1 318 ? -19.547 21.5 0.3 1 98.38 318 ASP B N 1
ATOM 5553 C CA . ASP B 1 318 ? -20.344 21.828 1.474 1 98.38 318 ASP B CA 1
ATOM 5554 C C . ASP B 1 318 ? -19.609 21.469 2.762 1 98.38 318 ASP B C 1
ATOM 5556 O O . ASP B 1 318 ? -19.594 22.25 3.715 1 98.38 318 ASP B O 1
ATOM 5560 N N . VAL B 1 319 ? -19.062 20.328 2.748 1 97.94 319 VAL B N 1
ATOM 5561 C CA . VAL B 1 319 ? -18.359 19.859 3.934 1 97.94 319 VAL B CA 1
ATOM 5562 C C . VAL B 1 319 ? -17.109 20.703 4.168 1 97.94 319 VAL B C 1
ATOM 5564 O O . VAL B 1 319 ? -16.828 21.094 5.301 1 97.94 319 VAL B O 1
ATOM 5567 N N . LYS B 1 320 ? -16.406 20.938 3.133 1 98.06 320 LYS B N 1
ATOM 5568 C CA . LYS B 1 320 ? -15.234 21.812 3.229 1 98.06 320 LYS B CA 1
ATOM 5569 C C . LYS B 1 320 ? -15.609 23.172 3.805 1 98.06 320 LYS B C 1
ATOM 5571 O O . LYS B 1 320 ? -14.945 23.672 4.711 1 98.06 320 LYS B O 1
ATOM 5576 N N . ASN B 1 321 ? -16.625 23.781 3.279 1 98.38 321 ASN B N 1
ATOM 5577 C CA . ASN B 1 321 ? -17.078 25.078 3.756 1 98.38 321 ASN B CA 1
ATOM 5578 C C . ASN B 1 321 ? -17.484 25.031 5.227 1 98.38 321 ASN B C 1
ATOM 5580 O O . ASN B 1 321 ? -17.172 25.953 5.988 1 98.38 321 ASN B O 1
ATOM 5584 N N . ALA B 1 322 ? -18.156 23.953 5.598 1 98.62 322 ALA B N 1
ATOM 5585 C CA . ALA B 1 322 ? -18.547 23.781 6.992 1 98.62 322 ALA B CA 1
ATOM 5586 C C . ALA B 1 322 ? -17.328 23.719 7.906 1 98.62 322 ALA B C 1
ATOM 5588 O O . ALA B 1 322 ? -17.312 24.328 8.984 1 98.62 322 ALA B O 1
ATOM 5589 N N . LEU B 1 323 ? -16.344 23.047 7.477 1 98.75 323 LEU B N 1
ATOM 5590 C CA . LEU B 1 323 ? -15.133 22.906 8.273 1 98.75 323 LEU B CA 1
ATOM 5591 C C . LEU B 1 323 ? -14.391 24.234 8.367 1 98.75 323 LEU B C 1
ATOM 5593 O O . LEU B 1 323 ? -13.867 24.578 9.438 1 98.75 323 LEU B O 1
ATOM 5597 N N . VAL B 1 324 ? -14.336 24.969 7.289 1 98.69 324 VAL B N 1
ATOM 5598 C CA . VAL B 1 324 ? -13.648 26.25 7.277 1 98.69 324 VAL B CA 1
ATOM 5599 C C . VAL B 1 324 ? -14.383 27.234 8.18 1 98.69 324 VAL B C 1
ATOM 5601 O O . VAL B 1 324 ? -13.758 28 8.922 1 98.69 324 VAL B O 1
ATOM 5604 N N . GLU B 1 325 ? -15.68 27.234 8.102 1 98.62 325 GLU B N 1
ATOM 5605 C CA . GLU B 1 325 ? -16.484 28.078 8.977 1 98.62 325 GLU B CA 1
ATOM 5606 C C . GLU B 1 325 ? -16.25 27.734 10.445 1 98.62 325 GLU B C 1
ATOM 5608 O O . GLU B 1 325 ? -16.094 28.625 11.281 1 98.62 325 GLU B O 1
ATOM 5613 N N . GLU B 1 326 ? -16.234 26.453 10.695 1 98.81 326 GLU B N 1
ATOM 5614 C CA . GLU B 1 326 ? -16.016 26 12.07 1 98.81 326 GLU B CA 1
ATOM 5615 C C . GLU B 1 326 ? -14.609 26.328 12.547 1 98.81 326 GLU B C 1
ATOM 5617 O O . GLU B 1 326 ? -14.391 26.609 13.727 1 98.81 326 GLU B O 1
ATOM 5622 N N . ARG B 1 327 ? -13.633 26.25 11.672 1 98.81 327 ARG B N 1
ATOM 5623 C CA . ARG B 1 327 ? -12.258 26.641 11.992 1 98.81 327 ARG B CA 1
ATOM 5624 C C . ARG B 1 327 ? -12.219 28.078 12.523 1 98.81 327 ARG B C 1
ATOM 5626 O O . ARG B 1 327 ? -11.547 28.344 13.523 1 98.81 327 ARG B O 1
ATOM 5633 N N . GLU B 1 328 ? -12.93 28.953 11.875 1 98.5 328 GLU B N 1
ATOM 5634 C CA . GLU B 1 328 ? -12.969 30.359 12.289 1 98.5 328 GLU B CA 1
ATOM 5635 C C . GLU B 1 328 ? -13.633 30.516 13.648 1 98.5 328 GLU B C 1
ATOM 5637 O O . GLU B 1 328 ? -13.148 31.266 14.5 1 98.5 328 GLU B O 1
ATOM 5642 N N . ARG B 1 329 ? -14.695 29.781 13.812 1 98.75 329 ARG B N 1
ATOM 5643 C CA . ARG B 1 329 ? -15.383 29.828 15.094 1 98.75 329 ARG B CA 1
ATOM 5644 C C . ARG B 1 329 ? -14.477 29.312 16.219 1 98.75 329 ARG B C 1
ATOM 5646 O O . ARG B 1 329 ? -14.344 29.953 17.25 1 98.75 329 ARG B O 1
ATOM 5653 N N . MET B 1 330 ? -13.93 28.172 15.984 1 98.81 330 MET B N 1
ATOM 5654 C CA . MET B 1 330 ? -13.047 27.547 16.984 1 98.81 330 MET B CA 1
ATOM 5655 C C . MET B 1 330 ? -11.867 28.469 17.297 1 98.81 330 MET B C 1
ATOM 5657 O O . MET B 1 330 ? -11.492 28.609 18.453 1 98.81 330 MET B O 1
ATOM 5661 N N . PHE B 1 331 ? -11.258 29.062 16.281 1 98.75 331 PHE B N 1
ATOM 5662 C CA . PHE B 1 331 ? -10.117 29.953 16.438 1 98.75 331 PHE B CA 1
ATOM 5663 C C . PHE B 1 331 ? -10.453 31.094 17.391 1 98.75 331 PHE B C 1
ATOM 5665 O O . PHE B 1 331 ? -9.695 31.375 18.312 1 98.75 331 PHE B O 1
ATOM 5672 N N . VAL B 1 332 ? -11.602 31.688 17.203 1 98.69 332 VAL B N 1
ATOM 5673 C CA . VAL B 1 332 ? -12.039 32.812 18.016 1 98.69 332 VAL B CA 1
ATOM 5674 C C . VAL B 1 332 ? -12.281 32.375 19.453 1 98.69 332 VAL B C 1
ATOM 5676 O O . VAL B 1 332 ? -11.867 33.031 20.391 1 98.69 332 VAL B O 1
ATOM 5679 N N . LYS B 1 333 ? -12.891 31.234 19.609 1 98.62 333 LYS B N 1
ATOM 5680 C CA . LYS B 1 333 ? -13.25 30.734 20.938 1 98.62 333 LYS B CA 1
ATOM 5681 C C . LYS B 1 333 ? -12.016 30.297 21.719 1 98.62 333 LYS B C 1
ATOM 5683 O O . LYS B 1 333 ? -11.953 30.453 22.938 1 98.62 333 LYS B O 1
ATOM 5688 N N . LEU B 1 334 ? -11.055 29.719 21.062 1 98.38 334 LEU B N 1
ATOM 5689 C CA . LEU B 1 334 ? -9.836 29.25 21.719 1 98.38 334 LEU B CA 1
ATOM 5690 C C . LEU B 1 334 ? -9.055 30.422 22.297 1 98.38 334 LEU B C 1
ATOM 5692 O O . LEU B 1 334 ? -8.344 30.281 23.281 1 98.38 334 LEU B O 1
ATOM 5696 N N . LYS B 1 335 ? -9.203 31.609 21.734 1 97.5 335 LYS B N 1
ATOM 5697 C CA . LYS B 1 335 ? -8.508 32.812 22.203 1 97.5 335 LYS B CA 1
ATOM 5698 C C . LYS B 1 335 ? -9.016 33.25 23.562 1 97.5 335 LYS B C 1
ATOM 5700 O O . LYS B 1 335 ? -8.359 34.031 24.266 1 97.5 335 LYS B O 1
ATOM 5705 N N . GLU B 1 336 ? -10.117 32.75 23.922 1 96.75 336 GLU B N 1
ATOM 5706 C CA . GLU B 1 336 ? -10.734 33.156 25.188 1 96.75 336 GLU B CA 1
ATOM 5707 C C . GLU B 1 336 ? -10.039 32.469 26.359 1 96.75 336 GLU B C 1
ATOM 5709 O O . GLU B 1 336 ? -10.234 32.875 27.516 1 96.75 336 GLU B O 1
ATOM 5714 N N . PHE B 1 337 ? -9.297 31.516 26.109 1 96.5 337 PHE B N 1
ATOM 5715 C CA . PHE B 1 337 ? -8.586 30.812 27.172 1 96.5 337 PHE B CA 1
ATOM 5716 C C . PHE B 1 337 ? -7.176 31.375 27.344 1 96.5 337 PHE B C 1
ATOM 5718 O O . PHE B 1 337 ? -6.355 31.281 26.422 1 96.5 337 PHE B O 1
ATOM 5725 N N . SER B 1 338 ? -6.82 31.875 28.516 1 94.19 338 SER B N 1
ATOM 5726 C CA . SER B 1 338 ? -5.594 32.625 28.75 1 94.19 338 SER B CA 1
ATOM 5727 C C . SER B 1 338 ? -4.359 31.734 28.594 1 94.19 338 SER B C 1
ATOM 5729 O O . SER B 1 338 ? -3.262 32.219 28.328 1 94.19 338 SER B O 1
ATOM 5731 N N . PHE B 1 339 ? -4.543 30.469 28.734 1 95.44 339 PHE B N 1
ATOM 5732 C CA . PHE B 1 339 ? -3.391 29.578 28.688 1 95.44 339 PHE B CA 1
ATOM 5733 C C . PHE B 1 339 ? -3.193 29.031 27.281 1 95.44 339 PHE B C 1
ATOM 5735 O O . PHE B 1 339 ? -2.369 28.141 27.078 1 95.44 339 PHE B O 1
ATOM 5742 N N . LEU B 1 340 ? -3.973 29.5 26.328 1 96.75 340 LEU B N 1
ATOM 5743 C CA . LEU B 1 340 ? -3.84 29.078 24.938 1 96.75 340 LEU B CA 1
ATOM 5744 C C . LEU B 1 340 ? -3.598 30.281 24.031 1 96.75 340 LEU B C 1
ATOM 5746 O O . LEU B 1 340 ? -4.195 31.344 24.219 1 96.75 340 LEU B O 1
ATOM 5750 N N . GLU B 1 341 ? -2.721 30.125 23.094 1 96.56 341 GLU B N 1
ATOM 5751 C CA . GLU B 1 341 ? -2.492 31.062 22 1 96.56 341 GLU B CA 1
ATOM 5752 C C . GLU B 1 341 ? -2.605 30.391 20.641 1 96.56 341 GLU B C 1
ATOM 5754 O O . GLU B 1 341 ? -1.622 29.844 20.125 1 96.56 341 GLU B O 1
ATOM 5759 N N . PRO B 1 342 ? -3.762 30.391 20.078 1 98.06 342 PRO B N 1
ATOM 5760 C CA . PRO B 1 342 ? -3.941 29.766 18.766 1 98.06 342 PRO B CA 1
ATOM 5761 C C . PRO B 1 342 ? -3.295 30.547 17.641 1 98.06 342 PRO B C 1
ATOM 5763 O O . PRO B 1 342 ? -3.254 31.781 17.688 1 98.06 342 PRO B O 1
ATOM 5766 N N . TYR B 1 343 ? -2.799 29.875 16.656 1 97.56 343 TYR B N 1
ATOM 5767 C CA . TYR B 1 343 ? -2.26 30.469 15.438 1 97.56 343 TYR B CA 1
ATOM 5768 C C . TYR B 1 343 ? -3.258 30.359 14.289 1 97.56 343 TYR B C 1
ATOM 5770 O O . TYR B 1 343 ? -3.975 29.375 14.172 1 97.56 343 TYR B O 1
ATOM 5778 N N . PRO B 1 344 ? -3.328 31.453 13.492 1 97.19 344 PRO B N 1
ATOM 5779 C CA . PRO B 1 344 ? -4.184 31.328 12.312 1 97.19 344 PRO B CA 1
ATOM 5780 C C . PRO B 1 344 ? -3.785 30.156 11.414 1 97.19 344 PRO B C 1
ATOM 5782 O O . PRO B 1 344 ? -2.596 29.875 11.266 1 97.19 344 PRO B O 1
ATOM 5785 N N . SER B 1 345 ? -4.789 29.547 10.82 1 98.25 345 SER B N 1
ATOM 5786 C CA . SER B 1 345 ? -4.527 28.344 10.023 1 98.25 345 SER B CA 1
ATOM 5787 C C . SER B 1 345 ? -5.266 28.406 8.688 1 98.25 345 SER B C 1
ATOM 5789 O O . SER B 1 345 ? -6.387 28.906 8.609 1 98.25 345 SER B O 1
ATOM 5791 N N . HIS B 1 346 ? -4.633 27.875 7.668 1 98.5 346 HIS B N 1
ATOM 5792 C CA . HIS B 1 346 ? -5.27 27.719 6.367 1 98.5 346 HIS B CA 1
ATOM 5793 C C . HIS B 1 346 ? -5.613 26.25 6.105 1 98.5 346 HIS B C 1
ATOM 5795 O O . HIS B 1 346 ? -5.895 25.859 4.969 1 98.5 346 HIS B O 1
ATOM 5801 N N . ALA B 1 347 ? -5.566 25.406 7.094 1 98.62 347 ALA B N 1
ATOM 5802 C CA . ALA B 1 347 ? -5.863 23.984 7.02 1 98.62 347 ALA B CA 1
ATOM 5803 C C . ALA B 1 347 ? -7.082 23.641 7.875 1 98.62 347 ALA B C 1
ATOM 5805 O O . ALA B 1 347 ? -7.875 24.516 8.219 1 98.62 347 ALA B O 1
ATOM 5806 N N . ASN B 1 348 ? -7.352 22.359 8.102 1 98.75 348 ASN B N 1
ATOM 5807 C CA . ASN B 1 348 ? -8.484 21.953 8.938 1 98.75 348 ASN B CA 1
ATOM 5808 C C . ASN B 1 348 ? -8.047 21.641 10.367 1 98.75 348 ASN B C 1
ATOM 5810 O O . ASN B 1 348 ? -8.508 20.672 10.969 1 98.75 348 ASN B O 1
ATOM 5814 N N . PHE B 1 349 ? -7.145 22.422 10.875 1 98.88 349 PHE B N 1
ATOM 5815 C CA . PHE B 1 349 ? -6.668 22.312 12.242 1 98.88 349 PHE B CA 1
ATOM 5816 C C . PHE B 1 349 ? -6.137 23.641 12.742 1 98.88 349 PHE B C 1
ATOM 5818 O O . PHE B 1 349 ? -5.898 24.562 11.953 1 98.88 349 PHE B O 1
ATOM 5825 N N . ILE B 1 350 ? -5.973 23.734 14.039 1 98.75 350 ILE B N 1
ATOM 5826 C CA . ILE B 1 350 ? -5.422 24.922 14.68 1 98.75 350 ILE B CA 1
ATOM 5827 C C . ILE B 1 350 ? -4.305 24.516 15.641 1 98.75 350 ILE B C 1
ATOM 5829 O O . ILE B 1 350 ? -4.496 23.656 16.5 1 98.75 350 ILE B O 1
ATOM 5833 N N . LEU B 1 351 ? -3.152 25.078 15.406 1 98.44 351 LEU B N 1
ATOM 5834 C CA . LEU B 1 351 ? -2.043 24.938 16.344 1 98.44 351 LEU B CA 1
ATOM 5835 C C . LEU B 1 351 ? -2.135 25.969 17.453 1 98.44 351 LEU B C 1
ATOM 5837 O O . LEU B 1 351 ? -2.404 27.141 17.203 1 98.44 351 LEU B O 1
ATOM 5841 N N . CYS B 1 352 ? -1.931 25.531 18.719 1 97.62 352 CYS B N 1
ATOM 5842 C CA . CYS B 1 352 ? -1.978 26.422 19.875 1 97.62 352 CYS B CA 1
ATOM 5843 C C . CYS B 1 352 ? -0.712 26.281 20.719 1 97.62 352 CYS B C 1
ATOM 5845 O O . CYS B 1 352 ? -0.327 25.188 21.094 1 97.62 352 CYS B O 1
ATOM 5847 N N . SER B 1 353 ? -0.133 27.375 20.969 1 95.81 353 SER B N 1
ATOM 5848 C CA . SER B 1 353 ? 0.859 27.375 22.047 1 95.81 353 SER B CA 1
ATOM 5849 C C . SER B 1 353 ? 0.194 27.312 23.422 1 95.81 353 SER B C 1
ATOM 5851 O O . SER B 1 353 ? -0.837 27.938 23.641 1 95.81 353 SER B O 1
ATOM 5853 N N . VAL B 1 354 ? 0.72 26.484 24.203 1 95.5 354 VAL B N 1
ATOM 5854 C CA . VAL B 1 354 ? 0.235 26.375 25.578 1 95.5 354 VAL B CA 1
ATOM 5855 C C . VAL B 1 354 ? 1.095 27.25 26.5 1 95.5 354 VAL B C 1
ATOM 5857 O O . VAL B 1 354 ? 2.318 27.094 26.531 1 95.5 354 VAL B O 1
ATOM 5860 N N . THR B 1 355 ? 0.453 28.109 27.188 1 91.12 355 THR B N 1
ATOM 5861 C CA . THR B 1 355 ? 1.166 29.078 28.016 1 91.12 355 THR B CA 1
ATOM 5862 C C . THR B 1 355 ? 0.727 28.953 29.469 1 91.12 355 THR B C 1
ATOM 5864 O O . THR B 1 355 ? -0.152 28.156 29.797 1 91.12 355 THR B O 1
ATOM 5867 N N . GLY B 1 356 ? 1.437 29.703 30.281 1 85.75 356 GLY B N 1
ATOM 5868 C CA . GLY B 1 356 ? 1.104 29.703 31.688 1 85.75 356 GLY B CA 1
ATOM 5869 C C . GLY B 1 356 ? 1.695 28.531 32.438 1 85.75 356 GLY B C 1
ATOM 5870 O O . GLY B 1 356 ? 2.859 28.172 32.25 1 85.75 356 GLY B O 1
ATOM 5871 N N . ASN B 1 357 ? 0.854 27.984 33.344 1 85.06 357 ASN B N 1
ATOM 5872 C CA . ASN B 1 357 ? 1.365 26.969 34.25 1 85.06 357 ASN B CA 1
ATOM 5873 C C . ASN B 1 357 ? 1.049 25.562 33.75 1 85.06 357 ASN B C 1
ATOM 5875 O O . ASN B 1 357 ? 1.327 24.578 34.438 1 85.06 357 ASN B O 1
ATOM 5879 N N . LYS B 1 358 ? 0.566 25.516 32.594 1 87.75 358 LYS B N 1
ATOM 5880 C CA . LYS B 1 358 ? 0.213 24.219 32.031 1 87.75 358 LYS B CA 1
ATOM 5881 C C . LYS B 1 358 ? 1.149 23.828 30.891 1 87.75 358 LYS B C 1
ATOM 5883 O O . LYS B 1 358 ? 1.607 24.688 30.125 1 87.75 358 LYS B O 1
ATOM 5888 N N . THR B 1 359 ? 1.401 22.531 30.875 1 91.69 359 THR B N 1
ATOM 5889 C CA . THR B 1 359 ? 2.158 22.016 29.75 1 91.69 359 THR B CA 1
ATOM 5890 C C . THR B 1 359 ? 1.226 21.391 28.703 1 91.69 359 THR B C 1
ATOM 5892 O O . THR B 1 359 ? 0.086 21.047 29.016 1 91.69 359 THR B O 1
ATOM 5895 N N . ALA B 1 360 ? 1.715 21.344 27.5 1 94.81 360 ALA B N 1
ATOM 5896 C CA . ALA B 1 360 ? 0.943 20.734 26.422 1 94.81 360 ALA B CA 1
ATOM 5897 C C . ALA B 1 360 ? 0.592 19.281 26.766 1 94.81 360 ALA B C 1
ATOM 5899 O O . ALA B 1 360 ? -0.511 18.812 26.469 1 94.81 360 ALA B O 1
ATOM 5900 N N . ARG B 1 361 ? 1.518 18.609 27.344 1 93.56 361 ARG B N 1
ATOM 5901 C CA . ARG B 1 361 ? 1.305 17.234 27.734 1 93.56 361 ARG B CA 1
ATOM 5902 C C . ARG B 1 361 ? 0.18 17.125 28.766 1 93.56 361 ARG B C 1
ATOM 5904 O O . ARG B 1 361 ? -0.688 16.25 28.656 1 93.56 361 ARG B O 1
ATOM 5911 N N . GLU B 1 362 ? 0.182 17.922 29.719 1 92.88 362 GLU B N 1
ATOM 5912 C CA . GLU B 1 362 ? -0.842 17.938 30.766 1 92.88 362 GLU B CA 1
ATOM 5913 C C . GLU B 1 362 ? -2.209 18.297 30.188 1 92.88 362 GLU B C 1
ATOM 5915 O O . GLU B 1 362 ? -3.225 17.703 30.562 1 92.88 362 GLU B O 1
ATOM 5920 N N . LEU B 1 363 ? -2.137 19.234 29.375 1 94.88 363 LEU B N 1
ATOM 5921 C CA . LEU B 1 363 ? -3.389 19.672 28.75 1 94.88 363 LEU B CA 1
ATOM 5922 C C . LEU B 1 363 ? -3.992 18.531 27.922 1 94.88 363 LEU B C 1
ATOM 5924 O O . LEU B 1 363 ? -5.195 18.281 28 1 94.88 363 LEU B O 1
ATOM 5928 N N . LYS B 1 364 ? -3.221 17.922 27.109 1 95 364 LYS B N 1
ATOM 5929 C CA . LYS B 1 364 ? -3.676 16.781 26.328 1 95 364 LYS B CA 1
ATOM 5930 C C . LYS B 1 364 ? -4.27 15.695 27.219 1 95 364 LYS B C 1
ATOM 5932 O O . LYS B 1 364 ? -5.336 15.148 26.922 1 95 364 LYS B O 1
ATOM 5937 N N . ALA B 1 365 ? -3.586 15.352 28.281 1 94.06 365 ALA B N 1
ATOM 5938 C CA . ALA B 1 365 ? -4.043 14.32 29.203 1 94.06 365 ALA B CA 1
ATOM 5939 C C . ALA B 1 365 ? -5.383 14.703 29.828 1 94.06 365 ALA B C 1
ATOM 5941 O O . ALA B 1 365 ? -6.266 13.859 29.984 1 94.06 365 ALA B O 1
ATOM 5942 N N . ALA B 1 366 ? -5.5 15.898 30.234 1 94.69 366 ALA B N 1
ATOM 5943 C CA . ALA B 1 366 ? -6.738 16.391 30.844 1 94.69 366 ALA B CA 1
ATOM 5944 C C . ALA B 1 366 ? -7.902 16.297 29.859 1 94.69 366 ALA B C 1
ATOM 5946 O O . ALA B 1 366 ? -9.008 15.883 30.234 1 94.69 366 ALA B O 1
ATOM 5947 N N . LEU B 1 367 ? -7.676 16.719 28.641 1 96.38 367 LEU B N 1
ATOM 5948 C CA . LEU B 1 367 ? -8.703 16.641 27.609 1 96.38 367 LEU B CA 1
ATOM 5949 C C . LEU B 1 367 ? -9.102 15.195 27.344 1 96.38 367 LEU B C 1
ATOM 5951 O O . LEU B 1 367 ? -10.289 14.898 27.156 1 96.38 367 LEU B O 1
ATOM 5955 N N . ALA B 1 368 ? -8.109 14.367 27.328 1 94.62 368 ALA B N 1
ATOM 5956 C CA . ALA B 1 368 ? -8.359 12.945 27.078 1 94.62 368 ALA B CA 1
ATOM 5957 C C . ALA B 1 368 ? -9.281 12.359 28.141 1 94.62 368 ALA B C 1
ATOM 5959 O O . ALA B 1 368 ? -10.109 11.492 27.844 1 94.62 368 ALA B O 1
ATOM 5960 N N . LYS B 1 369 ? -9.141 12.75 29.312 1 93.38 369 LYS B N 1
ATOM 5961 C CA . LYS B 1 369 ? -10 12.297 30.406 1 93.38 369 LYS B CA 1
ATOM 5962 C C . LYS B 1 369 ? -11.461 12.625 30.125 1 93.38 369 LYS B C 1
ATOM 5964 O O . LYS B 1 369 ? -12.359 11.898 30.562 1 93.38 369 LYS B O 1
ATOM 5969 N N . ASP B 1 370 ? -11.602 13.664 29.391 1 94.38 370 ASP B N 1
ATOM 5970 C CA . ASP B 1 370 ? -12.961 14.078 29.047 1 94.38 370 ASP B CA 1
ATOM 5971 C C . ASP B 1 370 ? -13.375 13.523 27.688 1 94.38 370 ASP B C 1
ATOM 5973 O O . ASP B 1 370 ? -14.383 13.953 27.125 1 94.38 370 ASP B O 1
ATOM 5977 N N . GLY B 1 371 ? -12.57 12.68 27.078 1 94.62 371 GLY B N 1
ATOM 5978 C CA . GLY B 1 371 ? -12.906 12.031 25.812 1 94.62 371 GLY B CA 1
ATOM 5979 C C . GLY B 1 371 ? -12.508 12.859 24.594 1 94.62 371 GLY B C 1
ATOM 5980 O O . GLY B 1 371 ? -12.977 12.594 23.484 1 94.62 371 GLY B O 1
ATOM 5981 N N . VAL B 1 372 ? -11.766 13.883 24.859 1 97.06 372 VAL B N 1
ATOM 5982 C CA . VAL B 1 372 ? -11.312 14.742 23.766 1 97.06 372 VAL B CA 1
ATOM 5983 C C . VAL B 1 372 ? -9.859 14.43 23.422 1 97.06 372 VAL B C 1
ATOM 5985 O O . VAL B 1 372 ? -8.969 14.609 24.266 1 97.06 372 VAL B O 1
ATOM 5988 N N . MET B 1 373 ? -9.641 13.992 22.172 1 96.5 373 MET B N 1
ATOM 5989 C CA . MET B 1 373 ? -8.289 13.656 21.734 1 96.5 373 MET B CA 1
ATOM 5990 C C . MET B 1 373 ? -7.699 14.766 20.875 1 96.5 373 MET B C 1
ATOM 5992 O O . MET B 1 373 ? -8.312 15.195 19.891 1 96.5 373 MET B O 1
ATOM 5996 N N . VAL B 1 374 ? -6.578 15.273 21.25 1 96.94 374 VAL B N 1
ATOM 5997 C CA . VAL B 1 374 ? -5.82 16.25 20.484 1 96.94 374 VAL B CA 1
ATOM 5998 C C . VAL B 1 374 ? -4.363 15.805 20.359 1 96.94 374 VAL B C 1
ATOM 6000 O O . VAL B 1 374 ? -3.953 14.836 21 1 96.94 374 VAL B O 1
ATOM 6003 N N . ARG B 1 375 ? -3.639 16.453 19.562 1 95.25 375 ARG B N 1
ATOM 6004 C CA . ARG B 1 375 ? -2.225 16.141 19.391 1 95.25 375 ARG B CA 1
ATOM 6005 C C . ARG B 1 375 ? -1.347 17.125 20.172 1 95.25 375 ARG B C 1
ATOM 6007 O O . ARG B 1 375 ? -1.629 18.312 20.203 1 95.25 375 ARG B O 1
ATOM 6014 N N . HIS B 1 376 ? -0.3 16.625 20.797 1 93.19 376 HIS B N 1
ATOM 6015 C CA . HIS B 1 376 ? 0.663 17.531 21.422 1 93.19 376 HIS B CA 1
ATOM 6016 C C . HIS B 1 376 ? 2.057 17.344 20.828 1 93.19 376 HIS B C 1
ATOM 6018 O O . HIS B 1 376 ? 2.33 16.328 20.188 1 93.19 376 HIS B O 1
ATOM 6024 N N . TYR B 1 377 ? 2.84 18.25 20.922 1 90.5 377 TYR B N 1
ATOM 6025 C CA . TYR B 1 377 ? 4.219 18.25 20.453 1 90.5 377 TYR B CA 1
ATOM 6026 C C . TYR B 1 377 ? 5.18 18.609 21.578 1 90.5 377 TYR B C 1
ATOM 6028 O O . TYR B 1 377 ? 4.914 19.531 22.344 1 90.5 377 TYR B O 1
ATOM 6036 N N . GLU B 1 378 ? 6.246 17.812 21.656 1 80 378 GLU B N 1
ATOM 6037 C CA . GLU B 1 378 ? 7.273 18.062 22.672 1 80 378 GLU B CA 1
ATOM 6038 C C . GLU B 1 378 ? 8.664 18.062 22.047 1 80 378 GLU B C 1
ATOM 6040 O O . GLU B 1 378 ? 9.656 17.828 22.734 1 80 378 GLU B O 1
ATOM 6045 N N . LYS B 1 379 ? 8.727 18.328 20.875 1 77.31 379 LYS B N 1
ATOM 6046 C CA . LYS B 1 379 ? 10.023 18.344 20.203 1 77.31 379 LYS B CA 1
ATOM 6047 C C . LYS B 1 379 ? 10.656 19.734 20.266 1 77.31 379 LYS B C 1
ATOM 6049 O O . LYS B 1 379 ? 9.969 20.719 20.547 1 77.31 379 LYS B O 1
ATOM 6054 N N . ALA B 1 380 ? 11.898 19.781 20.031 1 75.12 380 ALA B N 1
ATOM 6055 C CA . ALA B 1 380 ? 12.68 21 20.172 1 75.12 380 ALA B CA 1
ATOM 6056 C C . ALA B 1 380 ? 12.109 22.109 19.297 1 75.12 380 ALA B C 1
ATOM 6058 O O . ALA B 1 380 ? 12.031 23.266 19.719 1 75.12 380 ALA B O 1
ATOM 6059 N N . GLU B 1 381 ? 11.562 21.688 18.156 1 78.25 381 GLU B N 1
ATOM 6060 C CA . GLU B 1 381 ? 11.078 22.703 17.219 1 78.25 381 GLU B CA 1
ATOM 6061 C C . GLU B 1 381 ? 9.648 23.141 17.562 1 78.25 381 GLU B C 1
ATOM 6063 O O . GLU B 1 381 ? 9.172 24.156 17.062 1 78.25 381 GLU B O 1
ATOM 6068 N N . LEU B 1 382 ? 9.008 22.406 18.297 1 87.5 382 LEU B N 1
ATOM 6069 C CA . LEU B 1 382 ? 7.629 22.656 18.703 1 87.5 382 LEU B CA 1
ATOM 6070 C C . LEU B 1 382 ? 7.391 22.188 20.141 1 87.5 382 LEU B C 1
ATOM 6072 O O . LEU B 1 382 ? 6.785 21.141 20.375 1 87.5 382 LEU B O 1
ATOM 6076 N N . GLN B 1 383 ? 7.844 23.078 21 1 88.06 383 GLN B N 1
ATOM 6077 C CA . GLN B 1 383 ? 7.738 22.719 22.422 1 88.06 383 GLN B CA 1
ATOM 6078 C C . GLN B 1 383 ? 6.492 23.328 23.047 1 88.06 383 GLN B C 1
ATOM 6080 O O . GLN B 1 383 ? 6.254 24.531 22.922 1 88.06 383 GLN B O 1
ATOM 6085 N N . ASN B 1 384 ? 5.723 22.609 23.609 1 93.56 384 ASN B N 1
ATOM 6086 C CA . ASN B 1 384 ? 4.559 23.016 24.391 1 93.56 384 ASN B CA 1
ATOM 6087 C C . ASN B 1 384 ? 3.438 23.531 23.484 1 93.56 384 ASN B C 1
ATOM 6089 O O . ASN B 1 384 ? 2.91 24.625 23.703 1 93.56 384 ASN B O 1
ATOM 6093 N N . TYR B 1 385 ? 3.152 22.781 22.469 1 96.81 385 TYR B N 1
ATOM 6094 C CA . TYR B 1 385 ? 2.045 23.062 21.562 1 96.81 385 TYR B CA 1
ATOM 6095 C C . TYR B 1 385 ? 1.048 21.906 21.547 1 96.81 385 TYR B C 1
ATOM 6097 O O . TYR B 1 385 ? 1.415 20.766 21.781 1 96.81 385 TYR B O 1
ATOM 6105 N N . ILE B 1 386 ? -0.14 22.234 21.297 1 97.25 386 ILE B N 1
ATOM 6106 C CA . ILE B 1 386 ? -1.144 21.25 20.906 1 97.25 386 ILE B CA 1
ATOM 6107 C C . ILE B 1 386 ? -1.757 21.641 19.562 1 97.25 386 ILE B C 1
ATOM 6109 O O . ILE B 1 386 ? -1.785 22.812 19.203 1 97.25 386 ILE B O 1
ATOM 6113 N N . ARG B 1 387 ? -2.096 20.672 18.828 1 98.19 387 ARG B N 1
ATOM 6114 C CA . ARG B 1 387 ? -2.855 20.891 17.609 1 98.19 387 ARG B CA 1
ATOM 6115 C C . ARG B 1 387 ? -4.238 20.25 17.703 1 98.19 387 ARG B C 1
ATOM 6117 O O . ARG B 1 387 ? -4.371 19.094 18.078 1 98.19 387 ARG B O 1
ATOM 6124 N N . ILE B 1 388 ? -5.227 21.016 17.375 1 98.62 388 ILE B N 1
ATOM 6125 C CA . ILE B 1 388 ? -6.613 20.562 17.422 1 98.62 388 ILE B CA 1
ATOM 6126 C C . ILE B 1 388 ? -7.203 20.547 16.016 1 98.62 388 ILE B C 1
ATOM 6128 O O . ILE B 1 388 ? -7.324 21.594 15.375 1 98.62 388 ILE B O 1
ATOM 6132 N N . SER B 1 389 ? -7.582 19.344 15.578 1 98.62 389 SER B N 1
ATOM 6133 C CA . SER B 1 389 ? -8.32 19.25 14.32 1 98.62 389 SER B CA 1
ATOM 6134 C C . SER B 1 389 ? -9.688 19.922 14.43 1 98.62 389 SER B C 1
ATOM 6136 O O . SER B 1 389 ? -10.32 19.875 15.484 1 98.62 389 SER B O 1
ATOM 6138 N N . VAL B 1 390 ? -10.094 20.516 13.344 1 98.56 390 VAL B N 1
ATOM 6139 C CA . VAL B 1 390 ? -11.43 21.109 13.305 1 98.56 390 VAL B CA 1
ATOM 6140 C C . VAL B 1 390 ? -12.453 20.031 12.961 1 98.56 390 VAL B C 1
ATOM 6142 O O . VAL B 1 390 ? -12.281 19.281 12 1 98.56 390 VAL B O 1
ATOM 6145 N N . GLY B 1 391 ? -13.453 19.906 13.797 1 97.75 391 GLY B N 1
ATOM 6146 C CA . GLY B 1 391 ? -14.516 18.938 13.562 1 97.75 391 GLY B CA 1
ATOM 6147 C C . GLY B 1 391 ? -15.875 19.578 13.359 1 97.75 391 GLY B C 1
ATOM 6148 O O . GLY B 1 391 ? -15.984 20.609 12.703 1 97.75 391 GLY B O 1
ATOM 6149 N N . LYS B 1 392 ? -16.875 18.953 13.789 1 98.12 392 LYS B N 1
ATOM 6150 C CA . LYS B 1 392 ? -18.234 19.484 13.773 1 98.12 392 LYS B CA 1
ATOM 6151 C C . LYS B 1 392 ? -18.453 20.469 14.914 1 98.12 392 LYS B C 1
ATOM 6153 O O . LYS B 1 392 ? -17.703 20.484 15.891 1 98.12 392 LYS B O 1
ATOM 6158 N N . PRO B 1 393 ? -19.469 21.297 14.742 1 98.56 393 PRO B N 1
ATOM 6159 C CA . PRO B 1 393 ? -19.734 22.312 15.773 1 98.56 393 PRO B CA 1
ATOM 6160 C C . PRO B 1 393 ? -19.875 21.703 17.172 1 98.56 393 PRO B C 1
ATOM 6162 O O . PRO B 1 393 ? -19.344 22.234 18.141 1 98.56 393 PRO B O 1
ATOM 6165 N N . GLU B 1 394 ? -20.516 20.516 17.266 1 98.19 394 GLU B N 1
ATOM 6166 C CA . GLU B 1 394 ? -20.703 19.875 18.578 1 98.19 394 GLU B CA 1
ATOM 6167 C C . GLU B 1 394 ? -19.359 19.406 19.156 1 98.19 394 GLU B C 1
ATOM 6169 O O . GLU B 1 394 ? -19.203 19.359 20.375 1 98.19 394 GLU B O 1
ATOM 6174 N N . GLN B 1 395 ? -18.469 19.078 18.312 1 98.19 395 GLN B N 1
ATOM 6175 C CA . GLN B 1 395 ? -17.156 18.672 18.781 1 98.19 395 GLN B CA 1
ATOM 6176 C C . GLN B 1 395 ? -16.344 19.859 19.281 1 98.19 395 GLN B C 1
ATOM 6178 O O . GLN B 1 395 ? -15.633 19.75 20.281 1 98.19 395 GLN B O 1
ATOM 6183 N N . THR B 1 396 ? -16.438 21 18.562 1 98.44 396 THR B N 1
ATOM 6184 C CA . THR B 1 396 ? -15.836 22.234 19.062 1 98.44 396 THR B CA 1
ATOM 6185 C C . THR B 1 396 ? -16.406 22.578 20.438 1 98.44 396 THR B C 1
ATOM 6187 O O . THR B 1 396 ? -15.656 22.922 21.344 1 98.44 396 THR B O 1
ATOM 6190 N N . ASP B 1 397 ? -17.703 22.438 20.594 1 98.56 397 ASP B N 1
ATOM 6191 C CA . ASP B 1 397 ? -18.328 22.719 21.875 1 98.56 397 ASP B CA 1
ATOM 6192 C C . ASP B 1 397 ? -17.766 21.812 22.969 1 98.56 397 ASP B C 1
ATOM 6194 O O . ASP B 1 397 ? -17.547 22.266 24.109 1 98.56 397 ASP B O 1
ATOM 6198 N N . ALA B 1 398 ? -17.594 20.562 22.641 1 97.81 398 ALA B N 1
ATOM 6199 C CA . ALA B 1 398 ? -17.031 19.609 23.594 1 97.81 398 ALA B CA 1
ATOM 6200 C C . ALA B 1 398 ? -15.617 20.016 24 1 97.81 398 ALA B C 1
ATOM 6202 O O . ALA B 1 398 ? -15.25 19.906 25.172 1 97.81 398 ALA B O 1
ATOM 6203 N N . VAL B 1 399 ? -14.836 20.453 23.078 1 98.31 399 VAL B N 1
ATOM 6204 C CA . VAL B 1 399 ? -13.484 20.922 23.359 1 98.31 399 VAL B CA 1
ATOM 6205 C C . VAL B 1 399 ? -13.539 22.125 24.297 1 98.31 399 VAL B C 1
ATOM 6207 O O . VAL B 1 399 ? -12.82 22.156 25.312 1 98.31 399 VAL B O 1
ATOM 6210 N N . LEU B 1 400 ? -14.398 23.078 24.016 1 98.19 400 LEU B N 1
ATOM 6211 C CA . LEU B 1 400 ? -14.508 24.297 24.812 1 98.19 400 LEU B CA 1
ATOM 6212 C C . LEU B 1 400 ? -14.984 23.984 26.219 1 98.19 400 LEU B C 1
ATOM 6214 O O . LEU B 1 400 ? -14.492 24.562 27.188 1 98.19 400 LEU B O 1
ATOM 6218 N N . ALA B 1 401 ? -15.891 23.078 26.297 1 97.62 401 ALA B N 1
ATOM 6219 C CA . ALA B 1 401 ? -16.391 22.672 27.609 1 97.62 401 ALA B CA 1
ATOM 6220 C C . ALA B 1 401 ? -15.281 22.016 28.438 1 97.62 401 ALA B C 1
ATOM 6222 O O . ALA B 1 401 ? -15.156 22.281 29.641 1 97.62 401 ALA B O 1
ATOM 6223 N N . ALA B 1 402 ? -14.547 21.156 27.812 1 97 402 ALA B N 1
ATOM 6224 C CA . ALA B 1 402 ? -13.438 20.484 28.5 1 97 402 ALA B CA 1
ATOM 6225 C C . ALA B 1 402 ? -12.375 21.484 28.938 1 97 402 ALA B C 1
ATOM 6227 O O . ALA B 1 402 ? -11.828 21.391 30.031 1 97 402 ALA B O 1
ATOM 6228 N N . LEU B 1 403 ? -12.07 22.453 28.125 1 96.94 403 LEU B N 1
ATOM 6229 C CA . LEU B 1 403 ? -11.078 23.484 28.438 1 96.94 403 LEU B CA 1
ATOM 6230 C C . LEU B 1 403 ? -11.555 24.375 29.578 1 96.94 403 LEU B C 1
ATOM 6232 O O . LEU B 1 403 ? -10.75 24.797 30.406 1 96.94 403 LEU B O 1
ATOM 6236 N N . ALA B 1 404 ? -12.797 24.672 29.562 1 96.44 404 ALA B N 1
ATOM 6237 C CA . ALA B 1 404 ? -13.359 25.531 30.594 1 96.44 404 ALA B CA 1
ATOM 6238 C C . ALA B 1 404 ? -13.156 24.938 31.984 1 96.44 404 ALA B C 1
ATOM 6240 O O . ALA B 1 404 ? -12.969 25.672 32.969 1 96.44 404 ALA B O 1
ATOM 6241 N N . LYS B 1 405 ? -13.109 23.641 32.031 1 94.25 405 LYS B N 1
ATOM 6242 C CA . LYS B 1 405 ? -12.891 22.969 33.312 1 94.25 405 LYS B CA 1
ATOM 6243 C C . LYS B 1 405 ? -11.461 23.188 33.812 1 94.25 405 LYS B C 1
ATOM 6245 O O . LYS B 1 405 ? -11.18 22.984 35 1 94.25 405 LYS B O 1
ATOM 6250 N N . LEU B 1 406 ? -10.625 23.5 32.938 1 91.06 406 LEU B N 1
ATOM 6251 C CA . LEU B 1 406 ? -9.211 23.625 33.281 1 91.06 406 LEU B CA 1
ATOM 6252 C C . LEU B 1 406 ? -8.859 25.062 33.656 1 91.06 406 LEU B C 1
ATOM 6254 O O . LEU B 1 406 ? -7.723 25.344 34.031 1 91.06 406 LEU B O 1
ATOM 6258 N N . GLN B 1 407 ? -9.695 26 33.406 1 83.31 407 GLN B N 1
ATOM 6259 C CA . GLN B 1 407 ? -9.461 27.406 33.75 1 83.31 407 GLN B CA 1
ATOM 6260 C C . GLN B 1 407 ? -9.438 27.594 35.281 1 83.31 407 GLN B C 1
ATOM 6262 O O . GLN B 1 407 ? -8.797 28.516 35.781 1 83.31 407 GLN B O 1
ATOM 6267 N N . CYS B 1 408 ? -10.07 26.703 36.094 1 61.12 408 CYS B N 1
ATOM 6268 C CA . CYS B 1 408 ? -10.102 26.891 37.531 1 61.12 408 CYS B CA 1
ATOM 6269 C C . CYS B 1 408 ? -8.812 26.391 38.188 1 61.12 408 CYS B C 1
ATOM 6271 O O . CYS B 1 408 ? -8.219 25.422 37.719 1 61.12 408 CYS B O 1
#

InterPro domains:
  IPR004839 Aminotransferase, class I/classII, large domain [PF00155] (79-403)
  IPR005861 Histidinol-phosphate aminotransferase family [MF_01023] (50-407)
  IPR005861 Histidinol-phosphate aminotransferase family [TIGR01141] (52-405)
  IPR015421 Pyridoxal phosphate-dependent transferase, major domain [G3DSA:3.40.640.10] (104-311)
  IPR015422 Pyridoxal phosphate-dependent transferase, small domain [G3DSA:3.90.1150.10] (80-403)
  IPR015424 Pyridoxal phosphate-dependent transferase [SSF53383] (60-405)

Sequence (816 aa):
MSLRAANLIAAGANSLSGTPLSFRSPSMSRVSASADALTTVPLATKGASFIRKHLQTLAPYTPIEPFEILSARLGRHPKDIVKLDANENPYGPPPEVLEALGSMEFPNIYPDPESRRLRAALAEDTGIGAEHILVGCGADELIDLIMRCTLDPGDKILDCPPTFTMYAFDAAVNGASVIKVPRLPGFALDVPSIVDTVRQQNPKIVFLTSPNNPDGCLVSDDELKTILDLPVLVVLDEAYVEFAREPSRINWVTNYENLIVLRTFSKRAGLAGLRVGYGAFPLSLIEYLWRAKQPYNVSVAAEVAACAALTNPKYLEDVKNALVEERERMFVKLKEFSFLEPYPSHANFILCSVTGNKTARELKAALAKDGVMVRHYEKAELQNYIRISVGKPEQTDAVLAALAKLQCMSLRAANLIAAGANSLSGTPLSFRSPSMSRVSASADALTTVPLATKGASFIRKHLQTLAPYTPIEPFEILSARLGRHPKDIVKLDANENPYGPPPEVLEALGSMEFPNIYPDPESRRLRAALAEDTGIGAEHILVGCGADELIDLIMRCTLDPGDKILDCPPTFTMYAFDAAVNGASVIKVPRLPGFALDVPSIVDTVRQQNPKIVFLTSPNNPDGCLVSDDELKTILDLPVLVVLDEAYVEFAREPSRINWVTNYENLIVLRTFSKRAGLAGLRVGYGAFPLSLIEYLWRAKQPYNVSVAAEVAACAALTNPKYLEDVKNALVEERERMFVKLKEFSFLEPYPSHANFILCSVTGNKTARELKAALAKDGVMVRHYEKAELQNYIRISVGKPEQTDAVLAALAKLQC

Secondary structure (DSSP, 8-state):
----------------------------------------------GGGGS-HHHHSPPPP-PPP-HHHHHHHHT--GGG-EE-SS---TT-S-HHHHHHHHT-S-TTS---TT-HHHHHHHHHHHSS-GGGEEEESHHHHHHHHHHHHH--TT-EEEE-SSS-THHHHHHHHTT-EEEE-PPPTTS---HHHHHHHHHHH--SEEEEESS-TTT-PPPPHHHHHHHHTSSSEEEEE-TTGGGSSSPP-GGGGGT-TTEEEEEESSSTT--GGG--EEEE--HHHHHHHHHHS-TT-S-HHHHHHHHHHHT-HHHHHHHHHHHHHHHHHHHHHHTTSTTEEEPP-SSSEEEEEE-TT--HHHHHHHHHHTTEE-EEEEETTEEEEEEEE---HHHHHHHHHHHHTT--/----------------------------------------------GGGGS-HHHHSPPPP-PPP-HHHHHHHHT--GGG-EE-SS---TT-S-HHHHHHHHT-S-TTS---TT-HHHHHHHHHHHSS-GGGEEEESSHHHHHHHHHHHH--TT-EEEE-SSS-THHHHHHHHTT-EEEE-PPPTTS---HHHHHHHHHHH--SEEEEESS-TTT-PPPPHHHHHHHHTSSSEEEEE-TTGGGSSSPP-GGGGGT-TTEEEEEESSSTT--GGG--EEEE--HHHHHHHHHHS-TT-S-HHHHHHHHHHHT-HHHHHHHHHHHHHHHHHHHHHHTTSTTEEEPP-SSSEEEEEE-TT--HHHHHHHHHHTTEE-EEEEETTEEEEEEEE---HHHHHHHHHHHHTT--

Organism: Physcomitrium patens (NCBI:txid3218)

Foldseek 3Di:
DDPPDDDPDPDDPDDDDDDPPPPDPPPPPCPVPPPPPPPPPVPPPDPCNVDDDLVVPADDDDDDDDLVVLCVVLVHHSVQFLEFAPQFAPVAFDPLLVVLLVPPDCLPDFDFLQLVLLLVLVCVVVVHHSLQKGKFLALLRVLLLVCLLFDAAAAEEEEEPPFDCSNQNSCSVRNYHYDYDYADVLRHDPLVVVQVCCVPPVHQEYEAEALTPPAQDGDDPVSVVSNLVGPHAYEYEDQFVLLAPDDDPQNCQQVGQRYKYWYGCRHLRRCVVQRMIMMGHRSVPVVSSSVRDDRRRRRPSSSSSSSSRSVCVVSSNVSSVQLSVQLVVLQVLQVPQPQWDWHDHSGQKIKIAGHDPDALVRLQVQLVNSSYHWAADPDPSGHRMIMTGGYHPVSSVSSSVSVVVVSD/DDDDDDDDDPDDPDDPPDDPPPPPPPPPPPPPPPPPPPPCPPPPPDPCNVDDDLVVPADDDDDDDDLVVLCVVLVHDSVQFLEFAPQFAPVAFDPLLVVLLVPPDCLPDFDFLQLVLLLVLVCVVVVHHSLQKGKFLALLRVLLLVCLLFDAAAAEEEEEPPFDCSNQNSCSVRNYHYDYDYADVLRHDPLVVVQVCCVPPVHAEYEAEALTPPAQDGDDPVSVVSNLVGPHAYEYEDQFVLLAPDDDPQNCQQVRQRYKYWYGCRHLRRCVVQRMIMMGHRSVPVVSSSVRDDRRRRRPSSSSSSSSRSVCVVSSNVSSVQLSVQLVVLQVLQVVQPQWDWHDHSGQKIKIAGHDPDALVRLQVQLVNSSYHWAADPDPSGHRMIMTGGYHPVSSVSSSVSSVVVSD

Radius of gyration: 32.95 Å; Cα contacts (8 Å, |Δi|>4): 1602; chains: 2; bounding box: 63×80×145 Å

pLDDT: mean 87.43, std 23.01, range [14.6, 98.94]